Protein AF-A0ABD3PJW3-F1 (afdb_monomer)

Organism: NCBI:txid29204

Secondary structure (DSSP, 8-state):
---------------------------------------PPPPPPBPTT--BEE-TTSTTEEE-BS-S-GGGGSTTHHHHH-BSSHHHHHHHHSTT-S--EEE-SS------PPPP-------------------------PPPPPPPTTS-----TTSTTTTPPBEE-SS-SS-EEE-SS-S-GGG-STTSBTTTBBSSHHHHHHHHHHHH--S--EEE--GGG------------------------PPPPPP----SSS----BEE-TTSSEEE-PPTTSS-GGGGSHHHHHHH-BSSHHHHHHHH-TTS--EEE-SSPPPPS-GGGPPBEE-TTSS-EE-SS-S-GGGGSTTHHHHH-BSSHHHHHHHHHTTS---EE-TTS------GGGPPBEE-TTSS-EE-SS-S-GGGSSTTHHHHH-BSSHHHHHHHHHTTS-PPEE-TTS----GGGPPBEE-TTSS-EE--S---TT--TTTT-BSSHHHHHHHHHSSSSPPEE-SSPPPTT--PPPPPP------------------------------------------PPPP--SS--BEE-STTEEE--S-S-GGGGSHHHHHHH-BSSHHHHHHHHHS-S--EEE-TT-GGG-PPPPPPP----------------PPPTTGGG--BEES-SSS-EEE-SS-S-GGGGG-HHHH-BSSHHHHHHHH--SS--EEE-HHHH--S-----S--SPPBEES-SSS-EEE-SS-S-GGGGGGHHHH-BSSHHHHHHHH--SSS-PPEEE---

Structure (mmCIF, N/CA/C/O backbone):
data_AF-A0ABD3PJW3-F1
#
_entry.id   AF-A0ABD3PJW3-F1
#
loop_
_atom_site.group_PDB
_atom_site.id
_atom_site.type_symbol
_atom_site.label_atom_id
_atom_site.label_alt_id
_atom_site.label_comp_id
_atom_site.label_asym_id
_atom_site.label_entity_id
_atom_site.label_seq_id
_atom_site.pdbx_PDB_ins_code
_atom_site.Cartn_x
_atom_site.Cartn_y
_atom_site.Cartn_z
_atom_site.occupancy
_atom_site.B_iso_or_equiv
_atom_site.auth_seq_id
_atom_site.auth_comp_id
_atom_site.auth_asym_id
_atom_site.auth_atom_id
_atom_site.pdbx_PDB_model_num
ATOM 1 N N . MET A 1 1 ? -16.819 -83.300 -58.938 1.00 32.62 1 MET A N 1
ATOM 2 C CA . MET A 1 1 ? -17.689 -84.359 -58.374 1.00 32.62 1 MET A CA 1
ATOM 3 C C . MET A 1 1 ? -18.856 -83.668 -57.663 1.00 32.62 1 MET A C 1
ATOM 5 O O . MET A 1 1 ? -18.593 -82.899 -56.759 1.00 32.62 1 MET A O 1
ATOM 9 N N . VAL A 1 2 ? -20.038 -83.585 -58.299 1.00 33.19 2 VAL A N 1
ATOM 10 C CA . VAL A 1 2 ? -21.298 -84.282 -57.906 1.00 33.19 2 VAL A CA 1
ATOM 11 C C . VAL A 1 2 ? -21.737 -83.856 -56.486 1.00 33.19 2 VAL A C 1
ATOM 13 O O . VAL A 1 2 ? -21.078 -84.244 -55.540 1.00 33.19 2 VAL A O 1
ATOM 16 N N . ARG A 1 3 ? -22.798 -83.070 -56.222 1.00 30.53 3 ARG A N 1
ATOM 17 C CA . ARG A 1 3 ? -24.208 -83.168 -56.662 1.00 30.53 3 ARG A CA 1
ATOM 18 C C . ARG A 1 3 ? -24.991 -81.912 -56.187 1.00 30.53 3 ARG A C 1
ATOM 20 O O . ARG A 1 3 ? -24.859 -81.569 -55.025 1.00 30.53 3 ARG A O 1
ATOM 27 N N . LYS A 1 4 ? -25.846 -81.353 -57.070 1.00 36.59 4 LYS A N 1
ATOM 28 C CA . LYS A 1 4 ? -27.314 -81.102 -56.931 1.00 36.59 4 LYS A CA 1
ATOM 29 C C . LYS A 1 4 ? -27.831 -80.298 -55.715 1.00 36.59 4 LYS A C 1
ATOM 31 O O . LYS A 1 4 ? -27.442 -80.575 -54.601 1.00 36.59 4 LYS A O 1
ATOM 36 N N . ASN A 1 5 ? -28.892 -79.492 -55.779 1.00 33.53 5 ASN A N 1
ATOM 37 C CA . ASN A 1 5 ? -29.754 -78.902 -56.816 1.00 33.53 5 ASN A CA 1
ATOM 38 C C . ASN A 1 5 ? -30.872 -78.137 -56.059 1.00 33.53 5 ASN A C 1
ATOM 40 O O . ASN A 1 5 ? -31.237 -78.560 -54.964 1.00 33.53 5 ASN A O 1
ATOM 44 N N . ARG A 1 6 ? -31.519 -77.200 -56.767 1.00 31.64 6 ARG A N 1
ATOM 45 C CA . ARG A 1 6 ? -32.868 -76.595 -56.603 1.00 31.64 6 ARG A CA 1
ATOM 46 C C . ARG A 1 6 ? -32.885 -75.143 -56.095 1.00 31.64 6 ARG A C 1
ATOM 48 O O . ARG A 1 6 ? -32.437 -74.906 -54.987 1.00 31.64 6 ARG A O 1
ATOM 55 N N . SER A 1 7 ? -33.287 -74.106 -56.848 1.00 28.97 7 SER A N 1
ATOM 56 C CA . SER A 1 7 ? -34.358 -73.869 -57.858 1.00 28.97 7 SER A CA 1
ATOM 57 C C . SER A 1 7 ? -35.663 -73.329 -57.242 1.00 28.97 7 SER A C 1
ATOM 59 O O . SER A 1 7 ? -36.424 -74.126 -56.712 1.00 28.97 7 SER A O 1
ATOM 61 N N . VAL A 1 8 ? -35.835 -71.995 -57.161 1.00 30.27 8 VAL A N 1
ATOM 62 C CA . VAL A 1 8 ? -36.649 -71.046 -57.999 1.00 30.27 8 VAL A CA 1
ATOM 63 C C . VAL A 1 8 ? -38.069 -70.754 -57.383 1.00 30.27 8 VAL A C 1
ATOM 65 O O . VAL A 1 8 ? -38.384 -71.386 -56.381 1.00 30.27 8 VAL A O 1
ATOM 68 N N . PRO A 1 9 ? -38.914 -69.812 -57.890 1.00 65.06 9 PRO A N 1
ATOM 69 C CA . PRO A 1 9 ? -39.180 -68.421 -57.425 1.00 65.06 9 PRO A CA 1
ATOM 70 C C . PRO A 1 9 ? -40.688 -68.132 -57.143 1.00 65.06 9 PRO A C 1
ATOM 72 O O . PRO A 1 9 ? -41.455 -69.075 -57.098 1.00 65.06 9 PRO A O 1
ATOM 75 N N . TYR A 1 10 ? -41.121 -66.859 -57.013 1.00 27.83 10 TYR A N 1
ATOM 76 C CA . TYR A 1 10 ? -42.352 -66.220 -57.585 1.00 27.83 10 TYR A CA 1
ATOM 77 C C . TYR A 1 10 ? -42.432 -64.753 -57.046 1.00 27.83 10 TYR A C 1
ATOM 79 O O . TYR A 1 10 ? -42.231 -64.569 -55.854 1.00 27.83 10 TYR A O 1
ATOM 87 N N . LEU A 1 11 ? -42.416 -63.650 -57.823 1.00 31.55 11 LEU A N 1
ATOM 88 C CA . LEU A 1 11 ? -43.394 -63.003 -58.743 1.00 31.55 11 LEU A CA 1
ATOM 89 C C . LEU A 1 11 ? -44.565 -62.236 -58.063 1.00 31.55 11 LEU A C 1
ATOM 91 O O . LEU A 1 11 ? -45.254 -62.819 -57.238 1.00 31.55 11 LEU A O 1
ATOM 95 N N . PHE A 1 12 ? -44.784 -60.985 -58.533 1.00 29.20 12 PHE A N 1
ATOM 96 C CA . PHE A 1 12 ? -45.934 -60.024 -58.487 1.00 29.20 12 PHE A CA 1
ATOM 97 C C . PHE A 1 12 ? -45.578 -58.650 -57.853 1.00 29.20 12 PHE A C 1
ATOM 99 O O . PHE A 1 12 ? -45.109 -58.633 -56.725 1.00 29.20 12 PHE A O 1
ATOM 106 N N . LEU A 1 13 ? -45.583 -57.462 -58.499 1.00 32.12 13 LEU A N 1
ATOM 107 C CA . LEU A 1 13 ? -46.463 -56.683 -59.419 1.00 32.12 13 LEU A CA 1
ATOM 108 C C . LEU A 1 13 ? -47.398 -55.658 -58.719 1.00 32.12 13 LEU A C 1
ATOM 110 O O . LEU A 1 13 ? -48.218 -56.044 -57.897 1.00 32.12 13 LEU A O 1
ATOM 114 N N . LEU A 1 14 ? -47.344 -54.404 -59.228 1.00 31.58 14 LEU A N 1
ATOM 115 C CA . LEU A 1 14 ? -48.312 -53.273 -59.158 1.00 31.58 14 LEU A CA 1
ATOM 116 C C . LEU A 1 14 ? -48.322 -52.418 -57.863 1.00 31.58 14 LEU A C 1
ATOM 118 O O . LEU A 1 14 ? -48.184 -52.944 -56.774 1.00 31.58 14 LEU A O 1
ATOM 122 N N . GLY A 1 15 ? -48.502 -51.089 -57.883 1.00 28.12 15 GLY A N 1
ATOM 123 C CA . GLY A 1 15 ? -48.863 -50.169 -58.964 1.00 28.12 15 GLY A CA 1
ATOM 124 C C . GLY A 1 15 ? -48.877 -48.691 -58.513 1.00 28.12 15 GLY A C 1
ATOM 125 O O . GLY A 1 15 ? -48.886 -48.377 -57.326 1.00 28.12 15 GLY A O 1
ATOM 126 N N . LEU A 1 16 ? -48.861 -47.799 -59.506 1.00 41.84 16 LEU A N 1
ATOM 127 C CA . LEU A 1 16 ? -48.985 -46.336 -59.430 1.00 41.84 16 LEU A CA 1
ATOM 128 C C . LEU A 1 16 ? -50.389 -45.880 -58.998 1.00 41.84 16 LEU A C 1
ATOM 130 O O . LEU A 1 16 ? -51.366 -46.530 -59.371 1.00 41.84 16 LEU A O 1
ATOM 134 N N . LYS A 1 17 ? -50.495 -44.687 -58.384 1.00 29.91 17 LYS A N 1
ATOM 135 C CA . LYS A 1 17 ? -51.567 -43.706 -58.670 1.00 29.91 17 LYS A CA 1
ATOM 136 C C . LYS A 1 17 ? -51.283 -42.311 -58.088 1.00 29.91 17 LYS A C 1
ATOM 138 O O . LYS A 1 17 ? -51.063 -42.152 -56.895 1.00 29.91 17 LYS A O 1
ATOM 143 N N . SER A 1 18 ? -51.338 -41.318 -58.973 1.00 36.00 18 SER A N 1
ATOM 144 C CA . SER A 1 18 ? -51.466 -39.877 -58.717 1.00 36.00 18 SER A CA 1
ATOM 145 C C . SER A 1 18 ? -52.927 -39.494 -58.450 1.00 36.00 18 SER A C 1
ATOM 147 O O . SER A 1 18 ? -53.802 -40.174 -58.977 1.00 36.00 18 SER A O 1
ATOM 149 N N . PHE A 1 19 ? -53.192 -38.367 -57.771 1.00 30.83 19 PHE A N 1
ATOM 150 C CA . PHE A 1 19 ? -54.326 -37.471 -58.076 1.00 30.83 19 PHE A CA 1
ATOM 151 C C . PHE A 1 19 ? -54.107 -36.048 -57.514 1.00 30.83 19 PHE A C 1
ATOM 153 O O . PHE A 1 19 ? -53.645 -35.877 -56.391 1.00 30.83 19 PHE A O 1
ATOM 160 N N . ASN A 1 20 ? -54.440 -35.057 -58.348 1.00 32.81 20 ASN A N 1
ATOM 161 C CA . ASN A 1 20 ? -54.457 -33.601 -58.136 1.00 32.81 20 ASN A CA 1
ATOM 162 C C . ASN A 1 20 ? -55.829 -33.107 -57.631 1.00 32.81 20 ASN A C 1
ATOM 164 O O . ASN A 1 20 ? -56.827 -33.740 -57.969 1.00 32.81 20 ASN A O 1
ATOM 168 N N . ALA A 1 21 ? -55.862 -31.928 -56.979 1.00 30.61 21 ALA A N 1
ATOM 169 C CA . ALA A 1 21 ? -56.795 -30.778 -57.166 1.00 30.61 21 ALA A CA 1
ATOM 170 C C . ALA A 1 21 ? -56.726 -29.843 -55.923 1.00 30.61 21 ALA A C 1
ATOM 172 O O . ALA A 1 21 ? -56.847 -30.340 -54.810 1.00 30.61 21 ALA A O 1
ATOM 173 N N . ALA A 1 22 ? -56.289 -28.570 -56.023 1.00 32.44 22 ALA A N 1
ATOM 174 C CA . ALA A 1 22 ? -57.048 -27.334 -56.364 1.00 32.44 22 ALA A CA 1
ATOM 175 C C . ALA A 1 22 ? -58.064 -26.939 -55.258 1.00 32.44 22 ALA A C 1
ATOM 177 O O . ALA A 1 22 ? -58.747 -27.818 -54.759 1.00 32.44 22 ALA A O 1
ATOM 178 N N . THR A 1 23 ? -58.300 -25.706 -54.781 1.00 31.55 23 THR A N 1
ATOM 179 C CA . THR A 1 23 ? -58.059 -24.277 -55.134 1.00 31.55 23 THR A CA 1
ATOM 180 C C . THR A 1 23 ? -58.592 -23.475 -53.903 1.00 31.55 23 THR A C 1
ATOM 182 O O . THR A 1 23 ? -59.450 -24.016 -53.217 1.00 31.55 23 THR A O 1
ATOM 185 N N . THR A 1 24 ? -58.120 -22.291 -53.471 1.00 29.91 24 THR A N 1
ATOM 186 C CA . THR A 1 24 ? -58.520 -20.934 -53.938 1.00 29.91 24 THR A CA 1
ATOM 187 C C . THR A 1 24 ? -57.842 -19.803 -53.119 1.00 29.91 24 THR A C 1
ATOM 189 O O . THR A 1 24 ? -57.839 -19.889 -51.897 1.00 29.91 24 THR A O 1
ATOM 192 N N . SER A 1 25 ? -57.418 -18.731 -53.827 1.00 31.39 25 SER A N 1
ATOM 193 C CA . SER A 1 25 ? -57.503 -17.264 -53.529 1.00 31.39 25 SER A CA 1
ATOM 194 C C . SER A 1 25 ? -56.858 -16.675 -52.247 1.00 31.39 25 SER A C 1
ATOM 196 O O . SER A 1 25 ? -56.980 -17.269 -51.192 1.00 31.39 25 SER A O 1
ATOM 198 N N . ASN A 1 26 ? -56.259 -15.476 -52.178 1.00 29.33 26 ASN A N 1
ATOM 199 C CA . ASN A 1 26 ? -56.157 -14.311 -53.069 1.00 29.33 26 ASN A CA 1
ATOM 200 C C . ASN A 1 26 ? -55.031 -13.358 -52.558 1.00 29.33 26 ASN A C 1
ATOM 202 O O . ASN A 1 26 ? -54.765 -13.371 -51.362 1.00 29.33 26 ASN A O 1
ATOM 206 N N . GLU A 1 27 ? -54.449 -12.550 -53.464 1.00 32.06 27 GLU A N 1
ATOM 207 C CA . GLU A 1 27 ? -53.806 -11.205 -53.325 1.00 32.06 27 GLU A CA 1
ATOM 208 C C . GLU A 1 27 ? -52.976 -10.848 -52.054 1.00 32.06 27 GLU A C 1
ATOM 210 O O . GLU A 1 27 ? -53.442 -10.945 -50.933 1.00 32.06 27 GLU A O 1
ATOM 215 N N . ASN A 1 28 ? -51.753 -10.298 -52.098 1.00 31.27 28 ASN A N 1
ATOM 216 C CA . ASN A 1 28 ? -51.260 -9.243 -52.980 1.00 31.27 28 ASN A CA 1
ATOM 217 C C . ASN A 1 28 ? -49.719 -9.139 -52.966 1.00 31.27 28 ASN A C 1
ATOM 219 O O . ASN A 1 28 ? -49.034 -9.514 -52.015 1.00 31.27 28 ASN A O 1
ATOM 223 N N . ARG A 1 29 ? -49.189 -8.594 -54.060 1.00 37.59 29 ARG A N 1
ATOM 224 C CA . ARG A 1 29 ? -47.782 -8.574 -54.477 1.00 37.59 29 ARG A CA 1
ATOM 225 C C . ARG A 1 29 ? -47.109 -7.254 -54.073 1.00 37.59 29 ARG A C 1
ATOM 227 O O . ARG A 1 29 ? -47.600 -6.192 -54.435 1.00 37.59 29 ARG A O 1
ATOM 234 N N . SER A 1 30 ? -45.940 -7.318 -53.435 1.00 30.25 30 SER A N 1
ATOM 235 C CA . SER A 1 30 ? -44.961 -6.220 -53.398 1.00 30.25 30 SER A CA 1
ATOM 236 C C . SER A 1 30 ? -43.550 -6.809 -53.470 1.00 30.25 30 SER A C 1
ATOM 238 O O . SER A 1 30 ? -43.128 -7.562 -52.595 1.00 30.25 30 SER A O 1
ATOM 240 N N . HIS A 1 31 ? -42.846 -6.533 -54.570 1.00 40.44 31 HIS A N 1
ATOM 241 C CA . HIS A 1 31 ? -41.449 -6.911 -54.779 1.00 40.44 31 HIS A CA 1
ATOM 242 C C . HIS A 1 31 ? -40.525 -5.955 -54.009 1.00 40.44 31 HIS A C 1
ATOM 244 O O . HIS A 1 31 ? -40.475 -4.767 -54.319 1.00 40.44 31 HIS A O 1
ATOM 250 N N . GLY A 1 32 ? -39.731 -6.489 -53.078 1.00 30.56 32 GLY A N 1
ATOM 251 C CA . GLY A 1 32 ? -38.599 -5.799 -52.456 1.00 30.56 32 GLY A CA 1
ATOM 252 C C . GLY A 1 32 ? -37.292 -6.539 -52.742 1.00 30.56 32 GLY A C 1
ATOM 253 O O . GLY A 1 32 ? -37.126 -7.693 -52.360 1.00 30.56 32 GLY A O 1
ATOM 254 N N . HIS A 1 33 ? -36.370 -5.877 -53.441 1.00 32.59 33 HIS A N 1
ATOM 255 C CA . HIS A 1 33 ? -35.027 -6.363 -53.760 1.00 32.59 33 HIS A CA 1
ATOM 256 C C . HIS A 1 33 ? -34.222 -6.769 -52.510 1.00 32.59 33 HIS A C 1
ATOM 258 O O . HIS A 1 33 ? -33.969 -5.948 -51.630 1.00 32.59 33 HIS A O 1
ATOM 264 N N . ILE A 1 34 ? -33.703 -7.999 -52.495 1.00 35.81 34 ILE A N 1
ATOM 265 C CA . ILE A 1 34 ? -32.675 -8.445 -51.545 1.00 35.81 34 ILE A CA 1
ATOM 266 C C . ILE A 1 34 ? -31.334 -7.808 -51.946 1.00 35.81 34 ILE A C 1
ATOM 268 O O . ILE A 1 34 ? -30.677 -8.249 -52.889 1.00 35.81 34 ILE A O 1
ATOM 272 N N . ARG A 1 35 ? -30.909 -6.767 -51.220 1.00 34.59 35 ARG A N 1
ATOM 273 C CA . ARG A 1 35 ? -29.510 -6.306 -51.185 1.00 34.59 35 ARG A CA 1
ATOM 274 C C . ARG A 1 35 ? -28.814 -6.951 -49.985 1.00 34.59 35 ARG A C 1
ATOM 276 O O . ARG A 1 35 ? -29.135 -6.636 -48.844 1.00 34.59 35 ARG A O 1
ATOM 283 N N . ARG A 1 36 ? -27.827 -7.817 -50.240 1.00 40.69 36 ARG A N 1
ATOM 284 C CA . ARG A 1 36 ? -26.852 -8.259 -49.229 1.00 40.69 36 ARG A CA 1
ATOM 285 C C . ARG A 1 36 ? -26.059 -7.035 -48.743 1.00 40.69 36 ARG A C 1
ATOM 287 O O . ARG A 1 36 ? -25.260 -6.493 -49.504 1.00 40.69 36 ARG A O 1
ATOM 294 N N . ARG A 1 37 ? -26.276 -6.591 -47.500 1.00 35.31 37 ARG A N 1
ATOM 295 C CA . ARG A 1 37 ? -25.395 -5.629 -46.813 1.00 35.31 37 ARG A CA 1
ATOM 296 C C . ARG A 1 37 ? -24.192 -6.388 -46.246 1.00 35.31 37 ARG A C 1
ATOM 298 O O . ARG A 1 37 ? -24.357 -7.222 -45.364 1.00 35.31 37 ARG A O 1
ATOM 305 N N . ARG A 1 38 ? -22.989 -6.086 -46.748 1.00 37.91 38 ARG A N 1
ATOM 306 C CA . ARG A 1 38 ? -21.732 -6.314 -46.017 1.00 37.91 38 ARG A CA 1
ATOM 307 C C . ARG A 1 38 ? -21.807 -5.495 -44.725 1.00 37.91 38 ARG A C 1
ATOM 309 O O . ARG A 1 38 ? -21.995 -4.283 -44.806 1.00 37.91 38 ARG A O 1
ATOM 316 N N . GLN A 1 39 ? -21.683 -6.140 -43.568 1.00 39.56 39 GLN A N 1
ATOM 317 C CA . GLN A 1 39 ? -21.393 -5.445 -42.316 1.00 39.56 39 GLN A CA 1
ATOM 318 C C . GLN A 1 39 ? -19.984 -4.849 -42.436 1.00 39.56 39 GLN A C 1
ATOM 320 O O . GLN A 1 39 ? -19.012 -5.582 -42.593 1.00 39.56 39 GLN A O 1
ATOM 325 N N . GLN A 1 40 ? -19.885 -3.522 -42.441 1.00 40.09 40 GLN A N 1
ATOM 326 C CA . GLN A 1 40 ? -18.632 -2.827 -42.162 1.00 40.09 40 GLN A CA 1
ATOM 327 C C . GLN A 1 40 ? -18.497 -2.778 -40.639 1.00 40.09 40 GLN A C 1
ATOM 329 O O . GLN A 1 40 ? -19.346 -2.180 -39.980 1.00 40.09 40 GLN A O 1
ATOM 334 N N . GLN A 1 41 ? -17.474 -3.433 -40.083 1.00 46.75 41 GLN A N 1
ATOM 335 C CA . GLN A 1 41 ? -17.026 -3.149 -38.719 1.00 46.75 41 GLN A CA 1
ATOM 336 C C . GLN A 1 41 ? -16.632 -1.669 -38.673 1.00 46.75 41 GLN A C 1
ATOM 338 O O . GLN A 1 41 ? -15.807 -1.223 -39.472 1.00 46.75 41 GLN A O 1
ATOM 343 N N . GLN A 1 42 ? -17.282 -0.898 -37.802 1.00 48.56 42 GLN A N 1
ATOM 344 C CA . GLN A 1 42 ? -16.883 0.480 -37.540 1.00 48.56 42 GLN A CA 1
ATOM 345 C C . GLN A 1 42 ? -15.515 0.448 -36.861 1.00 48.56 42 GLN A C 1
ATOM 347 O O . GLN A 1 42 ? -15.349 -0.223 -35.845 1.00 48.56 42 GLN A O 1
ATOM 352 N N . GLN A 1 43 ? -14.541 1.137 -37.450 1.00 64.44 43 GLN A N 1
ATOM 353 C CA . GLN A 1 43 ? -13.248 1.357 -36.811 1.00 64.44 43 GLN A CA 1
ATOM 354 C C . GLN A 1 43 ? -13.459 2.175 -35.525 1.00 64.44 43 GLN A C 1
ATOM 356 O O . GLN A 1 43 ? -14.313 3.072 -35.528 1.00 64.44 43 GLN A O 1
ATOM 361 N N . PRO A 1 44 ? -12.746 1.857 -34.431 1.00 78.38 44 PRO A N 1
ATOM 362 C CA . PRO A 1 44 ? -12.837 2.627 -33.199 1.00 78.38 44 PRO A CA 1
ATOM 363 C C . PRO A 1 44 ? -12.413 4.081 -33.443 1.00 78.38 44 PRO A C 1
ATOM 365 O O . PRO A 1 44 ? -11.617 4.374 -34.335 1.00 78.38 44 PRO A O 1
ATOM 368 N N . ALA A 1 45 ? -13.007 5.004 -32.686 1.00 86.69 45 ALA A N 1
ATOM 369 C CA . ALA A 1 45 ? -12.655 6.416 -32.766 1.00 86.69 45 ALA A CA 1
ATOM 370 C C . ALA A 1 45 ? -11.218 6.631 -32.264 1.00 86.69 45 ALA A C 1
ATOM 372 O O . ALA A 1 45 ? -10.746 5.896 -31.404 1.00 86.69 45 ALA A O 1
ATOM 373 N N . CYS A 1 46 ? -10.543 7.638 -32.808 1.00 91.44 46 CYS A N 1
ATOM 374 C CA . CYS A 1 46 ? -9.197 8.042 -32.409 1.00 91.44 46 CYS A CA 1
ATOM 375 C C . CYS A 1 46 ? -9.204 8.758 -31.046 1.00 91.44 46 CYS A C 1
ATOM 377 O O . CYS A 1 46 ? -10.111 9.555 -30.785 1.00 91.44 46 CYS A O 1
ATOM 379 N N . HIS A 1 47 ? -8.180 8.515 -30.221 1.00 89.69 47 HIS A N 1
ATOM 380 C CA . HIS A 1 47 ? -7.947 9.237 -28.967 1.00 89.69 47 HIS A CA 1
ATOM 381 C C . HIS A 1 47 ? -7.821 10.761 -29.208 1.00 89.69 47 HIS A C 1
ATOM 383 O O . HIS A 1 47 ? -7.063 11.164 -30.098 1.00 89.69 47 HIS A O 1
ATOM 389 N N . PRO A 1 48 ? -8.459 11.645 -28.410 1.00 86.94 48 PRO A N 1
ATOM 390 C CA . PRO A 1 48 ? -8.416 13.101 -28.610 1.00 86.94 48 PRO A CA 1
ATOM 391 C C . PRO A 1 48 ? -7.000 13.695 -28.695 1.00 86.94 48 PRO A C 1
ATOM 393 O O . PRO A 1 48 ? -6.732 14.560 -29.527 1.00 86.94 48 PRO A O 1
ATOM 396 N N . SER A 1 49 ? -6.079 13.203 -27.863 1.00 89.44 49 SER A N 1
ATOM 397 C CA . SER A 1 49 ? -4.665 13.619 -27.845 1.00 89.44 49 SER A CA 1
ATOM 398 C C . SER A 1 49 ? -3.739 12.821 -28.777 1.00 89.44 49 SER A C 1
ATOM 400 O O . SER A 1 49 ? -2.555 13.136 -28.850 1.00 89.44 49 SER A O 1
ATOM 402 N N . LYS A 1 50 ? -4.250 11.806 -29.497 1.00 94.25 50 LYS A N 1
ATOM 403 C CA . LYS A 1 50 ? -3.481 10.904 -30.384 1.00 94.25 50 LYS A CA 1
ATOM 404 C C . LYS A 1 50 ? -2.313 10.154 -29.723 1.00 94.25 50 LYS A C 1
ATOM 406 O O . LYS A 1 50 ? -1.429 9.669 -30.430 1.00 94.25 50 LYS A O 1
ATOM 411 N N . LYS A 1 51 ? -2.299 10.058 -28.393 1.00 97.12 51 LYS A N 1
ATOM 412 C CA . LYS A 1 51 ? -1.295 9.293 -27.650 1.00 97.12 51 LYS A CA 1
ATOM 413 C C . LYS A 1 51 ? -1.584 7.793 -27.714 1.00 97.12 51 LYS A C 1
ATOM 415 O O . LYS A 1 51 ? -2.729 7.382 -27.880 1.00 97.12 51 LYS A O 1
ATOM 420 N N . TYR A 1 52 ? -0.537 6.990 -27.577 1.00 98.00 52 TYR A N 1
ATOM 421 C CA . TYR A 1 52 ? -0.584 5.535 -27.562 1.00 98.00 52 TYR A CA 1
ATOM 422 C C . TYR A 1 52 ? -0.708 4.993 -26.139 1.00 98.00 52 TYR A C 1
ATOM 424 O O . TYR A 1 52 ? -0.052 5.487 -25.228 1.00 98.00 52 TYR A O 1
ATOM 432 N N . HIS A 1 53 ? -1.501 3.944 -25.971 1.00 98.06 53 HIS A N 1
ATOM 433 C CA . HIS A 1 53 ? -1.682 3.178 -24.742 1.00 98.06 53 HIS A CA 1
ATOM 434 C C . HIS A 1 53 ? -1.767 1.679 -25.066 1.00 98.06 53 HIS A C 1
ATOM 436 O O . HIS A 1 53 ? -1.775 1.277 -26.232 1.00 98.06 53 HIS A O 1
ATOM 442 N N . THR A 1 54 ? -1.835 0.820 -24.050 1.00 97.38 54 THR A N 1
ATOM 443 C CA . THR A 1 54 ? -2.003 -0.626 -24.263 1.00 97.38 54 THR A CA 1
ATOM 444 C C . THR A 1 54 ? -3.419 -0.955 -24.739 1.00 97.38 54 THR A C 1
ATOM 446 O O . THR A 1 54 ? -4.407 -0.421 -24.235 1.00 97.38 54 THR A O 1
ATOM 449 N N . HIS A 1 55 ? -3.538 -1.839 -25.729 1.00 97.12 55 HIS A N 1
ATOM 450 C CA . HIS A 1 55 ? -4.830 -2.244 -26.279 1.00 97.12 55 HIS A CA 1
ATOM 451 C C . HIS A 1 55 ? -5.561 -3.181 -25.301 1.00 97.12 55 HIS A C 1
ATOM 453 O O . HIS A 1 55 ? -5.051 -4.241 -24.942 1.00 97.12 55 HIS A O 1
ATOM 459 N N . MET A 1 56 ? -6.800 -2.850 -24.926 1.00 94.62 56 MET A N 1
ATOM 460 C CA . MET A 1 56 ? -7.530 -3.539 -23.845 1.00 94.62 56 MET A CA 1
ATOM 461 C C . MET A 1 56 ? -7.877 -5.009 -24.103 1.00 94.62 56 MET A C 1
ATOM 463 O O . MET A 1 56 ? -8.130 -5.760 -23.165 1.00 94.62 56 MET A O 1
ATOM 467 N N . SER A 1 57 ? -7.904 -5.440 -25.364 1.00 92.81 57 SER A N 1
ATOM 468 C CA . SER A 1 57 ? -8.247 -6.827 -25.731 1.00 92.81 57 SER A CA 1
ATOM 469 C C . SER A 1 57 ? -7.161 -7.581 -26.502 1.00 92.81 57 SER A C 1
ATOM 471 O O . SER A 1 57 ? -7.352 -8.754 -26.809 1.00 92.81 57 SER A O 1
ATOM 473 N N . LEU A 1 58 ? -6.044 -6.934 -26.847 1.00 92.44 58 LEU A N 1
ATOM 474 C CA . LEU A 1 58 ? -4.980 -7.542 -27.651 1.00 92.44 58 LEU A CA 1
ATOM 475 C C . LEU A 1 58 ? -3.691 -7.506 -26.836 1.00 92.44 58 LEU A C 1
ATOM 477 O O . LEU A 1 58 ? -3.197 -6.435 -26.499 1.00 92.44 58 LEU A O 1
ATOM 481 N N . GLY A 1 59 ? -3.148 -8.682 -26.520 1.00 92.12 59 GLY A N 1
ATOM 482 C CA . GLY A 1 59 ? -1.870 -8.786 -25.817 1.00 92.12 59 GLY A CA 1
ATOM 483 C C . GLY A 1 59 ? -0.726 -8.164 -26.625 1.00 92.12 59 GLY A C 1
ATOM 484 O O . GLY A 1 59 ? -0.749 -8.191 -27.859 1.00 92.12 59 GLY A O 1
ATOM 485 N N . ALA A 1 60 ? 0.262 -7.598 -25.926 1.00 95.38 60 ALA A N 1
ATOM 486 C CA . ALA A 1 60 ? 1.470 -7.008 -26.515 1.00 95.38 60 ALA A CA 1
ATOM 487 C C . ALA A 1 60 ? 1.195 -6.010 -27.656 1.00 95.38 60 ALA A C 1
ATOM 489 O O . ALA A 1 60 ? 1.896 -6.004 -28.668 1.00 95.38 60 ALA A O 1
ATOM 490 N N . THR A 1 61 ? 0.134 -5.208 -27.531 1.00 97.75 61 THR A N 1
ATOM 491 C CA . THR A 1 61 ? -0.286 -4.261 -28.566 1.00 97.75 61 THR A CA 1
ATOM 492 C C . THR A 1 61 ? -0.422 -2.857 -27.987 1.00 97.75 61 THR A C 1
ATOM 494 O O . THR A 1 61 ? -1.132 -2.668 -27.001 1.00 97.75 61 THR A O 1
ATOM 497 N N . CYS A 1 62 ? 0.227 -1.877 -28.612 1.00 98.12 62 CYS A N 1
ATOM 498 C CA . CYS A 1 62 ? 0.046 -0.454 -28.343 1.00 98.12 62 CYS A CA 1
ATOM 499 C C . CYS A 1 62 ? -0.834 0.170 -29.431 1.00 98.12 62 CYS A C 1
ATOM 501 O O . CYS A 1 62 ? -0.584 -0.016 -30.623 1.00 98.12 62 CYS A O 1
ATOM 503 N N . THR A 1 63 ? -1.866 0.910 -29.037 1.00 98.06 63 THR A N 1
ATOM 504 C CA . THR A 1 63 ? -2.805 1.576 -29.946 1.00 98.06 63 THR A CA 1
ATOM 505 C C . THR A 1 63 ? -3.102 2.999 -29.489 1.00 98.06 63 THR A C 1
ATOM 507 O O . THR A 1 63 ? -2.845 3.332 -28.342 1.00 98.06 63 THR A O 1
ATOM 510 N N . ASN A 1 64 ? -3.611 3.845 -30.379 1.00 97.50 64 ASN A N 1
ATOM 511 C CA . ASN A 1 64 ? -4.092 5.195 -30.063 1.00 97.50 64 ASN A CA 1
ATOM 512 C C . ASN A 1 64 ? -5.600 5.341 -30.340 1.00 97.50 64 ASN A C 1
ATOM 514 O O . ASN A 1 64 ? -6.079 6.398 -30.764 1.00 97.50 64 ASN A O 1
ATOM 518 N N . ASP A 1 65 ? -6.352 4.256 -30.152 1.00 96.94 65 ASP A N 1
ATOM 519 C CA . ASP A 1 65 ? -7.808 4.295 -30.197 1.00 96.94 65 ASP A CA 1
ATOM 520 C C . ASP A 1 65 ? -8.406 4.945 -28.939 1.00 96.94 65 ASP A C 1
ATOM 522 O O . ASP A 1 65 ? -7.703 5.366 -28.027 1.00 96.94 65 ASP A O 1
ATOM 526 N N . ASN A 1 66 ? -9.725 5.110 -28.915 1.00 96.25 66 ASN A N 1
ATOM 527 C CA . ASN A 1 66 ? -10.438 5.675 -27.775 1.00 96.25 66 ASN A CA 1
ATOM 528 C C . ASN A 1 66 ? -11.026 4.590 -26.852 1.00 96.25 66 ASN A C 1
ATOM 530 O O . ASN A 1 66 ? -12.117 4.775 -26.306 1.00 96.25 66 ASN A O 1
ATOM 534 N N . VAL A 1 67 ? -10.379 3.418 -26.768 1.00 95.94 67 VAL A N 1
ATOM 535 C CA . VAL A 1 67 ? -10.847 2.251 -26.002 1.00 95.94 67 VAL A CA 1
ATOM 536 C C . VAL A 1 67 ? -9.888 1.961 -24.848 1.00 95.94 67 VAL A C 1
ATOM 538 O O . VAL A 1 67 ? -9.032 1.079 -24.902 1.00 95.94 67 VAL A O 1
ATOM 541 N N . TYR A 1 68 ? -10.084 2.695 -23.760 1.00 96.19 68 TYR A N 1
ATOM 542 C CA . TYR A 1 68 ? -9.319 2.594 -22.520 1.00 96.19 68 TYR A CA 1
ATOM 543 C C . TYR A 1 68 ? -10.197 3.041 -21.329 1.00 96.19 68 TYR A C 1
ATOM 545 O O . TYR A 1 68 ? -11.274 3.609 -21.539 1.00 96.19 68 TYR A O 1
ATOM 553 N N . PRO A 1 69 ? -9.805 2.771 -20.069 1.00 95.69 69 PRO A N 1
ATOM 554 C CA . PRO A 1 69 ? -10.553 3.229 -18.900 1.00 95.69 69 PRO A CA 1
ATOM 555 C C . PRO A 1 69 ? -10.540 4.765 -18.788 1.00 95.69 69 PRO A C 1
ATOM 557 O O . PRO A 1 69 ? -9.455 5.339 -18.743 1.00 95.69 69 PRO A O 1
ATOM 560 N N . PRO A 1 70 ? -11.690 5.450 -18.631 1.00 92.00 70 PRO A N 1
ATOM 561 C CA . PRO A 1 70 ? -11.731 6.917 -18.517 1.00 92.00 70 PRO A CA 1
ATOM 562 C C . PRO A 1 70 ? -10.915 7.491 -17.350 1.00 92.00 70 PRO A C 1
ATOM 564 O O . PRO A 1 70 ? -10.549 8.662 -17.343 1.00 92.00 70 PRO A O 1
ATOM 567 N N . SER A 1 71 ? -10.608 6.676 -16.336 1.00 89.38 71 SER A N 1
ATOM 568 C CA . SER A 1 71 ? -9.729 7.084 -15.241 1.00 89.38 71 SER A CA 1
ATOM 569 C C . SER A 1 71 ? -8.315 7.431 -15.717 1.00 89.38 71 SER A C 1
ATOM 571 O O . SER A 1 71 ? -7.666 8.250 -15.069 1.00 89.38 71 SER A O 1
ATOM 573 N N . TRP A 1 72 ? -7.861 6.873 -16.847 1.00 95.25 72 TRP A N 1
ATOM 574 C CA . TRP A 1 72 ? -6.533 7.128 -17.410 1.00 95.25 72 TRP A CA 1
ATOM 575 C C . TRP A 1 72 ? -6.378 8.556 -17.934 1.00 95.25 72 TRP A C 1
ATOM 577 O O . TRP A 1 72 ? -5.257 9.045 -17.966 1.00 95.25 72 TRP A O 1
ATOM 587 N N . ASP A 1 73 ? -7.465 9.259 -18.270 1.00 92.62 73 ASP A N 1
ATOM 588 C CA . ASP A 1 73 ? -7.406 10.655 -18.733 1.00 92.62 73 ASP A CA 1
ATOM 589 C C . ASP A 1 73 ? -6.982 11.647 -17.629 1.00 92.62 73 ASP A C 1
ATOM 591 O O . ASP A 1 73 ? -6.651 12.794 -17.927 1.00 92.62 73 ASP A O 1
ATOM 595 N N . ASN A 1 74 ? -6.976 11.234 -16.354 1.00 88.62 74 ASN A N 1
ATOM 596 C CA . ASN A 1 74 ? -6.676 12.112 -15.222 1.00 88.62 74 ASN A CA 1
ATOM 597 C C . ASN A 1 74 ? -5.205 11.991 -14.774 1.00 88.62 74 ASN A C 1
ATOM 599 O O . ASN A 1 74 ? -4.709 10.871 -14.610 1.00 88.62 74 ASN A O 1
ATOM 603 N N . PRO A 1 75 ? -4.506 13.102 -14.480 1.00 86.75 75 PRO A N 1
ATOM 604 C CA . PRO A 1 75 ? -3.199 13.051 -13.830 1.00 86.75 75 PRO A CA 1
ATOM 605 C C . PRO A 1 75 ? -3.261 12.370 -12.447 1.00 86.75 75 PRO A C 1
ATOM 607 O O . PRO A 1 75 ? -4.253 12.537 -11.732 1.00 86.75 75 PRO A O 1
ATOM 610 N N . PRO A 1 76 ? -2.219 11.615 -12.042 1.00 86.44 76 PRO A N 1
ATOM 611 C CA . PRO A 1 76 ? -0.976 11.340 -12.777 1.00 86.44 76 PRO A CA 1
ATOM 612 C C . PRO A 1 76 ? -1.076 10.143 -13.746 1.00 86.44 76 PRO A C 1
ATOM 614 O O . PRO A 1 76 ? -0.114 9.823 -14.444 1.00 86.44 76 PRO A O 1
ATOM 617 N N . MET A 1 77 ? -2.226 9.460 -13.814 1.00 84.12 77 MET A N 1
ATOM 618 C CA . MET A 1 77 ? -2.397 8.265 -14.651 1.00 84.12 77 MET A CA 1
ATOM 619 C C . MET A 1 77 ? -2.186 8.572 -16.134 1.00 84.12 77 MET A C 1
ATOM 621 O O . MET A 1 77 ? -1.540 7.789 -16.830 1.00 84.12 77 MET A O 1
ATOM 625 N N . SER A 1 78 ? -2.618 9.742 -16.602 1.00 94.25 78 SER A N 1
ATOM 626 C CA . SER A 1 78 ? -2.429 10.142 -17.997 1.00 94.25 78 SER A CA 1
ATOM 627 C C . SER A 1 78 ? -0.961 10.219 -18.419 1.00 94.25 78 SER A C 1
ATOM 629 O O . SER A 1 78 ? -0.643 9.995 -19.582 1.00 94.25 78 SER A O 1
ATOM 631 N N . GLU A 1 79 ? -0.056 10.525 -17.488 1.00 92.38 79 GLU A N 1
ATOM 632 C CA . GLU A 1 79 ? 1.389 10.580 -17.747 1.00 92.38 79 GLU A CA 1
ATOM 633 C C . GLU A 1 79 ? 2.030 9.190 -17.749 1.00 92.38 79 GLU A C 1
ATOM 635 O O . GLU A 1 79 ? 3.066 8.983 -18.372 1.00 92.38 79 GLU A O 1
ATOM 640 N N . THR A 1 80 ? 1.398 8.231 -17.071 1.00 93.94 80 THR A N 1
ATOM 641 C CA . THR A 1 80 ? 1.902 6.861 -16.941 1.00 93.94 80 THR A CA 1
ATOM 642 C C . THR A 1 80 ? 1.405 5.958 -18.069 1.00 93.94 80 THR A C 1
ATOM 644 O O . THR A 1 80 ? 2.155 5.118 -18.552 1.00 93.94 80 THR A O 1
ATOM 647 N N . PHE A 1 81 ? 0.143 6.109 -18.482 1.00 96.38 81 PHE A N 1
ATOM 648 C CA . PHE A 1 81 ? -0.518 5.181 -19.405 1.00 96.38 81 PHE A CA 1
ATOM 649 C C . PHE A 1 81 ? -0.552 5.655 -20.863 1.00 96.38 81 PHE A C 1
ATOM 651 O O . PHE A 1 81 ? -0.782 4.831 -21.752 1.00 96.38 81 PHE A O 1
ATOM 658 N N . PHE A 1 82 ? -0.292 6.941 -21.130 1.00 97.69 82 PHE A N 1
ATOM 659 C CA . PHE A 1 82 ? -0.289 7.497 -22.484 1.00 97.69 82 PHE A CA 1
ATOM 660 C C . PHE A 1 82 ? 1.089 7.985 -22.924 1.00 97.69 82 PHE A C 1
ATOM 662 O O . PHE A 1 82 ? 1.726 8.812 -22.275 1.00 97.69 82 PHE A O 1
ATOM 669 N N . PHE A 1 83 ? 1.501 7.549 -24.110 1.00 97.50 83 PHE A N 1
ATOM 670 C CA . PHE A 1 83 ? 2.809 7.823 -24.691 1.00 97.50 83 PHE A CA 1
ATOM 671 C C . PHE A 1 83 ? 2.642 8.554 -26.019 1.00 97.50 83 PHE A C 1
ATOM 673 O O . PHE A 1 83 ? 1.859 8.142 -26.869 1.00 97.50 83 PHE A O 1
ATOM 680 N N . ASP A 1 84 ? 3.407 9.619 -26.245 1.00 96.69 84 ASP A N 1
ATOM 681 C CA . ASP A 1 84 ? 3.371 10.334 -27.533 1.00 96.69 84 ASP A CA 1
ATOM 682 C C . ASP A 1 84 ? 3.957 9.500 -28.686 1.00 96.69 84 ASP A C 1
ATOM 684 O O . ASP A 1 84 ? 3.728 9.790 -29.858 1.00 96.69 84 ASP A O 1
ATOM 688 N N . ASP A 1 85 ? 4.716 8.456 -28.349 1.00 96.50 85 ASP A N 1
ATOM 689 C CA . ASP A 1 85 ? 5.402 7.579 -29.282 1.00 96.50 85 ASP A CA 1
ATOM 690 C C . ASP A 1 85 ? 4.987 6.113 -29.033 1.00 96.50 85 ASP A C 1
ATOM 692 O O . ASP A 1 85 ? 5.018 5.648 -27.886 1.00 96.50 85 ASP A O 1
ATOM 696 N N . PRO A 1 86 ? 4.597 5.366 -30.081 1.00 96.62 86 PRO A N 1
ATOM 697 C CA . PRO A 1 86 ? 4.146 3.990 -29.924 1.00 96.62 86 PRO A CA 1
ATOM 698 C C . PRO A 1 86 ? 5.263 3.038 -29.491 1.00 96.62 86 PRO A C 1
ATOM 700 O O . PRO A 1 86 ? 4.988 2.064 -28.791 1.00 96.62 86 PRO A O 1
ATOM 703 N N . GLN A 1 87 ? 6.514 3.318 -29.868 1.00 96.81 87 GLN A N 1
ATOM 704 C CA . GLN A 1 87 ? 7.666 2.530 -29.445 1.00 96.81 87 GLN A CA 1
ATOM 705 C C . GLN A 1 87 ? 7.936 2.735 -27.955 1.00 96.81 87 GLN A C 1
ATOM 707 O O . GLN A 1 87 ? 8.193 1.758 -27.266 1.00 96.81 87 GLN A O 1
ATOM 712 N N . LYS A 1 88 ? 7.760 3.949 -27.417 1.00 97.06 88 LYS A N 1
ATOM 713 C CA . LYS A 1 88 ? 7.835 4.176 -25.962 1.00 97.06 88 LYS A CA 1
ATOM 714 C C . LYS A 1 88 ? 6.781 3.383 -25.190 1.00 97.06 88 LYS A C 1
ATOM 716 O O . LYS A 1 88 ? 7.111 2.812 -24.157 1.00 97.06 88 LYS A O 1
ATOM 721 N N . CYS A 1 89 ? 5.547 3.306 -25.695 1.00 97.88 89 CYS A N 1
ATOM 722 C CA . CYS A 1 89 ? 4.519 2.439 -25.106 1.00 97.88 89 CYS A CA 1
ATOM 723 C C . CYS A 1 89 ? 4.977 0.969 -25.095 1.00 97.88 89 CYS A C 1
ATOM 725 O O . CYS A 1 89 ? 4.874 0.290 -24.070 1.00 97.88 89 CYS A O 1
ATOM 727 N N . CYS A 1 90 ? 5.538 0.493 -26.212 1.00 97.56 90 CYS A N 1
ATOM 728 C CA . CYS A 1 90 ? 6.059 -0.866 -26.328 1.00 97.56 90 CYS A CA 1
ATOM 729 C C . CYS A 1 90 ? 7.239 -1.136 -25.385 1.00 97.56 90 CYS A C 1
ATOM 731 O O . CYS A 1 90 ? 7.253 -2.152 -24.695 1.00 97.56 90 CYS A O 1
ATOM 733 N N . ASP A 1 91 ? 8.205 -0.223 -25.326 1.00 96.62 91 ASP A N 1
ATOM 734 C CA . ASP A 1 91 ? 9.406 -0.342 -24.500 1.00 96.62 91 ASP A CA 1
ATOM 735 C C . ASP A 1 91 ? 9.079 -0.265 -23.004 1.00 96.62 91 ASP A C 1
ATOM 737 O O . ASP A 1 91 ? 9.797 -0.845 -22.191 1.00 96.62 91 ASP A O 1
ATOM 741 N N . PHE A 1 92 ? 8.003 0.438 -22.638 1.00 96.31 92 PHE A N 1
ATOM 742 C CA . PHE A 1 92 ? 7.555 0.562 -21.255 1.00 96.31 92 PHE A CA 1
ATOM 743 C C . PHE A 1 92 ? 6.793 -0.683 -20.782 1.00 96.31 92 PHE A C 1
ATOM 745 O O . PHE A 1 92 ? 7.162 -1.275 -19.770 1.00 96.31 92 PHE A O 1
ATOM 752 N N . TYR A 1 93 ? 5.758 -1.115 -21.513 1.00 96.31 93 TYR A N 1
ATOM 753 C CA . TYR A 1 93 ? 4.877 -2.206 -21.062 1.00 96.31 93 TYR A CA 1
ATOM 754 C C . TYR A 1 93 ? 5.277 -3.600 -21.533 1.00 96.31 93 TYR A C 1
ATOM 756 O O . TYR A 1 93 ? 4.914 -4.588 -20.897 1.00 96.31 93 TYR A O 1
ATOM 764 N N . PHE A 1 94 ? 5.994 -3.699 -22.648 1.00 96.19 94 PHE A N 1
ATOM 765 C CA . PHE A 1 94 ? 6.306 -4.971 -23.298 1.00 96.19 94 PHE A CA 1
ATOM 766 C C . PHE A 1 94 ? 7.817 -5.175 -23.449 1.00 96.19 94 PHE A C 1
ATOM 768 O O . PHE A 1 94 ? 8.276 -5.881 -24.350 1.00 96.19 94 PHE A O 1
ATOM 775 N N . LYS A 1 95 ? 8.605 -4.595 -22.535 1.00 91.62 95 LYS A N 1
ATOM 776 C CA . LYS A 1 95 ? 10.049 -4.825 -22.458 1.00 91.62 95 LYS A CA 1
ATOM 777 C C . LYS A 1 95 ? 10.337 -6.319 -22.289 1.00 91.62 95 LYS A C 1
ATOM 779 O O . LYS A 1 95 ? 9.873 -6.938 -21.338 1.00 91.62 95 LYS A O 1
ATOM 784 N N . GLY A 1 96 ? 11.115 -6.886 -23.208 1.00 85.94 96 GLY A N 1
ATOM 785 C CA . GLY A 1 96 ? 11.469 -8.311 -23.207 1.00 85.94 96 GLY A CA 1
ATOM 786 C C . GLY A 1 96 ? 10.564 -9.203 -24.061 1.00 85.94 96 GLY A C 1
ATOM 787 O O . GLY A 1 96 ? 10.866 -10.383 -24.205 1.00 85.94 96 GLY A O 1
ATOM 788 N N . PHE A 1 97 ? 9.505 -8.666 -24.675 1.00 88.56 97 PHE A N 1
ATOM 789 C CA . PHE A 1 97 ? 8.790 -9.377 -25.734 1.00 88.56 97 PHE A CA 1
ATOM 790 C C . PHE A 1 97 ? 9.508 -9.178 -27.070 1.00 88.56 97 PHE A C 1
ATOM 792 O O . PHE A 1 97 ? 9.840 -8.053 -27.441 1.00 88.56 97 PHE A O 1
ATOM 799 N N . ASP A 1 98 ? 9.688 -10.263 -27.829 1.00 84.94 98 ASP A N 1
ATOM 800 C CA . ASP A 1 98 ? 10.376 -10.225 -29.127 1.00 84.94 98 ASP A CA 1
ATOM 801 C C . ASP A 1 98 ? 9.710 -9.264 -30.125 1.00 84.94 98 ASP A C 1
ATOM 803 O O . ASP A 1 98 ? 10.372 -8.756 -31.034 1.00 84.94 98 ASP A O 1
ATOM 807 N N . LYS A 1 99 ? 8.391 -9.030 -29.987 1.00 91.06 99 LYS A N 1
ATOM 808 C CA . LYS A 1 99 ? 7.607 -8.105 -30.819 1.00 91.06 99 LYS A CA 1
ATOM 809 C C . LYS A 1 99 ? 6.436 -7.492 -30.050 1.00 91.06 99 LYS A C 1
ATOM 811 O O . LYS A 1 99 ? 5.619 -8.212 -29.484 1.00 91.06 99 LYS A O 1
ATOM 816 N N . CYS A 1 100 ? 6.317 -6.171 -30.140 1.00 97.25 100 CYS A N 1
ATOM 817 C CA . CYS A 1 100 ? 5.127 -5.408 -29.776 1.00 97.25 100 CYS A CA 1
ATOM 818 C C . CYS A 1 100 ? 4.390 -4.977 -31.054 1.00 97.25 100 CYS A C 1
ATOM 820 O O . CYS A 1 100 ? 5.014 -4.489 -31.999 1.00 97.25 100 CYS A O 1
ATOM 822 N N . ASN A 1 101 ? 3.073 -5.169 -31.103 1.00 97.31 101 ASN A N 1
ATOM 823 C CA . ASN A 1 101 ? 2.243 -4.737 -32.225 1.00 97.31 101 ASN A CA 1
ATOM 824 C C . ASN A 1 101 ? 1.835 -3.271 -32.039 1.00 97.31 101 ASN A C 1
ATOM 826 O O . ASN A 1 101 ? 1.291 -2.907 -31.003 1.00 97.31 101 ASN A O 1
ATOM 830 N N . ILE A 1 102 ? 2.039 -2.433 -33.052 1.00 96.88 102 ILE A N 1
ATOM 831 C CA . ILE A 1 102 ? 1.613 -1.028 -33.028 1.00 96.88 102 ILE A CA 1
ATOM 832 C C . ILE A 1 102 ? 0.416 -0.864 -33.965 1.00 96.88 102 ILE A C 1
ATOM 834 O O . ILE A 1 102 ? 0.503 -1.187 -35.151 1.00 96.88 102 ILE A O 1
ATOM 838 N N . VAL A 1 103 ? -0.698 -0.359 -33.437 1.00 97.00 103 VAL A N 1
ATOM 839 C CA . VAL A 1 103 ? -1.942 -0.117 -34.179 1.00 97.00 103 VAL A CA 1
ATOM 840 C C . VAL A 1 103 ? -2.270 1.372 -34.143 1.00 97.00 103 VAL A C 1
ATOM 842 O O . VAL A 1 103 ? -2.809 1.875 -33.159 1.00 97.00 103 VAL A O 1
ATOM 845 N N . ASP A 1 104 ? -1.963 2.071 -35.233 1.00 96.06 104 ASP A N 1
ATOM 846 C CA . ASP A 1 104 ? -2.297 3.486 -35.405 1.00 96.06 104 ASP A CA 1
ATOM 847 C C . ASP A 1 104 ? -3.709 3.641 -35.997 1.00 96.06 104 ASP A C 1
ATOM 849 O O . ASP A 1 104 ? -3.935 3.448 -37.192 1.00 96.06 104 ASP A O 1
ATOM 853 N N . VAL A 1 105 ? -4.669 3.957 -35.134 1.00 95.38 105 VAL A N 1
ATOM 854 C CA . VAL A 1 105 ? -6.070 4.250 -35.467 1.00 95.38 105 VAL A CA 1
ATOM 855 C C . VAL A 1 105 ? -6.257 5.724 -35.839 1.00 95.38 105 VAL A C 1
ATOM 857 O O . VAL A 1 105 ? -7.143 6.061 -36.627 1.00 95.38 105 VAL A O 1
ATOM 860 N N . CYS A 1 106 ? -5.411 6.612 -35.313 1.00 92.00 106 CYS A N 1
ATOM 861 C CA . CYS A 1 106 ? -5.461 8.051 -35.582 1.00 92.00 106 CYS A CA 1
ATOM 862 C C . CYS A 1 106 ? -4.744 8.484 -36.870 1.00 92.00 106 CYS A C 1
ATOM 864 O O . CYS A 1 106 ? -4.946 9.614 -37.336 1.00 92.00 106 CYS A O 1
ATOM 866 N N . GLY A 1 107 ? -3.888 7.631 -37.428 1.00 84.44 107 GLY A N 1
ATOM 867 C CA . GLY A 1 107 ? -3.119 7.885 -38.637 1.00 84.44 107 GLY A CA 1
ATOM 868 C C . GLY A 1 107 ? -4.007 7.959 -39.875 1.00 84.44 107 GLY A C 1
ATOM 869 O O . GLY A 1 107 ? -4.504 6.953 -40.378 1.00 84.44 107 GLY A O 1
ATOM 870 N N . GLY A 1 108 ? -4.187 9.163 -40.422 1.00 69.62 108 GLY A N 1
ATOM 871 C CA . GLY A 1 108 ? -4.698 9.324 -41.784 1.00 69.62 108 GLY A CA 1
ATOM 872 C C . GLY A 1 108 ? -3.754 8.675 -42.814 1.00 69.62 108 GLY A C 1
ATOM 873 O O . GLY A 1 108 ? -2.593 8.420 -42.496 1.00 69.62 108 GLY A O 1
ATOM 874 N N . PRO A 1 109 ? -4.210 8.417 -44.056 1.00 51.84 109 PRO A N 1
ATOM 875 C CA . PRO A 1 109 ? -3.411 7.744 -45.079 1.00 51.84 109 PRO A CA 1
ATOM 876 C C . PRO A 1 109 ? -2.100 8.497 -45.321 1.00 51.84 109 PRO A C 1
ATOM 878 O O . PRO A 1 109 ? -2.078 9.575 -45.917 1.00 51.84 109 PRO A O 1
ATOM 881 N N . THR A 1 110 ? -0.999 7.928 -44.843 1.00 43.66 110 THR A N 1
ATOM 882 C CA . THR A 1 110 ? 0.341 8.465 -45.032 1.00 43.66 110 THR A CA 1
ATOM 883 C C . THR A 1 110 ? 0.747 8.285 -46.494 1.00 43.66 110 THR A C 1
ATOM 885 O O . THR A 1 110 ? 0.775 7.183 -47.040 1.00 43.66 110 THR A O 1
ATOM 888 N N . THR A 1 111 ? 1.046 9.391 -47.175 1.00 41.56 111 THR A N 1
ATOM 889 C CA . THR A 1 111 ? 1.765 9.362 -48.451 1.00 41.56 111 THR A CA 1
ATOM 890 C C . THR A 1 111 ? 3.161 8.793 -48.205 1.00 41.56 111 THR A C 1
ATOM 892 O O . THR A 1 111 ? 3.878 9.300 -47.346 1.00 41.56 111 THR A O 1
ATOM 895 N N . ASN A 1 112 ? 3.508 7.736 -48.943 1.00 34.03 112 ASN A N 1
ATOM 896 C CA . ASN A 1 112 ? 4.743 6.953 -48.827 1.00 34.03 112 ASN A CA 1
ATOM 897 C C . ASN A 1 112 ? 6.017 7.782 -48.526 1.00 34.03 112 ASN A C 1
ATOM 899 O O . ASN A 1 112 ? 6.217 8.830 -49.147 1.00 34.03 112 ASN A O 1
ATOM 903 N N . PRO A 1 113 ? 6.934 7.279 -47.677 1.00 36.56 113 PRO A N 1
ATOM 904 C CA . PRO A 1 113 ? 8.246 7.889 -47.468 1.00 36.56 113 PRO A CA 1
ATOM 905 C C . PRO A 1 113 ? 9.141 7.773 -48.723 1.00 36.56 113 PRO A C 1
ATOM 907 O O . PRO A 1 113 ? 8.994 6.831 -49.508 1.00 36.56 113 PRO A O 1
ATOM 910 N N . PRO A 1 114 ? 10.076 8.719 -48.945 1.00 38.31 114 PRO A N 1
ATOM 911 C CA . PRO A 1 114 ? 10.877 8.778 -50.160 1.00 38.31 114 PRO A CA 1
ATOM 912 C C . PRO A 1 114 ? 11.925 7.660 -50.209 1.00 38.31 114 PRO A C 1
ATOM 914 O O . PRO A 1 114 ? 12.807 7.556 -49.360 1.00 38.31 114 PRO A O 1
ATOM 917 N N . THR A 1 115 ? 11.842 6.852 -51.264 1.00 31.34 115 THR A N 1
ATOM 918 C CA . THR A 1 115 ? 12.840 5.850 -51.651 1.00 31.34 115 THR A CA 1
ATOM 919 C C . THR A 1 115 ? 14.212 6.497 -51.865 1.00 31.34 115 THR A C 1
ATOM 921 O O . THR A 1 115 ? 14.351 7.460 -52.622 1.00 31.34 115 THR A O 1
ATOM 924 N N . THR A 1 116 ? 15.239 5.926 -51.243 1.00 44.91 116 THR A N 1
ATOM 925 C CA . THR A 1 116 ? 16.651 6.224 -51.491 1.00 44.91 116 THR A CA 1
ATOM 926 C C . THR A 1 116 ? 17.020 5.918 -52.949 1.00 44.91 116 THR A C 1
ATOM 928 O O . THR A 1 116 ? 16.795 4.813 -53.442 1.00 44.91 116 THR A O 1
ATOM 931 N N . LYS A 1 117 ? 17.609 6.892 -53.659 1.00 30.73 117 LYS A N 1
ATOM 932 C CA . LYS A 1 117 ? 18.184 6.693 -55.001 1.00 30.73 117 LYS A CA 1
ATOM 933 C C . LYS A 1 117 ? 19.694 6.977 -54.986 1.00 30.73 117 LYS A C 1
ATOM 935 O O . LYS A 1 117 ? 20.080 8.059 -54.545 1.00 30.73 117 LYS A O 1
ATOM 940 N N . PRO A 1 118 ? 20.540 6.060 -55.487 1.00 39.59 118 PRO A N 1
ATOM 941 C CA . PRO A 1 118 ? 21.980 6.265 -55.598 1.00 39.59 118 PRO A CA 1
ATOM 942 C C . PRO A 1 118 ? 22.416 6.748 -57.004 1.00 39.59 118 PRO A C 1
ATOM 944 O O . PRO A 1 118 ? 21.703 6.546 -57.989 1.00 39.59 118 PRO A O 1
ATOM 947 N N . THR A 1 119 ? 23.646 7.291 -57.060 1.00 32.97 119 THR A N 1
ATOM 948 C CA . THR A 1 119 ? 24.622 7.192 -58.179 1.00 32.97 119 THR A CA 1
ATOM 949 C C . THR A 1 119 ? 24.751 8.366 -59.186 1.00 32.97 119 THR A C 1
ATOM 951 O O . THR A 1 119 ? 23.990 8.472 -60.138 1.00 32.97 119 THR A O 1
ATOM 954 N N . VAL A 1 120 ? 25.855 9.124 -59.001 1.00 34.06 120 VAL A N 1
ATOM 955 C CA . VAL A 1 120 ? 26.886 9.579 -59.986 1.00 34.06 120 VAL A CA 1
ATOM 956 C C . VAL A 1 120 ? 26.594 10.767 -60.937 1.00 34.06 120 VAL A C 1
ATOM 958 O O . VAL A 1 120 ? 25.555 10.848 -61.579 1.00 34.06 120 VAL A O 1
ATOM 961 N N . GLY A 1 121 ? 27.580 11.687 -61.020 1.00 31.53 121 GLY A N 1
ATOM 962 C CA . GLY A 1 121 ? 27.680 12.833 -61.956 1.00 31.53 121 GLY A CA 1
ATOM 963 C C . GLY A 1 121 ? 27.932 12.431 -63.426 1.00 31.53 121 GLY A C 1
ATOM 964 O O . GLY A 1 121 ? 27.820 11.242 -63.718 1.00 31.53 121 GLY A O 1
ATOM 965 N N . PRO A 1 122 ? 28.298 13.342 -64.370 1.00 45.03 122 PRO A N 1
ATOM 966 C CA . PRO A 1 122 ? 29.472 14.230 -64.244 1.00 45.03 122 PRO A CA 1
ATOM 967 C C . PRO A 1 122 ? 29.440 15.604 -64.994 1.00 45.03 122 PRO A C 1
ATOM 969 O O . PRO A 1 122 ? 28.585 15.878 -65.829 1.00 45.03 122 PRO A O 1
ATOM 972 N N . THR A 1 123 ? 30.506 16.393 -64.761 1.00 32.47 123 THR A N 1
ATOM 973 C CA . THR A 1 123 ? 31.225 17.343 -65.667 1.00 32.47 123 THR A CA 1
ATOM 974 C C . THR A 1 123 ? 30.590 18.648 -66.188 1.00 32.47 123 THR A C 1
ATOM 976 O O . THR A 1 123 ? 29.616 18.629 -66.927 1.00 32.47 123 THR A O 1
ATOM 979 N N . GLY A 1 124 ? 31.302 19.773 -65.962 1.00 29.44 124 GLY A N 1
ATOM 980 C CA . GLY A 1 124 ? 31.222 20.984 -66.803 1.00 29.44 124 GLY A CA 1
ATOM 981 C C . GLY A 1 124 ? 31.648 22.320 -66.156 1.00 29.44 124 GLY A C 1
ATOM 982 O O . GLY A 1 124 ? 30.798 23.102 -65.756 1.00 29.44 124 GLY A O 1
ATOM 983 N N . GLN A 1 125 ? 32.957 22.587 -66.079 1.00 31.39 125 GLN A N 1
ATOM 984 C CA . GLN A 1 125 ? 33.630 23.891 -65.830 1.00 31.39 125 GLN A CA 1
ATOM 985 C C . GLN A 1 125 ? 33.481 24.864 -67.050 1.00 31.39 125 GLN A C 1
ATOM 987 O O . GLN A 1 125 ? 33.008 24.409 -68.088 1.00 31.39 125 GLN A O 1
ATOM 992 N N . PRO A 1 126 ? 34.093 26.077 -67.102 1.00 50.16 126 PRO A N 1
ATOM 993 C CA . PRO A 1 126 ? 34.025 27.283 -66.243 1.00 50.16 126 PRO A CA 1
ATOM 994 C C . PRO A 1 126 ? 33.828 28.593 -67.085 1.00 50.16 126 PRO A C 1
ATOM 996 O O . PRO A 1 126 ? 33.970 28.542 -68.297 1.00 50.16 126 PRO A O 1
ATOM 999 N N . HIS A 1 127 ? 33.575 29.781 -66.496 1.00 31.59 127 HIS A N 1
ATOM 1000 C CA . HIS A 1 127 ? 34.210 31.074 -66.894 1.00 31.59 127 HIS A CA 1
ATOM 1001 C C . HIS A 1 127 ? 33.675 32.327 -66.148 1.00 31.59 127 HIS A C 1
ATOM 1003 O O . HIS A 1 127 ? 32.494 32.643 -66.176 1.00 31.59 127 HIS A O 1
ATOM 1009 N N . HIS A 1 128 ? 34.626 33.027 -65.518 1.00 33.91 128 HIS A N 1
ATOM 1010 C CA . HIS A 1 128 ? 34.871 34.474 -65.360 1.00 33.91 128 HIS A CA 1
ATOM 1011 C C . HIS A 1 128 ? 33.782 35.583 -65.450 1.00 33.91 128 HIS A C 1
ATOM 1013 O O . HIS A 1 128 ? 33.140 35.773 -66.472 1.00 33.91 128 HIS A O 1
ATOM 1019 N N . GLN A 1 129 ? 33.894 36.476 -64.444 1.00 29.80 129 GLN A N 1
ATOM 1020 C CA . GLN A 1 129 ? 33.941 37.960 -64.481 1.00 29.80 129 GLN A CA 1
ATOM 1021 C C . GLN A 1 129 ? 32.641 38.808 -64.441 1.00 29.80 129 GLN A C 1
ATOM 1023 O O . GLN A 1 129 ? 31.824 38.814 -65.351 1.00 29.80 129 GLN A O 1
ATOM 1028 N N . GLN A 1 130 ? 32.558 39.614 -63.364 1.00 29.95 130 GLN A N 1
ATOM 1029 C CA . GLN A 1 130 ? 31.959 40.970 -63.224 1.00 29.95 130 GLN A CA 1
ATOM 1030 C C . GLN A 1 130 ? 32.373 41.943 -64.368 1.00 29.95 130 GLN A C 1
ATOM 1032 O O . GLN A 1 130 ? 33.332 41.589 -65.053 1.00 29.95 130 GLN A O 1
ATOM 1037 N N . PRO A 1 131 ? 31.846 43.200 -64.528 1.00 47.53 131 PRO A N 1
ATOM 1038 C CA . PRO A 1 131 ? 30.954 44.026 -63.668 1.00 47.53 131 PRO A CA 1
ATOM 1039 C C . PRO A 1 131 ? 29.849 44.869 -64.409 1.00 47.53 131 PRO A C 1
ATOM 1041 O O . PRO A 1 131 ? 29.731 44.851 -65.629 1.00 47.53 131 PRO A O 1
ATOM 1044 N N . SER A 1 132 ? 29.147 45.731 -63.637 1.00 31.19 132 SER A N 1
ATOM 1045 C CA . SER A 1 132 ? 28.531 47.060 -63.965 1.00 31.19 132 SER A CA 1
ATOM 1046 C C . SER A 1 132 ? 27.082 47.220 -64.516 1.00 31.19 132 SER A C 1
ATOM 1048 O O . SER A 1 132 ? 26.832 47.132 -65.709 1.00 31.19 132 SER A O 1
ATOM 1050 N N . VAL A 1 133 ? 26.154 47.556 -63.594 1.00 34.34 133 VAL A N 1
ATOM 1051 C CA . VAL A 1 133 ? 25.185 48.706 -63.484 1.00 34.34 133 VAL A CA 1
ATOM 1052 C C . VAL A 1 133 ? 25.138 49.693 -64.693 1.00 34.34 133 VAL A C 1
ATOM 1054 O O . VAL A 1 133 ? 26.229 50.067 -65.124 1.00 34.34 133 VAL A O 1
ATOM 1057 N N . PRO A 1 134 ? 23.969 50.201 -65.214 1.00 47.44 134 PRO A N 1
ATOM 1058 C CA . PRO A 1 134 ? 23.056 51.107 -64.475 1.00 47.44 134 PRO A CA 1
ATOM 1059 C C . PRO A 1 134 ? 21.526 51.157 -64.768 1.00 47.44 134 PRO A C 1
ATOM 1061 O O . PRO A 1 134 ? 21.073 51.157 -65.902 1.00 47.44 134 PRO A O 1
ATOM 1064 N N . ASN A 1 135 ? 20.781 51.354 -63.665 1.00 31.20 135 ASN A N 1
ATOM 1065 C CA . ASN A 1 135 ? 19.718 52.345 -63.379 1.00 31.20 135 ASN A CA 1
ATOM 1066 C C . ASN A 1 135 ? 18.487 52.513 -64.312 1.00 31.20 135 ASN A C 1
ATOM 1068 O O . ASN A 1 135 ? 18.616 52.991 -65.433 1.00 31.20 135 ASN A O 1
ATOM 1072 N N . THR A 1 136 ? 17.269 52.310 -63.777 1.00 31.89 136 THR A N 1
ATOM 1073 C CA . THR A 1 136 ? 16.216 53.355 -63.634 1.00 31.89 136 THR A CA 1
ATOM 1074 C C . THR A 1 136 ? 14.983 52.861 -62.838 1.00 31.89 136 THR A C 1
ATOM 1076 O O . THR A 1 136 ? 14.522 51.737 -62.984 1.00 31.89 136 THR A O 1
ATOM 1079 N N . ASN A 1 137 ? 14.518 53.759 -61.965 1.00 29.09 137 ASN A N 1
ATOM 1080 C CA . ASN A 1 137 ? 13.431 53.779 -60.955 1.00 29.09 137 ASN A CA 1
ATOM 1081 C C . ASN A 1 137 ? 11.986 53.724 -61.569 1.00 29.09 137 ASN A C 1
ATOM 1083 O O . ASN A 1 137 ? 11.938 53.734 -62.799 1.00 29.09 137 ASN A O 1
ATOM 1087 N N . PRO A 1 138 ? 10.817 53.810 -60.845 1.00 47.03 138 PRO A N 1
ATOM 1088 C CA . PRO A 1 138 ? 10.585 54.146 -59.414 1.00 47.03 138 PRO A CA 1
ATOM 1089 C C . PRO A 1 138 ? 9.383 53.480 -58.640 1.00 47.03 138 PRO A C 1
ATOM 1091 O O . PRO A 1 138 ? 8.420 52.983 -59.217 1.00 47.03 138 PRO A O 1
ATOM 1094 N N . THR A 1 139 ? 9.364 53.731 -57.313 1.00 30.11 139 THR A N 1
ATOM 1095 C CA . THR A 1 139 ? 8.229 54.159 -56.424 1.00 30.11 139 THR A CA 1
ATOM 1096 C C . THR A 1 139 ? 7.649 53.208 -55.343 1.00 30.11 139 THR A C 1
ATOM 1098 O O . THR A 1 139 ? 7.077 52.172 -55.653 1.00 30.11 139 THR A O 1
ATOM 1101 N N . LEU A 1 140 ? 7.640 53.751 -54.102 1.00 30.45 140 LEU A N 1
ATOM 1102 C CA . LEU A 1 140 ? 6.721 53.598 -52.941 1.00 30.45 140 LEU A CA 1
ATOM 1103 C C . LEU A 1 140 ? 7.142 52.733 -51.726 1.00 30.45 140 LEU A C 1
ATOM 1105 O O . LEU A 1 140 ? 7.223 51.516 -51.812 1.00 30.45 140 LEU A O 1
ATOM 1109 N N . GLY A 1 141 ? 7.222 53.391 -50.553 1.00 29.69 141 GLY A N 1
ATOM 1110 C CA . GLY A 1 141 ? 6.876 52.814 -49.238 1.00 29.69 141 GLY A CA 1
ATOM 1111 C C . GLY A 1 141 ? 7.949 52.930 -48.137 1.00 29.69 141 GLY A C 1
ATOM 1112 O O . GLY A 1 141 ? 9.037 52.400 -48.331 1.00 29.69 141 GLY A O 1
ATOM 1113 N N . PRO A 1 142 ? 7.684 53.592 -46.987 1.00 33.88 142 PRO A N 1
ATOM 1114 C CA . PRO A 1 142 ? 8.679 53.825 -45.940 1.00 33.88 142 PRO A CA 1
ATOM 1115 C C . PRO A 1 142 ? 8.925 52.592 -45.056 1.00 33.88 142 PRO A C 1
ATOM 1117 O O . PRO A 1 142 ? 8.000 51.901 -44.633 1.00 33.88 142 PRO A O 1
ATOM 1120 N N . THR A 1 143 ? 10.198 52.366 -44.751 1.00 30.64 143 THR A N 1
ATOM 1121 C CA . THR A 1 143 ? 10.740 51.314 -43.889 1.00 30.64 143 THR A CA 1
ATOM 1122 C C . THR A 1 143 ? 10.378 51.556 -42.419 1.00 30.64 143 THR A C 1
ATOM 1124 O O . THR A 1 143 ? 10.719 52.600 -41.862 1.00 30.64 143 THR A O 1
ATOM 1127 N N . ALA A 1 144 ? 9.726 50.583 -41.776 1.00 31.69 144 ALA A N 1
ATOM 1128 C CA . ALA A 1 144 ? 9.574 50.528 -40.323 1.00 31.69 144 ALA A CA 1
ATOM 1129 C C . ALA A 1 144 ? 10.815 49.868 -39.699 1.00 31.69 144 ALA A C 1
ATOM 1131 O O . ALA A 1 144 ? 11.276 48.827 -40.166 1.00 31.69 144 ALA A O 1
ATOM 1132 N N . ALA A 1 145 ? 11.362 50.497 -38.662 1.00 31.36 145 ALA A N 1
ATOM 1133 C CA . ALA A 1 145 ? 12.499 50.001 -37.902 1.00 31.36 145 ALA A CA 1
ATOM 1134 C C . ALA A 1 145 ? 12.135 48.720 -37.129 1.00 31.36 145 ALA A C 1
ATOM 1136 O O . ALA A 1 145 ? 11.127 48.673 -36.426 1.00 31.36 145 ALA A O 1
ATOM 1137 N N . THR A 1 146 ? 12.977 47.694 -37.235 1.00 32.81 146 THR A N 1
ATOM 1138 C CA . THR A 1 146 ? 12.976 46.513 -36.364 1.00 32.81 146 THR A CA 1
ATOM 1139 C C . THR A 1 146 ? 13.385 46.915 -34.946 1.00 32.81 146 THR A C 1
ATOM 1141 O O . THR A 1 146 ? 14.494 47.409 -34.747 1.00 32.81 146 THR A O 1
ATOM 1144 N N . ALA A 1 147 ? 12.486 46.716 -33.979 1.00 36.66 147 ALA A N 1
ATOM 1145 C CA . ALA A 1 147 ? 12.767 46.856 -32.554 1.00 36.66 147 ALA A CA 1
ATOM 1146 C C . ALA A 1 147 ? 13.473 45.601 -32.009 1.00 36.66 147 ALA A C 1
ATOM 1148 O O . ALA A 1 147 ? 13.187 44.483 -32.434 1.00 36.66 147 ALA A O 1
ATOM 1149 N N . ASP A 1 148 ? 14.399 45.822 -31.081 1.00 37.56 148 ASP A N 1
ATOM 1150 C CA . ASP A 1 148 ? 15.188 44.819 -30.361 1.00 37.56 148 ASP A CA 1
ATOM 1151 C C . ASP A 1 148 ? 14.292 43.982 -29.413 1.00 37.56 148 ASP A C 1
ATOM 1153 O O . ASP A 1 148 ? 13.602 44.574 -28.578 1.00 37.56 148 ASP A O 1
ATOM 1157 N N . PRO A 1 149 ? 14.273 42.635 -29.507 1.00 42.38 149 PRO A N 1
ATOM 1158 C CA . PRO A 1 149 ? 13.441 41.769 -28.664 1.00 42.38 149 PRO A CA 1
ATOM 1159 C C . PRO A 1 149 ? 13.868 41.690 -27.183 1.00 42.38 149 PRO A C 1
ATOM 1161 O O . PRO A 1 149 ? 13.193 41.016 -26.413 1.00 42.38 149 PRO A O 1
ATOM 1164 N N . ASN A 1 150 ? 14.935 42.379 -26.755 1.00 44.81 150 ASN A N 1
ATOM 1165 C CA . ASN A 1 150 ? 15.442 42.327 -25.373 1.00 44.81 150 ASN A CA 1
ATOM 1166 C C . ASN A 1 150 ? 15.172 43.581 -24.516 1.00 44.81 150 ASN A C 1
ATOM 1168 O O . ASN A 1 150 ? 15.787 43.745 -23.460 1.00 44.81 150 ASN A O 1
ATOM 1172 N N . GLN A 1 151 ? 14.275 44.487 -24.922 1.00 44.56 151 GLN A N 1
ATOM 1173 C CA . GLN A 1 151 ? 13.884 45.612 -24.060 1.00 44.56 151 GLN A CA 1
ATOM 1174 C C . GLN A 1 151 ? 12.708 45.243 -23.133 1.00 44.56 151 GLN A C 1
ATOM 1176 O O . GLN A 1 151 ? 11.676 44.792 -23.631 1.00 44.56 151 GLN A O 1
ATOM 1181 N N . PRO A 1 152 ? 12.812 45.471 -21.805 1.00 53.22 152 PRO A N 1
ATOM 1182 C CA . PRO A 1 152 ? 11.713 45.225 -20.874 1.00 53.22 152 PRO A CA 1
ATOM 1183 C C . PRO A 1 152 ? 10.526 46.139 -21.201 1.00 53.22 152 PRO A C 1
ATOM 1185 O O . PRO A 1 152 ? 10.644 47.367 -21.212 1.00 53.22 152 PRO A O 1
ATOM 1188 N N . TYR A 1 153 ? 9.380 45.527 -21.490 1.00 57.56 153 TYR A N 1
ATOM 1189 C CA . TYR A 1 153 ? 8.136 46.228 -21.785 1.00 57.56 153 TYR A CA 1
ATOM 1190 C C . TYR A 1 153 ? 7.542 46.782 -20.483 1.00 57.56 153 TYR A C 1
ATOM 1192 O O . TYR A 1 153 ? 7.154 46.024 -19.598 1.00 57.56 153 TYR A O 1
ATOM 1200 N N . VAL A 1 154 ? 7.490 48.108 -20.350 1.00 68.69 154 VAL A N 1
ATOM 1201 C CA . VAL A 1 154 ? 6.870 48.787 -19.203 1.00 68.69 154 VAL A CA 1
ATOM 1202 C C . VAL A 1 154 ? 5.544 49.371 -19.671 1.00 68.69 154 VAL A C 1
ATOM 1204 O O . VAL A 1 154 ? 5.521 50.250 -20.535 1.00 68.69 154 VAL A O 1
ATOM 1207 N N . TYR A 1 155 ? 4.432 48.885 -19.116 1.00 73.06 155 TYR A N 1
ATOM 1208 C CA . TYR A 1 155 ? 3.125 49.484 -19.378 1.00 73.06 155 TYR A CA 1
ATOM 1209 C C . TYR A 1 155 ? 3.124 50.961 -18.919 1.00 73.06 155 TYR A C 1
ATOM 1211 O O . TYR A 1 155 ? 3.803 51.308 -17.954 1.00 73.06 155 TYR A O 1
ATOM 1219 N N . PRO A 1 156 ? 2.380 51.874 -19.561 1.00 74.94 156 PRO A N 1
ATOM 1220 C CA . PRO A 1 156 ? 2.152 53.194 -18.980 1.00 74.94 156 PRO A CA 1
ATOM 1221 C C . PRO A 1 156 ? 1.327 53.055 -17.691 1.00 74.94 156 PRO A C 1
ATOM 1223 O O . PRO A 1 156 ? 0.465 52.183 -17.608 1.00 74.94 156 PRO A O 1
ATOM 1226 N N . ALA A 1 157 ? 1.529 53.944 -16.711 1.00 78.12 157 ALA A N 1
ATOM 1227 C CA . ALA A 1 157 ? 0.829 53.908 -15.416 1.00 78.12 157 ALA A CA 1
ATOM 1228 C C . ALA A 1 157 ? -0.714 53.946 -15.514 1.00 78.12 157 ALA A C 1
ATOM 1230 O O . ALA A 1 157 ? -1.406 53.647 -14.547 1.00 78.12 157 ALA A O 1
ATOM 1231 N N . SER A 1 158 ? -1.255 54.320 -16.678 1.00 76.06 158 SER A N 1
ATOM 1232 C CA . SER A 1 158 ? -2.686 54.320 -16.994 1.00 76.06 158 SER A CA 1
ATOM 1233 C C . SER A 1 158 ? -3.225 52.980 -17.511 1.00 76.06 158 SER A C 1
ATOM 1235 O O . SER A 1 158 ? -4.438 52.845 -17.670 1.00 76.06 158 SER A O 1
ATOM 1237 N N . ASN A 1 159 ? -2.367 52.000 -17.806 1.00 81.19 159 ASN A N 1
ATOM 1238 C CA . ASN A 1 159 ? -2.793 50.686 -18.273 1.00 81.19 159 ASN A CA 1
ATOM 1239 C C . ASN A 1 159 ? -3.254 49.836 -17.068 1.00 81.19 159 ASN A C 1
ATOM 1241 O O . ASN A 1 159 ? -2.522 49.757 -16.078 1.00 81.19 159 ASN A O 1
ATOM 1245 N N . PRO A 1 160 ? -4.424 49.170 -17.137 1.00 77.56 160 PRO A N 1
ATOM 1246 C CA . PRO A 1 160 ? -4.960 48.347 -16.044 1.00 77.56 160 PRO A CA 1
ATOM 1247 C C . PRO A 1 160 ? -4.047 47.183 -15.619 1.00 77.56 160 PRO A C 1
ATOM 1249 O O . PRO A 1 160 ? -4.273 46.581 -14.570 1.00 77.56 160 PRO A O 1
ATOM 1252 N N . CYS A 1 161 ? -3.013 46.883 -16.405 1.00 81.50 161 CYS A N 1
ATOM 1253 C CA . CYS A 1 161 ? -2.028 45.847 -16.129 1.00 81.50 161 CYS A CA 1
ATOM 1254 C C . CYS A 1 161 ? -0.692 46.386 -15.595 1.00 81.50 161 CYS A C 1
ATOM 1256 O O . CYS A 1 161 ? 0.182 45.592 -15.266 1.00 81.50 161 CYS A O 1
ATOM 1258 N N . TYR A 1 162 ? -0.539 47.708 -15.421 1.00 79.50 162 TYR A N 1
ATOM 1259 C CA . TYR A 1 162 ? 0.683 48.324 -14.878 1.00 79.50 162 TYR A CA 1
ATOM 1260 C C . TYR A 1 162 ? 1.071 47.800 -13.488 1.00 79.50 162 TYR A C 1
ATOM 1262 O O . TYR A 1 162 ? 2.249 47.742 -13.153 1.00 79.50 162 TYR A O 1
ATOM 1270 N N . SER A 1 163 ? 0.085 47.412 -12.675 1.00 82.88 163 SER A N 1
ATOM 1271 C CA . SER A 1 163 ? 0.291 46.877 -11.325 1.00 82.88 163 SER A CA 1
ATOM 1272 C C . SER A 1 163 ? 0.183 45.354 -11.232 1.00 82.88 163 SER A C 1
ATOM 1274 O O . SER A 1 163 ? 0.332 44.808 -10.136 1.00 82.88 163 SER A O 1
ATOM 1276 N N . ARG A 1 164 ? -0.101 44.656 -12.339 1.00 91.00 164 ARG A N 1
ATOM 1277 C CA . ARG A 1 164 ? -0.242 43.197 -12.328 1.00 91.00 164 ARG A CA 1
ATOM 1278 C C . ARG A 1 164 ? 1.134 42.544 -12.364 1.00 91.00 164 ARG A C 1
ATOM 1280 O O . ARG A 1 164 ? 2.014 42.966 -13.109 1.00 91.00 164 ARG A O 1
ATOM 1287 N N . LYS A 1 165 ? 1.302 41.510 -11.545 1.00 95.00 165 LYS A N 1
ATOM 1288 C CA . LYS A 1 165 ? 2.491 40.656 -11.550 1.00 95.00 165 LYS A CA 1
ATOM 1289 C C . LYS A 1 165 ? 2.246 39.462 -12.467 1.00 95.00 165 LYS A C 1
ATOM 1291 O O . LYS A 1 165 ? 1.108 39.048 -12.657 1.00 95.00 165 LYS A O 1
ATOM 1296 N N . TRP A 1 166 ? 3.325 38.940 -13.023 1.00 96.56 166 TRP A N 1
ATOM 1297 C CA . TRP A 1 166 ? 3.357 37.733 -13.833 1.00 96.56 166 TRP A CA 1
ATOM 1298 C C . TRP A 1 166 ? 3.444 36.503 -12.942 1.00 96.56 166 TRP A C 1
ATOM 1300 O O . TRP A 1 166 ? 4.146 36.532 -11.939 1.00 96.56 166 TRP A O 1
ATOM 1310 N N . HIS A 1 167 ? 2.776 35.419 -13.298 1.00 96.50 167 HIS A N 1
ATOM 1311 C CA . HIS A 1 167 ? 2.813 34.163 -12.558 1.00 96.50 167 HIS A CA 1
ATOM 1312 C C . HIS A 1 167 ? 2.701 32.973 -13.516 1.00 96.50 167 HIS A C 1
ATOM 1314 O O . HIS A 1 167 ? 2.285 33.155 -14.664 1.00 96.50 167 HIS A O 1
ATOM 1320 N N . PRO A 1 168 ? 3.073 31.756 -13.083 1.00 95.81 168 PRO A N 1
ATOM 1321 C CA . PRO A 1 168 ? 2.816 30.552 -13.859 1.00 95.81 168 PRO A CA 1
ATOM 1322 C C . PRO A 1 168 ? 1.330 30.418 -14.192 1.00 95.81 168 PRO A C 1
ATOM 1324 O O . PRO A 1 168 ? 0.476 30.593 -13.317 1.00 95.81 168 PRO A O 1
ATOM 1327 N N . ASP A 1 169 ? 1.031 30.127 -15.451 1.00 94.44 169 ASP A N 1
ATOM 1328 C CA . ASP A 1 169 ? -0.324 29.871 -15.916 1.00 94.44 169 ASP A CA 1
ATOM 1329 C C . ASP A 1 169 ? -0.778 28.502 -15.404 1.00 94.44 169 ASP A C 1
ATOM 1331 O O . ASP A 1 169 ? -0.287 27.463 -15.840 1.00 94.44 169 ASP A O 1
ATOM 1335 N N . THR A 1 170 ? -1.704 28.511 -14.446 1.00 87.88 170 THR A N 1
ATOM 1336 C CA . THR A 1 170 ? -2.223 27.284 -13.824 1.00 87.88 170 THR A CA 1
ATOM 1337 C C . THR A 1 170 ? -3.215 26.532 -14.714 1.00 87.88 170 THR A C 1
ATOM 1339 O O . THR A 1 170 ? -3.563 25.392 -14.411 1.00 87.88 170 THR A O 1
ATOM 1342 N N . SER A 1 171 ? -3.642 27.149 -15.820 1.00 86.00 171 SER A N 1
ATOM 1343 C CA . SER A 1 171 ? -4.574 26.577 -16.793 1.00 86.00 171 SER A CA 1
ATOM 1344 C C . SER A 1 171 ? -3.875 25.996 -18.030 1.00 86.00 171 SER A C 1
ATOM 1346 O O . SER A 1 171 ? -4.475 25.216 -18.774 1.00 86.00 171 SER A O 1
ATOM 1348 N N . SER A 1 172 ? -2.603 26.345 -18.251 1.00 84.19 172 SER A N 1
ATOM 1349 C CA . SER A 1 172 ? -1.822 25.884 -19.398 1.00 84.19 172 SER A CA 1
ATOM 1350 C C . SER A 1 172 ? -1.146 24.538 -19.128 1.00 84.19 172 SER A C 1
ATOM 1352 O O . SER A 1 172 ? -0.496 24.330 -18.108 1.00 84.19 172 SER A O 1
ATOM 1354 N N . ILE A 1 173 ? -1.243 23.634 -20.105 1.00 79.88 173 ILE A N 1
ATOM 1355 C CA . ILE A 1 173 ? -0.553 22.331 -20.109 1.00 79.88 173 ILE A CA 1
ATOM 1356 C C . ILE A 1 173 ? 0.951 22.504 -20.400 1.00 79.88 173 ILE A C 1
ATOM 1358 O O . ILE A 1 173 ? 1.765 21.658 -20.035 1.00 79.88 173 ILE A O 1
ATOM 1362 N N . LEU A 1 174 ? 1.334 23.599 -21.065 1.00 85.00 174 LEU A N 1
ATOM 1363 C CA . LEU A 1 174 ? 2.731 23.947 -21.327 1.00 85.00 174 LEU A CA 1
ATOM 1364 C C . LEU A 1 174 ? 3.226 24.988 -20.316 1.00 85.00 174 LEU A C 1
ATOM 1366 O O . LEU A 1 174 ? 2.426 25.825 -19.891 1.00 85.00 174 LEU A O 1
ATOM 1370 N N . PRO A 1 175 ? 4.531 25.005 -19.977 1.00 90.75 175 PRO A N 1
ATOM 1371 C CA . PRO A 1 175 ? 5.116 26.040 -19.135 1.00 90.75 175 PRO A CA 1
ATOM 1372 C C . PRO A 1 175 ? 4.842 27.413 -19.738 1.00 90.75 175 PRO A C 1
ATOM 1374 O O . PRO A 1 175 ? 5.402 27.785 -20.773 1.00 90.75 175 PRO A O 1
ATOM 1377 N N . ALA A 1 176 ? 3.945 28.149 -19.099 1.00 94.50 176 ALA A N 1
ATOM 1378 C CA . ALA A 1 176 ? 3.567 29.468 -19.541 1.00 94.50 176 ALA A CA 1
ATOM 1379 C C . ALA A 1 176 ? 3.503 30.434 -18.366 1.00 94.50 176 ALA A C 1
ATOM 1381 O O . ALA A 1 176 ? 3.223 30.047 -17.232 1.00 94.50 176 ALA A O 1
ATOM 1382 N N . CYS A 1 177 ? 3.783 31.697 -18.653 1.00 97.06 177 CYS A N 1
ATOM 1383 C CA . CYS A 1 177 ? 3.643 32.795 -17.713 1.00 97.06 177 CYS A CA 1
ATOM 1384 C C . CYS A 1 177 ? 2.546 33.730 -18.196 1.00 97.06 177 CYS A C 1
ATOM 1386 O O . CYS A 1 177 ? 2.566 34.177 -19.343 1.00 97.06 177 CYS A O 1
ATOM 1388 N N . THR A 1 178 ? 1.618 34.058 -17.306 1.00 95.88 178 THR A N 1
ATOM 1389 C CA . THR A 1 178 ? 0.515 34.977 -17.579 1.00 95.88 178 THR A CA 1
ATOM 1390 C C . THR A 1 178 ? 0.429 36.070 -16.518 1.00 95.88 178 THR A C 1
ATOM 1392 O O . THR A 1 178 ? 1.026 35.966 -15.449 1.00 95.88 178 THR A O 1
ATOM 1395 N N . ASN A 1 179 ? -0.252 37.165 -16.844 1.00 95.00 179 ASN A N 1
ATOM 1396 C CA . ASN A 1 179 ? -0.574 38.263 -15.931 1.00 95.00 179 ASN A CA 1
ATOM 1397 C C . ASN A 1 179 ? -2.095 38.420 -15.743 1.00 95.00 179 ASN A C 1
ATOM 1399 O O . ASN A 1 179 ? -2.587 39.516 -15.433 1.00 95.00 179 ASN A O 1
ATOM 1403 N N . ASN A 1 180 ? -2.844 37.339 -15.978 1.00 93.50 180 ASN A N 1
ATOM 1404 C CA . ASN A 1 180 ? -4.266 37.270 -15.677 1.00 93.50 180 ASN A CA 1
ATOM 1405 C C . ASN A 1 180 ? -4.499 37.257 -14.147 1.00 93.50 180 ASN A C 1
ATOM 1407 O O . ASN A 1 180 ? -3.579 37.443 -13.352 1.00 93.50 180 ASN A O 1
ATOM 1411 N N . LEU A 1 181 ? -5.755 37.159 -13.711 1.00 92.94 181 LEU A N 1
ATOM 1412 C CA . LEU A 1 181 ? -6.099 37.073 -12.283 1.00 92.94 181 LEU A CA 1
ATOM 1413 C C . LEU A 1 181 ? -6.422 35.637 -11.840 1.00 92.94 181 LEU A C 1
ATOM 1415 O O . LEU A 1 181 ? -6.949 35.446 -10.745 1.00 92.94 181 LEU A O 1
ATOM 1419 N N . ASP A 1 182 ? -6.123 34.647 -12.684 1.00 91.50 182 ASP A N 1
ATOM 1420 C CA . ASP A 1 182 ? -6.419 33.233 -12.459 1.00 91.50 182 ASP A CA 1
ATOM 1421 C C . ASP A 1 182 ? -5.239 32.533 -11.775 1.00 91.50 182 ASP A C 1
ATOM 1423 O O . ASP A 1 182 ? -4.487 31.738 -12.345 1.00 91.50 182 ASP A O 1
ATOM 1427 N N . TYR A 1 183 ? -5.036 32.916 -10.518 1.00 91.31 183 TYR A N 1
ATOM 1428 C CA . TYR A 1 183 ? -4.043 32.333 -9.630 1.00 91.31 183 TYR A CA 1
ATOM 1429 C C . TYR A 1 183 ? -4.581 32.270 -8.196 1.00 91.31 183 TYR A C 1
ATOM 1431 O O . TYR A 1 183 ? -5.458 33.057 -7.819 1.00 91.31 183 TYR A O 1
ATOM 1439 N N . PRO A 1 184 ? -4.060 31.363 -7.347 1.00 89.88 184 PRO A N 1
ATOM 1440 C CA . PRO A 1 184 ? -4.472 31.286 -5.951 1.00 89.88 184 PRO A CA 1
ATOM 1441 C C . PRO A 1 184 ? -4.283 32.629 -5.239 1.00 89.88 184 PRO A C 1
ATOM 1443 O O . PRO A 1 184 ? -3.195 33.201 -5.246 1.00 89.88 184 PRO A O 1
ATOM 1446 N N . THR A 1 185 ? -5.311 33.123 -4.545 1.00 84.50 185 THR A N 1
ATOM 1447 C CA . THR A 1 185 ? -5.236 34.402 -3.810 1.00 84.50 185 THR A CA 1
ATOM 1448 C C . THR A 1 185 ? -4.134 34.418 -2.749 1.00 84.50 185 THR A C 1
ATOM 1450 O O . THR A 1 185 ? -3.608 35.484 -2.428 1.00 84.50 185 THR A O 1
ATOM 1453 N N . SER A 1 186 ? -3.724 33.243 -2.259 1.00 80.62 186 SER A N 1
ATOM 1454 C CA . SER A 1 186 ? -2.569 33.067 -1.375 1.00 80.62 186 SER A CA 1
ATOM 1455 C C . SER A 1 186 ? -1.253 33.546 -1.993 1.00 80.62 186 SER A C 1
ATOM 1457 O O . SER A 1 186 ? -0.331 33.855 -1.245 1.00 80.62 186 SER A O 1
ATOM 1459 N N . TRP A 1 187 ? -1.157 33.671 -3.320 1.00 88.69 187 TRP A N 1
ATOM 1460 C CA . TRP A 1 187 ? 0.025 34.202 -4.003 1.00 88.69 187 TRP A CA 1
ATOM 1461 C C . TRP A 1 187 ? 0.107 35.727 -3.958 1.00 88.69 187 TRP A C 1
ATOM 1463 O O . TRP A 1 187 ? 1.183 36.286 -4.134 1.00 88.69 187 TRP A O 1
ATOM 1473 N N . ASN A 1 188 ? -0.993 36.424 -3.662 1.00 83.31 188 ASN A N 1
ATOM 1474 C CA . ASN A 1 188 ? -1.020 37.883 -3.601 1.00 83.31 188 ASN A CA 1
ATOM 1475 C C . ASN A 1 188 ? -0.519 38.416 -2.247 1.00 83.31 188 ASN A C 1
ATOM 1477 O O . ASN A 1 188 ? -1.199 39.172 -1.552 1.00 83.31 188 ASN A O 1
ATOM 1481 N N . ASN A 1 189 ? 0.672 37.983 -1.842 1.00 85.62 189 ASN A N 1
ATOM 1482 C CA . ASN A 1 189 ? 1.354 38.491 -0.664 1.00 85.62 189 ASN A CA 1
ATOM 1483 C C . ASN A 1 189 ? 2.815 38.807 -1.022 1.00 85.62 189 ASN A C 1
ATOM 1485 O O . ASN A 1 189 ? 3.396 38.180 -1.904 1.00 85.62 189 ASN A O 1
ATOM 1489 N N . GLY A 1 190 ? 3.421 39.783 -0.341 1.00 80.06 190 GLY A N 1
ATOM 1490 C CA . GLY A 1 190 ? 4.775 40.246 -0.673 1.00 80.06 190 GLY A CA 1
ATOM 1491 C C . GLY A 1 190 ? 5.886 39.202 -0.487 1.00 80.06 190 GLY A C 1
ATOM 1492 O O . GLY A 1 190 ? 7.024 39.479 -0.844 1.00 80.06 190 GLY A O 1
ATOM 1493 N N . ILE A 1 191 ? 5.589 38.026 0.080 1.00 70.50 191 ILE A N 1
ATOM 1494 C CA . ILE A 1 191 ? 6.541 36.914 0.233 1.00 70.50 191 ILE A CA 1
ATOM 1495 C C . ILE A 1 191 ? 6.639 36.106 -1.067 1.00 70.50 191 ILE A C 1
ATOM 1497 O O . ILE A 1 191 ? 7.710 35.599 -1.384 1.00 70.50 191 ILE A O 1
ATOM 1501 N N . MET A 1 192 ? 5.556 36.023 -1.845 1.00 81.94 192 MET A N 1
ATOM 1502 C CA . MET A 1 192 ? 5.524 35.259 -3.100 1.00 81.94 192 MET A CA 1
ATOM 1503 C C . MET A 1 192 ? 6.144 36.021 -4.283 1.00 81.94 192 MET A C 1
ATOM 1505 O O . MET A 1 192 ? 6.311 35.457 -5.370 1.00 81.94 192 MET A O 1
ATOM 1509 N N . ASP A 1 193 ? 6.554 37.272 -4.057 1.00 87.69 193 ASP A N 1
ATOM 1510 C CA . ASP A 1 193 ? 7.322 38.086 -4.994 1.00 87.69 193 ASP A CA 1
ATOM 1511 C C . ASP A 1 193 ? 8.692 37.455 -5.286 1.00 87.69 193 ASP A C 1
ATOM 1513 O O . ASP A 1 193 ? 9.520 37.262 -4.399 1.00 87.69 193 ASP A O 1
ATOM 1517 N N . GLY A 1 194 ? 8.941 37.132 -6.554 1.00 85.94 194 GLY A N 1
ATOM 1518 C CA . GLY A 1 194 ? 10.124 36.415 -7.027 1.00 85.94 194 GLY A CA 1
ATOM 1519 C C . GLY A 1 194 ? 10.067 34.892 -6.845 1.00 85.94 194 GLY A C 1
ATOM 1520 O O . GLY A 1 194 ? 11.023 34.208 -7.226 1.00 85.94 194 GLY A O 1
ATOM 1521 N N . ILE A 1 195 ? 8.975 34.352 -6.285 1.00 86.25 195 ILE A N 1
ATOM 1522 C CA . ILE A 1 195 ? 8.756 32.904 -6.116 1.00 86.25 195 ILE A CA 1
ATOM 1523 C C . ILE A 1 195 ? 7.689 32.404 -7.086 1.00 86.25 195 ILE A C 1
ATOM 1525 O O . ILE A 1 195 ? 7.986 31.544 -7.911 1.00 86.25 195 ILE A O 1
ATOM 1529 N N . THR A 1 196 ? 6.473 32.943 -7.000 1.00 90.75 196 THR A N 1
ATOM 1530 C CA . THR A 1 196 ? 5.380 32.651 -7.946 1.00 90.75 196 THR A CA 1
ATOM 1531 C C . THR A 1 196 ? 4.802 33.909 -8.584 1.00 90.75 196 THR A C 1
ATOM 1533 O O . THR A 1 196 ? 4.113 33.792 -9.589 1.00 90.75 196 THR A O 1
ATOM 1536 N N . MET A 1 197 ? 5.114 35.099 -8.055 1.00 95.75 197 MET A N 1
ATOM 1537 C CA . MET A 1 197 ? 4.695 36.394 -8.591 1.00 95.75 197 MET A CA 1
ATOM 1538 C C . MET A 1 197 ? 5.918 37.201 -9.030 1.00 95.75 197 MET A C 1
ATOM 1540 O O . MET A 1 197 ? 6.814 37.460 -8.236 1.00 95.75 197 MET A O 1
ATOM 1544 N N . PHE A 1 198 ? 5.973 37.647 -10.276 1.00 95.88 198 PHE A N 1
ATOM 1545 C CA . PHE A 1 198 ? 7.146 38.269 -10.887 1.00 95.88 198 PHE A CA 1
ATOM 1546 C C . PHE A 1 198 ? 6.797 39.631 -11.476 1.00 95.88 198 PHE A C 1
ATOM 1548 O O . PHE A 1 198 ? 5.676 39.882 -11.909 1.00 95.88 198 PHE A O 1
ATOM 1555 N N . THR A 1 199 ? 7.762 40.542 -11.494 1.00 93.88 199 THR A N 1
ATOM 1556 C CA . THR A 1 199 ? 7.564 41.891 -12.043 1.00 93.88 199 THR A CA 1
ATOM 1557 C C . THR A 1 199 ? 7.501 41.916 -13.564 1.00 93.88 199 THR A C 1
ATOM 1559 O O . THR A 1 199 ? 6.951 42.851 -14.137 1.00 93.88 199 THR A O 1
ATOM 1562 N N . ASP A 1 200 ? 8.047 40.898 -14.220 1.00 93.12 200 ASP A N 1
ATOM 1563 C CA . ASP A 1 200 ? 8.153 40.808 -15.668 1.00 93.12 200 ASP A CA 1
ATOM 1564 C C . ASP A 1 200 ? 8.041 39.339 -16.125 1.00 93.12 200 ASP A C 1
ATOM 1566 O O . ASP A 1 200 ? 8.327 38.418 -15.346 1.00 93.12 200 ASP A O 1
ATOM 1570 N N . PRO A 1 201 ? 7.611 39.099 -17.375 1.00 94.19 201 PRO A N 1
ATOM 1571 C CA . PRO A 1 201 ? 7.369 37.747 -17.866 1.00 94.19 201 PRO A CA 1
ATOM 1572 C C . PRO A 1 201 ? 8.659 36.934 -18.016 1.00 94.19 201 PRO A C 1
ATOM 1574 O O . PRO A 1 201 ? 8.621 35.709 -17.923 1.00 94.19 201 PRO A O 1
ATOM 1577 N N . VAL A 1 202 ? 9.809 37.594 -18.209 1.00 93.00 202 VAL A N 1
ATOM 1578 C CA . VAL A 1 202 ? 11.106 36.927 -18.385 1.00 93.00 202 VAL A CA 1
ATOM 1579 C C . VAL A 1 202 ? 11.561 36.310 -17.068 1.00 93.00 202 VAL A C 1
ATOM 1581 O O . VAL A 1 202 ? 11.957 35.148 -17.056 1.00 93.00 202 VAL A O 1
ATOM 1584 N N . ALA A 1 203 ? 11.442 37.033 -15.953 1.00 93.44 203 ALA A N 1
ATOM 1585 C CA . ALA A 1 203 ? 11.746 36.512 -14.623 1.00 93.44 203 ALA A CA 1
ATOM 1586 C C . ALA A 1 203 ? 10.853 35.315 -14.257 1.00 93.44 203 ALA A C 1
ATOM 1588 O O . ALA A 1 203 ? 11.346 34.326 -13.708 1.00 93.44 203 ALA A O 1
ATOM 1589 N N . CYS A 1 204 ? 9.567 35.375 -14.618 1.00 95.75 204 CYS A N 1
ATOM 1590 C CA . CYS A 1 204 ? 8.644 34.254 -14.454 1.00 95.75 204 CYS A CA 1
ATOM 1591 C C . CYS A 1 204 ? 9.090 33.032 -15.274 1.00 95.75 204 CYS A C 1
ATOM 1593 O O . CYS A 1 204 ? 9.289 31.946 -14.720 1.00 95.75 204 CYS A O 1
ATOM 1595 N N . CYS A 1 205 ? 9.338 33.216 -16.574 1.00 94.56 205 CYS A N 1
ATOM 1596 C CA . CYS A 1 205 ? 9.749 32.127 -17.453 1.00 94.56 205 CYS A CA 1
ATOM 1597 C C . CYS A 1 205 ? 11.103 31.543 -17.053 1.00 94.56 205 CYS A C 1
ATOM 1599 O O . CYS A 1 205 ? 11.262 30.329 -16.989 1.00 94.56 205 CYS A O 1
ATOM 1601 N N . GLN A 1 206 ? 12.075 32.381 -16.699 1.00 92.44 206 GLN A N 1
ATOM 1602 C CA . GLN A 1 206 ? 13.382 31.926 -16.240 1.00 92.44 206 GLN A CA 1
ATOM 1603 C C . GLN A 1 206 ? 13.260 31.053 -14.986 1.00 92.44 206 GLN A C 1
ATOM 1605 O O . GLN A 1 206 ? 13.969 30.048 -14.869 1.00 92.44 206 GLN A O 1
ATOM 1610 N N . LYS A 1 207 ? 12.340 31.384 -14.070 1.00 92.00 207 LYS A N 1
ATOM 1611 C CA . LYS A 1 207 ? 12.091 30.559 -12.887 1.00 92.00 207 LYS A CA 1
ATOM 1612 C C . LYS A 1 207 ? 11.506 29.198 -13.259 1.00 92.00 207 LYS A C 1
ATOM 1614 O O . LYS A 1 207 ? 12.066 28.196 -12.820 1.00 92.00 207 LYS A O 1
ATOM 1619 N N . LEU A 1 208 ? 10.467 29.165 -14.101 1.00 86.88 208 LEU A N 1
ATOM 1620 C CA . LEU A 1 208 ? 9.835 27.922 -14.570 1.00 86.88 208 LEU A CA 1
ATOM 1621 C C . LEU A 1 208 ? 10.826 26.998 -15.288 1.00 86.88 208 LEU A C 1
ATOM 1623 O O . LEU A 1 208 ? 10.875 25.795 -15.024 1.00 86.88 208 LEU A O 1
ATOM 1627 N N . MET A 1 209 ? 11.668 27.575 -16.140 1.00 85.06 209 MET A N 1
ATOM 1628 C CA . MET A 1 209 ? 12.676 26.851 -16.916 1.00 85.06 209 MET A CA 1
ATOM 1629 C C . MET A 1 209 ? 13.770 26.257 -16.022 1.00 85.06 209 MET A C 1
ATOM 1631 O O . MET A 1 209 ? 14.209 25.129 -16.235 1.00 85.06 209 MET A O 1
ATOM 1635 N N . THR A 1 210 ? 14.170 26.982 -14.972 1.00 81.06 210 THR A N 1
ATOM 1636 C CA . THR A 1 210 ? 15.172 26.497 -14.010 1.00 81.06 210 THR A CA 1
ATOM 1637 C C . THR A 1 210 ? 14.624 25.369 -13.126 1.00 81.06 210 THR A C 1
ATOM 1639 O O . THR A 1 210 ? 15.401 24.557 -12.632 1.00 81.06 210 THR A O 1
ATOM 1642 N N . SER A 1 211 ? 13.302 25.295 -12.927 1.00 67.50 211 SER A N 1
ATOM 1643 C CA . SER A 1 211 ? 12.661 24.267 -12.096 1.00 67.50 211 SER A CA 1
ATOM 1644 C C . SER A 1 211 ? 12.206 23.007 -12.839 1.00 67.50 211 SER A C 1
ATOM 1646 O O . SER A 1 211 ? 12.005 22.001 -12.171 1.00 67.50 211 SER A O 1
ATOM 1648 N N . GLY A 1 212 ? 12.026 23.044 -14.168 1.00 54.72 212 GLY A N 1
ATOM 1649 C CA . GLY A 1 212 ? 11.329 21.969 -14.898 1.00 54.72 212 GLY A CA 1
ATOM 1650 C C . GLY A 1 212 ? 11.987 21.443 -16.177 1.00 54.72 212 GLY A C 1
ATOM 1651 O O . GLY A 1 212 ? 11.389 20.609 -16.844 1.00 54.72 212 GLY A O 1
ATOM 1652 N N . GLY A 1 213 ? 13.175 21.916 -16.572 1.00 49.69 213 GLY A N 1
ATOM 1653 C CA . GLY A 1 213 ? 13.893 21.382 -17.745 1.00 49.69 213 GLY A CA 1
ATOM 1654 C C . GLY A 1 213 ? 13.193 21.570 -19.103 1.00 49.69 213 GLY A C 1
ATOM 1655 O O . GLY A 1 213 ? 13.667 21.044 -20.109 1.00 49.69 213 GLY A O 1
ATOM 1656 N N . ALA A 1 214 ? 12.085 22.314 -19.155 1.00 54.72 214 ALA A N 1
ATOM 1657 C CA . ALA A 1 214 ? 11.421 22.672 -20.400 1.00 54.72 214 ALA A CA 1
ATOM 1658 C C . ALA A 1 214 ? 12.350 23.529 -21.271 1.00 54.72 214 ALA A C 1
ATOM 1660 O O . ALA A 1 214 ? 13.146 24.307 -20.752 1.00 54.72 214 ALA A O 1
ATOM 1661 N N . ALA A 1 215 ? 12.277 23.356 -22.592 1.00 69.81 215 ALA A N 1
ATOM 1662 C CA . ALA A 1 215 ? 13.122 24.072 -23.550 1.00 69.81 215 ALA A CA 1
ATOM 1663 C C . ALA A 1 215 ? 12.515 25.406 -24.017 1.00 69.81 215 ALA A C 1
ATOM 1665 O O . ALA A 1 215 ? 13.238 26.218 -24.591 1.00 69.81 215 ALA A O 1
ATOM 1666 N N . ASP A 1 216 ? 11.234 25.657 -23.728 1.00 83.38 216 ASP A N 1
ATOM 1667 C CA . ASP A 1 216 ? 10.556 26.896 -24.102 1.00 83.38 216 ASP A CA 1
ATOM 1668 C C . ASP A 1 216 ? 9.448 27.258 -23.098 1.00 83.38 216 ASP A C 1
ATOM 1670 O O . ASP A 1 216 ? 8.739 26.375 -22.608 1.00 83.38 216 ASP A O 1
ATOM 1674 N N . CYS A 1 217 ? 9.309 28.551 -22.793 1.00 91.56 217 CYS A N 1
ATOM 1675 C CA . CYS A 1 217 ? 8.270 29.089 -21.911 1.00 91.56 217 CYS A CA 1
ATOM 1676 C C . CYS A 1 217 ? 7.438 30.121 -22.669 1.00 91.56 217 CYS A C 1
ATOM 1678 O O . CYS A 1 217 ? 7.973 31.101 -23.192 1.00 91.56 217 CYS A O 1
ATOM 1680 N N . VAL A 1 218 ? 6.124 29.906 -22.723 1.00 93.38 218 VAL A N 1
ATOM 1681 C CA . VAL A 1 218 ? 5.204 30.757 -23.485 1.00 93.38 218 VAL A CA 1
ATOM 1682 C C . VAL A 1 218 ? 4.687 31.893 -22.602 1.00 93.38 218 VAL A C 1
ATOM 1684 O O . VAL A 1 218 ? 4.295 31.686 -21.461 1.00 93.38 218 VAL A O 1
ATOM 1687 N N . VAL A 1 219 ? 4.662 33.121 -23.115 1.00 93.69 219 VAL A N 1
ATOM 1688 C CA . VAL A 1 219 ? 4.133 34.278 -22.379 1.00 93.69 219 VAL A CA 1
ATOM 1689 C C . VAL A 1 219 ? 2.732 34.606 -22.895 1.00 93.69 219 VAL A C 1
ATOM 1691 O O . VAL A 1 219 ? 2.572 34.956 -24.065 1.00 93.69 219 VAL A O 1
ATOM 1694 N N . HIS A 1 220 ? 1.723 34.511 -22.028 1.00 92.31 220 HIS A N 1
ATOM 1695 C CA . HIS A 1 220 ? 0.326 34.833 -22.328 1.00 92.31 220 HIS A CA 1
ATOM 1696 C C . HIS A 1 220 ? -0.083 36.138 -21.638 1.00 92.31 220 HIS A C 1
ATOM 1698 O O . HIS A 1 220 ? -0.360 36.161 -20.440 1.00 92.31 220 HIS A O 1
ATOM 1704 N N . GLU A 1 221 ? -0.141 37.235 -22.393 1.00 88.19 221 GLU A N 1
ATOM 1705 C CA . GLU A 1 221 ? -0.767 38.469 -21.907 1.00 88.19 221 GLU A CA 1
ATOM 1706 C C . GLU A 1 221 ? -2.288 38.299 -21.861 1.00 88.19 221 GLU A C 1
ATOM 1708 O O . GLU A 1 221 ? -2.899 37.851 -22.831 1.00 88.19 221 GLU A O 1
ATOM 1713 N N . ASP A 1 222 ? -2.896 38.684 -20.742 1.00 85.38 222 ASP A N 1
ATOM 1714 C CA . ASP A 1 222 ? -4.348 38.758 -20.614 1.00 85.38 222 ASP A CA 1
ATOM 1715 C C . ASP A 1 222 ? -4.921 39.714 -21.681 1.00 85.38 222 ASP A C 1
ATOM 1717 O O . ASP A 1 222 ? -4.380 40.801 -21.917 1.00 85.38 222 ASP A O 1
ATOM 1721 N N . GLU A 1 223 ? -6.017 39.320 -22.341 1.00 76.94 223 GLU A N 1
ATOM 1722 C CA . GLU A 1 223 ? -6.611 40.084 -23.451 1.00 76.94 223 GLU A CA 1
ATOM 1723 C C . GLU A 1 223 ? -6.984 41.524 -23.050 1.00 76.94 223 GLU A C 1
ATOM 1725 O O . GLU A 1 223 ? -6.991 42.429 -23.890 1.00 76.94 223 GLU A O 1
ATOM 1730 N N . VAL A 1 224 ? -7.222 41.775 -21.756 1.00 78.19 224 VAL A N 1
ATOM 1731 C CA . VAL A 1 224 ? -7.534 43.108 -21.220 1.00 78.19 224 VAL A CA 1
ATOM 1732 C C . VAL A 1 224 ? -6.305 44.041 -21.238 1.00 78.19 224 VAL A C 1
ATOM 1734 O O . VAL A 1 224 ? -6.459 45.263 -21.189 1.00 78.19 224 VAL A O 1
ATOM 1737 N N . CYS A 1 225 ? -5.084 43.508 -21.369 1.00 73.31 225 CYS A N 1
ATOM 1738 C CA . CYS A 1 225 ? -3.825 44.266 -21.333 1.00 73.31 225 CYS A CA 1
ATOM 1739 C C . CYS A 1 225 ? -3.335 44.782 -22.707 1.00 73.31 225 CYS A C 1
ATOM 1741 O O . CYS A 1 225 ? -2.427 45.619 -22.761 1.00 73.31 225 CYS A O 1
ATOM 1743 N N . GLY A 1 226 ? -3.929 44.334 -23.820 1.00 52.50 226 GLY A N 1
ATOM 1744 C CA . GLY A 1 226 ? -3.352 44.404 -25.174 1.00 52.50 226 GLY A CA 1
ATOM 1745 C C . GLY A 1 226 ? -3.385 45.739 -25.947 1.00 52.50 226 GLY A C 1
ATOM 1746 O O . GLY A 1 226 ? -3.348 45.711 -27.179 1.00 52.50 226 GLY A O 1
ATOM 1747 N N . VAL A 1 227 ? -3.443 46.918 -25.309 1.00 45.66 227 VAL A N 1
ATOM 1748 C CA . VAL A 1 227 ? -3.454 48.213 -26.039 1.00 45.66 227 VAL A CA 1
ATOM 1749 C C . VAL A 1 227 ? -2.072 48.880 -26.034 1.00 45.66 227 VAL A C 1
ATOM 1751 O O . VAL A 1 227 ? -1.615 49.397 -25.015 1.00 45.66 227 VAL A O 1
ATOM 1754 N N . LYS A 1 228 ? -1.408 48.904 -27.199 1.00 38.50 228 LYS A N 1
ATOM 1755 C CA . LYS A 1 228 ? -0.079 49.515 -27.407 1.00 38.50 228 LYS A CA 1
ATOM 1756 C C . LYS A 1 228 ? -0.170 51.041 -27.555 1.00 38.50 228 LYS A C 1
ATOM 1758 O O . LYS A 1 228 ? -0.816 51.531 -28.479 1.00 38.50 228 LYS A O 1
ATOM 1763 N N . THR A 1 229 ? 0.549 51.796 -26.723 1.00 35.72 229 THR A N 1
ATOM 1764 C CA . THR A 1 229 ? 0.828 53.233 -26.926 1.00 35.72 229 THR A CA 1
ATOM 1765 C C . THR A 1 229 ? 2.319 53.529 -26.726 1.00 35.72 229 THR A C 1
ATOM 1767 O O . THR A 1 229 ? 2.977 52.961 -25.860 1.00 35.72 229 THR A O 1
ATOM 1770 N N . SER A 1 230 ? 2.884 54.379 -27.587 1.00 34.12 230 SER A N 1
ATOM 1771 C CA . SER A 1 230 ? 4.328 54.615 -27.733 1.00 34.12 230 SER A CA 1
ATOM 1772 C C . SER A 1 230 ? 4.882 55.751 -26.846 1.00 34.12 230 SER A C 1
ATOM 1774 O O . SER A 1 230 ? 4.460 56.890 -27.015 1.00 34.12 230 SER A O 1
ATOM 1776 N N . SER A 1 231 ? 5.843 55.387 -25.976 1.00 32.88 231 SER A N 1
ATOM 1777 C CA . SER A 1 231 ? 7.032 56.052 -25.355 1.00 32.88 231 SER A CA 1
ATOM 1778 C C . SER A 1 231 ? 7.203 57.592 -25.265 1.00 32.88 231 SER A C 1
ATOM 1780 O O . SER A 1 231 ? 6.806 58.315 -26.179 1.00 32.88 231 SER A O 1
ATOM 1782 N N . PRO A 1 232 ? 7.927 58.103 -24.227 1.00 35.41 232 PRO A N 1
ATOM 1783 C CA . PRO A 1 232 ? 9.350 58.475 -24.436 1.00 35.41 232 PRO A CA 1
ATOM 1784 C C . PRO A 1 232 ? 10.369 58.290 -23.257 1.00 35.41 232 PRO A C 1
ATOM 1786 O O . PRO A 1 232 ? 10.111 58.648 -22.114 1.00 35.41 232 PRO A O 1
ATOM 1789 N N . THR A 1 233 ? 11.560 57.788 -23.635 1.00 31.44 233 THR A N 1
ATOM 1790 C CA . THR A 1 233 ? 13.007 58.029 -23.313 1.00 31.44 233 THR A CA 1
ATOM 1791 C C . THR A 1 233 ? 13.538 58.646 -21.982 1.00 31.44 233 THR A C 1
ATOM 1793 O O . THR A 1 233 ? 13.320 59.827 -21.733 1.00 31.44 233 THR A O 1
ATOM 1796 N N . ALA A 1 234 ? 14.450 57.918 -21.281 1.00 30.84 234 ALA A N 1
ATOM 1797 C CA . ALA A 1 234 ? 15.909 58.207 -21.058 1.00 30.84 234 ALA A CA 1
ATOM 1798 C C . ALA A 1 234 ? 16.486 57.932 -19.631 1.00 30.84 234 ALA A C 1
ATOM 1800 O O . ALA A 1 234 ? 15.934 58.414 -18.649 1.00 30.84 234 ALA A O 1
ATOM 1801 N N . GLY A 1 235 ? 17.693 57.320 -19.537 1.00 27.78 235 GLY A N 1
ATOM 1802 C CA . GLY A 1 235 ? 18.678 57.549 -18.442 1.00 27.78 235 GLY A CA 1
ATOM 1803 C C . GLY A 1 235 ? 19.413 56.320 -17.829 1.00 27.78 235 GLY A C 1
ATOM 1804 O O . GLY A 1 235 ? 18.723 55.453 -17.311 1.00 27.78 235 GLY A O 1
ATOM 1805 N N . PRO A 1 236 ? 20.773 56.225 -17.813 1.00 44.66 236 PRO A N 1
ATOM 1806 C CA . PRO A 1 236 ? 21.534 54.990 -17.496 1.00 44.66 236 PRO A CA 1
ATOM 1807 C C . PRO A 1 236 ? 22.346 55.009 -16.173 1.00 44.66 236 PRO A C 1
ATOM 1809 O O . PRO A 1 236 ? 22.864 56.061 -15.804 1.00 44.66 236 PRO A O 1
ATOM 1812 N N . THR A 1 237 ? 22.599 53.856 -15.515 1.00 28.34 237 THR A N 1
ATOM 1813 C CA . THR A 1 237 ? 23.767 53.642 -14.601 1.00 28.34 237 THR A CA 1
ATOM 1814 C C . THR A 1 237 ? 24.106 52.144 -14.375 1.00 28.34 237 THR A C 1
ATOM 1816 O O . THR A 1 237 ? 23.249 51.282 -14.523 1.00 28.34 237 THR A O 1
ATOM 1819 N N . ALA A 1 238 ? 25.377 51.841 -14.067 1.00 29.70 238 ALA A N 1
ATOM 1820 C CA . ALA A 1 238 ? 26.080 50.549 -14.182 1.00 29.70 238 ALA A CA 1
ATOM 1821 C C . ALA A 1 238 ? 26.308 49.747 -12.865 1.00 29.70 238 ALA A C 1
ATOM 1823 O O . ALA A 1 238 ? 26.381 50.383 -11.824 1.00 29.70 238 ALA A O 1
ATOM 1824 N N . ARG A 1 239 ? 26.513 48.401 -12.998 1.00 30.06 239 ARG A N 1
ATOM 1825 C CA . ARG A 1 239 ? 27.318 47.349 -12.251 1.00 30.06 239 ARG A CA 1
ATOM 1826 C C . ARG A 1 239 ? 27.523 47.439 -10.700 1.00 30.06 239 ARG A C 1
ATOM 1828 O O . ARG A 1 239 ? 27.477 48.546 -10.195 1.00 30.06 239 ARG A O 1
ATOM 1835 N N . PRO A 1 240 ? 27.905 46.369 -9.927 1.00 36.59 240 PRO A N 1
ATOM 1836 C CA . PRO A 1 240 ? 28.536 45.079 -10.297 1.00 36.59 240 PRO A CA 1
ATOM 1837 C C . PRO A 1 240 ? 28.055 43.788 -9.557 1.00 36.59 240 PRO A C 1
ATOM 1839 O O . PRO A 1 240 ? 27.234 43.808 -8.651 1.00 36.59 240 PRO A O 1
ATOM 1842 N N . VAL A 1 241 ? 28.638 42.656 -9.982 1.00 36.69 241 VAL A N 1
ATOM 1843 C CA . VAL A 1 241 ? 28.507 41.253 -9.516 1.00 36.69 241 VAL A CA 1
ATOM 1844 C C . VAL A 1 241 ? 29.315 40.971 -8.235 1.00 36.69 241 VAL A C 1
ATOM 1846 O O . VAL A 1 241 ? 30.410 41.522 -8.102 1.00 36.69 241 VAL A O 1
ATOM 1849 N N . PRO A 1 242 ? 28.876 40.015 -7.387 1.00 32.34 242 PRO A N 1
ATOM 1850 C CA . PRO A 1 242 ? 29.823 39.136 -6.693 1.00 32.34 242 PRO A CA 1
ATOM 1851 C C . PRO A 1 242 ? 29.472 37.630 -6.738 1.00 32.34 242 PRO A C 1
ATOM 1853 O O . PRO A 1 242 ? 28.324 37.211 -6.634 1.00 32.34 242 PRO A O 1
ATOM 1856 N N . THR A 1 243 ? 30.529 36.829 -6.880 1.00 33.62 243 THR A N 1
ATOM 1857 C CA . THR A 1 243 ? 30.629 35.356 -6.858 1.00 33.62 243 THR A CA 1
ATOM 1858 C C . THR A 1 243 ? 30.878 34.784 -5.458 1.00 33.62 243 THR A C 1
ATOM 1860 O O . THR A 1 243 ? 31.635 35.410 -4.719 1.00 33.62 243 THR A O 1
ATOM 1863 N N . THR A 1 244 ? 30.382 33.556 -5.195 1.00 28.89 244 THR A N 1
ATOM 1864 C CA . THR A 1 244 ? 30.900 32.400 -4.377 1.00 28.89 244 THR A CA 1
ATOM 1865 C C . THR A 1 244 ? 29.782 31.720 -3.542 1.00 28.89 244 THR A C 1
ATOM 1867 O O . THR A 1 244 ? 28.719 32.314 -3.403 1.00 28.89 244 THR A O 1
ATOM 1870 N N . PRO A 1 245 ? 29.981 30.542 -2.901 1.00 30.67 245 PRO A N 1
ATOM 1871 C CA . PRO A 1 245 ? 30.405 29.224 -3.402 1.00 30.67 245 PRO A CA 1
ATOM 1872 C C . PRO A 1 245 ? 29.413 28.083 -3.013 1.00 30.67 245 PRO A C 1
ATOM 1874 O O . PRO A 1 245 ? 28.505 28.258 -2.206 1.00 30.67 245 PRO A O 1
ATOM 1877 N N . LYS A 1 246 ? 29.617 26.890 -3.587 1.00 37.44 246 LYS A N 1
ATOM 1878 C CA . LYS A 1 246 ? 28.850 25.638 -3.391 1.00 37.44 246 LYS A CA 1
ATOM 1879 C C . LYS A 1 246 ? 29.184 24.933 -2.058 1.00 37.44 246 LYS A C 1
ATOM 1881 O O . LYS A 1 246 ? 30.374 24.771 -1.789 1.00 37.44 246 LYS A O 1
ATOM 1886 N N . PRO A 1 247 ? 28.195 24.398 -1.311 1.00 32.06 247 PRO A N 1
ATOM 1887 C CA . PRO A 1 247 ? 28.408 23.291 -0.383 1.00 32.06 247 PRO A CA 1
ATOM 1888 C C . PRO A 1 247 ? 27.741 21.987 -0.849 1.00 32.06 247 PRO A C 1
ATOM 1890 O O . PRO A 1 247 ? 26.715 21.973 -1.526 1.00 32.06 247 PRO A O 1
ATOM 1893 N N . THR A 1 248 ? 28.400 20.901 -0.464 1.00 32.62 248 THR A N 1
ATOM 1894 C CA . THR A 1 248 ? 28.117 19.489 -0.714 1.00 32.62 248 THR A CA 1
ATOM 1895 C C . THR A 1 248 ? 27.616 18.872 0.589 1.00 32.62 248 THR A C 1
ATOM 1897 O O . THR A 1 248 ? 28.347 18.980 1.564 1.00 32.62 248 THR A O 1
ATOM 1900 N N . THR A 1 249 ? 26.444 18.228 0.575 1.00 31.11 249 THR A N 1
ATOM 1901 C CA . THR A 1 249 ? 26.034 17.044 1.370 1.00 31.11 249 THR A CA 1
ATOM 1902 C C . THR A 1 249 ? 24.592 16.700 0.974 1.00 31.11 249 THR A C 1
ATOM 1904 O O . THR A 1 249 ? 23.726 17.570 1.019 1.00 31.11 249 THR A O 1
ATOM 1907 N N . GLY A 1 250 ? 24.346 15.474 0.505 1.00 30.34 250 GLY A N 1
ATOM 1908 C CA . GLY A 1 250 ? 23.008 14.990 0.138 1.00 30.34 250 GLY A CA 1
ATOM 1909 C C . GLY A 1 250 ? 22.264 14.416 1.354 1.00 30.34 250 GLY A C 1
ATOM 1910 O O . GLY A 1 250 ? 22.936 13.870 2.229 1.00 30.34 250 GLY A O 1
ATOM 1911 N N . PRO A 1 251 ? 20.927 14.544 1.438 1.00 34.53 251 PRO A N 1
ATOM 1912 C CA . PRO A 1 251 ? 20.143 13.962 2.521 1.00 34.53 251 PRO A CA 1
ATOM 1913 C C . PRO A 1 251 ? 19.653 12.541 2.197 1.00 34.53 251 PRO A C 1
ATOM 1915 O O . PRO A 1 251 ? 19.352 12.211 1.049 1.00 34.53 251 PRO A O 1
ATOM 1918 N N . THR A 1 252 ? 19.575 11.733 3.252 1.00 31.31 252 THR A N 1
ATOM 1919 C CA . THR A 1 252 ? 18.987 10.390 3.319 1.00 31.31 252 THR A CA 1
ATOM 1920 C C . THR A 1 252 ? 17.467 10.445 3.115 1.00 31.31 252 THR A C 1
ATOM 1922 O O . THR A 1 252 ? 16.807 11.401 3.517 1.00 31.31 252 THR A O 1
ATOM 1925 N N . GLN A 1 253 ? 16.923 9.423 2.458 1.00 27.67 253 GLN A N 1
ATOM 1926 C CA . GLN A 1 253 ? 15.522 9.293 2.049 1.00 27.67 253 GLN A CA 1
ATOM 1927 C C . GLN A 1 253 ? 14.617 8.883 3.242 1.00 27.67 253 GLN A C 1
ATOM 1929 O O . GLN A 1 253 ? 15.004 7.970 3.968 1.00 27.67 253 GLN A O 1
ATOM 1934 N N . PRO A 1 254 ? 13.442 9.510 3.466 1.00 33.88 254 PRO A N 1
ATOM 1935 C CA . PRO A 1 254 ? 12.554 9.170 4.587 1.00 33.88 254 PRO A CA 1
ATOM 1936 C C . PRO A 1 254 ? 11.595 7.998 4.288 1.00 33.88 254 PRO A C 1
ATOM 1938 O O . PRO A 1 254 ? 11.086 7.870 3.170 1.00 33.88 254 PRO A O 1
ATOM 1941 N N . SER A 1 255 ? 11.353 7.172 5.314 1.00 35.97 255 SER A N 1
ATOM 1942 C CA . SER A 1 255 ? 10.373 6.077 5.385 1.00 35.97 255 SER A CA 1
ATOM 1943 C C . SER A 1 255 ? 8.943 6.587 5.641 1.00 35.97 255 SER A C 1
ATOM 1945 O O . SER A 1 255 ? 8.738 7.681 6.169 1.00 35.97 255 SER A O 1
ATOM 1947 N N . ASN A 1 256 ? 7.946 5.805 5.212 1.00 32.44 256 ASN A N 1
ATOM 1948 C CA . ASN A 1 256 ? 6.519 6.146 5.229 1.00 32.44 256 ASN A CA 1
ATOM 1949 C C . ASN A 1 256 ? 5.812 5.561 6.467 1.00 32.44 256 ASN A C 1
ATOM 1951 O O . ASN A 1 256 ? 5.248 4.475 6.382 1.00 32.44 256 ASN A O 1
ATOM 1955 N N . ASP A 1 257 ? 5.735 6.322 7.560 1.00 36.00 257 ASP A N 1
ATOM 1956 C CA . ASP A 1 257 ? 4.927 5.940 8.727 1.00 36.00 257 ASP A CA 1
ATOM 1957 C C . ASP A 1 257 ? 3.565 6.642 8.687 1.00 36.00 257 ASP A C 1
ATOM 1959 O O . ASP A 1 257 ? 3.458 7.874 8.723 1.00 36.00 257 ASP A O 1
ATOM 1963 N N . GLY A 1 258 ? 2.497 5.851 8.593 1.00 35.38 258 GLY A N 1
ATOM 1964 C CA . GLY A 1 258 ? 1.112 6.308 8.641 1.00 35.38 258 GLY A CA 1
ATOM 1965 C C . GLY A 1 258 ? 0.486 6.053 10.007 1.00 35.38 258 GLY A C 1
ATOM 1966 O O . GLY A 1 258 ? -0.250 5.085 10.157 1.00 35.38 258 GLY A O 1
ATOM 1967 N N . ASN A 1 259 ? 0.720 6.922 10.994 1.00 38.56 259 ASN A N 1
ATOM 1968 C CA . ASN A 1 259 ? -0.130 6.977 12.185 1.00 38.56 259 ASN A CA 1
ATOM 1969 C C . ASN A 1 259 ? -0.167 8.394 12.785 1.00 38.56 259 ASN A C 1
ATOM 1971 O O . ASN A 1 259 ? 0.863 9.041 12.942 1.00 38.56 259 ASN A O 1
ATOM 1975 N N . GLY A 1 260 ? -1.366 8.889 13.094 1.00 43.50 260 GLY A N 1
ATOM 1976 C CA . GLY A 1 260 ? -1.673 10.300 13.380 1.00 43.50 260 GLY A CA 1
ATOM 1977 C C . GLY A 1 260 ? -1.227 10.865 14.737 1.00 43.50 260 GLY A C 1
ATOM 1978 O O . GLY A 1 260 ? -1.785 11.875 15.156 1.00 43.50 260 GLY A O 1
ATOM 1979 N N . GLY A 1 261 ? -0.242 10.260 15.405 1.00 44.59 261 GLY A N 1
ATOM 1980 C CA . GLY A 1 261 ? 0.406 10.817 16.601 1.00 44.59 261 GLY A CA 1
ATOM 1981 C C . GLY A 1 261 ? 1.631 11.667 16.239 1.00 44.59 261 GLY A C 1
ATOM 1982 O O . GLY A 1 261 ? 2.058 11.678 15.088 1.00 44.59 261 GLY A O 1
ATOM 1983 N N . CYS A 1 262 ? 2.223 12.372 17.208 1.00 57.84 262 CYS A N 1
ATOM 1984 C CA . CYS A 1 262 ? 3.456 13.177 17.074 1.00 57.84 262 CYS A CA 1
ATOM 1985 C C . CYS A 1 262 ? 4.727 12.352 16.737 1.00 57.84 262 CYS A C 1
ATOM 1987 O O . CYS A 1 262 ? 5.778 12.526 17.345 1.00 57.84 262 CYS A O 1
ATOM 1989 N N . SER A 1 263 ? 4.648 11.449 15.762 1.00 49.72 263 SER A N 1
ATOM 1990 C CA . SER A 1 263 ? 5.759 10.644 15.252 1.00 49.72 263 SER A CA 1
ATOM 1991 C C . SER A 1 263 ? 6.675 11.438 14.310 1.00 49.72 263 SER A C 1
ATOM 1993 O O . SER A 1 263 ? 7.743 10.965 13.935 1.00 49.72 263 SER A O 1
ATOM 1995 N N . TYR A 1 264 ? 6.278 12.657 13.926 1.00 59.94 264 TYR A N 1
ATOM 1996 C CA . TYR A 1 264 ? 7.028 13.513 13.011 1.00 59.94 264 TYR A CA 1
ATOM 1997 C C . TYR A 1 264 ? 7.804 14.573 13.797 1.00 59.94 264 TYR A C 1
ATOM 1999 O O . TYR A 1 264 ? 7.271 15.601 14.209 1.00 59.94 264 TYR A O 1
ATOM 2007 N N . THR A 1 265 ? 9.098 14.330 13.981 1.00 72.19 265 THR A N 1
ATOM 2008 C CA . THR A 1 265 ? 10.059 15.307 14.521 1.00 72.19 265 THR A CA 1
ATOM 2009 C C . THR A 1 265 ? 10.485 16.356 13.489 1.00 72.19 265 THR A C 1
ATOM 2011 O O . THR A 1 265 ? 11.254 17.264 13.811 1.00 72.19 265 THR A O 1
ATOM 2014 N N . LEU A 1 266 ? 9.990 16.254 12.251 1.00 93.06 266 LEU A N 1
ATOM 2015 C CA . LEU A 1 266 ? 10.381 17.126 11.154 1.00 93.06 266 LEU A CA 1
ATOM 2016 C C . LEU A 1 266 ? 9.754 18.518 11.292 1.00 93.06 266 LEU A C 1
ATOM 2018 O O . LEU A 1 266 ? 8.537 18.699 11.295 1.00 93.06 266 LEU A O 1
ATOM 2022 N N . TRP A 1 267 ? 10.619 19.520 11.358 1.00 96.75 267 TRP A N 1
ATOM 2023 C CA . TRP A 1 267 ? 10.280 20.932 11.363 1.00 96.75 267 TRP A CA 1
ATOM 2024 C C . TRP A 1 267 ? 9.969 21.411 9.952 1.00 96.75 267 TRP A C 1
ATOM 2026 O O . TRP A 1 267 ? 10.715 21.135 9.017 1.00 96.75 267 TRP A O 1
ATOM 2036 N N . HIS A 1 268 ? 8.914 22.199 9.808 1.00 97.19 268 HIS A N 1
ATOM 2037 C CA . HIS A 1 268 ? 8.536 22.852 8.561 1.00 97.19 268 HIS A CA 1
ATOM 2038 C C . HIS A 1 268 ? 8.044 24.282 8.833 1.00 97.19 268 HIS A C 1
ATOM 2040 O O . HIS A 1 268 ? 7.745 24.625 9.981 1.00 97.19 268 HIS A O 1
ATOM 2046 N N . PRO A 1 269 ? 7.959 25.164 7.820 1.00 96.88 269 PRO A N 1
ATOM 2047 C CA . PRO A 1 269 ? 7.387 26.493 8.008 1.00 96.88 269 PRO A CA 1
ATOM 2048 C C . PRO A 1 269 ? 5.931 26.398 8.472 1.00 96.88 269 PRO A C 1
ATOM 2050 O O . PRO A 1 269 ? 5.172 25.558 7.980 1.00 96.88 269 PRO A O 1
ATOM 2053 N N . ASP A 1 270 ? 5.527 27.263 9.401 1.00 94.56 270 ASP A N 1
ATOM 2054 C CA . ASP A 1 270 ? 4.112 27.389 9.753 1.00 94.56 270 ASP A CA 1
ATOM 2055 C C . ASP A 1 270 ? 3.290 27.906 8.554 1.00 94.56 270 ASP A C 1
ATOM 2057 O O . ASP A 1 270 ? 3.823 28.496 7.610 1.00 94.56 270 ASP A O 1
ATOM 2061 N N . SER A 1 271 ? 1.969 27.716 8.583 1.00 88.56 271 SER A N 1
ATOM 2062 C CA . SER A 1 271 ? 1.076 28.116 7.481 1.00 88.56 271 SER A CA 1
ATOM 2063 C C . SER A 1 271 ? 1.052 29.626 7.205 1.00 88.56 271 SER A C 1
ATOM 2065 O O . SER A 1 271 ? 0.605 30.056 6.140 1.00 88.56 271 SER A O 1
ATOM 2067 N N . THR A 1 272 ? 1.552 30.443 8.135 1.00 90.12 272 THR A N 1
ATOM 2068 C CA . THR A 1 272 ? 1.701 31.895 7.981 1.00 90.12 272 THR A CA 1
ATOM 2069 C C . THR A 1 272 ? 3.102 32.315 7.536 1.00 90.12 272 THR A C 1
ATOM 2071 O O . THR A 1 272 ? 3.322 33.507 7.313 1.00 90.12 272 THR A O 1
ATOM 2074 N N . PHE A 1 273 ? 4.033 31.363 7.400 1.00 93.50 273 PHE A N 1
ATOM 2075 C CA . PHE A 1 273 ? 5.453 31.586 7.149 1.00 93.50 273 PHE A CA 1
ATOM 2076 C C . PHE A 1 273 ? 6.043 32.671 8.065 1.00 93.50 273 PHE A C 1
ATOM 2078 O O . PHE A 1 273 ? 6.731 33.584 7.601 1.00 93.50 273 PHE A O 1
ATOM 2085 N N . LYS A 1 274 ? 5.755 32.602 9.372 1.00 95.62 274 LYS A N 1
ATOM 2086 C CA . LYS A 1 274 ? 6.361 33.483 10.397 1.00 95.62 274 LYS A CA 1
ATOM 2087 C C . LYS A 1 274 ? 7.398 32.773 11.263 1.00 95.62 274 LYS A C 1
ATOM 2089 O O . LYS A 1 274 ? 8.227 33.422 11.900 1.00 95.62 274 LYS A O 1
ATOM 2094 N N . GLY A 1 275 ? 7.360 31.455 11.271 1.00 96.50 275 GLY A N 1
ATOM 2095 C CA . GLY A 1 275 ? 8.261 30.615 12.020 1.00 96.50 275 GLY A CA 1
ATOM 2096 C C . GLY A 1 275 ? 8.259 29.185 11.510 1.00 96.50 275 GLY A C 1
ATOM 2097 O O . GLY A 1 275 ? 7.707 28.877 10.451 1.00 96.50 275 GLY A O 1
ATOM 2098 N N . CYS A 1 276 ? 8.899 28.322 12.283 1.00 97.69 276 CYS A N 1
ATOM 2099 C CA . CYS A 1 276 ? 8.950 26.893 12.036 1.00 97.69 276 CYS A CA 1
ATOM 2100 C C . CYS A 1 276 ? 8.199 26.155 13.144 1.00 97.69 276 CYS A C 1
ATOM 2102 O O . CYS A 1 276 ? 8.265 26.530 14.320 1.00 97.69 276 CYS A O 1
ATOM 2104 N N . THR A 1 277 ? 7.493 25.100 12.756 1.00 96.25 277 THR A N 1
ATOM 2105 C CA . THR A 1 277 ? 6.704 24.236 13.631 1.00 96.25 277 THR A CA 1
ATOM 2106 C C . THR A 1 277 ? 6.908 22.770 13.255 1.00 96.25 277 THR A C 1
ATOM 2108 O O . THR A 1 277 ? 7.296 22.469 12.131 1.00 96.25 277 THR A O 1
ATOM 2111 N N . ASN A 1 278 ? 6.685 21.867 14.200 1.00 95.00 278 ASN A N 1
ATOM 2112 C CA . ASN A 1 278 ? 6.653 20.413 14.016 1.00 95.00 278 ASN A CA 1
ATOM 2113 C C . ASN A 1 278 ? 5.207 19.904 14.142 1.00 95.00 278 ASN A C 1
ATOM 2115 O O . ASN A 1 278 ? 4.923 18.948 14.859 1.00 95.00 278 ASN A O 1
ATOM 2119 N N . SER A 1 279 ? 4.260 20.615 13.530 1.00 91.31 279 SER A N 1
ATOM 2120 C CA . SER A 1 279 ? 2.846 20.279 13.635 1.00 91.31 279 SER A CA 1
ATOM 2121 C C . SER A 1 279 ? 2.517 19.015 12.827 1.00 91.31 279 SER A C 1
ATOM 2123 O O . SER A 1 279 ? 3.143 18.746 11.802 1.00 91.31 279 SER A O 1
ATOM 2125 N N . PRO A 1 280 ? 1.527 18.212 13.256 1.00 86.50 280 PRO A N 1
ATOM 2126 C CA . PRO A 1 280 ? 1.247 16.927 12.624 1.00 86.50 280 PRO A CA 1
ATOM 2127 C C . PRO A 1 280 ? 0.724 17.081 11.192 1.00 86.50 280 PRO A C 1
ATOM 2129 O O . PRO A 1 280 ? 0.201 18.129 10.794 1.00 86.50 280 PRO A O 1
ATOM 2132 N N . LYS A 1 281 ? 0.818 15.998 10.416 1.00 84.25 281 LYS A N 1
ATOM 2133 C CA . LYS A 1 281 ? 0.293 15.923 9.049 1.00 84.25 281 LYS A CA 1
ATOM 2134 C C . LYS A 1 281 ? -1.164 16.388 8.964 1.00 84.25 281 LYS A C 1
ATOM 2136 O O . LYS A 1 281 ? -1.985 16.079 9.822 1.00 84.25 281 LYS A O 1
ATOM 2141 N N . GLY A 1 282 ? -1.475 17.167 7.926 1.00 82.56 282 GLY A N 1
ATOM 2142 C CA . GLY A 1 282 ? -2.783 17.812 7.740 1.00 82.56 282 GLY A CA 1
ATOM 2143 C C . GLY A 1 282 ? -2.884 19.234 8.307 1.00 82.56 282 GLY A C 1
ATOM 2144 O O . GLY A 1 282 ? -3.857 19.931 8.021 1.00 82.56 282 GLY A O 1
ATOM 2145 N N . THR A 1 283 ? -1.878 19.702 9.054 1.00 85.50 283 THR A N 1
ATOM 2146 C CA . THR A 1 283 ? -1.755 21.119 9.464 1.00 85.50 283 THR A CA 1
ATOM 2147 C C . THR A 1 283 ? -0.968 21.977 8.463 1.00 85.50 283 THR A C 1
ATOM 2149 O O . THR A 1 283 ? -1.037 23.207 8.505 1.00 85.50 283 THR A O 1
ATOM 2152 N N . TYR A 1 284 ? -0.262 21.332 7.534 1.00 92.06 284 TYR A N 1
ATOM 2153 C CA . TYR A 1 284 ? 0.442 21.917 6.393 1.00 92.06 284 TYR A CA 1
ATOM 2154 C C . TYR A 1 284 ? -0.155 21.403 5.065 1.00 92.06 284 TYR A C 1
ATOM 2156 O O . TYR A 1 284 ? -0.912 20.427 5.070 1.00 92.06 284 TYR A O 1
ATOM 2164 N N . PRO A 1 285 ? 0.136 22.043 3.913 1.00 92.31 285 PRO A N 1
ATOM 2165 C CA . PRO A 1 285 ? -0.379 21.607 2.614 1.00 92.31 285 PRO A CA 1
ATOM 2166 C C . PRO A 1 285 ? 0.035 20.169 2.262 1.00 92.31 285 PRO A C 1
ATOM 2168 O O . PRO A 1 285 ? 1.218 19.843 2.286 1.00 92.31 285 PRO A O 1
ATOM 2171 N N . VAL A 1 286 ? -0.922 19.330 1.851 1.00 85.38 286 VAL A N 1
ATOM 2172 C CA . VAL A 1 286 ? -0.696 17.907 1.498 1.00 85.38 286 VAL A CA 1
ATOM 2173 C C . VAL A 1 286 ? 0.338 17.706 0.382 1.00 85.38 286 VAL A C 1
ATOM 2175 O O . VAL A 1 286 ? 0.966 16.661 0.275 1.00 85.38 286 VAL A O 1
ATOM 2178 N N . GLN A 1 287 ? 0.567 18.717 -0.458 1.00 89.19 287 GLN A N 1
ATOM 2179 C CA . GLN A 1 287 ? 1.586 18.658 -1.506 1.00 89.19 287 GLN A CA 1
ATOM 2180 C C . GLN A 1 287 ? 3.009 18.577 -0.937 1.00 89.19 287 GLN A C 1
ATOM 2182 O O . GLN A 1 287 ? 3.917 18.166 -1.653 1.00 89.19 287 GLN A O 1
ATOM 2187 N N . TRP A 1 288 ? 3.221 18.974 0.322 1.00 92.56 288 TRP A N 1
ATOM 2188 C CA . TRP A 1 288 ? 4.533 18.893 0.966 1.00 92.56 288 TRP A CA 1
ATOM 2189 C C . TRP A 1 288 ? 4.930 17.449 1.270 1.00 92.56 288 TRP A C 1
ATOM 2191 O O . TRP A 1 288 ? 6.119 17.164 1.295 1.00 92.56 288 TRP A O 1
ATOM 2201 N N . ASP A 1 289 ? 3.961 16.534 1.388 1.00 87.19 289 ASP A N 1
ATOM 2202 C CA . ASP A 1 289 ? 4.201 15.097 1.574 1.00 87.19 289 ASP A CA 1
ATOM 2203 C C . ASP A 1 289 ? 4.840 14.416 0.347 1.00 87.19 289 ASP A C 1
ATOM 2205 O O . ASP A 1 289 ? 5.284 13.274 0.433 1.00 87.19 289 ASP A O 1
ATOM 2209 N N . GLN A 1 290 ? 4.868 15.076 -0.817 1.00 86.94 290 GLN A N 1
ATOM 2210 C CA . GLN A 1 290 ? 5.486 14.522 -2.023 1.00 86.94 290 GLN A CA 1
ATOM 2211 C C . GLN A 1 290 ? 7.015 14.477 -1.863 1.00 86.94 290 GLN A C 1
ATOM 2213 O O . GLN A 1 290 ? 7.576 15.495 -1.462 1.00 86.94 290 GLN A O 1
ATOM 2218 N N . PRO A 1 291 ? 7.722 13.390 -2.237 1.00 81.06 291 PRO A N 1
ATOM 2219 C CA . PRO A 1 291 ? 9.160 13.227 -1.973 1.00 81.06 291 PRO A CA 1
ATOM 2220 C C . PRO A 1 291 ? 10.033 14.420 -2.401 1.00 81.06 291 PRO A C 1
ATOM 2222 O O . PRO A 1 291 ? 10.928 14.854 -1.673 1.00 81.06 291 PRO A O 1
ATOM 2225 N N . GLU A 1 292 ? 9.736 15.012 -3.561 1.00 84.81 292 GLU A N 1
ATOM 2226 C CA . GLU A 1 292 ? 10.468 16.175 -4.077 1.00 84.81 292 GLU A CA 1
ATOM 2227 C C . GLU A 1 292 ? 10.244 17.447 -3.248 1.00 84.81 292 GLU A C 1
ATOM 2229 O O . GLU A 1 292 ? 11.156 18.261 -3.088 1.00 84.81 292 GLU A O 1
ATOM 2234 N N . MET A 1 293 ? 9.037 17.623 -2.713 1.00 84.56 293 MET A N 1
ATOM 2235 C CA . MET A 1 293 ? 8.667 18.771 -1.886 1.00 84.56 293 MET A CA 1
ATOM 2236 C C . MET A 1 293 ? 9.088 18.555 -0.434 1.00 84.56 293 MET A C 1
ATOM 2238 O O . MET A 1 293 ? 9.552 19.496 0.208 1.00 84.56 293 MET A O 1
ATOM 2242 N N . ALA A 1 294 ? 9.019 17.319 0.053 1.00 92.00 294 ALA A N 1
ATOM 2243 C CA . ALA A 1 294 ? 9.379 16.950 1.409 1.00 92.00 294 ALA A CA 1
ATOM 2244 C C . ALA A 1 294 ? 10.818 17.369 1.731 1.00 92.00 294 ALA A C 1
ATOM 2246 O O . ALA A 1 294 ? 11.053 18.074 2.708 1.00 92.00 294 ALA A O 1
ATOM 2247 N N . SER A 1 295 ? 11.757 17.077 0.824 1.00 91.88 295 SER A N 1
ATOM 2248 C CA . SER A 1 295 ? 13.166 17.488 0.950 1.00 91.88 295 SER A CA 1
ATOM 2249 C C . SER A 1 295 ? 13.396 19.008 1.003 1.00 91.88 295 SER A C 1
ATOM 2251 O O . SER A 1 295 ? 14.471 19.460 1.397 1.00 91.88 295 SER A O 1
ATOM 2253 N N . ARG A 1 296 ? 12.413 19.815 0.579 1.00 94.75 296 ARG A N 1
ATOM 2254 C CA . ARG A 1 296 ? 12.494 21.283 0.576 1.00 94.75 296 ARG A CA 1
ATOM 2255 C C . ARG A 1 296 ? 11.832 21.922 1.785 1.00 94.75 296 ARG A C 1
ATOM 2257 O O . ARG A 1 296 ? 12.246 23.016 2.157 1.00 94.75 296 ARG A O 1
ATOM 2264 N N . TYR A 1 297 ? 10.786 21.306 2.328 1.00 95.94 297 TYR A N 1
ATOM 2265 C CA . TYR A 1 297 ? 9.945 21.907 3.364 1.00 95.94 297 TYR A CA 1
ATOM 2266 C C . TYR A 1 297 ? 10.102 21.257 4.738 1.00 95.94 297 TYR A C 1
ATOM 2268 O O . TYR A 1 297 ? 9.798 21.924 5.723 1.00 95.94 297 TYR A O 1
ATOM 2276 N N . PHE A 1 298 ? 10.605 20.024 4.818 1.00 96.56 298 PHE A N 1
ATOM 2277 C CA . PHE A 1 298 ? 10.848 19.328 6.078 1.00 96.56 298 PHE A CA 1
ATOM 2278 C C . PHE A 1 298 ? 12.332 19.307 6.437 1.00 96.56 298 PHE A C 1
ATOM 2280 O O . PHE A 1 298 ? 13.196 19.095 5.587 1.00 96.56 298 PHE A O 1
ATOM 2287 N N . PHE A 1 299 ? 12.615 19.523 7.718 1.00 96.50 299 PHE A N 1
ATOM 2288 C CA . PHE A 1 299 ? 13.960 19.584 8.273 1.00 96.50 299 PHE A CA 1
ATOM 2289 C C . PHE A 1 299 ? 14.012 18.834 9.593 1.00 96.50 299 PHE A C 1
ATOM 2291 O O . PHE A 1 299 ? 13.115 18.965 10.416 1.00 96.50 299 PHE A O 1
ATOM 2298 N N . ASP A 1 300 ? 15.123 18.165 9.868 1.00 94.50 300 ASP A N 1
ATOM 2299 C CA . ASP A 1 300 ? 15.304 17.414 11.119 1.00 94.50 300 ASP A CA 1
ATOM 2300 C C . ASP A 1 300 ? 15.407 18.312 12.366 1.00 94.50 300 ASP A C 1
ATOM 2302 O O . ASP A 1 300 ? 15.428 17.835 13.497 1.00 94.50 300 ASP A O 1
ATOM 2306 N N . SER A 1 301 ? 15.508 19.633 12.185 1.00 94.69 301 SER A N 1
ATOM 2307 C CA . SER A 1 301 ? 15.665 20.593 13.279 1.00 94.69 301 SER A CA 1
ATOM 2308 C C . SER A 1 301 ? 14.996 21.931 12.991 1.00 94.69 301 SER A C 1
ATOM 2310 O O . SER A 1 301 ? 14.892 22.382 11.843 1.00 94.69 301 SER A O 1
ATOM 2312 N N . PHE A 1 302 ? 14.614 22.610 14.073 1.00 95.50 302 PHE A N 1
ATOM 2313 C CA . PHE A 1 302 ? 14.123 23.983 14.042 1.00 95.50 302 PHE A CA 1
ATOM 2314 C C . PHE A 1 302 ? 15.136 24.911 13.360 1.00 95.50 302 PHE A C 1
ATOM 2316 O O . PHE A 1 302 ? 14.773 25.712 12.498 1.00 95.50 302 PHE A O 1
ATOM 2323 N N . GLU A 1 303 ? 16.420 24.761 13.689 1.00 96.12 303 GLU A N 1
ATOM 2324 C CA . GLU A 1 303 ? 17.522 25.536 13.125 1.00 96.12 303 GLU A CA 1
ATOM 2325 C C . GLU A 1 303 ? 17.677 25.291 11.619 1.00 96.12 303 GLU A C 1
ATOM 2327 O O . GLU A 1 303 ? 17.912 26.243 10.872 1.00 96.12 303 GLU A O 1
ATOM 2332 N N . GLY A 1 304 ? 17.498 24.048 11.158 1.00 96.06 304 GLY A N 1
ATOM 2333 C CA . GLY A 1 304 ? 17.504 23.696 9.736 1.00 96.06 304 GLY A CA 1
ATOM 2334 C C . GLY A 1 304 ? 16.369 24.370 8.963 1.00 96.06 304 GLY A C 1
ATOM 2335 O O . GLY A 1 304 ? 16.604 24.973 7.909 1.00 96.06 304 GLY A O 1
ATOM 2336 N N . CYS A 1 305 ? 15.160 24.357 9.529 1.00 97.50 305 CYS A N 1
ATOM 2337 C CA . CYS A 1 305 ? 14.006 25.036 8.947 1.00 97.50 305 CYS A CA 1
ATOM 2338 C C . CYS A 1 305 ? 14.194 26.562 8.913 1.00 97.50 305 CYS A C 1
ATOM 2340 O O . CYS A 1 305 ? 14.079 27.187 7.851 1.00 97.50 305 CYS A O 1
ATOM 2342 N N . CYS A 1 306 ? 14.575 27.172 10.040 1.00 97.44 306 CYS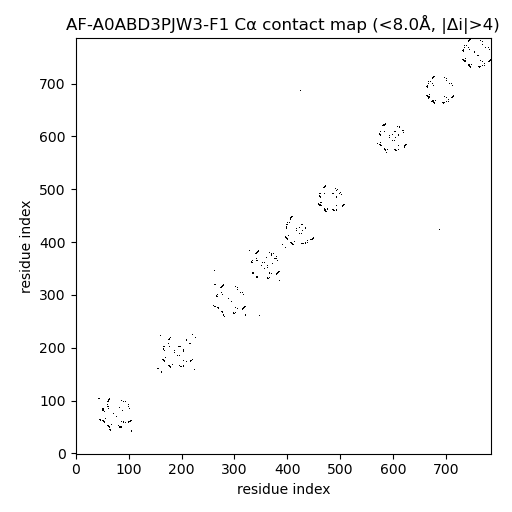 A N 1
ATOM 2343 C CA . CYS A 1 306 ? 14.811 28.613 10.119 1.00 97.44 306 CYS A CA 1
ATOM 2344 C C . CYS A 1 306 ? 15.957 29.064 9.212 1.00 97.44 306 CYS A C 1
ATOM 2346 O O . CYS A 1 306 ? 15.850 30.080 8.520 1.00 97.44 306 CYS A O 1
ATOM 2348 N N . GLY A 1 307 ? 17.041 28.290 9.171 1.00 95.69 307 GLY A N 1
ATOM 2349 C CA . GLY A 1 307 ? 18.184 28.539 8.304 1.00 95.69 307 GLY A CA 1
ATOM 2350 C C . GLY A 1 307 ? 17.834 28.473 6.819 1.00 95.69 307 GLY A C 1
ATOM 2351 O O . GLY A 1 307 ? 18.493 29.138 6.022 1.00 95.69 307 GLY A O 1
ATOM 2352 N N . SER A 1 308 ? 16.794 27.733 6.438 1.00 95.88 308 SER A N 1
ATOM 2353 C CA . SER A 1 308 ? 16.379 27.584 5.041 1.00 95.88 308 SER A CA 1
ATOM 2354 C C . SER A 1 308 ? 15.367 28.642 4.606 1.00 95.88 308 SER A C 1
ATOM 2356 O O . SER A 1 308 ? 15.555 29.259 3.556 1.00 95.88 308 SER A O 1
ATOM 2358 N N . PHE A 1 309 ? 14.345 28.914 5.423 1.00 95.94 309 PHE A N 1
ATOM 2359 C CA . PHE A 1 309 ? 13.229 29.795 5.049 1.00 95.94 309 PHE A CA 1
ATOM 2360 C C . PHE A 1 309 ? 13.330 31.227 5.589 1.00 95.94 309 PHE A C 1
ATOM 2362 O O . PHE A 1 309 ? 12.772 32.149 4.996 1.00 95.94 309 PHE A O 1
ATOM 2369 N N . PHE A 1 310 ? 14.064 31.443 6.681 1.00 95.88 310 PHE A N 1
ATOM 2370 C CA . PHE A 1 310 ? 14.023 32.692 7.449 1.00 95.88 310 PHE A CA 1
ATOM 2371 C C . PHE A 1 310 ? 15.389 33.378 7.563 1.00 95.88 310 PHE A C 1
ATOM 2373 O O . PHE A 1 310 ? 15.626 34.143 8.497 1.00 95.88 310 PHE A O 1
ATOM 2380 N N . LYS A 1 311 ? 16.304 33.160 6.604 1.00 92.19 311 LYS A N 1
ATOM 2381 C CA . LYS A 1 311 ? 17.629 33.812 6.601 1.00 92.19 311 LYS A CA 1
ATOM 2382 C C . LYS A 1 311 ? 17.495 35.329 6.801 1.00 92.19 311 LYS A C 1
ATOM 2384 O O . LYS A 1 311 ? 16.904 36.022 5.974 1.00 92.19 311 LYS A O 1
ATOM 2389 N N . ASN A 1 312 ? 18.102 35.840 7.874 1.00 89.31 312 ASN A N 1
ATOM 2390 C CA . ASN A 1 312 ? 18.099 37.255 8.280 1.00 89.31 312 ASN A CA 1
ATOM 2391 C C . ASN A 1 312 ? 16.743 37.816 8.754 1.00 89.31 312 ASN A C 1
ATOM 2393 O O . ASN A 1 312 ? 16.564 39.035 8.776 1.00 89.31 312 ASN A O 1
ATOM 2397 N N . ARG A 1 313 ? 15.788 36.960 9.131 1.00 92.62 313 ARG A N 1
ATOM 2398 C CA . ARG A 1 313 ? 14.530 37.354 9.780 1.00 92.62 313 ARG A CA 1
ATOM 2399 C C . ARG A 1 313 ? 14.376 36.624 11.111 1.00 92.62 313 ARG A C 1
ATOM 2401 O O . ARG A 1 313 ? 14.988 35.585 11.335 1.00 92.62 313 ARG A O 1
ATOM 2408 N N . GLU A 1 314 ? 13.571 37.196 11.998 1.00 95.25 314 GLU A N 1
ATOM 2409 C CA . GLU A 1 314 ? 13.162 36.514 13.223 1.00 95.25 314 GLU A CA 1
ATOM 2410 C C . GLU A 1 314 ? 12.300 35.301 12.848 1.00 95.25 314 GLU A C 1
ATOM 2412 O O . GLU A 1 314 ? 11.362 35.429 12.062 1.00 95.25 314 GLU A O 1
ATOM 2417 N N . CYS A 1 315 ? 12.665 34.129 13.364 1.00 97.31 315 CYS A N 1
ATOM 2418 C CA . CYS A 1 315 ? 11.988 32.863 13.107 1.00 97.31 315 CYS A CA 1
ATOM 2419 C C . CYS A 1 315 ? 11.358 32.381 14.414 1.00 97.31 315 CYS A C 1
ATOM 2421 O O . CYS A 1 315 ? 12.070 32.113 15.384 1.00 97.31 315 CYS A O 1
ATOM 2423 N N . ILE A 1 316 ? 10.029 32.303 14.461 1.00 96.81 316 ILE A N 1
ATOM 2424 C CA . ILE A 1 316 ? 9.304 31.889 15.669 1.00 96.81 316 ILE A CA 1
ATOM 2425 C C . ILE A 1 316 ? 9.346 30.357 15.789 1.00 96.81 316 ILE A C 1
ATOM 2427 O O . ILE A 1 316 ? 9.005 29.652 14.844 1.00 96.81 316 ILE A O 1
ATOM 2431 N N . LYS A 1 317 ? 9.737 29.821 16.950 1.00 96.12 317 LYS A N 1
ATOM 2432 C CA . LYS A 1 317 ? 9.631 28.382 17.244 1.00 96.12 317 LYS A CA 1
ATOM 2433 C C . LYS A 1 317 ? 8.239 28.069 17.773 1.00 96.12 317 LYS A C 1
ATOM 2435 O O . LYS A 1 317 ? 7.851 28.609 18.805 1.00 96.12 317 LYS A O 1
ATOM 2440 N N . THR A 1 318 ? 7.490 27.207 17.093 1.00 94.50 318 THR A N 1
ATOM 2441 C CA . THR A 1 318 ? 6.202 26.690 17.585 1.00 94.50 318 THR A CA 1
ATOM 2442 C C . THR A 1 318 ? 6.282 25.176 17.700 1.00 94.50 318 THR A C 1
ATOM 2444 O O . THR A 1 318 ? 6.062 24.455 16.734 1.00 94.50 318 THR A O 1
ATOM 2447 N N . ASP A 1 319 ? 6.657 24.713 18.888 1.00 91.69 319 ASP A N 1
ATOM 2448 C CA . ASP A 1 319 ? 6.815 23.294 19.196 1.00 91.69 319 ASP A CA 1
ATOM 2449 C C . ASP A 1 319 ? 5.459 22.707 19.620 1.00 91.69 319 ASP A C 1
ATOM 2451 O O . ASP A 1 319 ? 4.975 22.972 20.721 1.00 91.69 319 ASP A O 1
ATOM 2455 N N . LEU A 1 320 ? 4.805 22.001 18.700 1.00 86.88 320 LEU A N 1
ATOM 2456 C CA . LEU A 1 320 ? 3.517 21.333 18.905 1.00 86.88 320 LEU A CA 1
ATOM 2457 C C . LEU A 1 320 ? 3.670 19.834 19.181 1.00 86.88 320 LEU A C 1
ATOM 2459 O O . LEU A 1 320 ? 2.715 19.214 19.643 1.00 86.88 320 LEU A O 1
ATOM 2463 N N . CYS A 1 321 ? 4.865 19.288 18.966 1.00 78.25 321 CYS A N 1
ATOM 2464 C CA . CYS A 1 321 ? 5.237 17.927 19.326 1.00 78.25 321 CYS A CA 1
ATOM 2465 C C . CYS A 1 321 ? 6.471 17.965 20.243 1.00 78.25 321 CYS A C 1
ATOM 2467 O O . CYS A 1 321 ? 7.585 17.698 19.784 1.00 78.25 321 CYS A O 1
ATOM 2469 N N . PRO A 1 322 ? 6.302 18.331 21.531 1.00 62.59 322 PRO A N 1
ATOM 2470 C CA . PRO A 1 322 ? 7.414 18.356 22.468 1.00 62.59 322 PRO A CA 1
ATOM 2471 C C . PRO A 1 322 ? 8.066 16.975 22.523 1.00 62.59 322 PRO A C 1
ATOM 2473 O O . PRO A 1 322 ? 7.374 15.958 22.570 1.00 62.59 322 PRO A O 1
ATOM 2476 N N . VAL A 1 323 ? 9.402 16.966 22.507 1.00 58.84 323 VAL A N 1
ATOM 2477 C CA . VAL A 1 323 ? 10.222 15.757 22.639 1.00 58.84 323 VAL A CA 1
ATOM 2478 C C . VAL A 1 323 ? 9.672 14.938 23.801 1.00 58.84 323 VAL A C 1
ATOM 2480 O O . VAL A 1 323 ? 9.587 15.457 24.918 1.00 58.84 323 VAL A O 1
ATOM 2483 N N . VAL A 1 324 ? 9.252 13.701 23.524 1.00 53.44 324 VAL A N 1
ATOM 2484 C CA . VAL A 1 324 ? 8.753 12.782 24.549 1.00 53.44 324 VAL A CA 1
ATOM 2485 C C . VAL A 1 324 ? 9.825 12.720 25.638 1.00 53.44 324 VAL A C 1
ATOM 2487 O O . VAL A 1 324 ? 10.960 12.354 25.323 1.00 53.44 324 VAL A O 1
ATOM 2490 N N . PRO A 1 325 ? 9.545 13.137 26.885 1.00 54.59 325 PRO A N 1
ATOM 2491 C CA . PRO A 1 325 ? 10.519 12.969 27.947 1.00 54.59 325 PRO A CA 1
ATOM 2492 C C . PRO A 1 325 ? 10.846 11.475 28.052 1.00 54.59 325 PRO A C 1
ATOM 2494 O O . PRO A 1 325 ? 9.939 10.654 28.160 1.00 54.59 325 PRO A O 1
ATOM 2497 N N . GLU A 1 326 ? 12.140 11.129 28.021 1.00 58.88 326 GLU A N 1
ATOM 2498 C CA . GLU A 1 326 ? 12.670 9.748 28.083 1.00 58.88 326 GLU A CA 1
ATOM 2499 C C . GLU A 1 326 ? 12.097 8.915 29.247 1.00 58.88 326 GLU A C 1
ATOM 2501 O O . GLU A 1 326 ? 12.158 7.690 29.230 1.00 58.88 326 GLU A O 1
ATOM 2506 N N . ASN A 1 327 ? 11.486 9.558 30.244 1.00 66.31 327 ASN A N 1
ATOM 2507 C CA . ASN A 1 327 ? 10.745 8.898 31.306 1.00 66.31 327 ASN A CA 1
ATOM 2508 C C . ASN A 1 327 ? 9.244 8.863 31.016 1.00 66.31 327 ASN A C 1
ATOM 2510 O O . ASN A 1 327 ? 8.452 9.668 31.507 1.00 66.31 327 ASN A O 1
ATOM 2514 N N . CYS A 1 328 ? 8.847 7.806 30.322 1.00 72.88 328 CYS A N 1
ATOM 2515 C CA . CYS A 1 328 ? 7.459 7.400 30.152 1.00 72.88 328 CYS A CA 1
ATOM 2516 C C . CYS A 1 328 ? 6.668 7.216 31.470 1.00 72.88 328 CYS A C 1
ATOM 2518 O O . CYS A 1 328 ? 5.439 7.175 31.462 1.00 72.88 328 CYS A O 1
ATOM 2520 N N . SER A 1 329 ? 7.346 7.140 32.621 1.00 77.00 329 SER A N 1
ATOM 2521 C CA . SER A 1 329 ? 6.719 7.075 33.947 1.00 77.00 329 SER A CA 1
ATOM 2522 C C . SER A 1 329 ? 5.877 8.306 34.307 1.00 77.00 329 SER A C 1
ATOM 2524 O O . SER A 1 329 ? 5.089 8.243 35.249 1.00 77.00 329 SER A O 1
ATOM 2526 N N . GLU A 1 330 ? 6.050 9.427 33.600 1.00 87.38 330 GLU A N 1
ATOM 2527 C CA . GLU A 1 330 ? 5.274 10.652 33.829 1.00 87.38 330 GLU A CA 1
ATOM 2528 C C . GLU A 1 330 ? 3.985 10.722 32.991 1.00 87.38 330 GLU A C 1
ATOM 2530 O O . GLU A 1 330 ? 3.097 11.524 33.307 1.00 87.38 330 GLU A O 1
ATOM 2535 N N . ASN A 1 331 ? 3.839 9.865 31.972 1.00 92.88 331 ASN A N 1
ATOM 2536 C CA . ASN A 1 331 ? 2.676 9.878 31.091 1.00 92.88 331 ASN A CA 1
ATOM 2537 C C . ASN A 1 331 ? 1.415 9.441 31.842 1.00 92.88 331 ASN A C 1
ATOM 2539 O O . ASN A 1 331 ? 1.369 8.409 32.516 1.00 92.88 331 ASN A O 1
ATOM 2543 N N . LYS A 1 332 ? 0.359 10.245 31.710 1.00 96.38 332 LYS A N 1
ATOM 2544 C CA . LYS A 1 332 ? -0.955 9.924 32.264 1.00 96.38 332 LYS A CA 1
ATOM 2545 C C . LYS A 1 332 ? -1.674 8.931 31.356 1.00 96.38 332 LYS A C 1
ATOM 2547 O O . LYS A 1 332 ? -1.642 9.054 30.138 1.00 96.38 332 LYS A O 1
ATOM 2552 N N . TRP A 1 333 ? -2.368 7.984 31.970 1.00 97.25 333 TRP A N 1
ATOM 2553 C CA . TRP A 1 333 ? -3.289 7.072 31.311 1.00 97.25 333 TRP A CA 1
ATOM 2554 C C . TRP A 1 333 ? -4.573 7.796 30.930 1.00 97.25 333 TRP A C 1
ATOM 2556 O O . TRP A 1 333 ? -5.195 8.434 31.777 1.00 97.25 333 TRP A O 1
ATOM 2566 N N . HIS A 1 334 ? -5.001 7.654 29.687 1.00 97.31 334 HIS A N 1
ATOM 2567 C CA . HIS A 1 334 ? -6.192 8.292 29.149 1.00 97.31 334 HIS A CA 1
ATOM 2568 C C . HIS A 1 334 ? -6.927 7.349 28.193 1.00 97.31 334 HIS A C 1
ATOM 2570 O O . HIS A 1 334 ? -6.318 6.422 27.657 1.00 97.31 334 HIS A O 1
ATOM 2576 N N . PRO A 1 335 ? -8.240 7.520 27.969 1.00 97.38 335 PRO A N 1
ATOM 2577 C CA . PRO A 1 335 ? -8.919 6.740 26.948 1.00 97.38 335 PRO A CA 1
ATOM 2578 C C . PRO A 1 335 ? -8.439 7.153 25.551 1.00 97.38 335 PRO A C 1
ATOM 2580 O O . PRO A 1 335 ? -8.074 8.305 25.320 1.00 97.38 335 PRO A O 1
ATOM 2583 N N . THR A 1 336 ? -8.480 6.240 24.589 1.00 95.69 336 THR A N 1
ATOM 2584 C CA . THR A 1 336 ? -8.428 6.602 23.169 1.00 95.69 336 THR A CA 1
ATOM 2585 C C . THR A 1 336 ? -9.590 7.545 22.836 1.00 95.69 336 THR A C 1
ATOM 2587 O O . THR A 1 336 ? -10.612 7.567 23.527 1.00 95.69 336 THR A O 1
ATOM 2590 N N . THR A 1 337 ? -9.467 8.348 21.778 1.00 92.50 337 THR A N 1
ATOM 2591 C CA . THR A 1 337 ? -10.513 9.320 21.389 1.00 92.50 337 THR A CA 1
ATOM 2592 C C . THR A 1 337 ? -11.852 8.670 21.021 1.00 92.50 337 THR A C 1
ATOM 2594 O O . THR A 1 337 ? -12.891 9.326 21.082 1.00 92.50 337 THR A O 1
ATOM 2597 N N . ASP A 1 338 ? -11.850 7.376 20.695 1.00 93.00 338 ASP A N 1
ATOM 2598 C CA . ASP A 1 338 ? -13.043 6.552 20.478 1.00 93.00 338 ASP A CA 1
ATOM 2599 C C . ASP A 1 338 ? -13.561 5.852 21.751 1.00 93.00 338 ASP A C 1
ATOM 2601 O O . ASP A 1 338 ? -14.542 5.109 21.686 1.00 93.00 338 ASP A O 1
ATOM 2605 N N . PHE A 1 339 ? -12.929 6.106 22.901 1.00 94.56 339 PHE A N 1
ATOM 2606 C CA . PHE A 1 339 ? -13.288 5.589 24.222 1.00 94.56 339 PHE A CA 1
ATOM 2607 C C . PHE A 1 339 ? -13.355 4.059 24.304 1.00 94.56 339 PHE A C 1
ATOM 2609 O O . PHE A 1 339 ? -14.195 3.512 25.019 1.00 94.56 339 PHE A O 1
ATOM 2616 N N . LYS A 1 340 ? -12.476 3.351 23.584 1.00 95.00 340 LYS A N 1
ATOM 2617 C CA . LYS A 1 340 ? -12.434 1.878 23.604 1.00 95.00 340 LYS A CA 1
ATOM 2618 C C . LYS A 1 340 ? -11.320 1.284 24.450 1.00 95.00 340 LYS A C 1
ATOM 2620 O O . LYS A 1 340 ? -11.511 0.194 24.973 1.00 95.00 340 LYS A O 1
ATOM 2625 N N . THR A 1 341 ? -10.212 1.995 24.621 1.00 96.25 341 THR A N 1
ATOM 2626 C CA . THR A 1 341 ? -8.991 1.479 25.251 1.00 96.25 341 THR A CA 1
ATOM 2627 C C . THR A 1 341 ? -8.390 2.553 26.146 1.00 96.25 341 THR A C 1
ATOM 2629 O O . THR A 1 341 ? -8.480 3.730 25.815 1.00 96.25 341 THR A O 1
ATOM 2632 N N . CYS A 1 342 ? -7.761 2.181 27.259 1.00 97.56 342 CYS A N 1
ATOM 2633 C CA . CYS A 1 342 ? -6.913 3.103 28.018 1.00 97.56 342 CYS A CA 1
ATOM 2634 C C . CYS A 1 342 ? -5.461 2.970 27.544 1.00 97.56 342 CYS A C 1
ATOM 2636 O O . CYS A 1 342 ? -4.936 1.857 27.484 1.00 97.56 342 CYS A O 1
ATOM 2638 N N . THR A 1 343 ? -4.823 4.095 27.231 1.00 96.44 343 THR A N 1
ATOM 2639 C CA . THR A 1 343 ? -3.436 4.190 26.764 1.00 96.44 343 THR A CA 1
ATOM 2640 C C . THR A 1 343 ? -2.663 5.268 27.521 1.00 96.44 343 THR A C 1
ATOM 2642 O O . THR A 1 343 ? -3.262 6.190 28.064 1.00 96.44 343 THR A O 1
ATOM 2645 N N . ASN A 1 344 ? -1.341 5.150 27.598 1.00 95.44 344 ASN A N 1
ATOM 2646 C CA . ASN A 1 344 ? -0.428 6.186 28.106 1.00 95.44 344 ASN A CA 1
ATOM 2647 C C . ASN A 1 344 ? 0.414 6.823 26.989 1.00 95.44 344 ASN A C 1
ATOM 2649 O O . ASN A 1 344 ? 1.494 7.366 27.234 1.00 95.44 344 ASN A O 1
ATOM 2653 N N . SER A 1 345 ? -0.090 6.760 25.755 1.00 93.25 345 SER A N 1
ATOM 2654 C CA . SER A 1 345 ? 0.437 7.547 24.643 1.00 93.25 345 SER A CA 1
ATOM 2655 C C . SER A 1 345 ? 0.351 9.055 24.932 1.00 93.25 345 SER A C 1
ATOM 2657 O O . SER A 1 345 ? -0.390 9.495 25.805 1.00 93.25 345 SER A O 1
ATOM 2659 N N . LEU A 1 346 ? 1.057 9.873 24.155 1.00 92.00 346 LEU A N 1
ATOM 2660 C CA . LEU A 1 346 ? 0.829 11.325 24.142 1.00 92.00 346 LEU A CA 1
ATOM 2661 C C . LEU A 1 346 ? -0.247 11.748 23.127 1.00 92.00 346 LEU A C 1
ATOM 2663 O O . LEU A 1 346 ? -0.492 12.940 22.953 1.00 92.00 346 LEU A O 1
ATOM 2667 N N . ASP A 1 347 ? -0.888 10.785 22.460 1.00 91.25 347 ASP A N 1
ATOM 2668 C CA . ASP A 1 347 ? -1.922 11.023 21.456 1.00 91.25 347 ASP A CA 1
ATOM 2669 C C . ASP A 1 347 ? -3.302 11.175 22.110 1.00 91.25 347 ASP A C 1
ATOM 2671 O O . ASP A 1 347 ? -4.136 10.267 22.152 1.00 91.25 347 ASP A O 1
ATOM 2675 N N . TYR A 1 348 ? -3.529 12.358 22.673 1.00 94.25 348 TYR A N 1
ATOM 2676 C CA . TYR A 1 348 ? -4.826 12.777 23.183 1.00 94.25 348 TYR A CA 1
ATOM 2677 C C . TYR A 1 348 ? -5.129 14.226 22.791 1.00 94.25 348 TYR A C 1
ATOM 2679 O O . TYR A 1 348 ? -4.213 15.023 22.573 1.00 94.25 348 TYR A O 1
ATOM 2687 N N . PRO A 1 349 ? -6.415 14.626 22.722 1.00 95.31 349 PRO A N 1
ATOM 2688 C CA . PRO A 1 349 ? -6.783 16.001 22.416 1.00 95.31 349 PRO A CA 1
ATOM 2689 C C . PRO A 1 349 ? -6.098 16.987 23.377 1.00 95.31 349 PRO A C 1
ATOM 2691 O O . PRO A 1 349 ? -6.263 16.847 24.590 1.00 95.31 349 PRO A O 1
ATOM 2694 N N . PRO A 1 350 ? -5.419 18.046 22.892 1.00 90.75 350 PRO A N 1
ATOM 2695 C CA . PRO A 1 350 ? -4.730 19.007 23.763 1.00 90.75 350 PRO A CA 1
ATOM 2696 C C . PRO A 1 350 ? -5.641 19.674 24.806 1.00 90.75 350 PRO A C 1
ATOM 2698 O O . PRO A 1 350 ? -5.190 20.125 25.858 1.00 90.75 350 PRO A O 1
ATOM 2701 N N . SER A 1 351 ? -6.952 19.721 24.547 1.00 92.56 351 SER A N 1
ATOM 2702 C CA . SER A 1 351 ? -7.947 20.204 25.507 1.00 92.56 351 SER A CA 1
ATOM 2703 C C . SER A 1 351 ? -8.017 19.359 26.784 1.00 92.56 351 SER A C 1
ATOM 2705 O O . SER A 1 351 ? -8.389 19.900 27.823 1.00 92.56 351 SER A O 1
ATOM 2707 N N . TRP A 1 352 ? -7.624 18.081 26.742 1.00 96.56 352 TRP A N 1
ATOM 2708 C CA . TRP A 1 352 ? -7.599 17.190 27.905 1.00 96.56 352 TRP A CA 1
ATOM 2709 C C . TRP A 1 352 ? -6.480 17.523 28.887 1.00 96.56 352 TRP A C 1
ATOM 2711 O O . TRP A 1 352 ? -6.636 17.258 30.070 1.00 96.56 352 TRP A O 1
ATOM 2721 N N . ALA A 1 353 ? -5.399 18.173 28.452 1.00 93.81 353 ALA A N 1
ATOM 2722 C CA . ALA A 1 353 ? -4.343 18.624 29.360 1.00 93.81 353 ALA A CA 1
ATOM 2723 C C . ALA A 1 353 ? -4.793 19.760 30.304 1.00 93.81 353 ALA A C 1
ATOM 2725 O O . ALA A 1 353 ? -4.105 20.061 31.277 1.00 93.81 353 ALA A O 1
ATOM 2726 N N . ASN A 1 354 ? -5.936 20.403 30.033 1.00 91.88 354 ASN A N 1
ATOM 2727 C CA . ASN A 1 354 ? -6.407 21.563 30.784 1.00 91.88 354 ASN A CA 1
ATOM 2728 C C . ASN A 1 354 ? -7.510 21.185 31.791 1.00 91.88 354 ASN A C 1
ATOM 2730 O O . ASN A 1 354 ? -8.454 20.477 31.429 1.00 91.88 354 ASN A O 1
ATOM 2734 N N . PRO A 1 355 ? -7.484 21.709 33.029 1.00 93.38 355 PRO A N 1
ATOM 2735 C CA . PRO A 1 355 ? -8.602 21.563 33.955 1.00 93.38 355 PRO A CA 1
ATOM 2736 C C . PRO A 1 355 ? -9.903 22.173 33.395 1.00 93.38 355 PRO A C 1
ATOM 2738 O O . PRO A 1 355 ? -9.859 23.226 32.752 1.00 93.38 355 PRO A O 1
ATOM 2741 N N . PRO A 1 356 ? -11.077 21.559 33.644 1.00 94.19 356 PRO A N 1
ATOM 2742 C CA . PRO A 1 356 ? -11.301 20.345 34.440 1.00 94.19 356 PRO A CA 1
ATOM 2743 C C . PRO A 1 356 ? -11.196 19.041 33.625 1.00 94.19 356 PRO A C 1
ATOM 2745 O O . PRO A 1 356 ? -11.500 17.971 34.142 1.00 94.19 356 PRO A O 1
ATOM 2748 N N . MET A 1 357 ? -10.833 19.107 32.340 1.00 94.88 357 MET A N 1
ATOM 2749 C CA . MET A 1 357 ? -10.776 17.924 31.472 1.00 94.88 357 MET A CA 1
ATOM 2750 C C . MET A 1 357 ? -9.668 16.959 31.900 1.00 94.88 357 MET A C 1
ATOM 2752 O O . MET A 1 357 ? -9.881 15.750 31.848 1.00 94.88 357 MET A O 1
ATOM 2756 N N . SER A 1 358 ? -8.539 17.482 32.388 1.00 95.94 358 SER A N 1
ATOM 2757 C CA . SER A 1 358 ? -7.434 16.669 32.911 1.00 95.94 358 SER A CA 1
ATOM 2758 C C . SER A 1 358 ? -7.894 15.708 33.997 1.00 95.94 358 SER A C 1
ATOM 2760 O O . SER A 1 358 ? -7.538 14.539 33.965 1.00 95.94 358 SER A O 1
ATOM 2762 N N . ASP A 1 359 ? -8.760 16.164 34.899 1.00 94.88 359 ASP A N 1
ATOM 2763 C CA . ASP A 1 359 ? -9.237 15.355 36.024 1.00 94.88 359 ASP A CA 1
ATOM 2764 C C . ASP A 1 359 ? -10.181 14.228 35.569 1.00 94.88 359 ASP A C 1
ATOM 2766 O O . ASP A 1 359 ? -10.310 13.207 36.247 1.00 94.88 359 ASP A O 1
ATOM 2770 N N . ASN A 1 360 ? -10.833 14.405 34.415 1.00 95.56 360 ASN A N 1
ATOM 2771 C CA . ASN A 1 360 ? -11.792 13.450 33.860 1.00 95.56 360 ASN A CA 1
ATOM 2772 C C . ASN A 1 360 ? -11.160 12.431 32.907 1.00 95.56 360 ASN A C 1
ATOM 2774 O O . ASN A 1 360 ? -11.713 11.343 32.771 1.00 95.56 360 ASN A O 1
ATOM 2778 N N . TYR A 1 361 ? -10.063 12.787 32.233 1.00 97.25 361 TYR A N 1
ATOM 2779 C CA . TYR A 1 361 ? -9.494 11.968 31.158 1.00 97.25 361 TYR A CA 1
ATOM 2780 C C . TYR A 1 361 ? -8.026 11.591 31.347 1.00 97.25 361 TYR A C 1
ATOM 2782 O O . TYR A 1 361 ? -7.582 10.656 30.693 1.00 97.25 361 TYR A O 1
ATOM 2790 N N . LEU A 1 362 ? -7.263 12.280 32.201 1.00 97.38 362 LEU A N 1
ATOM 2791 C CA . LEU A 1 362 ? -5.847 11.993 32.433 1.00 97.38 362 LEU A CA 1
ATOM 2792 C C . LEU A 1 362 ? -5.657 11.427 33.843 1.00 97.38 362 LEU A C 1
ATOM 2794 O O . LEU A 1 362 ? -5.861 12.099 34.853 1.00 97.38 362 LEU A O 1
ATOM 2798 N N . HIS A 1 363 ? -5.235 10.173 33.921 1.00 97.00 363 HIS A N 1
ATOM 2799 C CA . HIS A 1 363 ? -5.184 9.409 35.158 1.00 97.00 363 HIS A CA 1
ATOM 2800 C C . HIS A 1 363 ? -3.769 8.914 35.458 1.00 97.00 363 HIS A C 1
ATOM 2802 O O . HIS A 1 363 ? -2.996 8.597 34.564 1.00 97.00 363 HIS A O 1
ATOM 2808 N N . ASP A 1 364 ? -3.408 8.801 36.737 1.00 96.00 364 ASP A N 1
ATOM 2809 C CA . ASP A 1 364 ? -2.056 8.352 37.121 1.00 96.00 364 ASP A CA 1
ATOM 2810 C C . ASP A 1 364 ? -1.795 6.867 36.838 1.00 96.00 364 ASP A C 1
ATOM 2812 O O . ASP A 1 364 ? -0.657 6.419 36.908 1.00 96.00 364 ASP A O 1
ATOM 2816 N N . SER A 1 365 ? -2.847 6.085 36.596 1.00 95.56 365 SER A N 1
ATOM 2817 C CA . SER A 1 365 ? -2.733 4.652 36.355 1.00 95.56 365 SER A CA 1
ATOM 2818 C C . SER A 1 365 ? -3.816 4.159 35.406 1.00 95.56 365 SER A C 1
ATOM 2820 O O . SER A 1 365 ? -4.899 4.749 35.295 1.00 95.56 365 SER A O 1
ATOM 2822 N N . TYR A 1 366 ? -3.523 3.034 34.762 1.00 95.38 366 TYR A N 1
ATOM 2823 C CA . TYR A 1 366 ? -4.450 2.324 33.897 1.00 95.38 366 TYR A CA 1
ATOM 2824 C C . TYR A 1 366 ? -5.761 1.995 34.629 1.00 95.38 366 TYR A C 1
ATOM 2826 O O . TYR A 1 366 ? -6.841 2.235 34.095 1.00 95.38 366 TYR A O 1
ATOM 2834 N N . GLU A 1 367 ? -5.695 1.535 35.882 1.00 95.88 367 GLU A N 1
ATOM 2835 C CA . GLU A 1 367 ? -6.873 1.163 36.676 1.00 95.88 367 GLU A CA 1
ATOM 2836 C C . GLU A 1 367 ? -7.778 2.368 36.940 1.00 95.88 367 GLU A C 1
ATOM 2838 O O . GLU A 1 367 ? -9.001 2.237 36.895 1.00 95.88 367 GLU A O 1
ATOM 2843 N N . LYS A 1 368 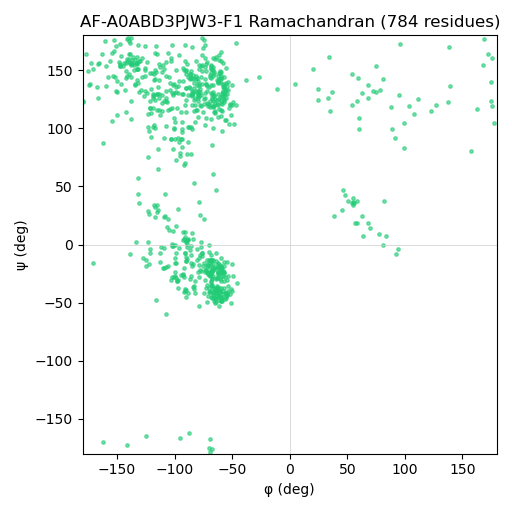? -7.191 3.550 37.181 1.00 96.62 368 LYS A N 1
ATOM 2844 C CA . LYS A 1 368 ? -7.956 4.792 37.354 1.00 96.62 368 LYS A CA 1
ATOM 2845 C C . LYS A 1 368 ? -8.646 5.207 36.052 1.00 96.62 368 LYS A C 1
ATOM 2847 O O . LYS A 1 368 ? -9.827 5.539 36.104 1.00 96.62 368 LYS A O 1
ATOM 2852 N N . CYS A 1 369 ? -7.956 5.129 34.911 1.00 97.31 369 CYS A N 1
ATOM 2853 C CA . CYS A 1 369 ? -8.565 5.368 33.596 1.00 97.31 369 CYS A CA 1
ATOM 2854 C C . CYS A 1 369 ? -9.717 4.397 33.327 1.00 97.31 369 CYS A C 1
ATOM 2856 O O . CYS A 1 369 ? -10.833 4.805 33.002 1.00 97.31 369 CYS A O 1
ATOM 2858 N N . CYS A 1 370 ? -9.476 3.108 33.562 1.00 96.75 370 CYS A N 1
ATOM 2859 C CA . CYS A 1 370 ? -10.455 2.059 33.337 1.00 96.75 370 CYS A CA 1
ATOM 2860 C C . CYS A 1 370 ? -11.704 2.242 34.214 1.00 96.75 370 CYS A C 1
ATOM 2862 O O . CYS A 1 370 ? -12.839 2.155 33.742 1.00 96.75 370 CYS A O 1
ATOM 2864 N N . ALA A 1 371 ? -11.507 2.560 35.496 1.00 96.12 371 ALA A N 1
ATOM 2865 C CA . ALA A 1 371 ? -12.596 2.826 36.427 1.00 96.12 371 ALA A CA 1
ATOM 2866 C C . ALA A 1 371 ? -13.401 4.077 36.042 1.00 96.12 371 ALA A C 1
ATOM 2868 O O . ALA A 1 371 ? -14.631 4.039 36.108 1.00 96.12 371 ALA A O 1
ATOM 2869 N N . ALA A 1 372 ? -12.723 5.153 35.628 1.00 95.62 372 ALA A N 1
ATOM 2870 C CA . ALA A 1 372 ? -13.353 6.422 35.271 1.00 95.62 372 ALA A CA 1
ATOM 2871 C C . ALA A 1 372 ? -14.188 6.324 33.986 1.00 95.62 372 ALA A C 1
ATOM 2873 O O . ALA A 1 372 ? -15.327 6.787 33.959 1.00 95.62 372 ALA A O 1
ATOM 2874 N N . VAL A 1 373 ? -13.651 5.689 32.942 1.00 96.00 373 VAL A N 1
ATOM 2875 C CA . VAL A 1 373 ? -14.267 5.672 31.605 1.00 96.00 373 VAL A CA 1
ATOM 2876 C C . VAL A 1 373 ? -15.196 4.470 31.418 1.00 96.00 373 VAL A C 1
ATOM 2878 O O . VAL A 1 373 ? -16.293 4.604 30.878 1.00 96.00 373 VAL A O 1
ATOM 2881 N N . PHE A 1 374 ? -14.803 3.292 31.910 1.00 95.25 374 PHE A N 1
ATOM 2882 C CA . PHE A 1 374 ? -15.499 2.025 31.641 1.00 95.25 374 PHE A CA 1
ATOM 2883 C C . PHE A 1 374 ? -16.334 1.523 32.825 1.00 95.25 374 PHE A C 1
ATOM 2885 O O . PHE A 1 374 ? -16.806 0.383 32.824 1.00 95.25 374 PHE A O 1
ATOM 2892 N N . SER A 1 375 ? -16.557 2.371 33.838 1.00 92.12 375 SER A N 1
ATOM 2893 C CA . SER A 1 375 ? -17.393 2.065 35.011 1.00 92.12 375 SER A CA 1
ATOM 2894 C C . SER A 1 375 ? -16.984 0.768 35.732 1.00 92.12 375 SER A C 1
ATOM 2896 O O . SER A 1 375 ? -17.836 0.015 36.206 1.00 92.12 375 SER A O 1
ATOM 2898 N N . GLY A 1 376 ? -15.679 0.476 35.776 1.00 82.94 376 GLY A N 1
ATOM 2899 C CA . GLY A 1 376 ? -15.120 -0.699 36.455 1.00 82.94 376 GLY A CA 1
ATOM 2900 C C . GLY A 1 376 ? -15.256 -2.028 35.702 1.00 82.94 376 GLY A C 1
ATOM 2901 O O . GLY A 1 376 ? -14.955 -3.076 36.273 1.00 82.94 376 GLY A O 1
ATOM 2902 N N . ARG A 1 377 ? -15.695 -2.022 34.435 1.00 88.56 377 ARG A N 1
ATOM 2903 C CA . ARG A 1 377 ? -15.542 -3.193 33.557 1.00 88.56 377 ARG A CA 1
ATOM 2904 C C . ARG A 1 377 ? -14.079 -3.327 33.139 1.00 88.56 377 ARG A C 1
ATOM 2906 O O . ARG A 1 377 ? -13.372 -2.328 33.068 1.00 88.56 377 ARG A O 1
ATOM 2913 N N . ALA A 1 378 ? -13.646 -4.550 32.839 1.00 88.56 378 ALA A N 1
ATOM 2914 C CA . ALA A 1 378 ? -12.362 -4.753 32.178 1.00 88.56 378 ALA A CA 1
ATOM 2915 C C . ALA A 1 378 ? -12.356 -3.961 30.862 1.00 88.56 378 ALA A C 1
ATOM 2917 O O . ALA A 1 378 ? -13.277 -4.107 30.056 1.00 88.56 378 ALA A O 1
ATOM 2918 N N . CYS A 1 379 ? -11.355 -3.107 30.680 1.00 93.06 379 CYS A N 1
ATOM 2919 C CA . CYS A 1 379 ? -11.123 -2.371 29.448 1.00 93.06 379 CYS A CA 1
ATOM 2920 C C . CYS A 1 379 ? -9.814 -2.860 28.805 1.00 93.06 379 CYS A C 1
ATOM 2922 O O . CYS A 1 379 ? -8.961 -3.418 29.490 1.00 93.06 379 CYS A O 1
ATOM 2924 N N . PRO A 1 380 ? -9.644 -2.725 27.489 1.00 94.19 380 PRO A N 1
ATOM 2925 C CA . PRO A 1 380 ? -8.356 -2.943 26.843 1.00 94.19 380 PRO A CA 1
ATOM 2926 C C . PRO A 1 380 ? -7.291 -1.951 27.351 1.00 94.19 380 PRO A C 1
ATOM 2928 O O . PRO A 1 380 ? -7.579 -0.767 27.559 1.00 94.19 380 PRO A O 1
ATOM 2931 N N . LYS A 1 381 ? -6.057 -2.439 27.532 1.00 94.75 381 LYS A N 1
ATOM 2932 C CA . LYS A 1 381 ? -4.868 -1.668 27.932 1.00 94.75 381 LYS A CA 1
ATOM 2933 C C . LYS A 1 381 ? -3.902 -1.597 26.750 1.00 94.75 381 LYS A C 1
ATOM 2935 O O . LYS A 1 381 ? -3.538 -2.643 26.227 1.00 94.75 381 LYS A O 1
ATOM 2940 N N . VAL A 1 382 ? -3.439 -0.403 26.389 1.00 92.88 382 VAL A N 1
ATOM 2941 C CA . VAL A 1 382 ? -2.309 -0.212 25.463 1.00 92.88 382 VAL A CA 1
ATOM 2942 C C . VAL A 1 382 ? -1.223 0.561 26.197 1.00 92.88 382 VAL A C 1
ATOM 2944 O O . VAL A 1 382 ? -1.422 1.704 26.583 1.00 92.88 382 VAL A O 1
ATOM 2947 N N . ASP A 1 383 ? -0.092 -0.084 26.454 1.00 91.75 383 ASP A N 1
ATOM 2948 C CA . ASP A 1 383 ? 1.024 0.513 27.186 1.00 91.75 383 ASP A CA 1
ATOM 2949 C C . ASP A 1 383 ? 2.121 0.896 26.191 1.00 91.75 383 ASP A C 1
ATOM 2951 O O . ASP A 1 383 ? 2.968 0.080 25.846 1.00 91.75 383 ASP A O 1
ATOM 2955 N N . VAL A 1 384 ? 2.068 2.129 25.686 1.00 88.62 384 VAL A N 1
ATOM 2956 C CA . VAL A 1 384 ? 3.044 2.665 24.712 1.00 88.62 384 VAL A CA 1
ATOM 2957 C C . VAL A 1 384 ? 4.400 2.934 25.375 1.00 88.62 384 VAL A C 1
ATOM 2959 O O . VAL A 1 384 ? 5.409 3.157 24.720 1.00 88.62 384 VAL A O 1
ATOM 2962 N N . CYS A 1 385 ? 4.414 2.915 26.702 1.00 82.56 385 CYS A N 1
ATOM 2963 C CA . CYS A 1 385 ? 5.532 3.287 27.548 1.00 82.56 385 CYS A CA 1
ATOM 2964 C C . CYS A 1 385 ? 6.346 2.110 28.075 1.00 82.56 385 CYS A C 1
ATOM 2966 O O . CYS A 1 385 ? 7.285 2.330 28.844 1.00 82.56 385 CYS A O 1
ATOM 2968 N N . VAL A 1 386 ? 5.982 0.874 27.732 1.00 76.81 386 VAL A N 1
ATOM 2969 C CA . VAL A 1 386 ? 6.860 -0.259 28.020 1.00 76.81 386 VAL A CA 1
ATOM 2970 C C . VAL A 1 386 ? 8.087 -0.057 27.136 1.00 76.81 386 VAL A C 1
ATOM 2972 O O . VAL A 1 386 ? 7.911 0.027 25.920 1.00 76.81 386 VAL A O 1
ATOM 2975 N N . PRO A 1 387 ? 9.305 0.092 27.702 1.00 62.59 387 PRO A N 1
ATOM 2976 C CA . PRO A 1 387 ? 10.503 0.085 26.880 1.00 62.59 387 PRO A CA 1
ATOM 2977 C C . PRO A 1 387 ? 10.421 -1.182 26.045 1.00 62.59 387 PRO A C 1
ATOM 2979 O O . PRO A 1 387 ? 10.255 -2.262 26.611 1.00 62.59 387 PRO A O 1
ATOM 2982 N N . VAL A 1 388 ? 10.416 -1.023 24.721 1.00 57.88 388 VAL A N 1
ATOM 2983 C CA . VAL A 1 388 ? 10.415 -2.147 23.793 1.00 57.88 388 VAL A CA 1
ATOM 2984 C C . VAL A 1 388 ? 11.673 -2.930 24.137 1.00 57.88 388 VAL A C 1
ATOM 2986 O O . VAL A 1 388 ? 12.777 -2.513 23.794 1.00 57.88 388 VAL A O 1
ATOM 2989 N N . GLU A 1 389 ? 11.534 -3.987 24.939 1.00 66.50 389 GLU A N 1
ATOM 2990 C CA . GLU A 1 389 ? 12.613 -4.939 25.131 1.00 66.50 389 GLU A CA 1
ATOM 2991 C C . GLU A 1 389 ? 12.896 -5.448 23.727 1.00 66.50 389 GLU A C 1
ATOM 2993 O O . GLU A 1 389 ? 11.991 -5.977 23.080 1.00 66.50 389 GLU A O 1
ATOM 2998 N N . GLU A 1 390 ? 14.092 -5.152 23.211 1.00 66.69 390 GLU A N 1
ATOM 2999 C CA . GLU A 1 390 ? 14.493 -5.554 21.870 1.00 66.69 390 GLU A CA 1
ATOM 3000 C C . GLU A 1 390 ? 14.269 -7.058 21.761 1.00 66.69 390 GLU A C 1
ATOM 3002 O O . GLU A 1 390 ? 15.015 -7.852 22.339 1.00 66.69 390 GLU A O 1
ATOM 3007 N N . VAL A 1 391 ? 13.190 -7.443 21.075 1.00 74.62 391 VAL A N 1
ATOM 3008 C CA . VAL A 1 391 ? 12.874 -8.844 20.846 1.00 74.62 391 VAL A CA 1
ATOM 3009 C C . VAL A 1 391 ? 14.052 -9.391 20.051 1.00 74.62 391 VAL A C 1
ATOM 3011 O O . VAL A 1 391 ? 14.309 -8.885 18.947 1.00 74.62 391 VAL A O 1
ATOM 3014 N N . PRO A 1 392 ? 14.817 -10.351 20.604 1.00 79.81 392 PRO A N 1
ATOM 3015 C CA . PRO A 1 392 ? 15.988 -10.867 19.925 1.00 79.81 392 PRO A CA 1
ATOM 3016 C C . PRO A 1 392 ? 15.560 -11.369 18.551 1.00 79.81 392 PRO A C 1
ATOM 3018 O O . PRO A 1 392 ? 14.511 -11.985 18.405 1.00 79.81 392 PRO A O 1
ATOM 3021 N N . CYS A 1 393 ? 16.374 -11.108 17.534 1.00 78.25 393 CYS A N 1
ATOM 3022 C CA . CYS A 1 393 ? 16.093 -11.442 16.138 1.00 78.25 393 CYS A CA 1
ATOM 3023 C C . CYS A 1 393 ? 15.633 -12.896 15.905 1.00 78.25 393 CYS A C 1
ATOM 3025 O O . CYS A 1 393 ? 14.892 -13.171 14.970 1.00 78.25 393 CYS A O 1
ATOM 3027 N N . SER A 1 394 ? 16.032 -13.830 16.775 1.00 79.81 394 SER A N 1
ATOM 3028 C CA . SER A 1 394 ? 15.577 -15.226 16.755 1.00 79.81 394 SER A CA 1
ATOM 3029 C C . SER A 1 394 ? 14.091 -15.428 17.080 1.00 79.81 394 SER A C 1
ATOM 3031 O O . SER A 1 394 ? 13.573 -16.513 16.843 1.00 79.81 394 SER A O 1
ATOM 3033 N N . GLU A 1 395 ? 13.433 -14.428 17.662 1.00 88.44 395 GLU A N 1
ATOM 3034 C CA . GLU A 1 395 ? 12.023 -14.439 18.066 1.00 88.44 395 GLU A CA 1
ATOM 3035 C C . GLU A 1 395 ? 11.150 -13.530 17.180 1.00 88.44 395 GLU A C 1
ATOM 3037 O O . GLU A 1 395 ? 9.932 -13.498 17.356 1.00 88.44 395 GLU A O 1
ATOM 3042 N N . GLN A 1 396 ? 11.737 -12.801 16.219 1.00 92.50 396 GLN A N 1
ATOM 3043 C CA . GLN A 1 396 ? 10.971 -11.960 15.295 1.00 92.50 396 GLN A CA 1
ATOM 3044 C C . GLN A 1 396 ? 10.300 -12.823 14.220 1.00 92.50 396 GLN A C 1
ATOM 3046 O O . GLN A 1 396 ? 10.936 -13.664 13.581 1.00 92.50 396 GLN A O 1
ATOM 3051 N N . MET A 1 397 ? 8.995 -12.623 14.039 1.00 96.31 397 MET A N 1
ATOM 3052 C CA . MET A 1 397 ? 8.200 -13.334 13.041 1.00 96.31 397 MET A CA 1
ATOM 3053 C C . MET A 1 397 ? 8.270 -12.637 11.681 1.00 96.31 397 MET A C 1
ATOM 3055 O O . MET A 1 397 ? 8.399 -11.420 11.592 1.00 96.31 397 MET A O 1
ATOM 3059 N N . TRP A 1 398 ? 8.165 -13.423 10.615 1.00 97.50 398 TRP A N 1
ATOM 3060 C CA . TRP A 1 398 ? 8.083 -12.945 9.242 1.00 97.50 398 TRP A CA 1
ATOM 3061 C C . TRP A 1 398 ? 6.667 -12.484 8.915 1.00 97.50 398 TRP A C 1
ATOM 3063 O O . TRP A 1 398 ? 5.708 -13.222 9.121 1.00 97.50 398 TRP A O 1
ATOM 3073 N N . HIS A 1 399 ? 6.535 -11.303 8.333 1.00 97.44 399 HIS A N 1
ATOM 3074 C CA . HIS A 1 399 ? 5.270 -10.729 7.893 1.00 97.44 399 HIS A CA 1
ATOM 3075 C C . HIS A 1 399 ? 5.455 -9.995 6.560 1.00 97.44 399 HIS A C 1
ATOM 3077 O O . HIS A 1 399 ? 6.580 -9.648 6.192 1.00 97.44 399 HIS A O 1
ATOM 3083 N N . PRO A 1 400 ? 4.391 -9.749 5.780 1.00 97.50 400 PRO A N 1
ATOM 3084 C CA . PRO A 1 400 ? 4.529 -8.923 4.591 1.00 97.50 400 PRO A CA 1
ATOM 3085 C C . PRO A 1 400 ? 4.809 -7.463 4.968 1.00 97.50 400 PRO A C 1
ATOM 3087 O O . PRO A 1 400 ? 4.396 -6.990 6.025 1.00 97.50 400 PRO A O 1
ATOM 3090 N N . THR A 1 401 ? 5.459 -6.696 4.101 1.00 96.25 401 THR A N 1
ATOM 3091 C CA . THR A 1 401 ? 5.428 -5.234 4.221 1.00 96.25 401 THR A CA 1
ATOM 3092 C C . THR A 1 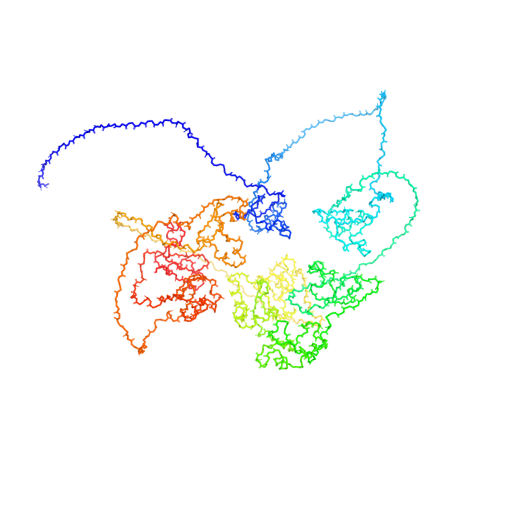401 ? 3.988 -4.723 4.120 1.00 96.25 401 THR A C 1
ATOM 3094 O O . THR A 1 401 ? 3.114 -5.380 3.549 1.00 96.25 401 THR A O 1
ATOM 3097 N N . THR A 1 402 ? 3.709 -3.528 4.646 1.00 92.56 402 THR A N 1
ATOM 3098 C CA . THR A 1 402 ? 2.359 -2.927 4.593 1.00 92.56 402 THR A CA 1
ATOM 3099 C C . THR A 1 402 ? 1.834 -2.718 3.167 1.00 92.56 402 THR A C 1
ATOM 3101 O O . THR A 1 402 ? 0.623 -2.650 2.958 1.00 92.56 402 THR A O 1
ATOM 3104 N N . ASP A 1 403 ? 2.722 -2.661 2.171 1.00 92.88 403 ASP A N 1
ATOM 3105 C CA . ASP A 1 403 ? 2.385 -2.609 0.747 1.00 92.88 403 ASP A CA 1
ATOM 3106 C C . ASP A 1 403 ? 2.311 -3.990 0.064 1.00 92.88 403 ASP A C 1
ATOM 3108 O O . ASP A 1 403 ? 2.090 -4.059 -1.148 1.00 92.88 403 ASP A O 1
ATOM 3112 N N . PHE A 1 404 ? 2.465 -5.072 0.835 1.00 93.81 404 PHE A N 1
ATOM 3113 C CA . PHE A 1 404 ? 2.400 -6.469 0.402 1.00 93.81 404 PHE A CA 1
ATOM 3114 C C . PHE A 1 404 ? 3.366 -6.806 -0.741 1.00 93.81 404 PHE A C 1
ATOM 3116 O O . PHE A 1 404 ? 3.031 -7.580 -1.641 1.00 93.81 404 PHE A O 1
ATOM 3123 N N . LYS A 1 405 ? 4.566 -6.211 -0.736 1.00 94.56 405 LYS A N 1
ATOM 3124 C CA . LYS A 1 405 ? 5.574 -6.445 -1.780 1.00 94.56 405 LYS A CA 1
ATOM 3125 C C . LYS A 1 405 ? 6.708 -7.359 -1.369 1.00 94.56 405 LYS A C 1
ATOM 3127 O O . LYS A 1 405 ? 7.240 -8.028 -2.248 1.00 94.56 405 LYS A O 1
ATOM 3132 N N . THR A 1 406 ? 7.091 -7.380 -0.100 1.00 96.25 406 THR A N 1
ATOM 3133 C CA . THR A 1 406 ? 8.184 -8.218 0.407 1.00 96.25 406 THR A CA 1
ATOM 3134 C C . THR A 1 406 ? 7.716 -8.930 1.672 1.00 96.25 406 THR A C 1
ATOM 3136 O O . THR A 1 406 ? 6.774 -8.476 2.319 1.00 96.25 406 THR A O 1
ATOM 3139 N N . CYS A 1 407 ? 8.331 -10.061 2.008 1.00 97.62 407 CYS A N 1
ATOM 3140 C CA . CYS A 1 407 ? 8.256 -10.596 3.365 1.00 97.62 407 CYS A CA 1
ATOM 3141 C C . CYS A 1 407 ? 9.474 -10.089 4.129 1.00 97.62 407 CYS A C 1
ATOM 3143 O O . CYS A 1 407 ? 10.601 -10.225 3.643 1.00 97.62 407 CYS A O 1
ATOM 3145 N N . THR A 1 408 ? 9.233 -9.528 5.307 1.00 97.00 408 THR A N 1
ATOM 3146 C CA . THR A 1 408 ? 10.235 -8.963 6.203 1.00 97.00 408 THR A CA 1
ATOM 3147 C C . THR A 1 408 ? 10.053 -9.503 7.615 1.00 97.00 408 THR A C 1
ATOM 3149 O O . THR A 1 408 ? 8.983 -9.994 7.961 1.00 97.00 408 THR A O 1
ATOM 3152 N N . ASN A 1 409 ? 11.100 -9.457 8.424 1.00 95.88 409 ASN A N 1
ATOM 3153 C CA . ASN A 1 409 ? 11.042 -9.724 9.861 1.00 95.88 409 ASN A CA 1
ATOM 3154 C C . ASN A 1 409 ? 11.394 -8.465 10.655 1.00 95.88 409 ASN A C 1
ATOM 3156 O O . ASN A 1 409 ? 12.054 -8.552 11.680 1.00 95.88 409 ASN A O 1
ATOM 3160 N N . SER A 1 410 ? 11.028 -7.291 10.141 1.00 94.31 410 SER A N 1
ATOM 3161 C CA . SER A 1 410 ? 11.170 -6.039 10.874 1.00 94.31 410 SER A CA 1
ATOM 3162 C C . SER A 1 410 ? 10.116 -5.943 11.991 1.00 94.31 410 SER A C 1
ATOM 3164 O O . SER A 1 410 ? 9.199 -6.749 12.086 1.00 94.31 410 SER A O 1
ATOM 3166 N N . GLN A 1 411 ? 10.225 -4.940 12.863 1.00 91.81 411 GLN A N 1
ATOM 3167 C CA . GLN A 1 411 ? 9.146 -4.614 13.810 1.00 91.81 411 GLN A CA 1
ATOM 3168 C C . GLN A 1 411 ? 8.137 -3.608 13.227 1.00 91.81 411 GLN A C 1
ATOM 3170 O O . GLN A 1 411 ? 7.222 -3.170 13.923 1.00 91.81 411 GLN A O 1
ATOM 3175 N N . ASP A 1 412 ? 8.303 -3.228 11.957 1.00 90.38 412 ASP A N 1
ATOM 3176 C CA . ASP A 1 412 ? 7.454 -2.268 11.257 1.00 90.38 412 ASP A CA 1
ATOM 3177 C C . ASP A 1 412 ? 6.271 -2.980 10.590 1.00 90.38 412 ASP A C 1
ATOM 3179 O O . ASP A 1 412 ? 6.238 -3.261 9.388 1.00 90.38 412 ASP A O 1
ATOM 3183 N N . PHE A 1 413 ? 5.286 -3.307 11.419 1.00 93.94 413 PHE A N 1
ATOM 3184 C CA . PHE A 1 413 ? 4.005 -3.842 10.988 1.00 93.94 413 PHE A CA 1
ATOM 3185 C C . PHE A 1 413 ? 2.858 -3.226 11.795 1.00 93.94 413 PHE A C 1
ATOM 3187 O O . PHE A 1 413 ? 3.052 -2.788 12.932 1.00 93.94 413 PHE A O 1
ATOM 3194 N N . PRO A 1 414 ? 1.624 -3.206 11.257 1.00 93.62 414 PRO A N 1
ATOM 3195 C CA . PRO A 1 414 ? 0.462 -2.746 12.005 1.00 93.62 414 PRO A CA 1
ATOM 3196 C C . PRO A 1 414 ? 0.306 -3.559 13.299 1.00 93.62 414 PRO A C 1
ATOM 3198 O O . PRO A 1 414 ? 0.152 -4.776 13.205 1.00 93.62 414 PRO A O 1
ATOM 3201 N N . PRO A 1 415 ? 0.255 -2.941 14.496 1.00 85.69 415 PRO A N 1
ATOM 3202 C CA . PRO A 1 415 ? 0.194 -3.680 15.763 1.00 85.69 415 PRO A CA 1
ATOM 3203 C C . PRO A 1 415 ? -0.954 -4.695 15.831 1.00 85.69 415 PRO A C 1
ATOM 3205 O O . PRO A 1 415 ? -0.814 -5.764 16.413 1.00 85.69 415 PRO A O 1
ATOM 3208 N N . THR A 1 416 ? -2.063 -4.408 15.141 1.00 86.88 416 THR A N 1
ATOM 3209 C CA . THR A 1 416 ? -3.213 -5.311 15.001 1.00 86.88 416 THR A CA 1
ATOM 3210 C C . THR A 1 416 ? -2.885 -6.652 14.346 1.00 86.88 416 THR A C 1
ATOM 3212 O O . THR A 1 416 ? -3.695 -7.565 14.434 1.00 86.88 416 THR A O 1
ATOM 3215 N N . TRP A 1 417 ? -1.756 -6.779 13.641 1.00 95.56 417 TRP A N 1
ATOM 3216 C CA . TRP A 1 417 ? -1.313 -8.044 13.059 1.00 95.56 417 TRP A CA 1
ATOM 3217 C C . TRP A 1 417 ? -0.693 -8.987 14.085 1.00 95.56 417 TRP A C 1
ATOM 3219 O O . TRP A 1 417 ? -0.707 -10.186 13.851 1.00 95.56 417 TRP A O 1
ATOM 3229 N N . ALA A 1 418 ? -0.191 -8.492 15.220 1.00 91.50 418 ALA A N 1
ATOM 3230 C CA . ALA A 1 418 ? 0.272 -9.364 16.301 1.00 91.50 418 ALA A CA 1
ATOM 3231 C C . ALA A 1 418 ? -0.891 -10.005 17.082 1.00 91.50 418 ALA A C 1
ATOM 3233 O O . ALA A 1 418 ? -0.683 -10.985 17.796 1.00 91.50 418 ALA A O 1
ATOM 3234 N N . ASP A 1 419 ? -2.113 -9.483 16.937 1.00 87.81 419 ASP A N 1
ATOM 3235 C CA . ASP A 1 419 ? -3.293 -9.972 17.643 1.00 87.81 419 ASP A CA 1
ATOM 3236 C C . ASP A 1 419 ? -4.026 -11.073 16.844 1.00 87.81 419 ASP A C 1
ATOM 3238 O O . ASP A 1 419 ? -4.305 -10.905 15.651 1.00 87.81 419 ASP A O 1
ATOM 3242 N N . PRO A 1 420 ? -4.441 -12.186 17.475 1.00 87.62 420 PRO A N 1
ATOM 3243 C CA . PRO A 1 420 ? -5.324 -13.156 16.835 1.00 87.62 420 PRO A CA 1
ATOM 3244 C C . PRO A 1 420 ? -6.684 -12.543 16.445 1.00 87.62 420 PRO A C 1
ATOM 3246 O O . PRO A 1 420 ? -7.248 -11.750 17.207 1.00 87.62 420 PRO A O 1
ATOM 3249 N N . PRO A 1 421 ? -7.274 -12.926 15.294 1.00 91.19 421 PRO A N 1
ATOM 3250 C CA . PRO A 1 421 ? -6.810 -13.948 14.348 1.00 91.19 421 PRO A CA 1
ATOM 3251 C C . PRO A 1 421 ? -5.899 -13.395 13.236 1.00 91.19 421 PRO A C 1
ATOM 3253 O O . PRO A 1 421 ? -5.604 -14.103 12.278 1.00 91.19 421 PRO A O 1
ATOM 3256 N N . MET A 1 422 ? -5.510 -12.116 13.291 1.00 91.19 422 MET A N 1
ATOM 3257 C CA . MET A 1 422 ? -4.658 -11.519 12.257 1.00 91.19 422 MET A CA 1
ATOM 3258 C C . MET A 1 422 ? -3.252 -12.122 12.287 1.00 91.19 422 MET A C 1
ATOM 3260 O O . MET A 1 422 ? -2.689 -12.352 11.219 1.00 91.19 422 MET A O 1
ATOM 3264 N N . SER A 1 423 ? -2.731 -12.441 13.475 1.00 95.56 423 SER A N 1
ATOM 3265 C CA . SER A 1 423 ? -1.434 -13.111 13.638 1.00 95.56 423 SER A CA 1
ATOM 3266 C C . SER A 1 423 ? -1.325 -14.368 12.788 1.00 95.56 423 SER A C 1
ATOM 3268 O O . SER A 1 423 ? -0.338 -14.539 12.091 1.00 95.56 423 SER A O 1
ATOM 3270 N N . ASP A 1 424 ? -2.374 -15.184 12.742 1.00 94.00 424 ASP A N 1
ATOM 3271 C CA . ASP A 1 424 ? -2.365 -16.452 12.005 1.00 94.00 424 ASP A CA 1
ATOM 3272 C C . ASP A 1 424 ? -2.270 -16.246 10.481 1.00 94.00 424 ASP A C 1
ATOM 3274 O O . ASP A 1 424 ? -1.863 -17.150 9.752 1.00 94.00 424 ASP A O 1
ATOM 3278 N N . ASN A 1 425 ? -2.651 -15.060 9.992 1.00 94.81 425 ASN A N 1
ATOM 3279 C CA . ASN A 1 425 ? -2.667 -14.723 8.569 1.00 94.81 425 ASN A CA 1
ATOM 3280 C C . ASN A 1 425 ? -1.451 -13.914 8.110 1.00 94.81 425 ASN A C 1
ATOM 3282 O O . ASN A 1 425 ? -1.128 -13.960 6.926 1.00 94.81 425 ASN A O 1
ATOM 3286 N N . TYR A 1 426 ? -0.836 -13.139 9.006 1.00 96.88 426 TYR A N 1
ATOM 3287 C CA . TYR A 1 426 ? 0.216 -12.184 8.643 1.00 96.88 426 TYR A CA 1
ATOM 3288 C C . TYR A 1 426 ? 1.536 -12.413 9.366 1.00 96.88 426 TYR A C 1
ATOM 3290 O O . TYR A 1 426 ? 2.538 -11.867 8.925 1.00 96.88 426 TYR A O 1
ATOM 3298 N N . MET A 1 427 ? 1.555 -13.182 10.453 1.00 97.38 427 MET A N 1
ATOM 3299 C CA . MET A 1 427 ? 2.759 -13.461 11.223 1.00 97.38 427 MET A CA 1
ATOM 3300 C C . MET A 1 427 ? 3.143 -14.924 11.062 1.00 97.38 427 MET A C 1
ATOM 3302 O O . MET A 1 427 ? 2.377 -15.832 11.378 1.00 97.38 427 MET A O 1
ATOM 3306 N N . HIS A 1 428 ? 4.347 -15.151 10.566 1.00 96.69 428 HIS A N 1
ATOM 3307 C CA . HIS A 1 428 ? 4.819 -16.464 10.168 1.00 96.69 428 HIS A CA 1
ATOM 3308 C C . HIS A 1 428 ? 6.163 -16.766 10.822 1.00 96.69 428 HIS A C 1
ATOM 3310 O O . HIS A 1 428 ? 7.016 -15.895 10.965 1.00 96.69 428 HIS A O 1
ATOM 3316 N N . GLU A 1 429 ? 6.396 -18.023 11.185 1.00 95.94 429 GLU A N 1
ATOM 3317 C CA . GLU A 1 429 ? 7.641 -18.417 11.857 1.00 95.94 429 GLU A CA 1
ATOM 3318 C C . GLU A 1 429 ? 8.844 -18.386 10.904 1.00 95.94 429 GLU A C 1
ATOM 3320 O O . GLU A 1 429 ? 9.994 -18.339 11.337 1.00 95.94 429 GLU A O 1
ATOM 3325 N N . SER A 1 430 ? 8.592 -18.422 9.592 1.00 95.62 430 SER A N 1
ATOM 3326 C CA . SER A 1 430 ? 9.638 -18.404 8.577 1.00 95.62 430 SER A CA 1
ATOM 3327 C C . SER A 1 430 ? 9.267 -17.568 7.357 1.00 95.62 430 SER A C 1
ATOM 3329 O O . SER A 1 430 ? 8.094 -17.364 7.025 1.00 95.62 430 SER A O 1
ATOM 3331 N N . TYR A 1 431 ? 10.303 -17.136 6.643 1.00 95.62 431 TYR A N 1
ATOM 3332 C CA . TYR A 1 431 ? 10.173 -16.448 5.368 1.00 95.62 431 TYR A CA 1
ATOM 3333 C C . TYR A 1 431 ? 9.364 -17.274 4.355 1.00 95.62 431 TYR A C 1
ATOM 3335 O O . TYR A 1 431 ? 8.505 -16.735 3.663 1.00 95.62 431 TYR A O 1
ATOM 3343 N N . GLU A 1 432 ? 9.588 -18.589 4.282 1.00 95.19 432 GLU A N 1
ATOM 3344 C CA . GLU A 1 432 ? 8.887 -19.493 3.361 1.00 95.19 432 GLU A CA 1
ATOM 3345 C C . GLU A 1 432 ? 7.394 -19.592 3.684 1.00 95.19 432 GLU A C 1
ATOM 3347 O O . GLU A 1 432 ? 6.565 -19.636 2.770 1.00 95.19 432 GLU A O 1
ATOM 3352 N N . GLN A 1 433 ? 7.037 -19.593 4.971 1.00 96.12 433 GLN A N 1
ATOM 3353 C CA . GLN A 1 433 ? 5.641 -19.558 5.402 1.00 96.12 433 GLN A CA 1
ATOM 3354 C C . GLN A 1 433 ? 4.978 -18.234 4.993 1.00 96.12 433 GLN A C 1
ATOM 3356 O O . GLN A 1 433 ? 3.922 -18.270 4.367 1.00 96.12 433 GLN A O 1
ATOM 3361 N N . CYS A 1 434 ? 5.628 -17.088 5.225 1.00 97.38 434 CYS A N 1
ATOM 3362 C CA . CYS A 1 434 ? 5.125 -15.788 4.765 1.00 97.38 434 CYS A CA 1
ATOM 3363 C C . CYS A 1 434 ? 4.977 -15.727 3.238 1.00 97.38 434 CYS A C 1
ATOM 3365 O O . CYS A 1 434 ? 3.922 -15.375 2.707 1.00 97.38 434 CYS A O 1
ATOM 3367 N N . CYS A 1 435 ? 6.016 -16.142 2.515 1.00 96.62 435 CYS A N 1
ATOM 3368 C CA . CYS A 1 435 ? 6.049 -16.165 1.057 1.00 96.62 435 CYS A CA 1
ATOM 3369 C C . CYS A 1 435 ? 4.919 -17.032 0.480 1.00 96.62 435 CYS A C 1
ATOM 3371 O O . CYS A 1 435 ? 4.190 -16.606 -0.418 1.00 96.62 435 CYS A O 1
ATOM 3373 N N . SER A 1 436 ? 4.733 -18.241 1.014 1.00 94.75 436 SER A N 1
ATOM 3374 C CA . SER A 1 436 ? 3.688 -19.155 0.545 1.00 94.75 436 SER A CA 1
ATOM 3375 C C . SER A 1 436 ? 2.279 -18.668 0.891 1.00 94.75 436 SER A C 1
ATOM 3377 O O . SER A 1 436 ? 1.401 -18.743 0.028 1.00 94.75 436 SER A O 1
ATOM 3379 N N . ALA A 1 437 ? 2.078 -18.122 2.094 1.00 95.06 437 ALA A N 1
ATOM 3380 C CA . ALA A 1 437 ? 0.787 -17.618 2.549 1.00 95.06 437 ALA A CA 1
ATOM 3381 C C . ALA A 1 437 ? 0.336 -16.369 1.776 1.00 95.06 437 ALA A C 1
ATOM 3383 O O . ALA A 1 437 ? -0.809 -16.301 1.330 1.00 95.06 437 ALA A O 1
ATOM 3384 N N . ILE A 1 438 ? 1.235 -15.401 1.575 1.00 96.31 438 ILE A N 1
ATOM 3385 C CA . ILE A 1 438 ? 0.884 -14.091 1.009 1.00 96.31 438 ILE A CA 1
ATOM 3386 C C . ILE A 1 438 ? 1.020 -14.060 -0.519 1.00 96.31 438 ILE A C 1
ATOM 3388 O O . ILE A 1 438 ? 0.175 -13.483 -1.207 1.00 96.31 438 ILE A O 1
ATOM 3392 N N . PHE A 1 439 ? 2.057 -14.691 -1.081 1.00 94.44 439 PHE A N 1
ATOM 3393 C CA . PHE A 1 439 ? 2.402 -14.543 -2.501 1.00 94.44 439 PHE A CA 1
ATOM 3394 C C . PHE A 1 439 ? 1.977 -15.728 -3.380 1.00 94.44 439 PHE A C 1
ATOM 3396 O O . PHE A 1 439 ? 2.156 -15.665 -4.600 1.00 94.44 439 PHE A O 1
ATOM 3403 N N . ALA A 1 440 ? 1.378 -16.782 -2.808 1.00 90.62 440 ALA A N 1
ATOM 3404 C CA . ALA A 1 440 ? 0.772 -17.911 -3.528 1.00 90.62 440 ALA A CA 1
ATOM 3405 C C . ALA A 1 440 ? 1.670 -18.512 -4.636 1.00 90.62 440 ALA A C 1
ATOM 3407 O O . ALA A 1 440 ? 1.219 -18.787 -5.750 1.00 90.62 440 ALA A O 1
ATOM 3408 N N . GLY A 1 441 ? 2.967 -18.672 -4.348 1.00 79.56 441 GLY A N 1
ATOM 3409 C CA . GLY A 1 441 ? 3.949 -19.250 -5.276 1.00 79.56 441 GLY A CA 1
ATOM 3410 C C . GLY A 1 441 ? 4.551 -18.276 -6.297 1.00 79.56 441 GLY A C 1
ATOM 3411 O O . GLY A 1 441 ? 5.282 -18.705 -7.190 1.00 79.56 441 GLY A O 1
ATOM 3412 N N . ARG A 1 442 ? 4.276 -16.969 -6.193 1.00 88.06 442 ARG A N 1
ATOM 3413 C CA . ARG A 1 442 ? 5.020 -15.935 -6.934 1.00 88.06 442 ARG A CA 1
ATOM 3414 C C . ARG A 1 442 ? 6.387 -15.691 -6.291 1.00 88.06 442 ARG A C 1
ATOM 3416 O O . ARG A 1 442 ? 6.613 -16.045 -5.139 1.00 88.06 442 ARG A O 1
ATOM 3423 N N . VAL A 1 443 ? 7.291 -15.054 -7.040 1.00 88.12 443 VAL A N 1
ATOM 3424 C CA . VAL A 1 443 ? 8.575 -14.586 -6.500 1.00 88.12 443 VAL A CA 1
ATOM 3425 C C . VAL A 1 443 ? 8.288 -13.596 -5.373 1.00 88.12 443 VAL A C 1
ATOM 3427 O O . VAL A 1 443 ? 7.800 -12.498 -5.631 1.00 88.12 443 VAL A O 1
ATOM 3430 N N . CYS A 1 444 ? 8.576 -14.002 -4.142 1.00 91.00 444 CYS A N 1
ATOM 3431 C CA . CYS A 1 444 ? 8.560 -13.134 -2.977 1.00 91.00 444 CYS A CA 1
ATOM 3432 C C . CYS A 1 444 ? 9.959 -12.531 -2.816 1.00 91.00 444 CYS A C 1
ATOM 3434 O O . CYS A 1 444 ? 10.943 -13.268 -2.773 1.00 91.00 444 CYS A O 1
ATOM 3436 N N . PRO A 1 445 ? 10.100 -11.206 -2.775 1.00 93.06 445 PRO A N 1
ATOM 3437 C CA . PRO A 1 445 ? 11.305 -10.568 -2.271 1.00 93.06 445 PRO A CA 1
ATOM 3438 C C . PRO A 1 445 ? 11.428 -10.799 -0.756 1.00 93.06 445 PRO A C 1
ATOM 3440 O O . PRO A 1 445 ? 10.437 -10.701 -0.028 1.00 93.06 445 PRO A O 1
ATOM 3443 N N . LYS A 1 446 ? 12.644 -11.106 -0.296 1.00 94.62 446 LYS A N 1
ATOM 3444 C CA . LYS A 1 446 ? 13.001 -11.263 1.120 1.00 94.62 446 LYS A CA 1
ATOM 3445 C C . LYS A 1 446 ? 13.701 -9.998 1.604 1.00 94.62 446 LYS A C 1
ATOM 3447 O O . LYS A 1 446 ? 14.659 -9.564 0.968 1.00 94.62 446 LYS A O 1
ATOM 3452 N N . GLU A 1 447 ? 13.265 -9.459 2.732 1.00 93.62 447 GLU A N 1
ATOM 3453 C CA . GLU A 1 447 ? 13.952 -8.385 3.448 1.00 93.62 447 GLU A CA 1
ATOM 3454 C C . GLU A 1 447 ? 14.260 -8.861 4.870 1.00 93.62 447 GLU A C 1
ATOM 3456 O O . GLU A 1 447 ? 13.397 -8.875 5.735 1.00 93.62 447 GLU A O 1
ATOM 3461 N N . ASP A 1 448 ? 15.481 -9.335 5.105 1.00 92.88 448 ASP A N 1
ATOM 3462 C CA . ASP A 1 448 ? 15.883 -9.863 6.412 1.00 92.88 448 ASP A CA 1
ATOM 3463 C C . ASP A 1 448 ? 16.542 -8.757 7.240 1.00 92.88 448 ASP A C 1
ATOM 3465 O O . ASP A 1 448 ? 17.747 -8.526 7.153 1.00 92.88 448 ASP A O 1
ATOM 3469 N N . VAL A 1 449 ? 15.740 -8.035 8.021 1.00 91.38 449 VAL A N 1
ATOM 3470 C CA . VAL A 1 449 ? 16.228 -6.969 8.916 1.00 91.38 449 VAL A CA 1
ATOM 3471 C C . VAL A 1 449 ? 17.033 -7.557 10.076 1.00 91.38 449 VAL A C 1
ATOM 3473 O O . VAL A 1 449 ? 17.923 -6.907 10.623 1.00 91.38 449 VAL A O 1
ATOM 3476 N N . CYS A 1 450 ? 16.747 -8.808 10.425 1.00 85.88 450 CYS A N 1
ATOM 3477 C CA . CYS A 1 450 ? 17.430 -9.545 11.476 1.00 85.88 450 CYS A CA 1
ATOM 3478 C C . CYS A 1 450 ? 18.704 -10.265 11.025 1.00 85.88 450 CYS A C 1
ATOM 3480 O O . CYS A 1 450 ? 19.370 -10.872 11.871 1.00 85.88 450 CYS A O 1
ATOM 3482 N N . GLU A 1 451 ? 19.041 -10.259 9.732 1.00 84.12 451 GLU A N 1
ATOM 3483 C CA . GLU A 1 451 ? 20.260 -10.908 9.267 1.00 84.12 451 GLU A CA 1
ATOM 3484 C C . GLU A 1 451 ? 21.460 -10.166 9.873 1.00 84.12 451 GLU A C 1
ATOM 3486 O O . GLU A 1 451 ? 21.654 -8.976 9.603 1.00 84.12 451 GLU A O 1
ATOM 3491 N N . PRO A 1 452 ? 22.252 -10.821 10.748 1.00 72.50 452 PRO A N 1
ATOM 3492 C CA . PRO A 1 452 ? 23.350 -10.152 11.422 1.00 72.50 452 PRO A CA 1
ATOM 3493 C C . PRO A 1 452 ? 24.294 -9.612 10.359 1.00 72.50 452 PRO A C 1
ATOM 3495 O O . PRO A 1 452 ? 24.709 -10.357 9.469 1.00 72.50 452 PRO A O 1
ATOM 3498 N N . GLU A 1 453 ? 24.626 -8.322 10.446 1.00 73.25 453 GLU A N 1
ATOM 3499 C CA . GLU A 1 453 ? 25.510 -7.695 9.472 1.00 73.25 453 GLU A CA 1
ATOM 3500 C C . GLU A 1 453 ? 26.779 -8.538 9.318 1.00 73.25 453 GLU A C 1
ATOM 3502 O O . GLU A 1 453 ? 27.591 -8.632 10.243 1.00 73.25 453 GLU A O 1
ATOM 3507 N N . ILE A 1 454 ? 26.946 -9.164 8.148 1.00 76.75 454 ILE A N 1
ATOM 3508 C CA . ILE A 1 454 ? 28.150 -9.933 7.852 1.00 76.75 454 ILE A CA 1
ATOM 3509 C C . ILE A 1 454 ? 29.316 -8.943 7.957 1.00 76.75 454 ILE A C 1
ATOM 3511 O O . ILE A 1 454 ? 29.359 -7.978 7.176 1.00 76.75 454 ILE A O 1
ATOM 3515 N N . PRO A 1 455 ? 30.242 -9.128 8.920 1.00 81.38 455 PRO A N 1
ATOM 3516 C CA . PRO A 1 455 ? 31.331 -8.188 9.122 1.00 81.38 455 PRO A CA 1
ATOM 3517 C C . PRO A 1 455 ? 32.123 -8.064 7.822 1.00 81.38 455 PRO A C 1
ATOM 3519 O O . PRO A 1 455 ? 32.298 -9.049 7.111 1.00 81.38 455 PRO A O 1
ATOM 3522 N N . CYS A 1 456 ? 32.630 -6.868 7.512 1.00 79.38 456 CYS A N 1
ATOM 3523 C CA . CYS A 1 456 ? 33.334 -6.576 6.252 1.00 79.38 456 CYS A CA 1
ATOM 3524 C C . CYS A 1 456 ? 34.381 -7.631 5.844 1.00 79.38 456 CYS A C 1
ATOM 3526 O O . CYS A 1 456 ? 34.583 -7.886 4.664 1.00 79.38 456 CYS A O 1
ATOM 3528 N N . SER A 1 457 ? 35.048 -8.262 6.816 1.00 82.56 457 SER A N 1
ATOM 3529 C CA . SER A 1 457 ? 36.052 -9.308 6.585 1.00 82.56 457 SER A CA 1
ATOM 3530 C C . SER A 1 457 ? 35.493 -10.634 6.052 1.00 82.56 457 SER A C 1
ATOM 3532 O O . SER A 1 457 ? 36.272 -11.484 5.628 1.00 82.56 457 SER A O 1
ATOM 3534 N N . GLN A 1 458 ? 34.176 -10.824 6.104 1.00 88.25 458 GLN A N 1
ATOM 3535 C CA . GLN A 1 458 ? 33.445 -12.005 5.644 1.00 88.25 458 GLN A CA 1
ATOM 3536 C C . GLN A 1 458 ? 32.565 -11.715 4.418 1.00 88.25 458 GLN A C 1
ATOM 3538 O O . GLN A 1 458 ? 31.941 -12.640 3.904 1.00 88.25 458 GLN A O 1
ATOM 3543 N N . GLN A 1 459 ? 32.519 -10.465 3.940 1.00 92.81 459 GLN A N 1
ATOM 3544 C CA . GLN A 1 459 ? 31.801 -10.126 2.712 1.00 92.81 459 GLN A CA 1
ATOM 3545 C C . GLN A 1 459 ? 32.468 -10.828 1.517 1.00 92.81 459 GLN A C 1
ATOM 3547 O O . GLN A 1 459 ? 33.684 -10.684 1.329 1.00 92.81 459 GLN A O 1
ATOM 3552 N N . PRO A 1 460 ? 31.718 -11.614 0.724 1.00 95.44 460 PRO A N 1
ATOM 3553 C CA . PRO A 1 460 ? 32.275 -12.290 -0.434 1.00 95.44 460 PRO A CA 1
ATOM 3554 C C . PRO A 1 460 ? 32.665 -11.280 -1.519 1.00 95.44 460 PRO A C 1
ATOM 3556 O O . PRO A 1 460 ? 32.023 -10.254 -1.717 1.00 95.44 460 PRO A O 1
ATOM 3559 N N . TRP A 1 461 ? 33.718 -11.607 -2.258 1.00 97.06 461 TRP A N 1
ATOM 3560 C CA . TRP A 1 461 ? 34.133 -10.901 -3.460 1.00 97.06 461 TRP A CA 1
ATOM 3561 C C . TRP A 1 461 ? 33.263 -11.306 -4.643 1.00 97.06 461 TRP A C 1
ATOM 3563 O O . TRP A 1 461 ? 33.157 -12.487 -4.955 1.00 97.06 461 TRP A O 1
ATOM 3573 N N . HIS A 1 462 ? 32.700 -10.342 -5.352 1.00 96.94 462 HIS A N 1
ATOM 3574 C CA . HIS A 1 462 ? 31.862 -10.566 -6.523 1.00 96.94 462 HIS A CA 1
ATOM 3575 C C . HIS A 1 462 ? 32.193 -9.546 -7.617 1.00 96.94 462 HIS A C 1
ATOM 3577 O O . HIS A 1 462 ? 32.736 -8.481 -7.315 1.00 96.94 462 HIS A O 1
ATOM 3583 N N . PRO A 1 463 ? 31.920 -9.824 -8.902 1.00 97.25 463 PRO A N 1
ATOM 3584 C CA . PRO A 1 463 ? 32.066 -8.799 -9.925 1.00 97.25 463 PRO A CA 1
ATOM 3585 C C . PRO A 1 463 ? 31.035 -7.684 -9.714 1.00 97.25 463 PRO A C 1
ATOM 3587 O O . PRO A 1 463 ? 29.947 -7.916 -9.192 1.00 97.25 463 PRO A O 1
ATOM 3590 N N . THR A 1 464 ? 31.322 -6.464 -10.144 1.00 96.50 464 THR A N 1
ATOM 3591 C CA . THR A 1 464 ? 30.274 -5.454 -10.322 1.00 96.50 464 THR A CA 1
ATOM 3592 C C . THR A 1 464 ? 29.267 -5.922 -11.373 1.00 96.50 464 THR A C 1
ATOM 3594 O O . THR A 1 464 ? 29.563 -6.783 -12.202 1.00 96.50 464 THR A O 1
ATOM 3597 N N . THR A 1 465 ? 28.052 -5.371 -11.365 1.00 93.38 465 THR A N 1
ATOM 3598 C CA . THR A 1 465 ? 26.987 -5.767 -12.309 1.00 93.38 465 THR A CA 1
ATOM 3599 C C . THR A 1 465 ? 27.341 -5.514 -13.779 1.00 93.38 465 THR A C 1
ATOM 3601 O O . THR A 1 465 ? 26.767 -6.141 -14.666 1.00 93.38 465 THR A O 1
ATOM 3604 N N . ASP A 1 466 ? 28.309 -4.636 -14.047 1.00 95.19 466 ASP A N 1
ATOM 3605 C CA . ASP A 1 466 ? 28.893 -4.383 -15.367 1.00 95.19 466 ASP A CA 1
ATOM 3606 C C . ASP A 1 466 ? 30.114 -5.271 -15.689 1.00 95.19 466 ASP A C 1
ATOM 3608 O O . ASP A 1 466 ? 30.704 -5.130 -16.761 1.00 95.19 466 ASP A O 1
ATOM 3612 N N . PHE A 1 467 ? 30.481 -6.182 -14.781 1.00 95.44 467 PHE A N 1
ATOM 3613 C CA . PHE A 1 467 ? 31.608 -7.111 -14.878 1.00 95.44 467 PHE A CA 1
ATOM 3614 C C . PHE A 1 467 ? 32.963 -6.429 -15.135 1.00 95.44 467 PHE A C 1
ATOM 3616 O O . PHE A 1 467 ? 33.814 -6.982 -15.830 1.00 95.44 467 PHE A O 1
ATOM 3623 N N . GLN A 1 468 ? 33.186 -5.227 -14.588 1.00 97.19 468 GLN A N 1
ATOM 3624 C CA . GLN A 1 468 ? 34.447 -4.492 -14.776 1.00 97.19 468 GLN A CA 1
ATOM 3625 C C . GLN A 1 468 ? 35.440 -4.621 -13.621 1.00 97.19 468 GLN A C 1
ATOM 3627 O O . GLN A 1 468 ? 36.646 -4.531 -13.853 1.00 97.19 468 GLN A O 1
ATOM 3632 N N . THR A 1 469 ? 34.970 -4.831 -12.392 1.00 97.50 469 THR A N 1
ATOM 3633 C CA . THR A 1 469 ? 35.834 -4.930 -11.207 1.00 97.50 469 THR A CA 1
ATOM 3634 C C . THR A 1 469 ? 35.315 -5.985 -10.243 1.00 97.50 469 THR A C 1
ATOM 3636 O O . THR A 1 469 ? 34.113 -6.215 -10.171 1.00 97.50 469 THR A O 1
ATOM 3639 N N . CYS A 1 470 ? 36.206 -6.632 -9.496 1.00 98.00 470 CYS A N 1
ATOM 3640 C CA . CYS A 1 470 ? 35.810 -7.431 -8.338 1.00 98.00 470 CYS A CA 1
ATOM 3641 C C . CYS A 1 470 ? 35.691 -6.512 -7.117 1.00 98.00 470 CYS A C 1
ATOM 3643 O O . CYS A 1 470 ? 36.620 -5.753 -6.824 1.00 98.00 470 CYS A O 1
ATOM 3645 N N . THR A 1 471 ? 34.567 -6.588 -6.408 1.00 97.31 471 THR A N 1
ATOM 3646 C CA . THR A 1 471 ? 34.242 -5.795 -5.218 1.00 97.31 471 THR A CA 1
ATOM 3647 C C . THR A 1 471 ? 33.738 -6.679 -4.078 1.00 97.31 471 THR A C 1
ATOM 3649 O O . THR A 1 471 ? 33.303 -7.802 -4.313 1.00 97.31 471 THR A O 1
ATOM 3652 N N . ASN A 1 472 ? 33.825 -6.198 -2.841 1.00 96.00 472 ASN A N 1
ATOM 3653 C CA . ASN A 1 472 ? 33.231 -6.811 -1.644 1.00 96.00 472 ASN A CA 1
ATOM 3654 C C . ASN A 1 472 ? 32.125 -5.922 -1.043 1.00 96.00 472 ASN A C 1
ATOM 3656 O O . ASN A 1 472 ? 31.921 -5.888 0.172 1.00 96.00 472 ASN A O 1
ATOM 3660 N N . SER A 1 473 ? 31.450 -5.151 -1.900 1.00 94.19 473 SER A N 1
ATOM 3661 C CA . SER A 1 473 ? 30.274 -4.360 -1.537 1.00 94.19 473 SER A CA 1
ATOM 3662 C C . SER A 1 473 ? 29.091 -5.251 -1.131 1.00 94.19 473 SER A C 1
ATOM 3664 O O . SER A 1 473 ? 29.008 -6.404 -1.536 1.00 94.19 473 SER A O 1
ATOM 3666 N N . LYS A 1 474 ? 28.115 -4.700 -0.401 1.00 90.38 474 LYS A N 1
ATOM 3667 C CA . LYS A 1 474 ? 26.837 -5.394 -0.143 1.00 90.38 474 LYS A CA 1
ATOM 3668 C C . LYS A 1 474 ? 25.893 -5.384 -1.363 1.00 90.38 474 LYS A C 1
ATOM 3670 O O . LYS A 1 474 ? 24.838 -6.007 -1.329 1.00 90.38 474 LYS A O 1
ATOM 3675 N N . GLU A 1 475 ? 26.239 -4.655 -2.425 1.00 88.88 475 GLU A N 1
ATOM 3676 C CA . GLU A 1 475 ? 25.379 -4.429 -3.587 1.00 88.88 475 GLU A CA 1
ATOM 3677 C C . GLU A 1 475 ? 25.671 -5.445 -4.698 1.00 88.88 475 GLU A C 1
ATOM 3679 O O . GLU A 1 475 ? 26.487 -5.221 -5.593 1.00 88.88 475 GLU A O 1
ATOM 3684 N N . PHE A 1 476 ? 24.961 -6.571 -4.672 1.00 90.75 476 PHE A N 1
ATOM 3685 C CA . PHE A 1 476 ? 24.960 -7.544 -5.762 1.00 90.75 476 PHE A CA 1
ATOM 3686 C C . PHE A 1 476 ? 23.546 -8.075 -6.034 1.00 90.75 476 PHE A C 1
ATOM 3688 O O . PHE A 1 476 ? 22.691 -8.052 -5.147 1.00 90.75 476 PHE A O 1
ATOM 3695 N N . PRO A 1 477 ? 23.252 -8.547 -7.260 1.00 89.25 477 PRO A N 1
ATOM 3696 C CA . PRO A 1 477 ? 21.953 -9.124 -7.582 1.00 89.25 477 PRO A CA 1
ATOM 3697 C C . PRO A 1 477 ? 21.592 -10.299 -6.654 1.00 89.25 477 PRO A C 1
ATOM 3699 O O . PRO A 1 477 ? 22.393 -11.223 -6.520 1.00 89.25 477 PRO A O 1
ATOM 3702 N N . PRO A 1 478 ? 20.367 -10.349 -6.095 1.00 77.94 478 PRO A N 1
ATOM 3703 C CA . PRO A 1 478 ? 19.962 -11.408 -5.162 1.00 77.94 478 PRO A CA 1
ATOM 3704 C C . PRO A 1 478 ? 19.926 -12.812 -5.785 1.00 77.94 478 PRO A C 1
ATOM 3706 O O . PRO A 1 478 ? 19.889 -13.813 -5.080 1.00 77.94 478 PRO A O 1
ATOM 3709 N N . THR A 1 479 ? 19.961 -12.913 -7.116 1.00 80.38 479 THR A N 1
ATOM 3710 C CA . THR A 1 479 ? 20.071 -14.188 -7.840 1.00 80.38 479 THR A CA 1
ATOM 3711 C C . THR A 1 479 ? 21.484 -14.781 -7.831 1.00 80.38 479 THR A C 1
ATOM 3713 O O . THR A 1 479 ? 21.686 -15.875 -8.356 1.00 80.38 479 THR A O 1
ATOM 3716 N N . TRP A 1 480 ? 22.488 -14.055 -7.333 1.00 90.56 480 TRP A N 1
ATOM 3717 C CA . TRP A 1 480 ? 23.869 -14.529 -7.296 1.00 90.56 480 TRP A CA 1
ATOM 3718 C C . TRP A 1 480 ? 24.122 -15.398 -6.069 1.00 90.56 480 TRP A C 1
ATOM 3720 O O . TRP A 1 480 ? 23.792 -15.036 -4.946 1.00 90.56 480 TRP A O 1
ATOM 3730 N N . THR A 1 481 ? 24.732 -16.557 -6.299 1.00 86.06 481 THR A N 1
ATOM 3731 C CA . THR A 1 481 ? 25.047 -17.545 -5.266 1.00 86.06 481 THR A CA 1
ATOM 3732 C C . THR A 1 481 ? 26.558 -17.708 -5.107 1.00 86.06 481 THR A C 1
ATOM 3734 O O . THR A 1 481 ? 27.340 -17.331 -5.990 1.00 86.06 481 THR A O 1
ATOM 3737 N N . VAL A 1 482 ? 26.956 -18.327 -3.988 1.00 82.06 482 VAL A N 1
ATOM 3738 C CA . VAL A 1 482 ? 28.344 -18.726 -3.664 1.00 82.06 482 VAL A CA 1
ATOM 3739 C C . VAL A 1 482 ? 28.984 -19.586 -4.755 1.00 82.06 482 VAL A C 1
ATOM 3741 O O . VAL A 1 482 ? 30.193 -19.539 -4.952 1.00 82.06 482 VAL A O 1
ATOM 3744 N N . ASP A 1 483 ? 28.183 -20.318 -5.526 1.00 78.56 483 ASP A N 1
ATOM 3745 C CA . ASP A 1 483 ? 28.707 -21.210 -6.560 1.00 78.56 483 ASP A CA 1
ATOM 3746 C C . ASP A 1 483 ? 28.993 -20.510 -7.899 1.00 78.56 483 ASP A C 1
ATOM 3748 O O . ASP A 1 483 ? 29.752 -21.042 -8.707 1.00 78.56 483 ASP A O 1
ATOM 3752 N N . ASN A 1 484 ? 28.419 -19.324 -8.145 1.00 87.25 484 ASN A N 1
ATOM 3753 C CA . ASN A 1 484 ? 28.453 -18.694 -9.472 1.00 87.25 484 ASN A CA 1
ATOM 3754 C C . ASN A 1 484 ? 29.220 -17.367 -9.518 1.00 87.25 484 ASN A C 1
ATOM 3756 O O . ASN A 1 484 ? 30.027 -17.170 -10.423 1.00 87.25 484 ASN A O 1
ATOM 3760 N N . PHE A 1 485 ? 28.958 -16.454 -8.578 1.00 94.50 485 PHE A N 1
ATOM 3761 C CA . PHE A 1 485 ? 29.486 -15.080 -8.640 1.00 94.50 485 PHE A CA 1
ATOM 3762 C C . PHE A 1 485 ? 29.971 -14.529 -7.296 1.00 94.50 485 PHE A C 1
ATOM 3764 O O . PHE A 1 485 ? 30.565 -13.455 -7.276 1.00 94.50 485 PHE A O 1
ATOM 3771 N N . LEU A 1 486 ? 29.733 -15.230 -6.181 1.00 95.75 486 LEU A N 1
ATOM 3772 C CA . LEU A 1 486 ? 30.219 -14.825 -4.862 1.00 95.75 486 LEU A CA 1
ATOM 3773 C C . LEU A 1 486 ? 31.417 -15.695 -4.473 1.00 95.75 486 LEU A C 1
ATOM 3775 O O . LEU A 1 486 ? 31.302 -16.903 -4.297 1.00 95.75 486 LEU A O 1
ATOM 3779 N N . HIS A 1 487 ? 32.579 -15.081 -4.315 1.00 95.81 487 HIS A N 1
ATOM 3780 C CA . HIS A 1 487 ? 33.846 -15.760 -4.091 1.00 95.81 487 HIS A CA 1
ATOM 3781 C C . HIS A 1 487 ? 34.431 -15.389 -2.730 1.00 95.81 487 HIS A C 1
ATOM 3783 O O . HIS A 1 487 ? 34.390 -14.243 -2.304 1.00 95.81 487 HIS A O 1
ATOM 3789 N N . LEU A 1 488 ? 35.047 -16.347 -2.037 1.00 94.62 488 LEU A N 1
ATOM 3790 C CA . LEU A 1 488 ? 35.625 -16.091 -0.710 1.00 94.62 488 LEU A CA 1
ATOM 3791 C C . LEU A 1 488 ? 36.835 -15.146 -0.741 1.00 94.62 488 LEU A C 1
ATOM 3793 O O . LEU A 1 488 ? 37.167 -14.539 0.275 1.00 94.62 488 LEU A O 1
ATOM 3797 N N . THR A 1 489 ? 37.522 -15.034 -1.881 1.00 95.94 489 THR A N 1
ATOM 3798 C CA . THR A 1 489 ? 38.698 -14.173 -2.025 1.00 95.94 489 THR A CA 1
ATOM 3799 C C . THR A 1 489 ? 38.654 -13.376 -3.322 1.00 95.94 489 THR A C 1
ATOM 3801 O O . THR A 1 489 ? 38.061 -13.795 -4.319 1.00 95.94 489 THR A O 1
ATOM 3804 N N . TYR A 1 490 ? 39.341 -12.237 -3.313 1.00 96.69 490 TYR A N 1
ATOM 3805 C CA . TYR A 1 490 ? 39.525 -11.383 -4.483 1.00 96.69 490 TYR A CA 1
ATOM 3806 C C . TYR A 1 490 ? 40.162 -12.152 -5.652 1.00 96.69 490 TYR A C 1
ATOM 3808 O O . TYR A 1 490 ? 39.710 -12.035 -6.789 1.00 96.69 490 TYR A O 1
ATOM 3816 N N . GLU A 1 491 ? 41.161 -12.997 -5.382 1.00 97.50 491 GLU A N 1
ATOM 3817 C CA . GLU A 1 491 ? 41.834 -13.805 -6.405 1.00 97.50 491 GLU A CA 1
ATOM 3818 C C . GLU A 1 491 ? 40.885 -14.817 -7.050 1.00 97.50 491 GLU A C 1
ATOM 3820 O O . GLU A 1 491 ? 40.959 -15.033 -8.259 1.00 97.50 491 GLU A O 1
ATOM 3825 N N . ALA A 1 492 ? 39.982 -15.414 -6.265 1.00 96.94 492 ALA A N 1
ATOM 3826 C CA . ALA A 1 492 ? 38.980 -16.338 -6.780 1.00 96.94 492 ALA A CA 1
ATOM 3827 C C . ALA A 1 492 ? 37.974 -15.624 -7.697 1.00 96.94 492 ALA A C 1
ATOM 3829 O O . ALA A 1 492 ? 37.688 -16.138 -8.776 1.00 96.94 492 ALA A O 1
ATOM 3830 N N . CYS A 1 493 ? 37.527 -14.415 -7.333 1.00 97.81 493 CYS A N 1
ATOM 3831 C CA . CYS A 1 493 ? 36.695 -13.583 -8.208 1.00 97.81 493 CYS A CA 1
ATOM 3832 C C . CYS A 1 493 ? 37.421 -13.210 -9.509 1.00 97.81 493 CYS A C 1
ATOM 3834 O O . CYS A 1 493 ? 36.887 -13.401 -10.602 1.00 97.81 493 CYS A O 1
ATOM 3836 N N . CYS A 1 494 ? 38.673 -12.750 -9.412 1.00 97.81 494 CYS A N 1
ATOM 3837 C CA . CYS A 1 494 ? 39.454 -12.367 -10.584 1.00 97.81 494 CYS A CA 1
ATOM 3838 C C . CYS A 1 494 ? 39.693 -13.534 -11.552 1.00 97.81 494 CYS A C 1
ATOM 3840 O O . CYS A 1 494 ? 39.539 -13.369 -12.761 1.00 97.81 494 CYS A O 1
ATOM 3842 N N . LEU A 1 495 ? 40.045 -14.719 -11.041 1.00 97.06 495 LEU A N 1
ATOM 3843 C CA . LEU A 1 495 ? 40.231 -15.906 -11.880 1.00 97.06 495 LEU A CA 1
ATOM 3844 C C . LEU A 1 495 ? 38.920 -16.366 -12.522 1.00 97.06 495 LEU A C 1
ATOM 3846 O O . LEU A 1 495 ? 38.933 -16.740 -13.689 1.00 97.06 495 LEU A O 1
ATOM 3850 N N . ALA A 1 496 ? 37.805 -16.325 -11.787 1.00 96.25 496 ALA A N 1
ATOM 3851 C CA . ALA A 1 496 ? 36.514 -16.786 -12.288 1.00 96.25 496 ALA A CA 1
ATOM 3852 C C . ALA A 1 496 ? 35.931 -15.869 -13.376 1.00 96.25 496 ALA A C 1
ATOM 3854 O O . ALA A 1 496 ? 35.388 -16.363 -14.362 1.00 96.25 496 ALA A O 1
ATOM 3855 N N . VAL A 1 497 ? 36.047 -14.548 -13.207 1.00 96.62 497 VAL A N 1
ATOM 3856 C CA . VAL A 1 497 ? 35.391 -13.568 -14.090 1.00 96.62 497 VAL A CA 1
ATOM 3857 C C . VAL A 1 497 ? 36.332 -13.034 -15.172 1.00 96.62 497 VAL A C 1
ATOM 3859 O O . VAL A 1 497 ? 35.907 -12.828 -16.307 1.00 96.62 497 VAL A O 1
ATOM 3862 N N . PHE A 1 498 ? 37.609 -12.815 -14.847 1.00 95.69 498 PHE A N 1
ATOM 3863 C CA . PHE A 1 498 ? 38.557 -12.108 -15.718 1.00 95.69 498 PHE A CA 1
ATOM 3864 C C . PHE A 1 498 ? 39.680 -12.997 -16.276 1.00 95.69 498 PHE A C 1
ATOM 3866 O O . PHE A 1 498 ? 40.444 -12.527 -17.118 1.00 95.69 498 PHE A O 1
ATOM 3873 N N . ASP A 1 499 ? 39.802 -14.255 -15.835 1.00 96.44 499 ASP A N 1
ATOM 3874 C CA . ASP A 1 499 ? 40.836 -15.223 -16.258 1.00 96.44 499 ASP A CA 1
ATOM 3875 C C . ASP A 1 499 ? 42.291 -14.758 -16.003 1.00 96.44 499 ASP A C 1
ATOM 3877 O O . ASP A 1 499 ? 43.254 -15.261 -16.581 1.00 96.44 499 ASP A O 1
ATOM 3881 N N . HIS A 1 500 ? 42.490 -13.766 -15.126 1.00 95.88 500 HIS A N 1
ATOM 3882 C CA . HIS A 1 500 ? 43.817 -13.309 -14.706 1.00 95.88 500 HIS A CA 1
ATOM 3883 C C . HIS A 1 500 ? 43.789 -12.631 -13.335 1.00 95.88 500 HIS A C 1
ATOM 3885 O O . HIS A 1 500 ? 42.772 -12.103 -12.897 1.00 95.88 500 HIS A O 1
ATOM 3891 N N . VAL A 1 501 ? 44.948 -12.605 -12.674 1.00 94.88 501 VAL A N 1
ATOM 3892 C CA . VAL A 1 501 ? 45.186 -11.874 -11.421 1.00 94.88 501 VAL A CA 1
ATOM 3893 C C . VAL A 1 501 ? 46.459 -11.032 -11.593 1.00 94.88 501 VAL A C 1
ATOM 3895 O O . VAL A 1 501 ? 47.466 -11.581 -12.053 1.00 94.88 501 VAL A O 1
ATOM 3898 N N . PRO A 1 502 ? 46.470 -9.736 -11.218 1.00 96.44 502 PRO A N 1
ATOM 3899 C CA . PRO A 1 502 ? 45.363 -8.969 -10.635 1.00 96.44 502 PRO A CA 1
ATOM 3900 C C . PRO A 1 502 ? 44.374 -8.453 -11.693 1.00 96.44 502 PRO A C 1
ATOM 3902 O O . PRO A 1 502 ? 44.790 -8.053 -12.777 1.00 96.44 502 PRO A O 1
ATOM 3905 N N . CYS A 1 503 ? 43.087 -8.412 -11.348 1.00 97.19 503 CYS A N 1
ATOM 3906 C CA . CYS A 1 503 ? 42.038 -7.719 -12.107 1.00 97.19 503 CYS A CA 1
ATOM 3907 C C . CYS A 1 503 ? 41.684 -6.369 -11.432 1.00 97.19 503 CYS A C 1
ATOM 3909 O O . CYS A 1 503 ? 42.187 -6.090 -10.340 1.00 97.19 503 CYS A O 1
ATOM 3911 N N . PRO A 1 504 ? 40.866 -5.476 -12.019 1.00 97.75 504 PRO A N 1
ATOM 3912 C CA . PRO A 1 504 ? 40.401 -4.288 -11.298 1.00 97.75 504 PRO A CA 1
ATOM 3913 C C . PRO A 1 504 ? 39.730 -4.6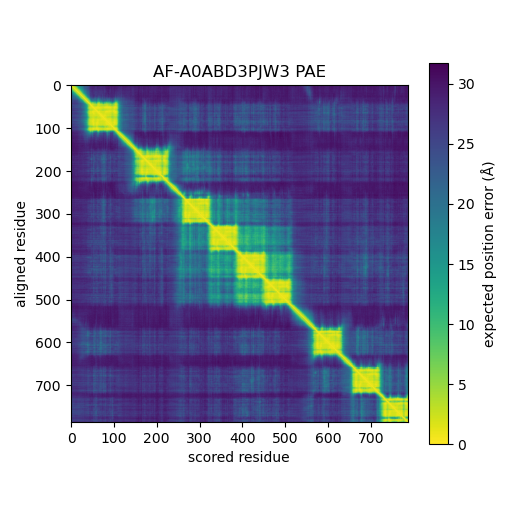72 -9.964 1.00 97.75 504 PRO A C 1
ATOM 3915 O O . PRO A 1 504 ? 39.004 -5.665 -9.889 1.00 97.75 504 PRO A O 1
ATOM 3918 N N . LYS A 1 505 ? 40.054 -3.928 -8.898 1.00 96.75 505 LYS A N 1
ATOM 3919 C CA . LYS A 1 505 ? 39.632 -4.192 -7.515 1.00 96.75 505 LYS A CA 1
ATOM 3920 C C . LYS A 1 505 ? 38.952 -2.958 -6.939 1.00 96.75 505 LYS A C 1
ATOM 3922 O O . LYS A 1 505 ? 39.537 -1.876 -6.990 1.00 96.75 505 LYS A O 1
ATOM 3927 N N . ASP A 1 506 ? 37.799 -3.149 -6.314 1.00 96.25 506 ASP A N 1
ATOM 3928 C CA . ASP A 1 506 ? 37.129 -2.139 -5.497 1.00 96.25 506 ASP A CA 1
ATOM 3929 C C . ASP A 1 506 ? 36.900 -2.694 -4.084 1.00 96.25 506 ASP A C 1
ATOM 3931 O O . ASP A 1 506 ? 36.046 -3.541 -3.860 1.00 96.25 506 ASP A O 1
ATOM 3935 N N . ASP A 1 507 ? 37.748 -2.302 -3.135 1.00 94.69 507 ASP A N 1
ATOM 3936 C CA . ASP A 1 507 ? 37.690 -2.799 -1.756 1.00 94.69 507 ASP A CA 1
ATOM 3937 C C . ASP A 1 507 ? 36.861 -1.842 -0.901 1.00 94.69 507 ASP A C 1
ATOM 3939 O O . ASP A 1 507 ? 37.395 -0.936 -0.256 1.00 94.69 507 ASP A O 1
ATOM 3943 N N . VAL A 1 508 ? 35.543 -2.026 -0.934 1.00 93.19 508 VAL A N 1
ATOM 3944 C CA . VAL A 1 508 ? 34.582 -1.243 -0.141 1.00 93.19 508 VAL A CA 1
ATOM 3945 C C . VAL A 1 508 ? 34.733 -1.550 1.353 1.00 93.19 508 VAL A C 1
ATOM 3947 O O . VAL A 1 508 ? 34.429 -0.716 2.205 1.00 93.19 508 VAL A O 1
ATOM 3950 N N . CYS A 1 509 ? 35.281 -2.723 1.668 1.00 87.31 509 CYS A N 1
ATOM 3951 C CA . CYS A 1 509 ? 35.516 -3.227 3.012 1.00 87.31 509 CYS A CA 1
ATOM 3952 C C . CYS A 1 509 ? 37.021 -3.369 3.325 1.00 87.31 509 CYS A C 1
ATOM 3954 O O . CYS A 1 509 ? 37.503 -4.484 3.558 1.00 87.31 509 CYS A O 1
ATOM 3956 N N . PRO A 1 510 ? 37.797 -2.266 3.384 1.00 76.38 510 PRO A N 1
ATOM 3957 C CA . PRO A 1 510 ? 39.236 -2.348 3.578 1.00 76.38 510 PRO A CA 1
ATOM 3958 C C . PRO A 1 510 ? 39.556 -3.010 4.919 1.00 76.38 510 PRO A C 1
ATOM 3960 O O . PRO A 1 510 ? 39.127 -2.559 5.985 1.00 76.38 510 PRO A O 1
ATOM 3963 N N . THR A 1 511 ? 40.362 -4.073 4.881 1.00 73.81 511 THR A N 1
ATOM 3964 C CA . THR A 1 511 ? 40.897 -4.685 6.102 1.00 73.81 511 THR A CA 1
ATOM 3965 C C . THR A 1 511 ? 41.590 -3.614 6.950 1.00 73.81 511 THR A C 1
ATOM 3967 O O . THR A 1 511 ? 42.400 -2.860 6.397 1.00 73.81 511 THR A O 1
ATOM 3970 N N . PRO A 1 512 ? 41.334 -3.545 8.272 1.00 64.44 512 PRO A N 1
ATOM 3971 C CA . PRO A 1 512 ? 41.985 -2.582 9.148 1.00 64.44 512 PRO A CA 1
ATOM 3972 C C . PRO A 1 512 ? 43.502 -2.650 8.969 1.00 64.44 512 PRO A C 1
ATOM 3974 O O . PRO A 1 512 ? 44.124 -3.698 9.166 1.00 64.44 512 PRO A O 1
ATOM 3977 N N . VAL A 1 513 ? 44.094 -1.530 8.558 1.00 50.16 513 VAL A N 1
ATOM 3978 C CA . VAL A 1 513 ? 45.528 -1.396 8.291 1.00 50.16 513 VAL A CA 1
ATOM 3979 C C . VAL A 1 513 ? 46.279 -1.521 9.623 1.00 50.16 513 VAL A C 1
ATOM 3981 O O . VAL A 1 513 ? 46.525 -0.538 10.313 1.00 50.16 513 VAL A O 1
ATOM 3984 N N . GLY A 1 514 ? 46.578 -2.756 10.031 1.00 47.69 514 GLY A N 1
ATOM 3985 C CA . GLY A 1 514 ? 47.214 -3.058 11.318 1.00 47.69 514 GLY A CA 1
ATOM 3986 C C . GLY A 1 514 ? 47.673 -4.508 11.514 1.00 47.69 514 GLY A C 1
ATOM 3987 O O . GLY A 1 514 ? 48.509 -4.761 12.379 1.00 47.69 514 GLY A O 1
ATOM 3988 N N . ALA A 1 515 ? 47.212 -5.464 10.700 1.00 43.53 515 ALA A N 1
ATOM 3989 C CA . ALA A 1 515 ? 47.710 -6.840 10.735 1.00 43.53 515 ALA A CA 1
ATOM 3990 C C . ALA A 1 515 ? 48.930 -6.993 9.809 1.00 43.53 515 ALA A C 1
ATOM 3992 O O . ALA A 1 515 ? 48.814 -7.300 8.624 1.00 43.53 515 ALA A O 1
ATOM 3993 N N . VAL A 1 516 ? 50.123 -6.733 10.345 1.00 37.69 516 VAL A N 1
ATOM 3994 C CA . VAL A 1 516 ? 51.392 -6.947 9.638 1.00 37.69 516 VAL A CA 1
ATOM 3995 C C . VAL A 1 516 ? 51.567 -8.447 9.373 1.00 37.69 516 VAL A C 1
ATOM 3997 O O . VAL A 1 516 ? 51.716 -9.237 10.304 1.00 37.69 516 VAL A O 1
ATOM 4000 N N . SER A 1 517 ? 51.534 -8.834 8.097 1.00 36.97 517 SER A N 1
ATOM 4001 C CA . SER A 1 517 ? 51.768 -10.203 7.630 1.00 36.97 517 SER A CA 1
ATOM 4002 C C . SER A 1 517 ? 53.167 -10.679 8.025 1.00 36.97 517 SER A C 1
ATOM 4004 O O . SER A 1 517 ? 54.172 -10.070 7.652 1.00 36.97 517 SER A O 1
ATOM 4006 N N . ALA A 1 518 ? 53.235 -11.798 8.748 1.00 35.59 518 ALA A N 1
ATOM 4007 C CA . ALA A 1 518 ? 54.477 -12.518 8.986 1.00 35.59 518 ALA A CA 1
ATOM 4008 C C . ALA A 1 518 ? 55.068 -13.022 7.654 1.00 35.59 518 ALA A C 1
ATOM 4010 O O . ALA A 1 518 ? 54.360 -13.483 6.759 1.00 35.59 518 ALA A O 1
ATOM 4011 N N . THR A 1 519 ? 56.385 -12.895 7.537 1.00 34.03 519 THR A N 1
ATOM 4012 C CA . THR A 1 519 ? 57.245 -13.309 6.423 1.00 34.03 519 THR A CA 1
ATOM 4013 C C . THR A 1 519 ? 57.172 -14.820 6.139 1.00 34.03 519 THR A C 1
ATOM 4015 O O . THR A 1 519 ? 57.171 -15.607 7.087 1.00 34.03 519 THR A O 1
ATOM 4018 N N . PRO A 1 520 ? 57.212 -15.272 4.867 1.00 42.91 520 PRO A N 1
ATOM 4019 C CA . PRO A 1 520 ? 57.265 -16.695 4.547 1.00 42.91 520 PRO A CA 1
ATOM 4020 C C . PRO A 1 520 ? 58.710 -17.223 4.550 1.00 42.91 520 PRO A C 1
ATOM 4022 O O . PRO A 1 520 ? 59.598 -16.682 3.889 1.00 42.91 520 PRO A O 1
ATOM 4025 N N . TYR A 1 521 ? 58.935 -18.313 5.287 1.00 31.48 521 TYR A N 1
ATOM 4026 C CA . TYR A 1 521 ? 60.145 -19.142 5.222 1.00 31.48 521 TYR A CA 1
ATOM 4027 C C . TYR A 1 521 ? 60.019 -20.167 4.070 1.00 31.48 521 TYR A C 1
ATOM 4029 O O . TYR A 1 521 ? 58.912 -20.646 3.813 1.00 31.48 521 TYR A O 1
ATOM 4037 N N . PRO A 1 522 ? 61.109 -20.536 3.369 1.00 46.03 522 PRO A N 1
ATOM 4038 C CA . PRO A 1 522 ? 61.047 -21.365 2.167 1.00 46.03 522 PRO A CA 1
ATOM 4039 C C . PRO A 1 522 ? 61.060 -22.867 2.494 1.00 46.03 522 PRO A C 1
ATOM 4041 O O . PRO A 1 522 ? 61.808 -23.315 3.364 1.00 46.03 522 PRO A O 1
ATOM 4044 N N . SER A 1 523 ? 60.310 -23.679 1.739 1.00 32.69 523 SER A N 1
ATOM 4045 C CA . SER A 1 523 ? 60.535 -25.131 1.705 1.00 32.69 523 SER A CA 1
ATOM 4046 C C . SER A 1 523 ? 60.155 -25.786 0.373 1.00 32.69 523 SER A C 1
ATOM 4048 O O . SER A 1 523 ? 58.997 -25.847 -0.020 1.00 32.69 523 SER A O 1
ATOM 4050 N N . SER A 1 524 ? 61.211 -26.242 -0.305 1.00 33.84 524 SER A N 1
ATOM 4051 C CA . SER A 1 524 ? 61.386 -27.487 -1.071 1.00 33.84 524 SER A CA 1
ATOM 4052 C C . SER A 1 524 ? 60.229 -28.123 -1.866 1.00 33.84 524 SER A C 1
ATOM 4054 O O . SER A 1 524 ? 59.332 -28.759 -1.322 1.00 33.84 524 SER A O 1
ATOM 4056 N N . LYS A 1 525 ? 60.444 -28.125 -3.192 1.00 38.53 525 LYS A N 1
ATOM 4057 C CA . LYS A 1 525 ? 60.097 -29.158 -4.198 1.00 38.53 525 LYS A CA 1
ATOM 4058 C C . LYS A 1 525 ? 60.005 -30.591 -3.637 1.00 38.53 525 LYS A C 1
ATOM 4060 O O . LYS A 1 525 ? 60.911 -31.002 -2.910 1.00 38.53 525 LYS A O 1
ATOM 4065 N N . PRO A 1 526 ? 59.069 -31.409 -4.158 1.00 39.84 526 PRO A N 1
ATOM 4066 C CA . PRO A 1 526 ? 59.517 -32.585 -4.917 1.00 39.84 526 PRO A CA 1
ATOM 4067 C C . PRO A 1 526 ? 58.699 -32.963 -6.177 1.00 39.84 526 PRO A C 1
ATOM 4069 O O . PRO A 1 526 ? 57.485 -32.843 -6.263 1.00 39.84 526 PRO A O 1
ATOM 4072 N N . THR A 1 527 ? 59.491 -33.451 -7.128 1.00 32.12 527 THR A N 1
ATOM 4073 C CA . THR A 1 527 ? 59.353 -34.279 -8.339 1.00 32.12 527 THR A CA 1
ATOM 4074 C C . THR A 1 527 ? 58.045 -35.032 -8.674 1.00 32.12 527 THR A C 1
ATOM 4076 O O . THR A 1 527 ? 57.514 -35.810 -7.891 1.00 32.12 527 THR A O 1
ATOM 4079 N N . THR A 1 528 ? 57.665 -34.884 -9.948 1.00 34.72 528 THR A N 1
ATOM 4080 C CA . THR A 1 528 ? 56.712 -35.624 -10.805 1.00 34.72 528 THR A CA 1
ATOM 4081 C C . THR A 1 528 ? 56.968 -37.141 -10.912 1.00 34.72 528 THR A C 1
ATOM 4083 O O . THR A 1 528 ? 58.127 -37.560 -10.943 1.00 34.72 528 THR A O 1
ATOM 4086 N N . PRO A 1 529 ? 55.918 -37.951 -11.157 1.00 38.66 529 PRO A N 1
ATOM 4087 C CA . PRO A 1 529 ? 56.030 -38.949 -12.224 1.00 38.66 529 PRO A CA 1
ATOM 4088 C C . PRO A 1 529 ? 54.810 -39.020 -13.163 1.00 38.66 529 PRO A C 1
ATOM 4090 O O . PRO A 1 529 ? 53.651 -39.005 -12.758 1.00 38.66 529 PRO A O 1
ATOM 4093 N N . THR A 1 530 ? 55.146 -39.122 -14.445 1.00 35.88 530 THR A N 1
ATOM 4094 C CA . THR A 1 530 ? 54.318 -39.271 -15.645 1.00 35.88 530 THR A CA 1
ATOM 4095 C C . THR A 1 530 ? 53.708 -40.673 -15.760 1.00 35.88 530 THR A C 1
ATOM 4097 O O . THR A 1 530 ? 54.434 -41.654 -15.604 1.00 35.88 530 THR A O 1
ATOM 4100 N N . LEU A 1 531 ? 52.431 -40.788 -16.153 1.00 32.34 531 LEU A N 1
ATOM 4101 C CA . LEU A 1 531 ? 51.858 -42.024 -16.709 1.00 32.34 531 LEU A CA 1
ATOM 4102 C C . LEU A 1 531 ? 51.015 -41.745 -17.967 1.00 32.34 531 LEU A C 1
ATOM 4104 O O . LEU A 1 531 ? 50.290 -40.760 -18.057 1.00 32.34 531 LEU A O 1
ATOM 4108 N N . HIS A 1 532 ? 51.205 -42.631 -18.947 1.00 34.16 532 HIS A N 1
ATOM 4109 C CA . HIS A 1 532 ? 50.749 -42.610 -20.340 1.00 34.16 532 HIS A CA 1
ATOM 4110 C C . HIS A 1 532 ? 49.242 -42.889 -20.541 1.00 34.16 532 HIS A C 1
ATOM 4112 O O . HIS A 1 532 ? 48.630 -43.541 -19.696 1.00 34.16 532 HIS A O 1
ATOM 4118 N N . PRO A 1 533 ? 48.662 -42.508 -21.702 1.00 42.91 533 PRO A N 1
ATOM 4119 C CA . PRO A 1 533 ? 47.292 -42.849 -22.083 1.00 42.91 533 PRO A CA 1
ATOM 4120 C C . PRO A 1 533 ? 47.210 -44.197 -22.828 1.00 42.91 533 PRO A C 1
ATOM 4122 O O . PRO A 1 533 ? 48.077 -44.525 -23.640 1.00 42.91 533 PRO A O 1
ATOM 4125 N N . VAL A 1 534 ? 46.134 -44.956 -22.586 1.00 36.97 534 VAL A N 1
ATOM 4126 C CA . VAL A 1 534 ? 45.781 -46.186 -23.318 1.00 36.97 534 VAL A CA 1
ATOM 4127 C C . VAL A 1 534 ? 44.490 -45.958 -24.104 1.00 36.97 534 VAL A C 1
ATOM 4129 O O . VAL A 1 534 ? 43.465 -45.584 -23.543 1.00 36.97 534 VAL A O 1
ATOM 4132 N N . THR A 1 535 ? 44.557 -46.234 -25.405 1.00 37.03 535 THR A N 1
ATOM 4133 C CA . THR A 1 535 ? 43.455 -46.209 -26.375 1.00 37.03 535 THR A CA 1
ATOM 4134 C C . THR A 1 535 ? 43.125 -47.644 -26.787 1.00 37.03 535 THR A C 1
ATOM 4136 O O . THR A 1 535 ? 44.011 -48.308 -27.320 1.00 37.03 535 THR A O 1
ATOM 4139 N N . ILE A 1 536 ? 41.878 -48.117 -26.632 1.00 34.78 536 ILE A N 1
ATOM 4140 C CA . ILE A 1 536 ? 41.331 -49.277 -27.374 1.00 34.78 536 ILE A CA 1
ATOM 4141 C C . ILE A 1 536 ? 39.849 -49.015 -27.701 1.00 34.78 536 ILE A C 1
ATOM 4143 O O . ILE A 1 536 ? 39.093 -48.549 -26.856 1.00 34.78 536 ILE A O 1
ATOM 4147 N N . GLY A 1 537 ? 39.489 -49.266 -28.964 1.00 30.91 537 GLY A N 1
ATOM 4148 C CA . GLY A 1 537 ? 38.241 -48.888 -29.629 1.00 30.91 537 GLY A CA 1
ATOM 4149 C C . GLY A 1 537 ? 37.036 -49.855 -29.524 1.00 30.91 537 GLY A C 1
ATOM 4150 O O . GLY A 1 537 ? 36.997 -50.712 -28.645 1.00 30.91 537 GLY A O 1
ATOM 4151 N N . PRO A 1 538 ? 36.036 -49.699 -30.425 1.00 45.25 538 PRO A N 1
ATOM 4152 C CA . PRO A 1 538 ? 34.630 -50.092 -30.230 1.00 45.25 538 PRO A CA 1
ATOM 4153 C C . PRO A 1 538 ? 34.211 -51.388 -30.956 1.00 45.25 538 PRO A C 1
ATOM 4155 O O . PRO A 1 538 ? 34.822 -51.776 -31.954 1.00 45.25 538 PRO A O 1
ATOM 4158 N N . THR A 1 539 ? 33.103 -52.031 -30.543 1.00 30.11 539 THR A N 1
ATOM 4159 C CA . THR A 1 539 ? 32.449 -53.115 -31.322 1.00 30.11 539 THR A CA 1
ATOM 4160 C C . THR A 1 539 ? 30.935 -53.286 -31.030 1.00 30.11 539 THR A C 1
ATOM 4162 O O . THR A 1 539 ? 30.550 -53.819 -30.002 1.00 30.11 539 THR A O 1
ATOM 4165 N N . ARG A 1 540 ? 30.105 -52.846 -31.995 1.00 29.08 540 ARG A N 1
ATOM 4166 C CA . ARG A 1 540 ? 29.069 -53.582 -32.778 1.00 29.08 540 ARG A CA 1
ATOM 4167 C C . ARG A 1 540 ? 27.864 -54.336 -32.128 1.00 29.08 540 ARG A C 1
ATOM 4169 O O . ARG A 1 540 ? 28.036 -55.371 -31.505 1.00 29.08 540 ARG A O 1
ATOM 4176 N N . ASN A 1 541 ? 26.665 -53.922 -32.586 1.00 31.17 541 ASN A N 1
ATOM 4177 C CA . ASN A 1 541 ? 25.470 -54.662 -33.086 1.00 31.17 541 ASN A CA 1
ATOM 4178 C C . ASN A 1 541 ? 24.623 -55.643 -32.234 1.00 31.17 541 ASN A C 1
ATOM 4180 O O . ASN A 1 541 ? 25.108 -56.687 -31.817 1.00 31.17 541 ASN A O 1
ATOM 4184 N N . SER A 1 542 ? 23.290 -55.426 -32.269 1.00 29.83 542 SER A N 1
ATOM 4185 C CA . SER A 1 542 ? 22.173 -56.339 -32.685 1.00 29.83 542 SER A CA 1
ATOM 4186 C C . SER A 1 542 ? 20.847 -55.552 -32.521 1.00 29.83 542 SER A C 1
ATOM 4188 O O . SER A 1 542 ? 20.689 -54.919 -31.490 1.00 29.83 542 SER A O 1
ATOM 4190 N N . SER A 1 543 ? 19.922 -55.317 -33.467 1.00 30.34 543 SER A N 1
ATOM 4191 C CA . SER A 1 543 ? 19.155 -56.117 -34.446 1.00 30.34 543 SER A CA 1
ATOM 4192 C C . SER A 1 543 ? 18.263 -57.209 -33.844 1.00 30.34 543 SER A C 1
ATOM 4194 O O . SER A 1 543 ? 18.766 -58.299 -33.596 1.00 30.34 543 SER A O 1
ATOM 4196 N N . THR A 1 544 ? 16.946 -56.969 -33.701 1.00 30.70 544 THR A N 1
ATOM 4197 C CA . THR A 1 544 ? 15.894 -57.855 -34.261 1.00 30.70 544 THR A CA 1
ATOM 4198 C C . THR A 1 544 ? 14.481 -57.244 -34.244 1.00 30.70 544 THR A C 1
ATOM 4200 O O . THR A 1 544 ? 14.027 -56.664 -33.266 1.00 30.70 544 THR A O 1
ATOM 4203 N N . THR A 1 545 ? 13.810 -57.430 -35.376 1.00 31.23 545 THR A N 1
ATOM 4204 C CA . THR A 1 545 ? 12.410 -57.186 -35.758 1.00 31.23 545 THR A CA 1
ATOM 4205 C C . THR A 1 545 ? 11.445 -58.196 -35.119 1.00 31.23 545 THR A C 1
ATOM 4207 O O . THR A 1 545 ? 11.853 -59.339 -34.950 1.00 31.23 545 THR A O 1
ATOM 4210 N N . MET A 1 546 ? 10.155 -57.861 -34.941 1.00 29.38 546 MET A N 1
ATOM 4211 C CA . MET A 1 546 ? 9.025 -58.780 -35.204 1.00 29.38 546 MET A CA 1
ATOM 4212 C C . MET A 1 546 ? 7.702 -58.032 -35.448 1.00 29.38 546 MET A C 1
ATOM 4214 O O . MET A 1 546 ? 7.416 -56.991 -34.868 1.00 29.38 546 MET A O 1
ATOM 4218 N N . THR A 1 547 ? 6.926 -58.615 -36.357 1.00 33.56 547 THR A N 1
ATOM 4219 C CA . THR A 1 547 ? 5.698 -58.152 -37.011 1.00 33.56 547 THR A CA 1
ATOM 4220 C C . THR A 1 547 ? 4.500 -58.929 -36.453 1.00 33.56 547 THR A C 1
ATOM 4222 O O . THR A 1 547 ? 4.630 -60.134 -36.243 1.00 33.56 547 THR A O 1
ATOM 4225 N N . GLY A 1 548 ? 3.318 -58.314 -36.318 1.00 29.98 548 GLY A N 1
ATOM 4226 C CA . GLY A 1 548 ? 2.074 -59.064 -36.080 1.00 29.98 548 GLY A CA 1
ATOM 4227 C C . GLY A 1 548 ? 0.812 -58.211 -35.884 1.00 29.98 548 GLY A C 1
ATOM 4228 O O . GLY A 1 548 ? 0.592 -57.670 -34.812 1.00 29.98 548 GLY A O 1
ATOM 4229 N N . ALA A 1 549 ? -0.041 -58.155 -36.909 1.00 30.56 549 ALA A N 1
ATOM 4230 C CA . ALA A 1 549 ? -1.490 -57.869 -36.849 1.00 30.56 549 ALA A CA 1
ATOM 4231 C C . ALA A 1 549 ? -2.233 -59.220 -37.085 1.00 30.56 549 ALA A C 1
ATOM 4233 O O . ALA A 1 549 ? -1.545 -60.107 -37.613 1.00 30.56 549 ALA A O 1
ATOM 4234 N N . PRO A 1 550 ? -3.558 -59.450 -36.818 1.00 40.66 550 PRO A N 1
ATOM 4235 C CA . PRO A 1 550 ? -4.679 -58.565 -37.235 1.00 40.66 550 PRO A CA 1
ATOM 4236 C C . PRO A 1 550 ? -6.074 -58.657 -36.500 1.00 40.66 550 PRO A C 1
ATOM 4238 O O . PRO A 1 550 ? -6.362 -59.611 -35.790 1.00 40.66 550 PRO A O 1
ATOM 4241 N N . THR A 1 551 ? -7.011 -57.751 -36.875 1.00 31.20 551 THR A N 1
ATOM 4242 C CA . THR A 1 551 ? -8.522 -57.846 -36.879 1.00 31.20 551 THR A CA 1
ATOM 4243 C C . THR A 1 551 ? -9.276 -57.805 -35.519 1.00 31.20 551 THR A C 1
ATOM 4245 O O . THR A 1 551 ? -8.891 -58.510 -34.604 1.00 31.20 551 THR A O 1
ATOM 4248 N N . VAL A 1 552 ? -10.349 -57.013 -35.276 1.00 29.03 552 VAL A N 1
ATOM 4249 C CA . VAL A 1 552 ? -11.773 -57.161 -35.716 1.00 29.03 552 VAL A CA 1
ATOM 4250 C C . VAL A 1 552 ? -12.629 -55.892 -35.385 1.00 29.03 552 VAL A C 1
ATOM 4252 O O . VAL A 1 552 ? -12.375 -55.198 -34.411 1.00 29.03 552 VAL A O 1
ATOM 4255 N N . ARG A 1 553 ? -13.676 -55.633 -36.198 1.00 27.97 553 ARG A N 1
ATOM 4256 C CA . ARG A 1 553 ? -14.782 -54.616 -36.174 1.00 27.97 553 ARG A CA 1
ATOM 4257 C C . ARG A 1 553 ? -16.120 -55.348 -35.849 1.00 27.97 553 ARG A C 1
ATOM 4259 O O . ARG A 1 553 ? -16.153 -56.501 -36.287 1.00 27.97 553 ARG A O 1
ATOM 4266 N N . PRO A 1 554 ? -17.222 -54.836 -35.205 1.00 38.91 554 PRO A N 1
ATOM 4267 C CA . PRO A 1 554 ? -18.083 -53.667 -35.580 1.00 38.91 554 PRO A CA 1
ATOM 4268 C C . PRO A 1 554 ? -18.773 -52.914 -34.387 1.00 38.91 554 PRO A C 1
ATOM 4270 O O . PRO A 1 554 ? -18.699 -53.362 -33.258 1.00 38.91 554 PRO A O 1
ATOM 4273 N N . SER A 1 555 ? -19.436 -51.747 -34.501 1.00 27.75 555 SER A N 1
ATOM 4274 C CA . SER A 1 555 ? -20.806 -51.525 -35.024 1.00 27.75 555 SER A CA 1
ATOM 4275 C C . SER A 1 555 ? -21.295 -50.089 -34.699 1.00 27.75 555 SER A C 1
ATOM 4277 O O . SER A 1 555 ? -20.865 -49.490 -33.721 1.00 27.75 555 SER A O 1
ATOM 4279 N N . THR A 1 556 ? -22.218 -49.552 -35.504 1.00 31.92 556 THR A N 1
ATOM 4280 C CA . THR A 1 556 ? -22.776 -48.180 -35.486 1.00 31.92 556 THR A CA 1
ATOM 4281 C C . THR A 1 556 ? -24.274 -48.156 -35.133 1.00 31.92 556 THR A C 1
ATOM 4283 O O . THR A 1 556 ? -25.005 -48.906 -35.782 1.00 31.92 556 THR A O 1
ATOM 4286 N N . LYS A 1 557 ? -24.750 -47.242 -34.256 1.00 28.33 557 LYS A N 1
ATOM 4287 C CA . LYS A 1 557 ? -25.969 -46.379 -34.408 1.00 28.33 557 LYS A CA 1
ATOM 4288 C C . LYS A 1 557 ? -26.324 -45.572 -33.122 1.00 28.33 557 LYS A C 1
ATOM 4290 O O . LYS A 1 557 ? -25.757 -45.874 -32.082 1.00 28.33 557 LYS A O 1
ATOM 4295 N N . PRO A 1 558 ? -27.188 -44.525 -33.196 1.00 41.78 558 PRO A N 1
ATOM 4296 C CA . PRO A 1 558 ? -26.996 -43.242 -32.509 1.00 41.78 558 PRO A CA 1
ATOM 4297 C C . PRO A 1 558 ? -27.938 -43.016 -31.313 1.00 41.78 558 PRO A C 1
ATOM 4299 O O . PRO A 1 558 ? -29.054 -43.536 -31.311 1.00 41.78 558 PRO A O 1
ATOM 4302 N N . THR A 1 559 ? -27.544 -42.138 -30.381 1.00 27.81 559 THR A N 1
ATOM 4303 C CA . THR A 1 559 ? -28.424 -41.670 -29.298 1.00 27.81 559 THR A CA 1
ATOM 4304 C C . THR A 1 559 ? -28.413 -40.146 -29.173 1.00 27.81 559 THR A C 1
ATOM 4306 O O . THR A 1 559 ? -27.380 -39.485 -29.185 1.00 27.81 559 THR A O 1
ATOM 4309 N N . THR A 1 560 ? -29.635 -39.643 -29.112 1.00 27.16 560 THR A N 1
ATOM 4310 C CA . THR A 1 560 ? -30.175 -38.286 -29.088 1.00 27.16 560 THR A CA 1
ATOM 4311 C C . THR A 1 560 ? -29.677 -37.435 -27.912 1.00 27.16 560 THR A C 1
ATOM 4313 O O . THR A 1 560 ? -29.657 -37.910 -26.780 1.00 27.16 560 THR A O 1
ATOM 4316 N N . MET A 1 561 ? -29.349 -36.159 -28.157 1.00 26.67 561 MET A N 1
ATOM 4317 C CA . MET A 1 561 ? -29.102 -35.167 -27.101 1.00 26.67 561 MET A CA 1
ATOM 4318 C C . MET A 1 561 ? -30.423 -34.593 -26.567 1.00 26.67 561 MET A C 1
ATOM 4320 O O . MET A 1 561 ? -31.261 -34.141 -27.348 1.00 26.67 561 MET A O 1
ATOM 4324 N N . SER A 1 562 ? -30.572 -34.551 -25.242 1.00 27.00 562 SER A N 1
ATOM 4325 C CA . SER A 1 562 ? -31.581 -33.752 -24.535 1.00 27.00 562 SER A CA 1
ATOM 4326 C C . SER A 1 562 ? -30.868 -32.742 -23.628 1.00 27.00 562 SER A C 1
ATOM 4328 O O . SER A 1 562 ? -30.041 -33.164 -22.822 1.00 27.00 562 SER A O 1
ATOM 4330 N N . PRO A 1 563 ? -31.151 -31.430 -23.727 1.00 30.73 563 PRO A N 1
ATOM 4331 C CA . PRO A 1 563 ? -30.640 -30.451 -22.779 1.00 30.73 563 PRO A CA 1
ATOM 4332 C C . PRO A 1 563 ? -31.539 -30.403 -21.536 1.00 30.73 563 PRO A C 1
ATOM 4334 O O . PRO A 1 563 ? -32.741 -30.164 -21.636 1.00 30.73 563 PRO A O 1
ATOM 4337 N N . THR A 1 564 ? -30.947 -30.603 -20.361 1.00 30.38 564 THR A N 1
ATOM 4338 C CA . THR A 1 564 ? -31.606 -30.392 -19.066 1.00 30.38 564 THR A CA 1
ATOM 4339 C C . THR A 1 564 ? -31.167 -29.034 -18.524 1.00 30.38 564 THR A C 1
ATOM 4341 O O . THR A 1 564 ? -30.146 -28.930 -17.849 1.00 30.38 564 THR A O 1
ATOM 4344 N N . SER A 1 565 ? -31.903 -27.970 -18.844 1.00 35.03 565 SER A N 1
ATOM 4345 C CA . SER A 1 565 ? -31.693 -26.648 -18.240 1.00 35.03 565 SER A CA 1
ATOM 4346 C C . SER A 1 565 ? -32.402 -26.579 -16.885 1.00 35.03 565 SER A C 1
ATOM 4348 O O . SER A 1 565 ? -33.622 -26.741 -16.814 1.00 35.03 565 SER A O 1
ATOM 4350 N N . LYS A 1 566 ? -31.642 -26.345 -15.809 1.00 37.88 566 LYS A N 1
ATOM 4351 C CA . LYS A 1 566 ? -32.184 -26.041 -14.475 1.00 37.88 566 LYS A CA 1
ATOM 4352 C C . LYS A 1 566 ? -32.922 -24.684 -14.503 1.00 37.88 566 LYS A C 1
ATOM 4354 O O . LYS A 1 566 ? -32.498 -23.797 -15.243 1.00 37.88 566 LYS A O 1
ATOM 4359 N N . PRO A 1 567 ? -34.003 -24.507 -13.722 1.00 46.69 567 PRO A N 1
ATOM 4360 C CA . PRO A 1 567 ? -34.763 -23.258 -13.686 1.00 46.69 567 PRO A CA 1
ATOM 4361 C C . PRO A 1 567 ? -33.937 -22.123 -13.065 1.00 46.69 567 PRO A C 1
ATOM 4363 O O . PRO A 1 567 ? -33.403 -22.264 -11.965 1.00 46.69 567 PRO A O 1
ATOM 4366 N N . VAL A 1 568 ? -33.838 -21.003 -13.781 1.00 58.38 568 VAL A N 1
ATOM 4367 C CA . VAL A 1 568 ? -33.178 -19.773 -13.324 1.00 58.38 568 VAL A CA 1
ATOM 4368 C C . VAL A 1 568 ? -34.114 -19.050 -12.352 1.00 58.38 568 VAL A C 1
ATOM 4370 O O . VAL A 1 568 ? -35.234 -18.697 -12.716 1.00 58.38 568 VAL A O 1
ATOM 4373 N N . VAL A 1 569 ? -33.675 -18.853 -11.107 1.00 70.31 569 VAL A N 1
ATOM 4374 C CA . VAL A 1 569 ? -34.423 -18.088 -10.097 1.00 70.31 569 VAL A CA 1
ATOM 4375 C C . VAL A 1 569 ? -34.007 -16.623 -10.188 1.00 70.31 569 VAL A C 1
ATOM 4377 O O . VAL A 1 569 ? -32.865 -16.280 -9.903 1.00 70.31 569 VAL A O 1
ATOM 4380 N N . CYS A 1 570 ? -34.944 -15.763 -10.578 1.00 69.31 570 CYS A N 1
ATOM 4381 C CA . CYS A 1 570 ? -34.741 -14.322 -10.693 1.00 69.31 570 CYS A CA 1
ATOM 4382 C C . CYS A 1 570 ? -35.168 -13.613 -9.400 1.00 69.31 570 CYS A C 1
ATOM 4384 O O . CYS A 1 570 ? -36.354 -13.389 -9.165 1.00 69.31 570 CYS A O 1
ATOM 4386 N N . ILE A 1 571 ? -34.198 -13.284 -8.550 1.00 60.72 571 ILE A N 1
ATOM 4387 C CA . ILE A 1 571 ? -34.325 -12.376 -7.388 1.00 60.72 571 ILE A CA 1
ATOM 4388 C C . ILE A 1 571 ? -33.954 -10.966 -7.916 1.00 60.72 571 ILE A C 1
ATOM 4390 O O . ILE A 1 571 ? -33.245 -10.940 -8.920 1.00 60.72 571 ILE A O 1
ATOM 4394 N N . PRO A 1 572 ? -34.477 -9.822 -7.399 1.00 69.44 572 PRO A N 1
ATOM 4395 C CA . PRO A 1 572 ? -34.686 -8.599 -8.189 1.00 69.44 572 PRO A CA 1
ATOM 4396 C C . PRO A 1 572 ? -33.446 -8.238 -9.006 1.00 69.44 572 PRO A C 1
ATOM 4398 O O . PRO A 1 572 ? -32.429 -7.797 -8.473 1.00 69.44 572 PRO A O 1
ATOM 4401 N N . ALA A 1 573 ? -33.535 -8.533 -10.301 1.00 79.38 573 ALA A N 1
ATOM 4402 C CA . ALA A 1 573 ? -32.363 -8.707 -11.131 1.00 79.38 573 ALA A CA 1
ATOM 4403 C C . ALA A 1 573 ? -31.829 -7.332 -11.526 1.00 79.38 573 ALA A C 1
ATOM 4405 O O . ALA A 1 573 ? -32.467 -6.601 -12.289 1.00 79.38 573 ALA A O 1
ATOM 4406 N N . LYS A 1 574 ? -30.676 -6.970 -10.960 1.00 95.56 574 LYS A N 1
ATOM 4407 C CA . LYS A 1 574 ? -29.945 -5.767 -11.347 1.00 95.56 574 LYS A CA 1
ATOM 4408 C C . LYS A 1 574 ? -29.394 -5.949 -12.764 1.00 95.56 574 LYS A C 1
ATOM 4410 O O . LYS A 1 574 ? -28.992 -7.041 -13.157 1.00 95.56 574 LYS A O 1
ATOM 4415 N N . TRP A 1 575 ? -29.392 -4.864 -13.524 1.00 97.19 575 TRP A N 1
ATOM 4416 C CA . TRP A 1 575 ? -28.816 -4.773 -14.856 1.00 97.19 575 TRP A CA 1
ATOM 4417 C C . TRP A 1 575 ? -27.321 -4.499 -14.760 1.00 97.19 575 TRP A C 1
ATOM 4419 O O . TRP A 1 575 ? -26.913 -3.557 -14.083 1.00 97.19 575 TRP A O 1
ATOM 4429 N N . HIS A 1 576 ? -26.525 -5.283 -15.474 1.00 97.50 576 HIS A N 1
ATOM 4430 C CA . HIS A 1 576 ? -25.068 -5.181 -15.499 1.00 97.50 576 HIS A CA 1
ATOM 4431 C C . HIS A 1 576 ? -24.540 -5.258 -16.942 1.00 97.50 576 HIS A C 1
ATOM 4433 O O . HIS A 1 576 ? -25.274 -5.701 -17.838 1.00 97.50 576 HIS A O 1
ATOM 4439 N N . PRO A 1 577 ? -23.319 -4.766 -17.222 1.00 97.06 577 PRO A N 1
ATOM 4440 C CA . PRO A 1 577 ? -22.773 -4.756 -18.574 1.00 97.06 577 PRO A CA 1
ATOM 4441 C C . PRO A 1 577 ? -22.415 -6.176 -19.034 1.00 97.06 577 PRO A C 1
ATOM 4443 O O . PRO A 1 577 ? -21.563 -6.854 -18.463 1.00 97.06 577 PRO A O 1
ATOM 4446 N N . GLY A 1 578 ? -23.058 -6.608 -20.113 1.00 94.31 578 GLY A N 1
ATOM 4447 C CA . GLY A 1 578 ? -22.801 -7.854 -20.822 1.00 94.31 578 GLY A CA 1
ATOM 4448 C C . GLY A 1 578 ? -21.859 -7.676 -22.018 1.00 94.31 578 GLY A C 1
ATOM 4449 O O . GLY A 1 578 ? -21.189 -6.655 -22.200 1.00 94.31 578 GLY A O 1
ATOM 4450 N N . LYS A 1 579 ? -21.805 -8.700 -22.875 1.00 90.25 579 LYS A N 1
ATOM 4451 C CA . LYS A 1 579 ? -21.000 -8.678 -24.110 1.00 90.25 579 LYS A CA 1
ATOM 4452 C C . LYS A 1 579 ? -21.626 -7.749 -25.156 1.00 90.25 579 LYS A C 1
ATOM 4454 O O . LYS A 1 579 ? -22.824 -7.487 -25.118 1.00 90.25 579 LYS A O 1
ATOM 4459 N N . ASP A 1 580 ? -20.824 -7.254 -26.097 1.00 90.31 580 ASP A N 1
ATOM 4460 C CA . ASP A 1 580 ? -21.290 -6.542 -27.302 1.00 90.31 580 ASP A CA 1
ATOM 4461 C C . ASP A 1 580 ? -22.202 -5.322 -27.057 1.00 90.31 580 ASP A C 1
ATOM 4463 O O . ASP A 1 580 ? -23.160 -5.084 -27.794 1.00 90.31 580 ASP A O 1
ATOM 4467 N N . ARG A 1 581 ? -21.898 -4.514 -26.031 1.00 92.56 581 ARG A N 1
ATOM 4468 C CA . ARG A 1 581 ? -22.707 -3.342 -25.635 1.00 92.56 581 ARG A CA 1
ATOM 4469 C C . ARG A 1 581 ? -24.155 -3.697 -25.289 1.00 92.56 581 ARG A C 1
ATOM 4471 O O . ARG A 1 581 ? -25.092 -2.963 -25.623 1.00 92.56 581 ARG A O 1
ATOM 4478 N N . THR A 1 582 ? -24.344 -4.845 -24.652 1.00 96.62 582 THR A N 1
ATOM 4479 C CA . THR A 1 582 ? -25.630 -5.245 -24.093 1.00 96.62 582 THR A CA 1
ATOM 4480 C C . THR A 1 582 ? -25.602 -5.083 -22.584 1.00 96.62 582 THR A C 1
ATOM 4482 O O . THR A 1 582 ? -24.579 -5.312 -21.959 1.00 96.62 582 THR A O 1
ATOM 4485 N N . CYS A 1 583 ? -26.714 -4.684 -21.986 1.00 97.81 583 CYS A N 1
ATOM 4486 C CA . CYS A 1 583 ? -26.923 -4.834 -20.553 1.00 97.81 583 CYS A CA 1
ATOM 4487 C C . CYS A 1 583 ? -27.777 -6.082 -20.333 1.00 97.81 583 CYS A C 1
ATOM 4489 O O . CYS A 1 583 ? -28.763 -6.286 -21.051 1.00 97.81 583 CYS A O 1
ATOM 4491 N N . SER A 1 584 ? -27.391 -6.905 -19.361 1.00 96.81 584 SER A N 1
ATOM 4492 C CA . SER A 1 584 ? -28.034 -8.175 -19.027 1.00 96.81 584 SER A CA 1
ATOM 4493 C C . SER A 1 584 ? -28.541 -8.142 -17.591 1.00 96.81 584 SER A C 1
ATOM 4495 O O . SER A 1 584 ? -27.939 -7.496 -16.737 1.00 96.81 584 SER A O 1
ATOM 4497 N N . ASN A 1 585 ? -29.647 -8.827 -17.317 1.00 96.25 585 ASN A N 1
ATOM 4498 C CA . ASN A 1 585 ? -30.088 -9.120 -15.948 1.00 96.25 585 ASN A CA 1
ATOM 4499 C C . ASN A 1 585 ? -29.914 -10.611 -15.606 1.00 96.25 585 ASN A C 1
ATOM 4501 O O . ASN A 1 585 ? -30.609 -11.159 -14.751 1.00 96.25 585 ASN A O 1
ATOM 4505 N N . SER A 1 586 ? -28.984 -11.272 -16.305 1.00 94.00 586 SER A N 1
ATOM 4506 C CA . SER A 1 586 ? -28.501 -12.608 -15.972 1.00 94.00 586 SER A CA 1
ATOM 4507 C C . SER A 1 586 ? -28.007 -12.671 -14.524 1.00 94.00 586 SER A C 1
ATOM 4509 O O . SER A 1 586 ? -27.276 -11.769 -14.117 1.00 94.00 586 SER A O 1
ATOM 4511 N N . PRO A 1 587 ? -28.273 -13.748 -13.766 1.00 90.81 587 PRO A N 1
ATOM 4512 C CA . PRO A 1 587 ? -27.612 -13.967 -12.478 1.00 90.81 587 PRO A CA 1
ATOM 4513 C C . PRO A 1 587 ? -26.123 -14.325 -12.629 1.00 90.81 587 PRO A C 1
ATOM 4515 O O . PRO A 1 587 ? -25.423 -14.462 -11.636 1.00 90.81 587 PRO A O 1
ATOM 4518 N N . VAL A 1 588 ? -25.641 -14.521 -13.861 1.00 89.69 588 VAL A N 1
ATOM 4519 C CA . VAL A 1 588 ? -24.236 -14.805 -14.157 1.00 89.69 588 VAL A CA 1
ATOM 4520 C C . VAL A 1 588 ? -23.526 -13.489 -14.473 1.00 89.69 588 VAL A C 1
ATOM 4522 O O . VAL A 1 588 ? -23.585 -12.999 -15.602 1.00 89.69 588 VAL A O 1
ATOM 4525 N N . TYR A 1 589 ? -22.862 -12.931 -13.467 1.00 93.31 589 TYR A N 1
ATOM 4526 C CA . TYR A 1 589 ? -21.948 -11.791 -13.559 1.00 93.31 589 TYR A CA 1
ATOM 4527 C C . TYR A 1 589 ? -20.756 -12.008 -12.617 1.00 93.31 589 TYR A C 1
ATOM 4529 O O . TYR A 1 589 ? -20.673 -13.034 -11.945 1.00 93.31 589 TYR A O 1
ATOM 4537 N N . ASN A 1 590 ? -19.786 -11.092 -12.608 1.00 90.56 590 ASN A N 1
ATOM 4538 C CA . ASN A 1 590 ? -18.638 -11.202 -11.711 1.00 90.56 590 ASN A CA 1
ATOM 4539 C C . ASN A 1 590 ? -19.086 -10.980 -10.256 1.00 90.56 590 ASN A C 1
ATOM 4541 O O . ASN A 1 590 ? -19.532 -9.887 -9.927 1.00 90.56 590 ASN A O 1
ATOM 4545 N N . GLU A 1 591 ? -18.927 -11.981 -9.390 1.00 90.56 591 GLU A N 1
ATOM 4546 C CA . GLU A 1 591 ? -19.352 -11.939 -7.979 1.00 90.56 591 GLU A CA 1
ATOM 4547 C C . GLU A 1 591 ? -18.718 -10.782 -7.184 1.00 90.56 591 GLU A C 1
ATOM 4549 O O . GLU A 1 591 ? -19.305 -10.286 -6.226 1.00 90.56 591 GLU A O 1
ATOM 4554 N N . LEU A 1 592 ? -17.558 -10.260 -7.611 1.00 86.19 592 LEU A N 1
ATOM 4555 C CA . LEU A 1 592 ? -16.964 -9.060 -7.007 1.00 86.19 592 LEU A CA 1
ATOM 4556 C C . LEU A 1 592 ? -17.875 -7.829 -7.131 1.00 86.19 592 LEU A C 1
ATOM 4558 O O . LEU A 1 592 ? -17.766 -6.901 -6.333 1.00 86.19 592 LEU A O 1
ATOM 4562 N N . TRP A 1 593 ? -18.784 -7.804 -8.109 1.00 94.12 593 TRP A N 1
ATOM 4563 C CA . TRP A 1 593 ? -19.742 -6.713 -8.285 1.00 94.12 593 TRP A CA 1
ATOM 4564 C C . TRP A 1 593 ? -20.803 -6.674 -7.183 1.00 94.12 593 TRP A C 1
ATOM 4566 O O . TRP A 1 593 ? -21.454 -5.646 -7.039 1.00 94.12 593 TRP A O 1
ATOM 4576 N N . ASP A 1 594 ? -20.937 -7.719 -6.362 1.00 89.81 594 ASP A N 1
ATOM 4577 C CA . ASP A 1 594 ? -21.811 -7.702 -5.184 1.00 89.81 594 ASP A CA 1
ATOM 4578 C C . ASP A 1 594 ? -21.192 -6.964 -3.980 1.00 89.81 594 ASP A C 1
ATOM 4580 O O . ASP A 1 594 ? -21.896 -6.652 -3.017 1.00 89.81 594 ASP A O 1
ATOM 4584 N N . LEU A 1 595 ? -19.893 -6.627 -4.018 1.00 85.19 595 LEU A N 1
ATOM 4585 C CA . LEU A 1 595 ? -19.252 -5.836 -2.962 1.00 85.19 595 LEU A CA 1
ATOM 4586 C C . LEU A 1 595 ? -19.877 -4.426 -2.881 1.00 85.19 595 LEU A C 1
ATOM 4588 O O . LEU A 1 595 ? -20.126 -3.814 -3.922 1.00 85.19 595 LEU A O 1
ATOM 4592 N N . PRO A 1 596 ? -20.082 -3.837 -1.682 1.00 87.56 596 PRO A N 1
ATOM 4593 C CA . PRO A 1 596 ? -20.752 -2.537 -1.539 1.00 87.56 596 PRO A CA 1
ATOM 4594 C C . PRO A 1 596 ? -20.143 -1.404 -2.378 1.00 87.56 596 PRO A C 1
ATOM 4596 O O . PRO A 1 596 ? -20.872 -0.572 -2.909 1.00 87.56 596 PRO A O 1
ATOM 4599 N N . SER A 1 597 ? -18.818 -1.395 -2.548 1.00 82.00 597 SER A N 1
ATOM 4600 C CA . SER A 1 597 ? -18.097 -0.399 -3.352 1.00 82.00 597 SER A CA 1
ATOM 4601 C C . SER A 1 597 ? -18.278 -0.581 -4.863 1.00 82.00 597 SER A C 1
ATOM 4603 O O . SER A 1 597 ? -18.266 0.400 -5.607 1.00 82.00 597 SER A O 1
ATOM 4605 N N . LEU A 1 598 ? -18.464 -1.817 -5.331 1.00 83.19 598 LEU A N 1
ATOM 4606 C CA . LEU A 1 598 ? -18.559 -2.144 -6.756 1.00 83.19 598 LEU A CA 1
ATOM 4607 C C . LEU A 1 598 ? -20.011 -2.258 -7.227 1.00 83.19 598 LEU A C 1
ATOM 4609 O O . LEU A 1 598 ? -20.307 -1.880 -8.358 1.00 83.19 598 LEU A O 1
ATOM 4613 N N . SER A 1 599 ? -20.934 -2.669 -6.360 1.00 94.25 599 SER A N 1
ATOM 4614 C CA . SER A 1 599 ? -22.357 -2.814 -6.692 1.00 94.25 599 SER A CA 1
ATOM 4615 C C . SER A 1 599 ? -22.987 -1.514 -7.183 1.00 94.25 599 SER A C 1
ATOM 4617 O O . SER A 1 599 ? -23.705 -1.527 -8.177 1.00 94.25 599 SER A O 1
ATOM 4619 N N . VAL A 1 600 ? -22.642 -0.373 -6.578 1.00 91.50 600 VAL A N 1
ATOM 4620 C CA . VAL A 1 600 ? -23.115 0.954 -7.018 1.00 91.50 600 VAL A CA 1
ATOM 4621 C C . VAL A 1 600 ? -22.628 1.297 -8.432 1.00 91.50 600 VAL A C 1
ATOM 4623 O O . VAL A 1 600 ? -23.300 2.022 -9.165 1.00 91.50 600 VAL A O 1
ATOM 4626 N N . THR A 1 601 ? -21.474 0.757 -8.826 1.00 94.19 601 THR A N 1
ATOM 4627 C CA . THR A 1 601 ? -20.836 1.036 -10.116 1.00 94.19 601 THR A CA 1
ATOM 4628 C C . THR A 1 601 ? -21.316 0.087 -11.213 1.00 94.19 601 THR A C 1
ATOM 4630 O O . THR A 1 601 ? -21.547 0.535 -12.330 1.00 94.19 601 THR A O 1
ATOM 4633 N N . TYR A 1 602 ? -21.469 -1.206 -10.913 1.00 96.12 602 TYR A N 1
ATOM 4634 C CA . TYR A 1 602 ? -21.687 -2.254 -11.921 1.00 96.12 602 TYR A CA 1
ATOM 4635 C C . TYR A 1 602 ? -23.111 -2.820 -11.963 1.00 96.12 602 TYR A C 1
ATOM 4637 O O . TYR A 1 602 ? -23.493 -3.408 -12.976 1.00 96.12 602 TYR A O 1
ATOM 4645 N N . LEU A 1 603 ? -23.902 -2.647 -10.899 1.00 97.12 603 LEU A N 1
ATOM 4646 C CA . LEU A 1 603 ? -25.246 -3.210 -10.779 1.00 97.12 603 LEU A CA 1
ATOM 4647 C C . LEU A 1 603 ? -26.289 -2.090 -10.719 1.00 97.12 603 LEU A C 1
ATOM 4649 O O . LEU A 1 603 ? -26.365 -1.314 -9.768 1.00 97.12 603 LEU A O 1
ATOM 4653 N N . HIS A 1 604 ? -27.151 -2.024 -11.728 1.00 97.06 604 HIS A N 1
ATOM 4654 C CA . HIS A 1 604 ? -28.116 -0.941 -11.882 1.00 97.06 604 HIS A CA 1
ATOM 4655 C C . HIS A 1 604 ? -29.564 -1.416 -11.786 1.00 97.06 604 HIS A C 1
ATOM 4657 O O . HIS A 1 604 ? -29.908 -2.520 -12.193 1.00 97.06 604 HIS A O 1
ATOM 4663 N N . ASP A 1 605 ? -30.457 -0.564 -11.285 1.00 95.69 605 ASP A N 1
ATOM 4664 C CA . ASP A 1 605 ? -31.881 -0.906 -11.150 1.00 95.69 605 ASP A CA 1
ATOM 4665 C C . ASP A 1 605 ? -32.611 -1.037 -12.488 1.00 95.69 605 ASP A C 1
ATOM 4667 O O . ASP A 1 605 ? -33.602 -1.758 -12.599 1.00 95.69 605 ASP A O 1
ATOM 4671 N N . THR A 1 606 ? -32.134 -0.342 -13.522 1.00 96.06 606 THR A N 1
ATOM 4672 C CA . THR A 1 606 ? -32.791 -0.316 -14.830 1.00 96.06 606 THR A CA 1
ATOM 4673 C C . THR A 1 606 ? -31.806 -0.550 -15.969 1.00 96.06 606 THR A C 1
ATOM 4675 O O . THR A 1 606 ? -30.632 -0.173 -15.900 1.00 96.06 606 THR A O 1
ATOM 4678 N N . HIS A 1 607 ? -32.318 -1.119 -17.062 1.00 96.50 607 HIS A N 1
ATOM 4679 C CA . HIS A 1 607 ? -31.580 -1.263 -18.318 1.00 96.50 607 HIS A CA 1
ATOM 4680 C C . HIS A 1 607 ? -31.044 0.090 -18.808 1.00 96.50 607 HIS A C 1
ATOM 4682 O O . HIS A 1 607 ? -29.867 0.191 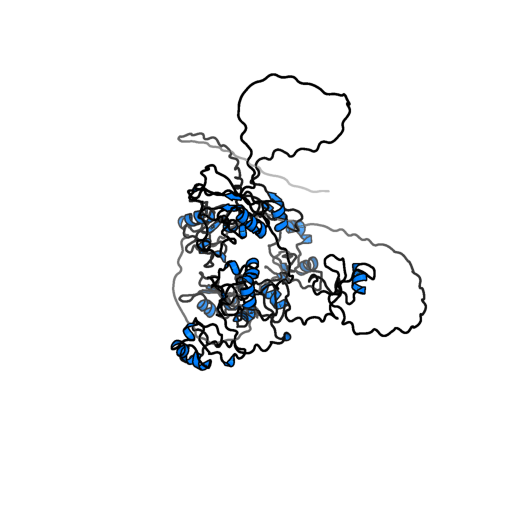-19.134 1.00 96.50 607 HIS A O 1
ATOM 4688 N N . ALA A 1 608 ? -31.864 1.146 -18.746 1.00 96.44 608 ALA A N 1
ATOM 4689 C CA . ALA A 1 608 ? -31.479 2.497 -19.150 1.00 96.44 608 ALA A CA 1
ATOM 4690 C C . ALA A 1 608 ? -30.303 3.046 -18.325 1.00 96.44 608 ALA A C 1
ATOM 4692 O O . ALA A 1 608 ? -29.346 3.559 -18.898 1.00 96.44 608 ALA A O 1
ATOM 4693 N N . SER A 1 609 ? -30.320 2.880 -16.996 1.00 97.00 609 SER A N 1
ATOM 4694 C CA . SER A 1 609 ? -29.190 3.294 -16.148 1.00 97.00 609 SER A CA 1
ATOM 4695 C C . SER A 1 609 ? -27.908 2.518 -16.455 1.00 97.00 609 SER A C 1
ATOM 4697 O O . SER A 1 609 ? -26.835 3.111 -16.457 1.00 97.00 609 SER A O 1
ATOM 4699 N N . CYS A 1 610 ? -28.007 1.227 -16.784 1.00 97.81 610 CYS A N 1
ATOM 4700 C CA . CYS A 1 610 ? -26.847 0.450 -17.220 1.00 97.81 610 CYS A CA 1
ATOM 4701 C C . CYS A 1 610 ? -26.295 0.953 -18.564 1.00 97.81 610 CYS A C 1
ATOM 4703 O O . CYS A 1 610 ? -25.093 1.192 -18.684 1.00 97.81 610 CYS A O 1
ATOM 4705 N N . CYS A 1 611 ? -27.163 1.207 -19.549 1.00 97.25 611 CYS A N 1
ATOM 4706 C CA . CYS A 1 611 ? -26.744 1.729 -20.850 1.00 97.25 611 CYS A CA 1
ATOM 4707 C C . CYS A 1 611 ? -26.099 3.117 -20.753 1.00 97.25 611 CYS A C 1
ATOM 4709 O O . CYS A 1 611 ? -25.085 3.375 -21.408 1.00 97.25 611 CYS A O 1
ATOM 4711 N N . GLN A 1 612 ? -26.662 3.988 -19.914 1.00 96.69 612 GLN A N 1
ATOM 4712 C CA . GLN A 1 612 ? -26.148 5.333 -19.703 1.00 96.69 612 GLN A CA 1
ATOM 4713 C C . GLN A 1 612 ? -24.765 5.307 -19.043 1.00 96.69 612 GLN A C 1
ATOM 4715 O O . GLN A 1 612 ? -23.872 6.015 -19.501 1.00 96.69 612 GLN A O 1
ATOM 4720 N N . ASN A 1 613 ? -24.576 4.479 -18.010 1.00 95.69 613 ASN A N 1
ATOM 4721 C CA . ASN A 1 613 ? -23.323 4.437 -17.254 1.00 95.69 613 ASN A CA 1
ATOM 4722 C C . ASN A 1 613 ? -22.183 3.747 -18.013 1.00 95.69 613 ASN A C 1
ATOM 4724 O O . ASN A 1 613 ? -21.064 4.247 -17.994 1.00 95.69 613 ASN A O 1
ATOM 4728 N N . PHE A 1 614 ? -22.449 2.634 -18.704 1.00 96.62 614 PHE A N 1
ATOM 4729 C CA . PHE A 1 614 ? -21.384 1.856 -19.353 1.00 96.62 614 PHE A CA 1
ATOM 4730 C C . PHE A 1 614 ? -21.151 2.196 -20.820 1.00 96.62 614 PHE A C 1
ATOM 4732 O O . PHE A 1 614 ? -20.048 1.993 -21.327 1.00 96.62 614 PHE A O 1
ATOM 4739 N N . TYR A 1 615 ? -22.169 2.693 -21.520 1.00 95.56 615 TYR A N 1
ATOM 4740 C CA . TYR A 1 615 ? -22.071 2.942 -22.958 1.00 95.56 615 TYR A CA 1
ATOM 4741 C C . TYR A 1 615 ? -22.329 4.401 -23.338 1.00 95.56 615 TYR A C 1
ATOM 4743 O O . TYR A 1 615 ? -22.120 4.747 -24.499 1.00 95.56 615 TYR A O 1
ATOM 4751 N N . GLY A 1 616 ? -22.756 5.257 -22.401 1.00 93.12 616 GLY A N 1
ATOM 4752 C CA . GLY A 1 616 ? -23.087 6.656 -22.686 1.00 93.12 616 GLY A CA 1
ATOM 4753 C C . GLY A 1 616 ? -24.255 6.807 -23.665 1.00 93.12 616 GLY A C 1
ATOM 4754 O O . GLY A 1 616 ? -24.335 7.807 -24.376 1.00 93.12 616 GLY A O 1
ATOM 4755 N N . LEU A 1 617 ? -25.128 5.796 -23.753 1.00 89.50 617 LEU A N 1
ATOM 4756 C CA . LEU A 1 617 ? -26.261 5.762 -24.677 1.00 89.50 617 LEU A CA 1
ATOM 4757 C C . LEU A 1 617 ? -27.578 5.696 -23.904 1.00 89.50 617 LEU A C 1
ATOM 4759 O O . LEU A 1 617 ? -27.705 4.915 -22.963 1.00 89.50 617 LEU A O 1
ATOM 4763 N N . GLU A 1 618 ? -28.597 6.409 -24.393 1.00 84.50 618 GLU A N 1
ATOM 4764 C CA . GLU A 1 618 ? -29.970 6.297 -23.873 1.00 84.50 618 GLU A CA 1
ATOM 4765 C C . GLU A 1 618 ? -30.526 4.869 -24.013 1.00 84.50 618 GLU A C 1
ATOM 4767 O O . GLU A 1 618 ? -31.377 4.443 -23.235 1.00 84.50 618 GLU A O 1
ATOM 4772 N N . THR A 1 619 ? -30.040 4.113 -25.007 1.00 91.56 619 THR A N 1
ATOM 4773 C CA . THR A 1 619 ? -30.392 2.706 -25.224 1.00 91.56 619 THR A CA 1
ATOM 4774 C C . THR A 1 619 ? -29.181 1.903 -25.700 1.00 91.56 619 THR A C 1
ATOM 4776 O O . THR A 1 619 ? -28.356 2.376 -26.478 1.00 91.56 619 THR A O 1
ATOM 4779 N N . CYS A 1 620 ? -29.082 0.662 -25.242 1.00 96.25 620 CYS A N 1
ATOM 4780 C CA . CYS A 1 620 ? -28.074 -0.319 -25.635 1.00 96.25 620 CYS A CA 1
ATOM 4781 C C . CYS A 1 620 ? -28.749 -1.690 -25.825 1.00 96.25 620 CYS A C 1
ATOM 4783 O O . CYS A 1 620 ? -29.966 -1.808 -25.639 1.00 96.25 620 CYS A O 1
ATOM 4785 N N . GLY A 1 621 ? -28.012 -2.731 -26.229 1.00 96.56 621 GLY A N 1
ATOM 4786 C CA . GLY A 1 621 ? -28.615 -4.061 -26.371 1.00 96.56 621 GLY A CA 1
ATOM 4787 C C . GLY A 1 621 ? -29.186 -4.561 -25.037 1.00 96.56 621 GLY A C 1
ATOM 4788 O O . GLY A 1 621 ? -28.685 -4.206 -23.970 1.00 96.56 621 GLY A O 1
ATOM 4789 N N . LYS A 1 622 ? -30.274 -5.333 -25.076 1.00 96.75 622 LYS A N 1
ATOM 4790 C CA . LYS A 1 622 ? -30.990 -5.796 -23.879 1.00 96.75 622 LYS A CA 1
ATOM 4791 C C . LYS A 1 622 ? -31.029 -7.319 -23.859 1.00 96.75 622 LYS A C 1
ATOM 4793 O O . LYS A 1 622 ? -31.646 -7.917 -24.738 1.00 96.75 622 LYS A O 1
ATOM 4798 N N . GLU A 1 623 ? -30.417 -7.926 -22.851 1.00 95.56 623 GLU A N 1
ATOM 4799 C CA . GLU A 1 623 ? -30.528 -9.359 -22.572 1.00 95.56 623 GLU A CA 1
ATOM 4800 C C . GLU A 1 623 ? -31.364 -9.555 -21.298 1.00 95.56 623 GLU A C 1
ATOM 4802 O O . GLU A 1 623 ? -30.871 -9.492 -20.175 1.00 95.56 623 GLU A O 1
ATOM 4807 N N . ASP A 1 624 ? -32.676 -9.712 -21.481 1.00 94.12 624 ASP A N 1
ATOM 4808 C CA . ASP A 1 624 ? -33.640 -9.818 -20.381 1.00 94.12 624 ASP A CA 1
ATOM 4809 C C . ASP A 1 624 ? -33.933 -11.288 -20.054 1.00 94.12 624 ASP A C 1
ATOM 4811 O O . ASP A 1 624 ? -34.936 -11.863 -20.490 1.00 94.12 624 ASP A O 1
ATOM 4815 N N . ILE A 1 625 ? -33.009 -11.906 -19.322 1.00 92.38 625 ILE A N 1
ATOM 4816 C CA . ILE A 1 625 ? -33.115 -13.290 -18.847 1.00 92.38 625 ILE A CA 1
ATOM 4817 C C . ILE A 1 625 ? -34.223 -13.417 -17.794 1.00 92.38 625 ILE A C 1
ATOM 4819 O O . ILE A 1 625 ? -34.891 -14.447 -17.721 1.00 92.38 625 ILE A O 1
ATOM 4823 N N . CYS A 1 626 ? -34.459 -12.359 -17.017 1.00 88.19 626 CYS A N 1
ATOM 4824 C CA . CYS A 1 626 ? -35.407 -12.362 -15.909 1.00 88.19 626 CYS A CA 1
ATOM 4825 C C . CYS A 1 626 ? -36.787 -11.763 -16.213 1.00 88.19 626 CYS A C 1
ATOM 4827 O O . CYS A 1 626 ? -37.556 -11.506 -15.285 1.00 88.19 626 CYS A O 1
ATOM 4829 N N . ASN A 1 627 ? -37.151 -11.590 -17.488 1.00 86.88 627 ASN A N 1
ATOM 4830 C CA . ASN A 1 627 ? -38.493 -11.139 -17.851 1.00 86.88 627 ASN A CA 1
ATOM 4831 C C . ASN A 1 627 ? -39.545 -12.233 -17.555 1.00 86.88 627 ASN A C 1
ATOM 4833 O O . ASN A 1 627 ? -39.492 -13.305 -18.168 1.00 86.88 627 ASN A O 1
ATOM 4837 N N . PRO A 1 628 ? -40.546 -11.980 -16.689 1.00 71.12 628 PRO A N 1
ATOM 4838 C CA . PRO A 1 628 ? -41.613 -12.940 -16.409 1.00 71.12 628 PRO A CA 1
ATOM 4839 C C . PRO A 1 628 ? -42.438 -13.328 -17.646 1.00 71.12 628 PRO A C 1
ATOM 4841 O O . PRO A 1 628 ? -42.980 -14.429 -17.675 1.00 71.12 628 PRO A O 1
ATOM 4844 N N . GLU A 1 629 ? -42.500 -12.495 -18.692 1.00 72.88 629 GLU A N 1
ATOM 4845 C CA . GLU A 1 629 ? -43.218 -12.834 -19.935 1.00 72.88 629 GLU A CA 1
ATOM 4846 C C . GLU A 1 629 ? -42.536 -13.948 -20.750 1.00 72.88 629 GLU A C 1
ATOM 4848 O O . GLU A 1 629 ? -43.190 -14.612 -21.555 1.00 72.88 629 GLU A O 1
ATOM 4853 N N . ASN A 1 630 ? -41.247 -14.207 -20.503 1.00 62.56 630 ASN A N 1
ATOM 4854 C CA . ASN A 1 630 ? -40.495 -15.285 -21.147 1.00 62.56 630 ASN A CA 1
ATOM 4855 C C . ASN A 1 630 ? -40.549 -16.612 -20.357 1.00 62.56 630 ASN A C 1
ATOM 4857 O O . ASN A 1 630 ? -40.104 -17.640 -20.867 1.00 62.56 630 ASN A O 1
ATOM 4861 N N . ASN A 1 631 ? -41.121 -16.620 -19.145 1.00 51.53 631 ASN A N 1
ATOM 4862 C CA . ASN A 1 631 ? -41.249 -17.802 -18.288 1.00 51.53 631 ASN A CA 1
ATOM 4863 C C . ASN A 1 631 ? -42.687 -18.354 -18.318 1.00 51.53 631 ASN A C 1
ATOM 4865 O O . ASN A 1 631 ? -43.540 -17.980 -17.515 1.00 51.53 631 ASN A O 1
ATOM 4869 N N . VAL A 1 632 ? -42.967 -19.287 -19.234 1.00 38.31 632 VAL A N 1
ATOM 4870 C CA . VAL A 1 632 ? -44.255 -20.006 -19.276 1.00 38.31 632 VAL A CA 1
ATOM 4871 C C . VAL A 1 632 ? -44.318 -21.027 -18.121 1.00 38.31 632 VAL A C 1
ATOM 4873 O O . VAL A 1 632 ? -43.422 -21.867 -18.018 1.00 38.31 632 VAL A O 1
ATOM 4876 N N . PRO A 1 633 ? -45.352 -21.018 -17.256 1.00 41.75 633 PRO A N 1
ATOM 4877 C CA . PRO A 1 633 ? -45.405 -21.896 -16.088 1.00 41.75 633 PRO A CA 1
ATOM 4878 C C . PRO A 1 633 ? -45.851 -23.321 -16.458 1.00 41.75 633 PRO A C 1
ATOM 4880 O O . PRO A 1 633 ? -46.928 -23.522 -17.022 1.00 41.75 633 PRO A O 1
ATOM 4883 N N . TYR A 1 634 ? -45.060 -24.332 -16.083 1.00 34.00 634 TYR A N 1
ATOM 4884 C CA . TYR A 1 634 ? -45.506 -25.731 -16.060 1.00 34.00 634 TYR A CA 1
ATOM 4885 C C . TYR A 1 634 ? -46.338 -26.004 -14.793 1.00 34.00 634 TYR A C 1
ATOM 4887 O O . TYR A 1 634 ? -45.924 -25.677 -13.684 1.00 34.00 634 TYR A O 1
ATOM 4895 N N . SER A 1 635 ? -47.524 -26.598 -14.975 1.00 31.59 635 SER A N 1
ATOM 4896 C CA . SER A 1 635 ? -48.506 -26.912 -13.923 1.00 31.59 635 SER A CA 1
ATOM 4897 C C . SER A 1 635 ? -47.995 -27.905 -12.874 1.00 31.59 635 SER A C 1
ATOM 4899 O O . SER A 1 635 ? -47.560 -29.007 -13.203 1.00 31.59 635 SER A O 1
ATOM 4901 N N . THR A 1 636 ? -48.153 -27.539 -11.603 1.00 32.16 636 THR A N 1
ATOM 4902 C CA . THR A 1 636 ? -47.833 -28.345 -10.419 1.00 32.16 636 THR A CA 1
ATOM 4903 C C . THR A 1 636 ? -48.996 -29.275 -10.051 1.00 32.16 636 THR A C 1
ATOM 4905 O O . THR A 1 636 ? -50.123 -28.816 -9.866 1.00 32.16 636 THR A O 1
ATOM 4908 N N . VAL A 1 637 ? -48.727 -30.576 -9.888 1.00 31.81 637 VAL A N 1
ATOM 4909 C CA . VAL A 1 637 ? -49.662 -31.542 -9.281 1.00 31.81 637 VAL A CA 1
ATOM 4910 C C . VAL A 1 637 ? -49.285 -31.752 -7.811 1.00 31.81 637 VAL A C 1
ATOM 4912 O O . VAL A 1 637 ? -48.123 -31.977 -7.482 1.00 31.81 637 VAL A O 1
ATOM 4915 N N . LEU A 1 638 ? -50.290 -31.656 -6.940 1.00 38.88 638 LEU A N 1
ATOM 4916 C CA . LEU A 1 638 ? -50.235 -31.757 -5.477 1.00 38.88 638 LEU A CA 1
ATOM 4917 C C . LEU A 1 638 ? -50.099 -33.220 -4.996 1.00 38.88 638 LEU A C 1
ATOM 4919 O O . LEU A 1 638 ? -50.797 -34.079 -5.541 1.00 38.88 638 LEU A O 1
ATOM 4923 N N . PRO A 1 639 ? -49.349 -33.505 -3.910 1.00 35.38 639 PRO A N 1
ATOM 4924 C CA . PRO A 1 639 ? -49.621 -34.689 -3.093 1.00 35.38 639 PRO A CA 1
ATOM 4925 C C . PRO A 1 639 ? -50.025 -34.383 -1.643 1.00 35.38 639 PRO A C 1
ATOM 4927 O O . PRO A 1 639 ? -49.643 -33.390 -1.029 1.00 35.38 639 PRO A O 1
ATOM 4930 N N . SER A 1 640 ? -50.835 -35.316 -1.151 1.00 26.75 640 SER A N 1
ATOM 4931 C CA . SER A 1 640 ? -51.706 -35.317 0.022 1.00 26.75 640 SER A CA 1
ATOM 4932 C C . SER A 1 640 ? -50.998 -35.483 1.375 1.00 26.75 640 SER A C 1
ATOM 4934 O O . SER A 1 640 ? -49.958 -36.125 1.484 1.00 26.75 640 SER A O 1
ATOM 4936 N N . THR A 1 641 ? -51.646 -34.972 2.422 1.00 39.16 641 THR A N 1
ATOM 4937 C CA . THR A 1 641 ? -51.303 -35.074 3.851 1.00 39.16 641 THR A CA 1
ATOM 4938 C C . THR A 1 641 ? -51.874 -36.342 4.517 1.00 39.16 641 THR A C 1
ATOM 4940 O O . THR A 1 641 ? -53.011 -36.703 4.227 1.00 39.16 641 THR A O 1
ATOM 4943 N N . LEU A 1 642 ? -51.125 -36.984 5.440 1.00 27.89 642 LEU A N 1
ATOM 4944 C CA . LEU A 1 642 ? -51.596 -37.587 6.719 1.00 27.89 642 LEU A CA 1
ATOM 4945 C C . LEU A 1 642 ? -50.398 -38.087 7.605 1.00 27.89 642 LEU A C 1
ATOM 4947 O O . LEU A 1 642 ? -49.329 -38.325 7.046 1.00 27.89 642 LEU A O 1
ATOM 4951 N N . PRO A 1 643 ? -50.528 -38.227 8.955 1.00 43.81 643 PRO A N 1
ATOM 4952 C CA . PRO A 1 643 ? -49.406 -38.062 9.907 1.00 43.81 643 PRO A CA 1
ATOM 4953 C C . PRO A 1 643 ? -48.942 -39.280 10.763 1.00 43.81 643 PRO A C 1
ATOM 4955 O O . PRO A 1 643 ? -49.687 -40.238 10.971 1.00 43.81 643 PRO A O 1
ATOM 4958 N N . THR A 1 644 ? -47.786 -39.068 11.441 1.00 32.84 644 THR A N 1
ATOM 4959 C CA . THR A 1 644 ? -47.220 -39.666 12.704 1.00 32.84 644 THR A CA 1
ATOM 4960 C C . THR A 1 644 ? -46.628 -41.100 12.669 1.00 32.84 644 THR A C 1
ATOM 4962 O O . THR A 1 644 ? -47.082 -41.872 11.833 1.00 32.84 644 THR A O 1
ATOM 4965 N N . PRO A 1 645 ? -45.662 -41.516 13.553 1.00 31.38 645 PRO A N 1
ATOM 4966 C CA . PRO A 1 645 ? -45.311 -40.988 14.892 1.00 31.38 645 PRO A CA 1
ATOM 4967 C C . PRO A 1 645 ? -43.801 -40.857 15.275 1.00 31.38 645 PRO A C 1
ATOM 4969 O O . PRO A 1 645 ? -42.891 -41.313 14.593 1.00 31.38 645 PRO A O 1
ATOM 4972 N N . LYS A 1 646 ? -43.582 -40.234 16.444 1.00 41.97 646 LYS A N 1
ATOM 4973 C CA . LYS A 1 646 ? -42.329 -39.973 17.194 1.00 41.97 646 LYS A CA 1
ATOM 4974 C C . LYS A 1 646 ? -41.680 -41.244 17.790 1.00 41.97 646 LYS A C 1
ATOM 4976 O O . LYS A 1 646 ? -42.418 -42.065 18.334 1.00 41.97 646 LYS A O 1
ATOM 4981 N N . PRO A 1 647 ? -40.333 -41.328 17.862 1.00 31.67 647 PRO A N 1
ATOM 4982 C CA . PRO A 1 647 ? -39.681 -41.980 19.008 1.00 31.67 647 PRO A CA 1
ATOM 4983 C C . PRO A 1 647 ? -38.510 -41.195 19.642 1.00 31.67 647 PRO A C 1
ATOM 4985 O O . PRO A 1 647 ? -37.972 -40.246 19.084 1.00 31.67 647 PRO A O 1
ATOM 4988 N N . SER A 1 648 ? -38.206 -41.600 20.879 1.00 28.31 648 SER A N 1
ATOM 4989 C CA . SER A 1 648 ? -37.293 -41.028 21.888 1.00 28.31 648 SER A CA 1
ATOM 4990 C C . SER A 1 648 ? -35.819 -41.470 21.720 1.00 28.31 648 SER A C 1
ATOM 4992 O O . SER A 1 648 ? -35.569 -42.390 20.943 1.00 28.31 648 SER A O 1
ATOM 4994 N N . PRO A 1 649 ? -34.850 -40.868 22.449 1.00 41.12 649 PRO A N 1
ATOM 4995 C CA . PRO A 1 649 ? -33.420 -40.973 22.157 1.00 41.12 649 PRO A CA 1
ATOM 4996 C C . PRO A 1 649 ? -32.696 -42.056 22.978 1.00 41.12 649 PRO A C 1
ATOM 4998 O O . PRO A 1 649 ? -32.900 -42.162 24.189 1.00 41.12 649 PRO A O 1
ATOM 5001 N N . HIS A 1 650 ? -31.768 -42.782 22.348 1.00 29.47 650 HIS A N 1
ATOM 5002 C CA . HIS A 1 650 ? -30.609 -43.379 23.025 1.00 29.47 650 HIS A CA 1
ATOM 5003 C C . HIS A 1 650 ? -29.426 -43.566 22.056 1.00 29.47 650 HIS A C 1
ATOM 5005 O O . HIS A 1 650 ? -29.662 -43.822 20.875 1.00 29.47 650 HIS A O 1
ATOM 5011 N N . PRO A 1 651 ? -28.174 -43.397 22.526 1.00 38.62 651 PRO A N 1
ATOM 5012 C CA . PRO A 1 651 ? -26.997 -43.275 21.674 1.00 38.62 651 PRO A CA 1
ATOM 5013 C C . PRO A 1 651 ? -26.410 -44.646 21.325 1.00 38.62 651 PRO A C 1
ATOM 5015 O O . PRO A 1 651 ? -26.441 -45.582 22.123 1.00 38.62 651 PRO A O 1
ATOM 5018 N N . THR A 1 652 ? -25.854 -44.777 20.126 1.00 31.30 652 THR A N 1
ATOM 5019 C CA . THR A 1 652 ? -25.038 -45.933 19.742 1.00 31.30 652 THR A CA 1
ATOM 5020 C C . THR A 1 652 ? -23.837 -45.420 18.966 1.00 31.30 652 THR A C 1
ATOM 5022 O O . THR A 1 652 ? -23.977 -44.953 17.840 1.00 31.30 652 THR A O 1
ATOM 5025 N N . GLU A 1 653 ? -22.668 -45.486 19.594 1.00 41.75 653 GLU A N 1
ATOM 5026 C CA . GLU A 1 653 ? -21.380 -45.273 18.940 1.00 41.75 653 GLU A CA 1
ATOM 5027 C C . GLU A 1 653 ? -21.105 -46.422 17.960 1.00 41.75 653 GLU A C 1
ATOM 5029 O O . GLU A 1 653 ? -21.208 -47.605 18.304 1.00 41.75 653 GLU A O 1
ATOM 5034 N N . ARG A 1 654 ? -20.762 -46.066 16.719 1.00 34.28 654 ARG A N 1
ATOM 5035 C CA . ARG A 1 654 ? -20.202 -46.964 15.703 1.00 34.28 654 ARG A CA 1
ATOM 5036 C C . ARG A 1 654 ? -19.235 -46.177 14.799 1.00 34.28 654 ARG A C 1
ATOM 5038 O O . ARG A 1 654 ? -19.378 -44.963 14.694 1.00 34.28 654 ARG A O 1
ATOM 5045 N N . PRO A 1 655 ? -18.248 -46.865 14.201 1.00 38.31 655 PRO A N 1
ATOM 5046 C CA . PRO A 1 655 ? -16.970 -46.304 13.773 1.00 38.31 655 PRO A CA 1
ATOM 5047 C C . PRO A 1 655 ? -17.103 -45.408 12.542 1.00 38.31 655 PRO A C 1
ATOM 5049 O O . PRO A 1 655 ? -17.830 -45.734 11.606 1.00 38.31 655 PRO A O 1
ATOM 5052 N N . THR A 1 656 ? -16.391 -44.286 12.579 1.00 38.62 656 THR A N 1
ATOM 5053 C CA . THR A 1 656 ? -16.369 -43.235 11.563 1.00 38.62 656 THR A CA 1
ATOM 5054 C C . THR A 1 656 ? -15.417 -43.590 10.425 1.00 38.62 656 THR A C 1
ATOM 5056 O O . THR A 1 656 ? -14.238 -43.841 10.666 1.00 38.62 656 THR A O 1
ATOM 5059 N N . ASP A 1 657 ? -15.923 -43.560 9.191 1.00 41.66 657 ASP A N 1
ATOM 5060 C CA . ASP A 1 657 ? -15.085 -43.289 8.024 1.00 41.66 657 ASP A CA 1
ATOM 5061 C C . ASP A 1 657 ? -14.557 -41.851 8.151 1.00 41.66 657 ASP A C 1
ATOM 5063 O O . ASP A 1 657 ? -15.323 -40.893 8.282 1.00 41.66 657 ASP A O 1
ATOM 5067 N N . ASP A 1 658 ? -13.233 -41.729 8.166 1.00 54.09 658 ASP A N 1
ATOM 5068 C CA . ASP A 1 658 ? -12.462 -40.581 8.668 1.00 54.09 658 ASP A CA 1
ATOM 5069 C C . ASP A 1 658 ? -12.606 -39.295 7.824 1.00 54.09 658 ASP A C 1
ATOM 5071 O O . ASP A 1 658 ? -12.288 -38.197 8.269 1.00 54.09 658 ASP A O 1
ATOM 5075 N N . TRP A 1 659 ? -13.147 -39.397 6.605 1.00 59.16 659 TRP A N 1
ATOM 5076 C CA . TRP A 1 659 ? -13.231 -38.266 5.672 1.00 59.16 659 TRP A CA 1
ATOM 5077 C C . TRP A 1 659 ? -14.286 -37.227 6.084 1.00 59.16 659 TRP A C 1
ATOM 5079 O O . TRP A 1 659 ? -14.078 -36.023 5.941 1.00 59.16 659 TRP A O 1
ATOM 5089 N N . CYS A 1 660 ? -15.429 -37.659 6.624 1.00 71.69 660 CYS A N 1
ATOM 5090 C CA . CYS A 1 660 ? -16.524 -36.738 6.953 1.00 71.69 660 CYS A CA 1
ATOM 5091 C C . CYS A 1 660 ? -16.340 -36.000 8.284 1.00 71.69 660 CYS A C 1
ATOM 5093 O O . CYS A 1 660 ? -17.022 -35.008 8.525 1.00 71.69 660 CYS A O 1
ATOM 5095 N N . SER A 1 661 ? -15.395 -36.432 9.119 1.00 69.06 661 SER A N 1
ATOM 5096 C CA . SER A 1 661 ? -15.068 -35.771 10.387 1.00 69.06 661 SER A CA 1
ATOM 5097 C C . SER A 1 661 ? -14.335 -34.434 10.195 1.00 69.06 661 SER A C 1
ATOM 5099 O O . SER A 1 661 ? -14.297 -33.629 11.121 1.00 69.06 661 SER A O 1
ATOM 5101 N N . LEU A 1 662 ? -13.767 -34.190 9.005 1.00 75.44 662 LEU A N 1
ATOM 5102 C CA . LEU A 1 662 ? -12.999 -32.980 8.667 1.00 75.44 662 LEU A CA 1
ATOM 5103 C C . LEU A 1 662 ? -13.815 -31.923 7.905 1.00 75.44 662 LEU A C 1
ATOM 5105 O O . LEU A 1 662 ? -13.330 -30.819 7.669 1.00 75.44 662 LEU A O 1
ATOM 5109 N N . LYS A 1 663 ? -15.045 -32.251 7.502 1.00 86.12 663 LYS A N 1
ATOM 5110 C CA . LYS A 1 663 ? -15.898 -31.379 6.690 1.00 86.12 663 LYS A CA 1
ATOM 5111 C C . LYS A 1 663 ? -16.634 -30.374 7.572 1.00 86.12 663 LYS A C 1
ATOM 5113 O O . LYS A 1 663 ? -17.489 -30.744 8.373 1.00 86.12 663 LYS A O 1
ATOM 5118 N N . THR A 1 664 ? -16.325 -29.100 7.395 1.00 95.38 664 THR A N 1
ATOM 5119 C CA . THR A 1 664 ? -17.001 -27.972 8.042 1.00 95.38 664 THR A CA 1
ATOM 5120 C C . THR A 1 664 ? -18.193 -27.491 7.207 1.00 95.38 664 THR A C 1
ATOM 5122 O O . THR A 1 664 ? -18.258 -27.701 5.997 1.00 95.38 664 THR A O 1
ATOM 5125 N N . PHE A 1 665 ? -19.173 -26.864 7.856 1.00 97.25 665 PHE A N 1
ATOM 5126 C CA . PHE A 1 665 ? -20.334 -26.261 7.205 1.00 97.25 665 PHE A CA 1
ATOM 5127 C C . PHE A 1 665 ? -20.032 -24.828 6.778 1.00 97.25 665 PHE A C 1
ATOM 5129 O O . PHE A 1 665 ? -19.526 -24.049 7.578 1.00 97.25 665 PHE A O 1
ATOM 5136 N N . HIS A 1 666 ? -20.420 -24.457 5.566 1.00 97.31 666 HIS A N 1
ATOM 5137 C CA . HIS A 1 666 ? -20.276 -23.111 5.019 1.00 97.31 666 HIS A CA 1
ATOM 5138 C C . HIS A 1 666 ? -21.581 -22.650 4.345 1.00 97.31 666 HIS A C 1
ATOM 5140 O O . HIS A 1 666 ? -22.409 -23.487 3.956 1.00 97.31 666 HIS A O 1
ATOM 5146 N N . PRO A 1 667 ? -21.830 -21.332 4.218 1.00 96.81 667 PRO A N 1
ATOM 5147 C CA . PRO A 1 667 ? -22.972 -20.833 3.460 1.00 96.81 667 PRO A CA 1
ATOM 5148 C C . PRO A 1 667 ? -22.782 -21.122 1.964 1.00 96.81 667 PRO A C 1
ATOM 5150 O O . PRO A 1 667 ? -21.660 -21.168 1.473 1.00 96.81 667 PRO A O 1
ATOM 5153 N N . ILE A 1 668 ? -23.863 -21.296 1.204 1.00 93.25 668 ILE A N 1
ATOM 5154 C CA . ILE A 1 668 ? -23.756 -21.386 -0.268 1.00 93.25 668 ILE A CA 1
ATOM 5155 C C . ILE A 1 668 ? -23.699 -19.985 -0.889 1.00 93.25 668 ILE A C 1
ATOM 5157 O O . ILE A 1 668 ? -22.987 -19.754 -1.859 1.00 93.25 668 ILE A O 1
ATOM 5161 N N . SER A 1 669 ? -24.463 -19.036 -0.340 1.00 85.88 669 SER A N 1
ATOM 5162 C CA . SER A 1 669 ? -24.378 -17.614 -0.687 1.00 85.88 669 SER A CA 1
ATOM 5163 C C . SER A 1 669 ? -25.056 -16.751 0.375 1.00 85.88 669 SER A C 1
ATOM 5165 O O . SER A 1 669 ? -25.867 -17.240 1.160 1.00 85.88 669 SER A O 1
ATOM 5167 N N . VAL A 1 670 ? -24.797 -15.442 0.382 1.00 78.75 670 VAL A N 1
ATOM 5168 C CA . VAL A 1 670 ? -25.436 -14.507 1.331 1.00 78.75 670 VAL A CA 1
ATOM 5169 C C . VAL A 1 670 ? -26.963 -14.426 1.181 1.00 78.75 670 VAL A C 1
ATOM 5171 O O . VAL A 1 670 ? -27.663 -14.103 2.138 1.00 78.75 670 VAL A O 1
ATOM 5174 N N . PHE A 1 671 ? -27.503 -14.756 0.004 1.00 79.81 671 PHE A N 1
ATOM 5175 C CA . PHE A 1 671 ? -28.943 -14.681 -0.276 1.00 79.81 671 PHE A CA 1
ATOM 5176 C C . PHE A 1 671 ? -29.656 -16.025 -0.129 1.00 79.81 671 PHE A C 1
ATOM 5178 O O . PHE A 1 671 ? -30.835 -16.072 0.228 1.00 79.81 671 PHE A O 1
ATOM 5185 N N . ASN A 1 672 ? -28.959 -17.125 -0.408 1.00 89.12 672 ASN A N 1
ATOM 5186 C CA . ASN A 1 672 ? -29.512 -18.459 -0.262 1.00 89.12 672 ASN A CA 1
ATOM 5187 C C . ASN A 1 672 ? -29.247 -18.927 1.165 1.00 89.12 672 ASN A C 1
ATOM 5189 O O . ASN A 1 672 ? -28.122 -19.309 1.458 1.00 89.12 672 ASN A O 1
ATOM 5193 N N . ARG A 1 673 ? -30.262 -18.862 2.041 1.00 94.81 673 ARG A N 1
ATOM 5194 C CA . ARG A 1 673 ? -30.194 -19.186 3.483 1.00 94.81 673 ARG A CA 1
ATOM 5195 C C . ARG A 1 673 ? -29.924 -20.671 3.731 1.00 94.81 673 ARG A C 1
ATOM 5197 O O . ARG A 1 673 ? -30.764 -21.366 4.303 1.00 94.81 673 ARG A O 1
ATOM 5204 N N . LYS A 1 674 ? -28.791 -21.165 3.249 1.00 97.31 674 LYS A N 1
ATOM 5205 C CA . LYS A 1 674 ? -28.447 -22.572 3.170 1.00 97.31 674 LYS A CA 1
ATOM 5206 C C . LYS A 1 674 ? -26.998 -22.779 3.576 1.00 97.31 674 LYS A C 1
ATOM 5208 O O . LYS A 1 674 ? -26.103 -22.200 2.966 1.00 97.31 674 LYS A O 1
ATOM 5213 N N . CYS A 1 675 ? -26.801 -23.635 4.569 1.00 97.56 675 CYS A N 1
ATOM 5214 C CA . CYS A 1 675 ? -25.489 -24.087 5.013 1.00 97.56 675 CYS A CA 1
ATOM 5215 C C . CYS A 1 675 ? -25.275 -25.539 4.583 1.00 97.56 675 CYS A C 1
ATOM 5217 O O . CYS A 1 675 ? -26.156 -26.383 4.779 1.00 97.56 675 CYS A O 1
ATOM 5219 N N . THR A 1 676 ? -24.121 -25.839 3.993 1.00 97.19 676 THR A N 1
ATOM 5220 C CA . THR A 1 676 ? -23.765 -27.180 3.514 1.00 97.19 676 THR A CA 1
ATOM 5221 C C . THR A 1 676 ? -22.312 -27.523 3.826 1.00 97.19 676 THR A C 1
ATOM 5223 O O . THR A 1 676 ? -21.553 -26.637 4.191 1.00 97.19 676 THR A O 1
ATOM 5226 N N . ASN A 1 677 ? -21.953 -28.802 3.750 1.00 96.12 677 ASN A N 1
ATOM 5227 C CA . ASN A 1 677 ? -20.599 -29.322 3.958 1.00 96.12 677 ASN A CA 1
ATOM 5228 C C . ASN A 1 677 ? -20.048 -30.008 2.685 1.00 96.12 677 ASN A C 1
ATOM 5230 O O . ASN A 1 677 ? -19.355 -31.027 2.776 1.00 96.12 677 ASN A O 1
ATOM 5234 N N . ASP A 1 678 ? -20.402 -29.504 1.490 1.00 94.44 678 ASP A N 1
ATOM 5235 C CA . ASP A 1 678 ? -19.724 -29.900 0.244 1.00 94.44 678 ASP A CA 1
ATOM 5236 C C . ASP A 1 678 ? -18.354 -29.226 0.094 1.00 94.44 678 ASP A C 1
ATOM 5238 O O . ASP A 1 678 ? -17.907 -28.467 0.939 1.00 94.44 678 ASP A O 1
ATOM 5242 N N . ASP A 1 679 ? -17.659 -29.566 -0.991 1.00 92.50 679 ASP A N 1
ATOM 5243 C CA . ASP A 1 679 ? -16.459 -28.865 -1.454 1.00 92.50 679 ASP A CA 1
ATOM 5244 C C . ASP A 1 679 ? -16.785 -27.728 -2.443 1.00 92.50 679 ASP A C 1
ATOM 5246 O O . ASP A 1 679 ? -15.888 -27.218 -3.113 1.00 92.50 679 ASP A O 1
ATOM 5250 N N . HIS A 1 680 ? -18.060 -27.345 -2.611 1.00 88.69 680 HIS A N 1
ATOM 5251 C CA . HIS A 1 680 ? -18.463 -26.328 -3.588 1.00 88.69 680 HIS A CA 1
ATOM 5252 C C . HIS A 1 680 ? -18.569 -24.954 -2.927 1.00 88.69 680 HIS A C 1
ATOM 5254 O O . HIS A 1 680 ? -19.654 -24.414 -2.705 1.00 88.69 680 HIS A O 1
ATOM 5260 N N . TYR A 1 681 ? -17.412 -24.353 -2.682 1.00 92.38 681 TYR A N 1
ATOM 5261 C CA . TYR A 1 681 ? -17.278 -22.992 -2.175 1.00 92.38 681 TYR A CA 1
ATOM 5262 C C . TYR A 1 681 ? -16.160 -22.239 -2.922 1.00 92.38 681 TYR A C 1
ATOM 5264 O O . TYR A 1 681 ? -15.288 -22.865 -3.532 1.00 92.38 681 TYR A O 1
ATOM 5272 N N . PRO A 1 682 ? -16.156 -20.893 -2.918 1.00 88.81 682 PRO A N 1
ATOM 5273 C CA . PRO A 1 682 ? -15.083 -20.115 -3.531 1.00 88.81 682 PRO A CA 1
ATOM 5274 C C . PRO A 1 682 ? -13.709 -20.455 -2.923 1.00 88.81 682 PRO A C 1
ATOM 5276 O O . PRO A 1 682 ? -13.569 -20.403 -1.701 1.00 88.81 682 PRO A O 1
ATOM 5279 N N . PRO A 1 683 ? -12.656 -20.711 -3.729 1.00 82.75 683 PRO A N 1
ATOM 5280 C CA . PRO A 1 683 ? -11.322 -21.036 -3.209 1.00 82.75 683 PRO A CA 1
ATOM 5281 C C . PRO A 1 683 ? -10.745 -19.979 -2.260 1.00 82.75 683 PRO A C 1
ATOM 5283 O O . PRO A 1 683 ? -9.974 -20.309 -1.364 1.00 82.75 683 PRO A O 1
ATOM 5286 N N . LEU A 1 684 ? -11.156 -18.716 -2.425 1.00 80.00 684 LEU A N 1
ATOM 5287 C CA . LEU A 1 684 ? -10.760 -17.605 -1.560 1.00 80.00 684 LEU A CA 1
ATOM 5288 C C . LEU A 1 684 ? -11.223 -17.789 -0.103 1.00 80.00 684 LEU A C 1
ATOM 5290 O O . LEU A 1 684 ? -10.688 -17.151 0.791 1.00 80.00 684 LEU A O 1
ATOM 5294 N N . TRP A 1 685 ? -12.216 -18.639 0.165 1.00 91.00 685 TRP A N 1
ATOM 5295 C CA . TRP A 1 685 ? -12.676 -18.892 1.532 1.00 91.00 685 TRP A CA 1
ATOM 5296 C C . TRP A 1 685 ? -11.673 -19.722 2.334 1.00 91.00 685 TRP A C 1
ATOM 5298 O O . TRP A 1 685 ? -11.661 -19.619 3.558 1.00 91.00 685 TRP A O 1
ATOM 5308 N N . ASN A 1 686 ? -10.787 -20.474 1.672 1.00 83.31 686 ASN A N 1
ATOM 5309 C CA . ASN A 1 686 ? -9.739 -21.243 2.347 1.00 83.31 686 ASN A CA 1
ATOM 5310 C C . ASN A 1 686 ? -8.750 -20.353 3.122 1.00 83.31 686 ASN A C 1
ATOM 5312 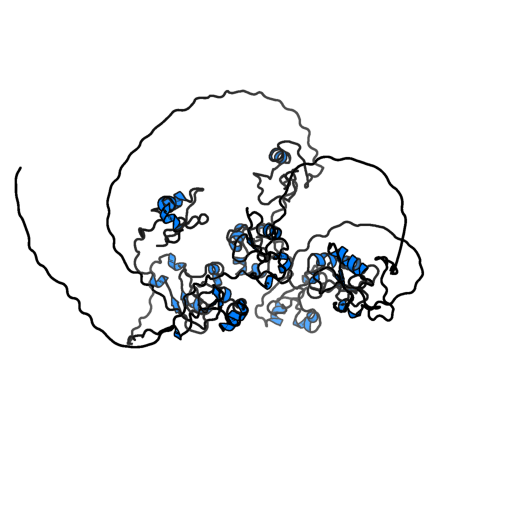O O . ASN A 1 686 ? -8.146 -20.834 4.071 1.00 83.31 686 ASN A O 1
ATOM 5316 N N . SER A 1 687 ? -8.599 -19.070 2.765 1.00 81.81 687 SER A N 1
ATOM 5317 C CA . SER A 1 687 ? -7.804 -18.102 3.543 1.00 81.81 687 SER A CA 1
ATOM 5318 C C . SER A 1 687 ? -8.616 -17.375 4.624 1.00 81.81 687 SER A C 1
ATOM 5320 O O . SER A 1 687 ? -8.092 -16.529 5.336 1.00 81.81 687 SER A O 1
ATOM 5322 N N . MET A 1 688 ? -9.909 -17.683 4.754 1.00 86.88 688 MET A N 1
ATOM 5323 C CA . MET A 1 688 ? -10.842 -17.060 5.697 1.00 86.88 688 MET A CA 1
ATOM 5324 C C . MET A 1 688 ? -11.640 -18.138 6.442 1.00 86.88 688 MET A C 1
ATOM 5326 O O . MET A 1 688 ? -12.862 -18.037 6.601 1.00 86.88 688 MET A O 1
ATOM 5330 N N . THR A 1 689 ? -10.949 -19.194 6.884 1.00 90.75 689 THR A N 1
ATOM 5331 C CA . THR A 1 689 ? -11.577 -20.404 7.434 1.00 90.75 689 THR A CA 1
ATOM 5332 C C . THR A 1 689 ? -12.518 -20.098 8.597 1.00 90.75 689 THR A C 1
ATOM 5334 O O . THR A 1 689 ? -13.665 -20.528 8.587 1.00 90.75 689 THR A O 1
ATOM 5337 N N . SER A 1 690 ? -12.088 -19.256 9.538 1.00 89.75 690 SER A N 1
ATOM 5338 C CA . SER A 1 690 ? -12.878 -18.833 10.705 1.00 89.75 690 SER A CA 1
ATOM 5339 C C . SER A 1 690 ? -14.127 -18.012 10.367 1.00 89.75 690 SER A C 1
ATOM 5341 O O . SER A 1 690 ? -15.032 -17.897 11.191 1.00 89.75 690 SER A O 1
ATOM 5343 N N . THR A 1 691 ? -14.183 -17.421 9.170 1.00 93.00 691 THR A N 1
ATOM 5344 C CA . THR A 1 691 ? -15.307 -16.578 8.742 1.00 93.00 691 THR A CA 1
ATOM 5345 C C . THR A 1 691 ? -16.375 -17.381 8.018 1.00 93.00 691 THR A C 1
ATOM 5347 O O . THR A 1 691 ? -17.556 -17.099 8.192 1.00 93.00 691 THR A O 1
ATOM 5350 N N . TYR A 1 692 ? -15.981 -18.358 7.198 1.00 95.88 692 TYR A N 1
ATOM 5351 C CA . TYR A 1 692 ? -16.910 -19.055 6.304 1.00 95.88 692 TYR A CA 1
ATOM 5352 C C . TYR A 1 692 ? -17.146 -20.519 6.661 1.00 95.88 692 TYR A C 1
ATOM 5354 O O . TYR A 1 692 ? -18.120 -21.084 6.173 1.00 95.88 692 TYR A O 1
ATOM 5362 N N . PHE A 1 693 ? -16.317 -21.125 7.512 1.00 96.50 693 PHE A N 1
ATOM 5363 C CA . PHE A 1 693 ? -16.412 -22.538 7.854 1.00 96.50 693 PHE A CA 1
ATOM 5364 C C . PHE A 1 693 ? -16.674 -22.732 9.339 1.00 96.50 693 PHE A C 1
ATOM 5366 O O . PHE A 1 693 ? -15.944 -22.246 10.199 1.00 96.50 693 PHE A O 1
ATOM 5373 N N . PHE A 1 694 ? -17.710 -23.504 9.634 1.00 96.44 694 PHE A N 1
ATOM 5374 C CA . PHE A 1 694 ? -18.199 -23.728 10.984 1.00 96.44 694 PHE A CA 1
ATOM 5375 C C . PHE A 1 694 ? -18.267 -25.213 11.280 1.00 96.44 694 PHE A C 1
ATOM 5377 O O . PHE A 1 694 ? -18.606 -26.026 10.421 1.00 96.44 694 PHE A O 1
ATOM 5384 N N . ILE A 1 695 ? -17.992 -25.578 12.525 1.00 95.00 695 ILE A N 1
ATOM 5385 C CA . ILE A 1 695 ? -18.020 -26.983 12.945 1.00 95.00 695 ILE A CA 1
ATOM 5386 C C . ILE A 1 695 ? -19.461 -27.509 12.924 1.00 95.00 695 ILE A C 1
ATOM 5388 O O . ILE A 1 695 ? -19.696 -28.679 12.629 1.00 95.00 695 ILE A O 1
ATOM 5392 N N . SER A 1 696 ? -20.441 -26.644 13.206 1.00 95.62 696 SER A N 1
ATOM 5393 C CA . SER A 1 696 ? -21.854 -27.016 13.204 1.00 95.62 696 SER A CA 1
ATOM 5394 C C . SER A 1 696 ? -22.663 -26.238 12.162 1.00 95.62 696 SER A C 1
ATOM 5396 O O . SER A 1 696 ? -22.429 -25.046 11.935 1.00 95.62 696 SER A O 1
ATOM 5398 N N . PRO A 1 697 ? -23.692 -26.863 11.570 1.00 96.06 697 PRO A N 1
ATOM 5399 C CA . PRO A 1 697 ? -24.573 -26.160 10.651 1.00 96.06 697 PRO A CA 1
ATOM 5400 C C . PRO A 1 697 ? -25.395 -25.072 11.355 1.00 96.06 697 PRO A C 1
ATOM 5402 O O . PRO A 1 697 ? -25.777 -24.089 10.727 1.00 96.06 697 PRO A O 1
ATOM 5405 N N . GLN A 1 698 ? -25.661 -25.216 12.660 1.00 95.88 698 GLN A N 1
ATOM 5406 C CA . GLN A 1 698 ? -26.365 -24.204 13.453 1.00 95.88 698 GLN A CA 1
ATOM 5407 C C . GLN A 1 698 ? -25.538 -22.929 13.599 1.00 95.88 698 GLN A C 1
ATOM 5409 O O . GLN A 1 698 ? -26.093 -21.838 13.491 1.00 95.88 698 GLN A O 1
ATOM 5414 N N . GLU A 1 699 ? -24.231 -23.070 13.811 1.00 96.19 699 GLU A N 1
ATOM 5415 C CA . GLU A 1 699 ? -23.305 -21.947 13.906 1.00 96.19 699 GLU A CA 1
ATOM 5416 C C . GLU A 1 699 ? -23.234 -21.197 12.572 1.00 96.19 699 GLU A C 1
ATOM 5418 O O . GLU A 1 699 ? -23.535 -20.005 12.551 1.00 96.19 699 GLU A O 1
ATOM 5423 N N . CYS A 1 700 ? -23.038 -21.911 11.455 1.00 97.31 700 CYS A N 1
ATOM 5424 C CA . CYS A 1 700 ? -23.124 -21.337 10.106 1.00 97.31 700 CYS A CA 1
ATOM 5425 C C . CYS A 1 700 ? -24.426 -20.550 9.890 1.00 97.31 700 CYS A C 1
ATOM 5427 O O . CYS A 1 700 ? -24.409 -19.379 9.496 1.00 97.31 700 CYS A O 1
ATOM 5429 N N . CYS A 1 701 ? -25.568 -21.165 10.217 1.00 97.25 701 CYS A N 1
ATOM 5430 C CA . CYS A 1 701 ? -26.869 -20.527 10.063 1.00 97.25 701 CYS A CA 1
ATOM 5431 C C . CYS A 1 701 ? -27.029 -19.288 10.954 1.00 97.25 701 CYS A C 1
ATOM 5433 O O . CYS A 1 701 ? -27.631 -18.303 10.527 1.00 97.25 701 CYS A O 1
ATOM 5435 N N . SER A 1 702 ? -26.515 -19.326 12.185 1.00 95.25 702 SER A N 1
ATOM 5436 C CA . SER A 1 702 ? -26.609 -18.207 13.125 1.00 95.25 702 SER A CA 1
ATOM 5437 C C . SER A 1 702 ? -25.711 -17.031 12.741 1.00 95.25 702 SER A C 1
ATOM 5439 O O . SER A 1 702 ? -26.130 -15.885 12.907 1.00 95.25 702 SER A O 1
ATOM 5441 N N . THR A 1 703 ? -24.536 -17.311 12.169 1.00 95.38 703 THR A N 1
ATOM 5442 C CA . THR A 1 703 ? -23.569 -16.301 11.729 1.00 95.38 703 THR A CA 1
ATOM 5443 C C . THR A 1 703 ? -24.059 -15.572 10.482 1.00 95.38 703 THR A C 1
ATOM 5445 O O . THR A 1 703 ? -24.088 -14.343 10.460 1.00 95.38 703 THR A O 1
ATOM 5448 N N . PHE A 1 704 ? -24.504 -16.309 9.457 1.00 95.75 704 PHE A N 1
ATOM 5449 C CA . PHE A 1 704 ? -24.857 -15.713 8.161 1.00 95.75 704 PHE A CA 1
ATOM 5450 C C . PHE A 1 704 ? -26.334 -15.344 8.011 1.00 95.75 704 PHE A C 1
ATOM 5452 O O . PHE A 1 704 ? -26.667 -14.443 7.242 1.00 95.75 704 PHE A O 1
ATOM 5459 N N . TYR A 1 705 ? -27.240 -16.009 8.734 1.00 95.50 705 TYR A N 1
ATOM 5460 C CA . TYR A 1 705 ? -28.680 -15.889 8.496 1.00 95.50 705 TYR A CA 1
ATOM 5461 C C . TYR A 1 705 ? -29.466 -15.636 9.783 1.00 95.50 705 TYR A C 1
ATOM 5463 O O . TYR A 1 705 ? -30.419 -16.358 10.102 1.00 95.50 705 TYR A O 1
ATOM 5471 N N . SER A 1 706 ? -29.126 -14.565 10.501 1.00 89.94 706 SER A N 1
ATOM 5472 C CA . SER A 1 706 ? -29.920 -14.119 11.649 1.00 89.94 706 SER A CA 1
ATOM 5473 C C . SER A 1 706 ? -31.386 -13.831 11.246 1.00 89.94 706 SER A C 1
ATOM 5475 O O . SER A 1 706 ? -31.690 -13.321 10.167 1.00 89.94 706 SER A O 1
ATOM 5477 N N . GLY A 1 707 ? -32.345 -14.241 12.086 1.00 82.06 707 GLY A N 1
ATOM 5478 C CA . GLY A 1 707 ? -33.759 -13.853 11.941 1.00 82.06 707 GLY A CA 1
ATOM 5479 C C . GLY A 1 707 ? -34.621 -14.640 10.937 1.00 82.06 707 GLY A C 1
ATOM 5480 O O . GLY A 1 707 ? -35.464 -14.050 10.266 1.00 82.06 707 GLY A O 1
ATOM 5481 N N . GLY A 1 708 ? -34.454 -15.959 10.799 1.00 87.50 708 GLY A N 1
ATOM 5482 C CA . GLY A 1 708 ? -35.358 -16.793 9.983 1.00 87.50 708 GLY A CA 1
ATOM 5483 C C . GLY A 1 708 ? -34.848 -18.217 9.720 1.00 87.50 708 GLY A C 1
ATOM 5484 O O . GLY A 1 708 ? -33.755 -18.560 10.169 1.00 87.50 708 GLY A O 1
ATOM 5485 N N . PRO A 1 709 ? -35.638 -19.065 9.032 1.00 93.44 709 PRO A N 1
ATOM 5486 C CA . PRO A 1 709 ? -35.263 -20.453 8.777 1.00 93.44 709 PRO A CA 1
ATOM 5487 C C . PRO A 1 709 ? -34.052 -20.534 7.837 1.00 93.44 709 PRO A C 1
ATOM 5489 O O . PRO A 1 709 ? -33.972 -19.806 6.848 1.00 93.44 709 PRO A O 1
ATOM 5492 N N . CYS A 1 710 ? -33.125 -21.429 8.166 1.00 96.69 710 CYS A N 1
ATOM 5493 C CA . CYS A 1 710 ? -31.934 -21.752 7.389 1.00 96.69 710 CYS A CA 1
ATOM 5494 C C . CYS A 1 710 ? -31.997 -23.235 7.000 1.00 96.69 710 CYS A C 1
ATOM 5496 O O . CYS A 1 710 ? -32.265 -24.086 7.851 1.00 96.69 710 CYS A O 1
ATOM 5498 N N . GLU A 1 711 ? -31.812 -23.539 5.717 1.00 97.12 711 GLU A N 1
ATOM 5499 C CA . GLU A 1 711 ? -31.765 -24.904 5.195 1.00 97.12 711 GLU A CA 1
ATOM 5500 C C . GLU A 1 711 ? -30.381 -25.507 5.466 1.00 97.12 711 GLU A C 1
ATOM 5502 O O . GLU A 1 711 ? -29.359 -24.929 5.112 1.00 97.12 711 GLU A O 1
ATOM 5507 N N . ILE A 1 712 ? -30.333 -26.684 6.082 1.00 96.38 712 ILE A N 1
ATOM 5508 C CA . ILE A 1 712 ? -29.078 -27.395 6.341 1.00 96.38 712 ILE A CA 1
ATOM 5509 C C . ILE A 1 712 ? -29.004 -28.575 5.381 1.00 96.38 712 ILE A C 1
ATOM 5511 O O . ILE A 1 712 ? -29.897 -29.425 5.384 1.00 96.38 712 ILE A O 1
ATOM 5515 N N . VAL A 1 713 ? -27.945 -28.637 4.576 1.00 96.06 713 VAL A N 1
ATOM 5516 C CA . VAL A 1 713 ? -27.684 -29.764 3.676 1.00 96.06 713 VAL A CA 1
ATOM 5517 C C . VAL A 1 713 ? -26.389 -30.444 4.061 1.00 96.06 713 VAL A C 1
ATOM 5519 O O . VAL A 1 713 ? -25.301 -29.991 3.728 1.00 96.06 713 VAL A O 1
ATOM 5522 N N . ASP A 1 714 ? -26.547 -31.557 4.764 1.00 94.44 714 ASP A N 1
ATOM 5523 C CA . ASP A 1 714 ? -25.453 -32.424 5.163 1.00 94.44 714 ASP A CA 1
ATOM 5524 C C . ASP A 1 714 ? -25.273 -33.537 4.123 1.00 94.44 714 ASP A C 1
ATOM 5526 O O . ASP A 1 714 ? -26.080 -34.466 4.000 1.00 94.44 714 ASP A O 1
ATOM 5530 N N . ILE A 1 715 ? -24.226 -33.401 3.322 1.00 91.00 715 ILE A N 1
ATOM 5531 C CA . ILE A 1 715 ? -23.887 -34.317 2.235 1.00 91.00 715 ILE A CA 1
ATOM 5532 C C . ILE A 1 715 ? -23.213 -35.568 2.795 1.00 91.00 715 ILE A C 1
ATOM 5534 O O . ILE A 1 715 ? -23.418 -36.661 2.263 1.00 91.00 715 ILE A O 1
ATOM 5538 N N . CYS A 1 716 ? -22.532 -35.442 3.935 1.00 85.62 716 CYS A N 1
ATOM 5539 C CA . CYS A 1 716 ? -21.965 -36.563 4.673 1.00 85.62 716 CYS A CA 1
ATOM 5540 C C . CYS A 1 716 ? -23.037 -37.533 5.187 1.00 85.62 716 CYS A C 1
ATOM 5542 O O . CYS A 1 716 ? -22.848 -38.749 5.126 1.00 85.62 716 CYS A O 1
ATOM 5544 N N . LEU A 1 717 ? -24.209 -37.041 5.601 1.00 82.69 717 LEU A N 1
ATOM 5545 C CA . LEU A 1 717 ? -25.312 -37.919 6.023 1.00 82.69 717 LEU A CA 1
ATOM 5546 C C . LEU A 1 717 ? -25.961 -38.693 4.860 1.00 82.69 717 LEU A C 1
ATOM 5548 O O . LEU A 1 717 ? -26.477 -39.796 5.064 1.00 82.69 717 LEU A O 1
ATOM 5552 N N . ASN A 1 718 ? -25.900 -38.163 3.635 1.00 64.81 718 ASN A N 1
ATOM 5553 C CA . ASN A 1 718 ? -26.488 -38.794 2.448 1.00 64.81 718 ASN A CA 1
ATOM 5554 C C . ASN A 1 718 ? -25.531 -39.737 1.692 1.00 64.81 718 ASN A C 1
ATOM 5556 O O . ASN A 1 718 ? -25.981 -40.461 0.801 1.00 64.81 718 ASN A O 1
ATOM 5560 N N . ALA A 1 719 ? -24.247 -39.785 2.061 1.00 56.62 719 ALA A N 1
ATOM 5561 C CA . ALA A 1 719 ? -23.224 -40.599 1.397 1.00 56.62 719 ALA A CA 1
ATOM 5562 C C . ALA A 1 719 ? -23.272 -42.109 1.738 1.00 56.62 719 ALA A C 1
ATOM 5564 O O . ALA A 1 719 ? -22.487 -42.897 1.218 1.00 56.62 719 ALA A O 1
ATOM 5565 N N . SER A 1 720 ? -24.226 -42.568 2.553 1.00 45.28 720 SER A N 1
ATOM 5566 C CA . SER A 1 720 ? -24.326 -43.963 3.020 1.00 45.28 720 SER A CA 1
ATOM 5567 C C . SER A 1 720 ? -24.921 -44.961 1.998 1.00 45.28 720 SER A C 1
ATOM 5569 O O . SER A 1 720 ? -25.607 -45.921 2.363 1.00 45.28 720 SER A O 1
ATOM 5571 N N . ARG A 1 721 ? -24.629 -44.801 0.698 1.00 42.41 721 ARG A N 1
ATOM 5572 C CA . ARG A 1 721 ? -24.918 -45.818 -0.333 1.00 42.41 721 ARG A CA 1
ATOM 5573 C C . ARG A 1 721 ? -23.639 -46.320 -1.006 1.00 42.41 721 ARG A C 1
ATOM 5575 O O . ARG A 1 721 ? -23.122 -45.664 -1.891 1.00 42.41 721 ARG A O 1
ATOM 5582 N N . ALA A 1 722 ? -23.243 -47.520 -0.567 1.00 36.97 722 ALA A N 1
ATOM 5583 C CA . ALA A 1 722 ? -22.397 -48.563 -1.167 1.00 36.97 722 ALA A CA 1
ATOM 5584 C C . ALA A 1 722 ? -21.230 -48.143 -2.098 1.00 36.97 722 ALA A C 1
ATOM 5586 O O . ALA A 1 722 ? -21.469 -47.526 -3.134 1.00 36.97 722 ALA A O 1
ATOM 5587 N N . PRO A 1 723 ? -19.988 -48.601 -1.831 1.00 40.44 723 PRO A N 1
ATOM 5588 C CA . PRO A 1 723 ? -18.839 -48.297 -2.677 1.00 40.44 723 PRO A CA 1
ATOM 5589 C C . PRO A 1 723 ? -19.004 -48.939 -4.060 1.00 40.44 723 PRO A C 1
ATOM 5591 O O . PRO A 1 723 ? -19.104 -50.162 -4.196 1.00 40.44 723 PRO A O 1
ATOM 5594 N N . VAL A 1 724 ? -19.039 -48.101 -5.095 1.00 39.28 724 VAL A N 1
ATOM 5595 C CA . VAL A 1 724 ? -18.866 -48.532 -6.482 1.00 39.28 724 VAL A CA 1
ATOM 5596 C C . VAL A 1 724 ? -17.372 -48.756 -6.695 1.00 39.28 724 VAL A C 1
ATOM 5598 O O . VAL A 1 724 ? -16.552 -47.937 -6.307 1.00 39.28 724 VAL A O 1
ATOM 5601 N N . ASN A 1 725 ? -17.023 -49.900 -7.269 1.00 44.56 725 ASN A N 1
ATOM 5602 C CA . ASN A 1 725 ? -15.659 -50.278 -7.612 1.00 44.56 725 ASN A CA 1
ATOM 5603 C C . ASN A 1 725 ? -15.130 -49.350 -8.732 1.00 44.56 725 ASN A C 1
ATOM 5605 O O . ASN A 1 725 ? -15.518 -49.506 -9.893 1.00 44.56 725 ASN A O 1
ATOM 5609 N N . VAL A 1 726 ? -14.322 -48.347 -8.367 1.00 51.81 726 VAL A N 1
ATOM 5610 C CA . VAL A 1 726 ? -13.824 -47.264 -9.241 1.00 51.81 726 VAL A CA 1
ATOM 5611 C C . VAL A 1 726 ? -12.486 -47.642 -9.881 1.00 51.81 726 VAL A C 1
ATOM 5613 O O . VAL A 1 726 ? -11.449 -47.078 -9.554 1.00 51.81 726 VAL A O 1
ATOM 5616 N N . GLU A 1 727 ? -12.496 -48.592 -10.814 1.00 51.53 727 GLU A N 1
ATOM 5617 C CA . GLU A 1 727 ? -11.281 -48.911 -11.586 1.00 51.53 727 GLU A CA 1
ATOM 5618 C C . GLU A 1 727 ? -11.435 -48.797 -13.107 1.00 51.53 727 GLU A C 1
ATOM 5620 O O . GLU A 1 727 ? -10.479 -49.050 -13.825 1.00 51.53 727 GLU A O 1
ATOM 5625 N N . ASN A 1 728 ? -12.591 -48.391 -13.650 1.00 55.59 728 ASN A N 1
ATOM 5626 C CA . ASN A 1 728 ? -12.711 -48.198 -15.102 1.00 55.59 728 ASN A CA 1
ATOM 5627 C C . ASN A 1 728 ? -13.917 -47.338 -15.512 1.00 55.59 728 ASN A C 1
ATOM 5629 O O . ASN A 1 728 ? -14.978 -47.855 -15.857 1.00 55.59 728 ASN A O 1
ATOM 5633 N N . CYS A 1 729 ? -13.747 -46.016 -15.549 1.00 65.44 729 CYS A N 1
ATOM 5634 C CA . CYS A 1 729 ? -14.666 -45.128 -16.274 1.00 65.44 729 CYS A CA 1
ATOM 5635 C C . CYS A 1 729 ? -14.326 -45.008 -17.777 1.00 65.44 729 CYS A C 1
ATOM 5637 O O . CYS A 1 729 ? -14.987 -44.265 -18.498 1.00 65.44 729 CYS A O 1
ATOM 5639 N N . GLY A 1 730 ? -13.333 -45.763 -18.272 1.00 69.75 730 GLY A N 1
ATOM 5640 C CA . GLY A 1 730 ? -12.967 -45.818 -19.693 1.00 69.75 730 GLY A CA 1
ATOM 5641 C C . GLY A 1 730 ? -12.324 -44.538 -20.237 1.00 69.75 730 GLY A C 1
ATOM 5642 O O . GLY A 1 730 ? -12.246 -44.376 -21.453 1.00 69.75 730 GLY A O 1
ATOM 5643 N N . LYS A 1 731 ? -11.894 -43.630 -19.354 1.00 82.75 731 LYS A N 1
ATOM 5644 C CA . LYS A 1 731 ? -11.217 -42.381 -19.706 1.00 82.75 731 LYS A CA 1
ATOM 5645 C C . LYS A 1 731 ? -9.714 -42.527 -19.511 1.00 82.75 731 LYS A C 1
ATOM 5647 O O . LYS A 1 731 ? -9.275 -43.119 -18.526 1.00 82.75 731 LYS A O 1
ATOM 5652 N N . LYS A 1 732 ? -8.953 -41.998 -20.466 1.00 94.62 732 LYS A N 1
ATOM 5653 C CA . LYS A 1 732 ? -7.492 -41.972 -20.418 1.00 94.62 732 LYS A CA 1
ATOM 5654 C C . LYS A 1 732 ? -7.012 -40.893 -19.447 1.00 94.62 732 LYS A C 1
ATOM 5656 O O . LYS A 1 732 ? -7.671 -39.871 -19.280 1.00 94.62 732 LYS A O 1
ATOM 5661 N N . TRP A 1 733 ? -5.864 -41.130 -18.831 1.00 96.19 733 TRP A N 1
ATOM 5662 C CA . TRP A 1 733 ? -5.178 -40.204 -17.937 1.00 96.19 733 TRP A CA 1
ATOM 5663 C C . TRP A 1 733 ? -4.343 -39.208 -18.732 1.00 96.19 733 TRP A C 1
ATOM 5665 O O . TRP A 1 733 ? -3.682 -39.595 -19.690 1.00 96.19 733 TRP A O 1
ATOM 5675 N N . HIS A 1 734 ? -4.343 -37.943 -18.333 1.00 95.62 734 HIS A N 1
ATOM 5676 C CA . HIS A 1 734 ? -3.608 -36.876 -19.003 1.00 95.62 734 HIS A CA 1
ATOM 5677 C C . HIS A 1 734 ? -3.083 -35.854 -17.979 1.00 95.62 734 HIS A C 1
ATOM 5679 O O . HIS A 1 734 ? -3.683 -35.702 -16.911 1.00 95.62 734 HIS A O 1
ATOM 5685 N N . PRO A 1 735 ? -1.983 -35.131 -18.258 1.00 94.94 735 PRO A N 1
ATOM 5686 C CA . PRO A 1 735 ? -1.524 -34.064 -17.372 1.00 94.94 735 PRO A CA 1
ATOM 5687 C C . PRO A 1 735 ? -2.509 -32.885 -17.413 1.00 94.94 735 PRO A C 1
ATOM 5689 O O . PRO A 1 735 ? -3.087 -32.588 -18.464 1.00 94.94 735 PRO A O 1
ATOM 5692 N N . THR A 1 736 ? -2.734 -32.209 -16.285 1.00 91.00 736 THR A N 1
ATOM 5693 C CA . THR A 1 736 ? -3.642 -31.044 -16.233 1.00 91.00 736 THR A CA 1
ATOM 5694 C C . THR A 1 736 ? -2.951 -29.759 -16.694 1.00 91.00 736 THR A C 1
ATOM 5696 O O . THR A 1 736 ? -3.532 -29.000 -17.468 1.00 91.00 736 THR A O 1
ATOM 5699 N N . THR A 1 737 ? -1.694 -29.545 -16.288 1.00 78.62 737 THR A N 1
ATOM 5700 C CA . THR A 1 737 ? -0.776 -28.503 -16.780 1.00 78.62 737 THR A CA 1
ATOM 5701 C C . THR A 1 737 ? 0.687 -28.930 -16.576 1.00 78.62 737 THR A C 1
ATOM 5703 O O . THR A 1 737 ? 0.982 -29.850 -15.810 1.00 78.62 737 THR A O 1
ATOM 5706 N N . GLU A 1 738 ? 1.624 -28.246 -17.242 1.00 66.38 738 GLU A N 1
ATOM 5707 C CA . GLU A 1 738 ? 3.072 -28.475 -17.079 1.00 66.38 738 GLU A CA 1
ATOM 5708 C C . GLU A 1 738 ? 3.559 -28.132 -15.656 1.00 66.38 738 GLU A C 1
ATOM 5710 O O . GLU A 1 738 ? 4.472 -28.767 -15.138 1.00 66.38 738 GLU A O 1
ATOM 5715 N N . THR A 1 739 ? 2.901 -27.183 -14.980 1.00 68.31 739 THR A N 1
ATOM 5716 C CA . THR A 1 739 ? 3.306 -26.700 -13.651 1.00 68.31 739 THR A CA 1
ATOM 5717 C C . THR A 1 739 ? 2.749 -27.518 -12.490 1.00 68.31 739 THR A C 1
ATOM 5719 O O . THR A 1 739 ? 3.388 -27.579 -11.445 1.00 68.31 739 THR A O 1
ATOM 5722 N N . ASN A 1 740 ? 1.575 -28.143 -12.637 1.00 76.19 740 ASN A N 1
ATOM 5723 C CA . ASN A 1 740 ? 0.827 -28.627 -11.472 1.00 76.19 740 ASN A CA 1
ATOM 5724 C C . ASN A 1 740 ? 1.100 -30.084 -11.079 1.00 76.19 740 ASN A C 1
ATOM 5726 O O . ASN A 1 740 ? 0.468 -30.543 -10.144 1.00 76.19 740 ASN A O 1
ATOM 5730 N N . ARG A 1 741 ? 2.020 -30.814 -11.730 1.00 91.81 741 ARG A N 1
ATOM 5731 C CA . ARG A 1 741 ? 2.373 -32.217 -11.387 1.00 91.81 741 ARG A CA 1
ATOM 5732 C C . ARG A 1 741 ? 1.165 -33.149 -11.130 1.00 91.81 741 ARG A C 1
ATOM 5734 O O . ARG A 1 741 ? 1.284 -34.106 -10.370 1.00 91.81 741 ARG A O 1
ATOM 5741 N N . VAL A 1 742 ? 0.019 -32.896 -11.776 1.00 94.88 742 VAL A N 1
ATOM 5742 C CA . VAL A 1 742 ? -1.235 -33.645 -11.581 1.00 94.88 742 VAL A CA 1
ATOM 5743 C C . VAL A 1 742 ? -1.612 -34.388 -12.859 1.00 94.88 742 VAL A C 1
ATOM 5745 O O . VAL A 1 742 ? -1.724 -33.780 -13.927 1.00 94.88 742 VAL A O 1
ATOM 5748 N N . CYS A 1 743 ? -1.890 -35.685 -12.732 1.00 96.19 743 CYS A N 1
ATOM 5749 C CA . CYS A 1 743 ? -2.533 -36.486 -13.771 1.00 96.19 743 CYS A CA 1
ATOM 5750 C C . CYS A 1 743 ? -4.014 -36.683 -13.442 1.00 96.19 743 CYS A C 1
ATOM 5752 O O . CYS A 1 743 ? -4.357 -37.118 -12.343 1.00 96.19 743 CYS A O 1
ATOM 5754 N N . SER A 1 744 ? -4.886 -36.387 -14.405 1.00 95.06 744 SER A N 1
ATOM 5755 C CA . SER A 1 744 ? -6.343 -36.452 -14.264 1.00 95.06 744 SER A CA 1
ATOM 5756 C C . SER A 1 744 ? -6.960 -37.323 -15.355 1.00 95.06 744 SER A C 1
ATOM 5758 O O . SER A 1 744 ? -6.400 -37.445 -16.443 1.00 95.06 744 SER A O 1
ATOM 5760 N N . ASN A 1 745 ? -8.104 -37.946 -15.080 1.00 95.25 745 ASN A N 1
ATOM 5761 C CA . ASN A 1 745 ? -8.908 -38.679 -16.073 1.00 95.25 745 ASN A CA 1
ATOM 5762 C C . ASN A 1 745 ? -10.178 -37.909 -16.489 1.00 95.25 745 ASN A C 1
ATOM 5764 O O . ASN A 1 745 ? -11.161 -38.503 -16.946 1.00 95.25 745 ASN A O 1
ATOM 5768 N N . GLY A 1 746 ? -10.166 -36.588 -16.305 1.00 92.31 746 GLY A N 1
ATOM 5769 C CA . GLY A 1 746 ? -11.261 -35.696 -16.663 1.00 92.31 746 GLY A CA 1
ATOM 5770 C C . GLY A 1 746 ? -11.358 -35.445 -18.167 1.00 92.31 746 GLY A C 1
ATOM 5771 O O . GLY A 1 746 ? -10.461 -35.744 -18.940 1.00 92.31 746 GLY A O 1
ATOM 5772 N N . ASP A 1 747 ? -12.453 -34.822 -18.607 1.00 91.06 747 ASP A N 1
ATOM 5773 C CA . ASP A 1 747 ? -12.626 -34.442 -20.024 1.00 91.06 747 ASP A CA 1
ATOM 5774 C C . ASP A 1 747 ? -11.976 -33.081 -20.346 1.00 91.06 747 ASP A C 1
ATOM 5776 O O . ASP A 1 747 ? -12.236 -32.475 -21.387 1.00 91.06 747 ASP A O 1
ATOM 5780 N N . LYS A 1 748 ? -11.187 -32.539 -19.411 1.00 89.00 748 LYS A N 1
ATOM 5781 C CA . LYS A 1 748 ? -10.612 -31.193 -19.482 1.00 89.00 748 LYS A CA 1
ATOM 5782 C C . LYS A 1 748 ? -9.171 -31.254 -19.978 1.00 89.00 748 LYS A C 1
ATOM 5784 O O . LYS A 1 748 ? -8.236 -31.001 -19.226 1.00 89.00 748 LYS A O 1
ATOM 5789 N N . TYR A 1 749 ? -9.014 -31.532 -21.264 1.00 91.50 749 TYR A N 1
ATOM 5790 C CA . TYR A 1 749 ? -7.741 -31.421 -21.966 1.00 91.50 749 TYR A CA 1
ATOM 5791 C C . TYR A 1 749 ? -7.939 -30.828 -23.371 1.00 91.50 749 TYR A C 1
ATOM 5793 O O . TYR A 1 749 ? -9.061 -30.823 -23.889 1.00 91.50 749 TYR A O 1
ATOM 5801 N N . PRO A 1 750 ? -6.893 -30.268 -24.009 1.00 91.56 750 PRO A N 1
ATOM 5802 C CA . PRO A 1 750 ? -7.011 -29.708 -25.352 1.00 91.56 750 PRO A CA 1
ATOM 5803 C C . PRO A 1 750 ? -7.512 -30.754 -26.366 1.00 91.56 750 PRO A C 1
ATOM 5805 O O . PRO A 1 750 ? -6.888 -31.807 -26.483 1.00 91.56 750 PRO A O 1
ATOM 5808 N N . PRO A 1 751 ? -8.536 -30.463 -27.198 1.00 89.25 751 PRO A N 1
ATOM 5809 C CA . PRO A 1 751 ? -9.051 -31.414 -28.199 1.00 89.25 751 PRO A CA 1
ATOM 5810 C C . PRO A 1 751 ? -8.001 -31.923 -29.200 1.00 89.25 751 PRO A C 1
ATOM 5812 O O . PRO A 1 751 ? -8.185 -32.941 -29.860 1.00 89.25 751 PRO A O 1
ATOM 5815 N N . LEU A 1 752 ? -6.874 -31.216 -29.338 1.00 89.81 752 LEU A N 1
ATOM 5816 C CA . LEU A 1 752 ? -5.751 -31.660 -30.161 1.00 89.81 752 LEU A CA 1
ATOM 5817 C C . LEU A 1 752 ? -5.125 -32.964 -29.632 1.00 89.81 752 LEU A C 1
ATOM 5819 O O . LEU A 1 752 ? -4.618 -33.755 -30.429 1.00 89.81 752 LEU A O 1
ATOM 5823 N N . TRP A 1 753 ? -5.189 -33.225 -28.324 1.00 93.38 753 TRP A N 1
ATOM 5824 C CA . TRP A 1 753 ? -4.608 -34.423 -27.713 1.00 93.38 753 TRP A CA 1
ATOM 5825 C C . TRP A 1 753 ? -5.341 -35.702 -28.110 1.00 93.38 753 TRP A C 1
ATOM 5827 O O . TRP A 1 753 ? -4.699 -36.743 -28.190 1.00 93.38 753 TRP A O 1
ATOM 5837 N N . ASP A 1 754 ? -6.617 -35.630 -28.504 1.00 89.62 754 ASP A 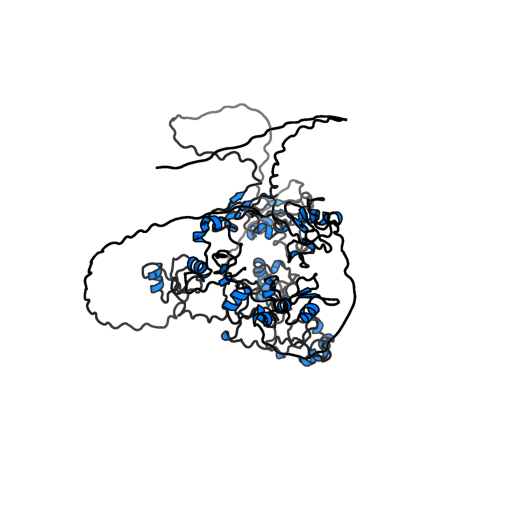N 1
ATOM 5838 C CA . ASP A 1 754 ? -7.325 -36.781 -29.086 1.00 89.62 754 ASP A CA 1
ATOM 5839 C C . ASP A 1 754 ? -6.637 -37.283 -30.369 1.00 89.62 754 ASP A C 1
ATOM 5841 O O . ASP A 1 754 ? -6.644 -38.477 -30.669 1.00 89.62 754 ASP A O 1
ATOM 5845 N N . SER A 1 755 ? -6.002 -36.378 -31.126 1.00 90.44 755 SER A N 1
ATOM 5846 C CA . SER A 1 755 ? -5.232 -36.721 -32.331 1.00 90.44 755 SER A CA 1
ATOM 5847 C C . SER A 1 755 ? -3.782 -37.127 -32.043 1.00 90.44 755 SER A C 1
ATOM 5849 O O . SER A 1 755 ? -3.138 -37.739 -32.894 1.00 90.44 755 SER A O 1
ATOM 5851 N N . MET A 1 756 ? -3.284 -36.818 -30.843 1.00 90.81 756 MET A N 1
ATOM 5852 C CA . MET A 1 756 ? -1.926 -37.107 -30.369 1.00 90.81 756 MET A CA 1
ATOM 5853 C C . MET A 1 756 ? -1.939 -38.093 -29.192 1.00 90.81 756 MET A C 1
ATOM 5855 O O . MET A 1 756 ? -1.045 -38.049 -28.351 1.00 90.81 756 MET A O 1
ATOM 5859 N N . GLY A 1 757 ? -2.960 -38.955 -29.117 1.00 89.12 757 GLY A N 1
ATOM 5860 C CA . GLY A 1 757 ? -3.288 -39.723 -27.913 1.00 89.12 757 GLY A CA 1
ATOM 5861 C C . GLY A 1 757 ? -2.109 -40.483 -27.308 1.00 89.12 757 GLY A C 1
ATOM 5862 O O . GLY A 1 757 ? -1.941 -40.455 -26.099 1.00 89.12 757 GLY A O 1
ATOM 5863 N N . ASP A 1 758 ? -1.229 -41.050 -28.133 1.00 90.75 758 ASP A N 1
ATOM 5864 C CA . ASP A 1 758 ? -0.064 -41.814 -27.664 1.00 90.75 758 ASP A CA 1
ATOM 5865 C C . ASP A 1 758 ? 0.992 -40.966 -26.916 1.00 90.75 758 ASP A C 1
ATOM 5867 O O . ASP A 1 758 ? 1.885 -41.528 -26.290 1.00 90.75 758 ASP A O 1
ATOM 5871 N N . GLN A 1 759 ? 0.926 -39.630 -26.992 1.00 94.12 759 GLN A N 1
ATOM 5872 C CA . GLN A 1 759 ? 1.857 -38.717 -26.308 1.00 94.12 759 GLN A CA 1
ATOM 5873 C C . GLN A 1 759 ? 1.289 -38.107 -25.021 1.00 94.12 759 GLN A C 1
ATOM 5875 O O . GLN A 1 759 ? 2.062 -37.757 -24.136 1.00 94.12 759 GLN A O 1
ATOM 5880 N N . PHE A 1 760 ? -0.033 -37.947 -24.923 1.00 95.56 760 PHE A N 1
ATOM 5881 C CA . PHE A 1 760 ? -0.664 -37.176 -23.842 1.00 95.56 760 PHE A CA 1
ATOM 5882 C C . PHE A 1 760 ? -1.769 -37.931 -23.093 1.00 95.56 760 PHE A C 1
ATOM 5884 O O . PHE A 1 760 ? -2.219 -37.443 -22.060 1.00 95.56 760 PHE A O 1
ATOM 5891 N N . LEU A 1 761 ? -2.221 -39.084 -23.599 1.00 95.88 761 LEU A N 1
ATOM 5892 C CA . LEU A 1 761 ? -3.338 -39.850 -23.048 1.00 95.88 761 LEU A CA 1
ATOM 5893 C C . LEU A 1 761 ? -2.897 -41.284 -22.713 1.00 95.88 761 LEU A C 1
ATOM 5895 O O . LEU A 1 761 ? -2.653 -42.104 -23.600 1.00 95.88 761 LEU A O 1
ATOM 5899 N N . PHE A 1 762 ? -2.871 -41.609 -21.427 1.00 96.00 762 PHE A N 1
ATOM 5900 C CA . PHE A 1 762 ? -2.346 -42.863 -20.888 1.00 96.00 762 PHE A CA 1
ATOM 5901 C C . PHE A 1 762 ? -3.457 -43.752 -20.338 1.00 96.00 762 PHE A C 1
ATOM 5903 O O . PHE A 1 762 ? -4.516 -43.269 -19.942 1.00 96.00 762 PHE A O 1
ATOM 5910 N N . GLU A 1 763 ? -3.237 -45.063 -20.295 1.00 95.00 763 GLU A N 1
ATOM 5911 C CA . GLU A 1 763 ? -4.248 -45.988 -19.764 1.00 95.00 763 GLU A CA 1
ATOM 5912 C C . GLU A 1 763 ? -4.262 -45.966 -18.228 1.00 95.00 763 GLU A C 1
ATOM 5914 O O . GLU A 1 763 ? -5.273 -46.284 -17.602 1.00 95.00 763 GLU A O 1
ATOM 5919 N N . THR A 1 764 ? -3.159 -45.538 -17.604 1.00 94.44 764 THR A N 1
ATOM 5920 C CA . THR A 1 764 ? -3.038 -45.449 -16.144 1.00 94.44 764 THR A CA 1
ATOM 5921 C C . THR A 1 764 ? -2.475 -44.104 -15.687 1.00 94.44 764 THR A C 1
ATOM 5923 O O . THR A 1 764 ? -1.666 -43.481 -16.375 1.00 94.44 764 THR A O 1
ATOM 5926 N N . ALA A 1 765 ? -2.850 -43.678 -14.477 1.00 94.19 765 ALA A N 1
ATOM 5927 C CA . ALA A 1 765 ? -2.278 -42.490 -13.843 1.00 94.19 765 ALA A CA 1
ATOM 5928 C C . ALA A 1 765 ? -0.751 -42.600 -13.717 1.00 94.19 765 ALA A C 1
ATOM 5930 O O . ALA A 1 765 ? -0.032 -41.633 -13.940 1.00 94.19 765 ALA A O 1
ATOM 5931 N N . LYS A 1 766 ? -0.255 -43.809 -13.426 1.00 93.44 766 LYS A N 1
ATOM 5932 C CA . LYS A 1 766 ? 1.174 -44.101 -13.306 1.00 93.44 766 LYS A CA 1
ATOM 5933 C C . LYS A 1 766 ? 1.929 -43.809 -14.604 1.00 93.44 766 LYS A C 1
ATOM 5935 O O . LYS A 1 766 ? 2.938 -43.119 -14.559 1.00 93.44 766 LYS A O 1
ATOM 5940 N N . GLU A 1 767 ? 1.427 -44.293 -15.739 1.00 95.06 767 GLU A N 1
ATOM 5941 C CA . GLU A 1 767 ? 2.023 -44.023 -17.056 1.00 95.06 767 GLU A CA 1
ATOM 5942 C C . GLU A 1 767 ? 2.033 -42.522 -17.377 1.00 95.06 767 GLU A C 1
ATOM 5944 O O . GLU A 1 767 ? 3.036 -42.010 -17.864 1.00 95.06 767 GLU A O 1
ATOM 5949 N N . CYS A 1 768 ? 0.955 -41.805 -17.044 1.00 95.56 768 CYS A N 1
ATOM 5950 C CA . CYS A 1 768 ? 0.896 -40.351 -17.198 1.00 95.56 768 CYS A CA 1
ATOM 5951 C C . CYS A 1 768 ? 1.985 -39.642 -16.381 1.00 95.56 768 CYS A C 1
ATOM 5953 O O . CYS A 1 768 ? 2.711 -38.793 -16.902 1.00 95.56 768 CYS A O 1
ATOM 5955 N N . CYS A 1 769 ? 2.162 -40.034 -15.120 1.00 94.81 769 CYS A N 1
ATOM 5956 C CA . CYS A 1 769 ? 3.164 -39.425 -14.256 1.00 94.81 769 CYS A CA 1
ATOM 5957 C C . CYS A 1 769 ? 4.599 -39.751 -14.670 1.00 94.81 769 CYS A C 1
ATOM 5959 O O . CYS A 1 769 ? 5.463 -38.876 -14.654 1.00 94.81 769 CYS A O 1
ATOM 5961 N N . GLU A 1 770 ? 4.847 -40.993 -15.085 1.00 92.56 770 GLU A N 1
ATOM 5962 C CA . GLU A 1 770 ? 6.138 -41.427 -15.624 1.00 92.56 770 GLU A CA 1
ATOM 5963 C C . GLU A 1 770 ? 6.458 -40.784 -16.981 1.00 92.56 770 GLU A C 1
ATOM 5965 O O . GLU A 1 770 ? 7.621 -40.730 -17.365 1.00 92.56 770 GLU A O 1
ATOM 5970 N N . ALA A 1 771 ? 5.471 -40.283 -17.722 1.00 93.31 771 ALA A N 1
ATOM 5971 C CA . ALA A 1 771 ? 5.722 -39.584 -18.978 1.00 93.31 771 ALA A CA 1
ATOM 5972 C C . ALA A 1 771 ? 6.071 -38.101 -18.779 1.00 93.31 771 ALA A C 1
ATOM 5974 O O . ALA A 1 771 ? 6.914 -37.579 -19.507 1.00 93.31 771 ALA A O 1
ATOM 5975 N N . PHE A 1 772 ? 5.453 -37.429 -17.800 1.00 92.94 772 PHE A N 1
ATOM 5976 C CA . PHE A 1 772 ? 5.543 -35.969 -17.655 1.00 92.94 772 PHE A CA 1
ATOM 5977 C C . PHE A 1 772 ? 6.370 -35.477 -16.459 1.00 92.94 772 PHE A C 1
ATOM 5979 O O . PHE A 1 77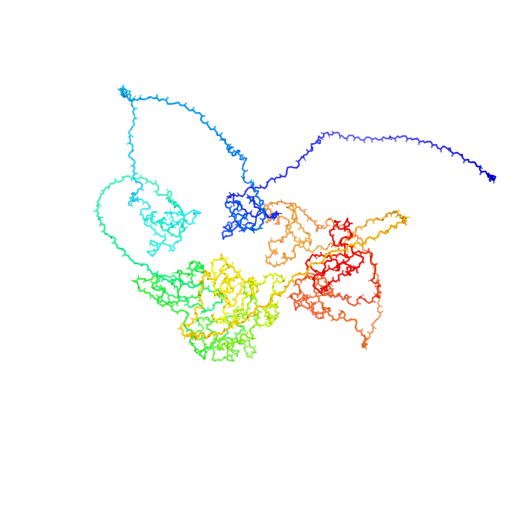2 ? 6.823 -34.335 -16.481 1.00 92.94 772 PHE A O 1
ATOM 5986 N N . TYR A 1 773 ? 6.599 -36.297 -15.427 1.00 91.81 773 TYR A N 1
ATOM 5987 C CA . TYR A 1 773 ? 7.124 -35.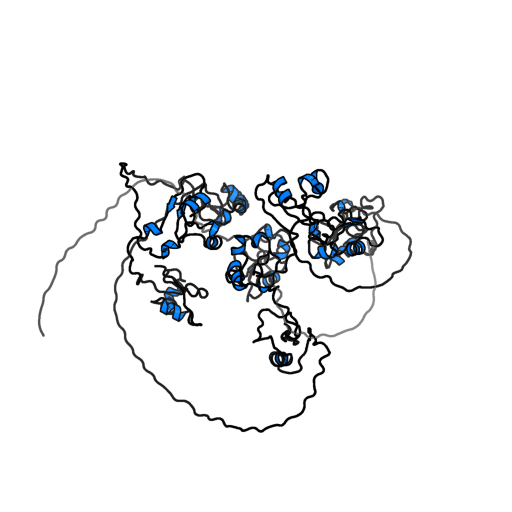819 -14.136 1.00 91.81 773 TYR A CA 1
ATOM 5988 C C . TYR A 1 773 ? 8.325 -36.630 -13.608 1.00 91.81 773 TYR A C 1
ATOM 5990 O O . TYR A 1 773 ? 8.484 -36.819 -12.405 1.00 91.81 773 TYR A O 1
ATOM 5998 N N . THR A 1 774 ? 9.201 -37.104 -14.498 1.00 79.69 774 THR A N 1
ATOM 5999 C CA . THR A 1 774 ? 10.335 -37.993 -14.156 1.00 79.69 774 THR A CA 1
ATOM 6000 C C . THR A 1 774 ? 11.524 -37.313 -13.481 1.00 79.69 774 THR A C 1
ATOM 6002 O O . THR A 1 774 ? 12.339 -37.991 -12.850 1.00 79.69 774 THR A O 1
ATOM 6005 N N . GLU A 1 775 ? 11.644 -35.988 -13.571 1.00 69.69 775 GLU A N 1
ATOM 6006 C CA . GLU A 1 775 ? 12.773 -35.261 -12.994 1.00 69.69 775 GLU A CA 1
ATOM 6007 C C . GLU A 1 775 ? 12.539 -34.951 -11.504 1.00 69.69 775 GLU A C 1
ATOM 6009 O O . GLU A 1 775 ? 11.845 -34.009 -11.109 1.00 69.69 775 GLU A O 1
ATOM 6014 N N . GLY A 1 776 ? 13.152 -35.796 -10.667 1.00 53.97 776 GLY A N 1
ATOM 6015 C CA . GLY A 1 776 ? 13.367 -35.568 -9.239 1.00 53.97 776 GLY A CA 1
ATOM 6016 C C . GLY A 1 776 ? 12.356 -36.255 -8.329 1.00 53.97 776 GLY A C 1
ATOM 6017 O O . GLY A 1 776 ? 11.424 -35.595 -7.899 1.00 53.97 776 GLY A O 1
ATOM 6018 N N . ASN A 1 777 ? 12.565 -37.549 -8.016 1.00 56.00 777 ASN A N 1
ATOM 6019 C CA . ASN A 1 777 ? 11.902 -38.351 -6.957 1.00 56.00 777 ASN A CA 1
ATOM 6020 C C . ASN A 1 777 ? 10.389 -38.096 -6.732 1.00 56.00 777 ASN A C 1
ATOM 6022 O O . ASN A 1 777 ? 9.865 -38.323 -5.643 1.00 56.00 777 ASN A O 1
ATOM 6026 N N . GLY A 1 778 ? 9.688 -37.602 -7.750 1.00 54.62 778 GLY A N 1
ATOM 6027 C CA . GLY A 1 778 ? 8.539 -36.734 -7.557 1.00 54.62 778 GLY A CA 1
ATOM 6028 C C . GLY A 1 778 ? 7.249 -37.502 -7.686 1.00 54.62 778 GLY A C 1
ATOM 6029 O O . GLY A 1 778 ? 6.822 -37.841 -8.783 1.00 54.62 778 GLY A O 1
ATOM 6030 N N . GLN A 1 779 ? 6.627 -37.746 -6.545 1.00 76.88 779 GLN A N 1
ATOM 6031 C CA . GLN A 1 779 ? 5.218 -38.076 -6.449 1.00 76.88 779 GLN A CA 1
ATOM 6032 C C . GLN A 1 779 ? 4.409 -37.050 -7.268 1.00 76.88 779 GLN A C 1
ATOM 6034 O O . GLN A 1 779 ? 4.559 -35.845 -7.075 1.00 76.88 779 GLN A O 1
ATOM 6039 N N . CYS A 1 780 ? 3.631 -37.530 -8.236 1.00 90.31 780 CYS A N 1
ATOM 6040 C CA . CYS A 1 780 ? 2.616 -36.738 -8.921 1.00 90.31 780 CYS A CA 1
ATOM 6041 C C . CYS A 1 780 ? 1.297 -36.872 -8.155 1.00 90.31 780 CYS A C 1
ATOM 6043 O O . CYS A 1 780 ? 1.022 -37.925 -7.566 1.00 90.31 780 CYS A O 1
ATOM 6045 N N . ASP A 1 781 ? 0.462 -35.844 -8.207 1.00 93.56 781 ASP A N 1
ATOM 6046 C CA . ASP A 1 781 ? -0.892 -35.944 -7.683 1.00 93.56 781 ASP A CA 1
ATOM 6047 C C . ASP A 1 781 ? -1.805 -36.613 -8.716 1.00 93.56 781 ASP A C 1
ATOM 6049 O O . ASP A 1 781 ? -1.679 -36.423 -9.930 1.00 93.56 781 ASP A O 1
ATOM 6053 N N . ILE A 1 782 ? -2.726 -37.442 -8.232 1.00 93.62 782 ILE A N 1
ATOM 6054 C CA . ILE A 1 782 ? -3.675 -38.180 -9.064 1.00 93.62 782 ILE A CA 1
ATOM 6055 C C . ILE A 1 782 ? -5.063 -37.621 -8.780 1.00 93.62 782 ILE A C 1
ATOM 6057 O O . ILE A 1 782 ? -5.610 -37.815 -7.696 1.00 93.62 782 ILE A O 1
ATOM 6061 N N . GLU A 1 783 ? -5.644 -36.950 -9.766 1.00 94.19 783 GLU A N 1
ATOM 6062 C CA . GLU A 1 783 ? -7.000 -36.418 -9.684 1.00 94.19 783 GLU A CA 1
ATOM 6063 C C . GLU A 1 783 ? -7.959 -37.357 -10.422 1.00 94.19 783 GLU A C 1
ATOM 6065 O O . GLU A 1 783 ? -8.078 -37.336 -11.647 1.00 94.19 783 GLU A O 1
ATOM 6070 N N . ASN A 1 784 ? -8.666 -38.203 -9.677 1.00 90.56 784 ASN A N 1
ATOM 6071 C CA . ASN A 1 784 ? -9.738 -39.001 -10.254 1.00 90.56 784 ASN A CA 1
ATOM 6072 C C . ASN A 1 784 ? -11.010 -38.145 -10.321 1.00 90.56 784 ASN A C 1
ATOM 6074 O O . ASN A 1 784 ? -11.626 -37.858 -9.301 1.00 90.56 784 ASN A O 1
ATOM 6078 N N . THR A 1 785 ? -11.370 -37.698 -11.521 1.00 86.25 785 THR A N 1
ATOM 6079 C CA . THR A 1 785 ? -12.604 -36.941 -11.796 1.00 86.25 785 THR A CA 1
ATOM 6080 C C . THR A 1 785 ? -13.764 -37.848 -12.219 1.00 86.25 785 THR A C 1
ATOM 6082 O O . THR A 1 785 ? -14.818 -37.363 -12.648 1.00 86.25 785 THR A O 1
ATOM 6085 N N . CYS A 1 786 ? -13.577 -39.162 -12.067 1.00 72.00 786 CYS A N 1
ATOM 6086 C CA . CYS A 1 786 ? -14.640 -40.143 -11.911 1.00 72.00 786 CYS A CA 1
ATOM 6087 C C . CYS A 1 786 ? -14.925 -40.338 -10.406 1.00 72.00 786 CYS A C 1
ATOM 6089 O O . CYS A 1 786 ? -16.120 -40.485 -10.087 1.00 72.00 786 CYS A O 1
#

Foldseek 3Di:
DDDDDDDDDDDDDDDDDDDDDDDDDDDDDDDDDDDDDDDDDDQAAFAPVNWWFDDPPDPLEIERGPPDPPVCVDPPNVVVGTHNDRVVNNCNPVPPDPDHHYYYSPDDDDDDDDDDDDDDDDDDDDDDDDDDDDDDDDDDDDDDDDDDPPDFDQDPPPFPQNPFWWFFDPPDPAGEIERDPPDPPVCPDPLVELPGTYNGRVSRSVNSCVVPVDPDYHYDYDPSRPDDDDDDDDDDDDDDDDDDDDDDDDDDFDDDDDDFDLPFLWWFQQPVNQAIESDTPPRDDPVCVPRVNVVQGTDNDRCRRCVRRPVPHDHDYDYPRPDDPLPLLPFFWFADPVLQEIESDPPDDPCCVDPPNVVQGGHNDRQVNCCRRVVRDDGHYDYPRDPPPPPQLLRQWWFADPVRQAIESDPPDDPCCVDPPNVVQGTHNDRVRRCCRRVVPPDHHYDYPNPPPQQLLAQFWFADPVRQETESDPDDDPPDDCVQTTHRDCVVNCCRRPVDPPGHYDYPRDDPPPPDDDDDDDDDDDDDDDDDDDDDDDDDDDDDDDDDDDDDDDDDDDDDDDDDDDDDDQDQFFWFQDPPFETESDPDDDPVCVPPVNVVQGTHNDRQVRSCRPPVDSHTHYHYPPDVVVDDDDDDDDDDDDDDDDDDDDDDDDDDPPVLQPFFWFDPDLPQLEIERDPPDDPVCVSVCVQGTHNDSVVNNCNRPPDDDHHYYYVVVVPPDDDDPPDDPPFFWFDQDLPQLEIERDPPDPPVCVVVVVQGTHNDRVVRNVNRPVPDPDDGHYHYPD

Solvent-accessible surface area (backbone atoms only — not comparable to full-atom values): 52014 Å² total; per-residue (Å²): 133,89,80,91,85,86,86,88,92,86,94,87,88,89,82,89,85,88,87,89,82,90,87,82,90,79,90,85,89,81,93,74,86,89,73,87,77,80,84,75,82,78,76,71,55,49,26,95,85,57,33,15,26,69,37,83,87,45,84,58,26,25,25,12,47,63,65,70,67,76,71,41,78,38,82,71,41,32,74,74,56,44,23,90,41,56,64,58,34,31,58,69,78,40,63,89,53,97,67,64,45,76,45,73,56,60,64,68,91,73,78,78,82,86,78,89,81,86,86,83,88,83,91,86,88,88,86,87,83,86,88,83,89,85,90,86,87,90,90,89,82,88,86,79,83,85,77,74,93,84,66,85,86,75,66,57,88,86,42,95,50,52,84,49,45,16,22,67,36,78,86,52,96,55,64,29,22,23,47,59,84,78,62,68,73,84,51,79,40,89,80,28,55,81,74,57,29,16,91,40,59,65,64,32,34,54,50,53,38,74,75,63,76,56,94,68,62,47,77,47,76,38,82,92,59,77,77,90,82,88,84,88,91,89,90,89,92,81,88,87,88,88,89,87,85,88,88,90,84,86,83,84,85,85,83,90,82,91,65,100,47,77,79,54,71,45,12,20,65,38,91,80,68,56,24,29,22,23,63,56,92,81,72,54,68,75,69,41,76,39,74,82,39,28,74,73,50,48,21,86,32,62,66,54,28,32,63,69,77,29,73,98,50,83,56,44,82,46,78,71,49,71,78,76,64,93,60,50,87,72,47,41,12,18,56,40,98,85,66,67,34,33,29,37,56,86,70,61,67,75,69,38,78,37,83,75,39,21,79,73,45,47,19,93,35,61,67,55,25,27,38,68,76,51,75,64,45,94,60,51,78,46,72,70,56,58,77,78,70,79,72,52,60,93,72,48,44,15,21,54,39,94,82,68,68,32,33,26,36,59,87,77,62,68,71,69,36,75,38,83,75,38,18,79,75,43,48,19,92,35,63,66,52,29,31,48,70,75,44,72,79,51,93,58,46,79,43,69,70,55,58,73,79,71,53,57,93,68,42,42,14,20,59,42,98,84,68,70,33,36,25,33,57,92,82,67,67,87,88,59,42,72,89,78,49,35,20,91,37,64,65,54,27,19,45,74,78,68,73,39,79,89,54,56,73,42,72,74,44,67,74,75,94,76,78,79,77,81,82,86,82,89,83,81,88,85,85,88,85,89,82,84,89,87,87,84,88,88,84,86,91,84,91,87,88,89,86,86,85,85,91,91,87,89,89,90,87,91,85,84,90,79,90,84,80,78,86,84,84,76,63,94,56,43,13,26,84,48,73,94,65,17,31,24,28,51,93,80,68,68,71,70,37,72,38,82,84,34,22,77,76,48,46,22,90,36,61,50,57,29,18,38,75,78,67,72,25,84,68,54,45,77,44,72,71,62,45,69,92,78,58,80,83,80,86,85,84,87,85,85,90,87,86,90,86,89,86,86,92,81,91,77,93,75,88,76,70,74,72,60,80,74,53,39,15,22,62,75,44,95,84,50,53,33,23,31,39,70,89,83,65,68,76,73,44,73,85,37,44,88,80,48,45,22,90,41,55,66,55,32,31,55,72,73,40,70,93,62,88,58,49,75,48,63,54,69,77,67,61,83,68,78,89,74,86,88,83,75,90,84,55,48,12,22,65,70,50,94,84,67,52,29,26,27,40,52,92,77,63,68,78,68,40,76,81,42,31,92,81,50,47,21,90,36,57,65,58,29,35,64,72,75,44,69,85,65,98,50,85,55,47,75,46,78,70,122

Radius of gyration: 43.18 Å; Cα contacts (8 Å, |Δi|>4): 882; chains: 1; bounding box: 120×143×104 Å

Mean predicted aligned error: 23.93 Å

Sequence (786 aa):
MVRKNRSVPYLFLLGLKSFNAATTSNENRSHGHIRRRRQQQQQPACHPSKKYHTHMSLGATCTNDNVYPPSWDNPPMSETFFFDDPQKCCDFYFKGFDKCNIVDVCGGPTTNPPTTKPTVGPTGQPHHQQPSVPNTNPTLGPTAATADPNQPYVYPASNPCYSRKWHPDTSSILPACTNNLDYPTSWNNGIMDGITMFTDPVACCQKLMTSGGAADCVVHEDEVCGVKTSSPTAGPTARPVPTTPKPTTGPTQPSNDGNGGCSYTLWHPDSTFKGCTNSPKGTYPVQWDQPEMASRYFFDSFEGCCGSFFKNRECIKTDLCPVVPENCSENKWHPTTDFKTCTNSLDYPPSWANPPMSDNYLHDSYEKCCAAVFSGRACPKVDVCVPVEEVPCSEQMWHPTTDFKTCTNSQDFPPTWADPPMSDNYMHESYEQCCSAIFAGRVCPKEDVCEPEIPCSQQPWHPTTDFQTCTNSKEFPPTWTVDNFLHLTYEACCLAVFDHVPCPKDDVCPTPVGAVSATPYPSSKPTTPTLHPVTIGPTRNSSTTMTGAPTVRPSTKPTTMSPTSKPVVCIPAKWHPGKDRTCSNSPVYNELWDLPSLSVTYLHDTHASCCQNFYGLETCGKEDICNPENNVPYSTVLPSTLPTPKPSPHPTERPTDDWCSLKTFHPISVFNRKCTNDDHYPPLWNSMTSTYFFISPQECCSTFYSGGPCEIVDICLNASRAPVNVENCGKKWHPTTETNRVCSNGDKYPPLWDSMGDQFLFETAKECCEAFYTEGNGQCDIENTC

pLDDT: mean 74.86, std 25.53, range [26.67, 98.12]